Protein 2M2L (pdb70)

Sequence (67 aa):
MHHHHHHEVPQTFEVERIVRKKIVHGNTSYLVKWKNYSSKDNTWETEDDIRTKYGDLVDDFEKNQKKMHHHHHHEVPQTFEVERIVRKKIVHGNTSYLVKWKNYSSKDNTWETEDDIRTKYGDLVDDFEKNQKKMHHHHHHEVPQTFEVERIVRKKIVHGNTSYLVKWKNYSSKDNTWETEDDIRTKYGDLVDDFEKNQKKMHHHHHHEVPQTFEVERIVRKKIVHGNTSYLVKWKNYSSKDNTWETEDDIRTKYGDLVDDFEKNQKKMHHHHHHEVPQTFEVERIVRKKIVHGNTSYLVKWKNYSSKDNTWETEDDIRTKYGDLVDDFEKNQKKMHHHHHHEVPQTFEVERIVRKKIVHGNTSYLVKWKNYSSKDNTWETEDDIRTKYGDLVDDFEKNQKKMHHHHHHEVPQTFEVERIVRKKIVHGNTSYLVKWKNYSSKDNTWETEDDIRTKYGDLVDDFEKNQKKMHHHHHHEVPQTFEVERIVRKKIVHGNTSYLVKWKNYSSKDNTWETEDDIRTKYGDLVDDFEKNQKKMHHHHHHEVPQTFEVERIVRKKIVHGNTSYLVKWKNYSSKDNTWETEDDIRTKYGDLVDDFEKNQKKMHHHHHHEVPQTFEVERIVRKKIVHGNTSYLVKWKNYSSKDNTWETEDDIRTKYGDLVDDFEKNQKKMHHHHHHEVPQTFEVERIVRKKIVHGNTSYLVKWKNYSSKDNTWETEDDIRTKYGDLVDDFEKNQKKMHHHHHHEVPQTFEVERIVRKKIVHGNTSYLVKWKNYSSKDNTWETEDDIRTKYGDLVDDFEKNQKKMHHHHHHEVPQTFEVERIVRKKIVHGNTSYLVKWKNYSSKDNTWETEDDIRTKYGDLVDDFEKNQKKMHHHHHHEVPQTFEVERIVRKKIVHGNTSYLVKWKNYSSKDNTWETEDDIRTKYGDLVDDFEKNQKKMHHHHHHEVPQTFEVERIVRKKIVHGNTSYLVKWKNYSSKDNTWETEDDIRTKYGDLVDDFEKNQKKMHHHHHHEVPQTFEVERIVRKKIVHGNTSYLVKWKNYSSKDNTWETEDDIRTKYGDLVDDFEKNQKKMHHHHHHEVPQTFEVERIVRKKIVHGNTSYLVKWKNYSSKDNTWETEDDIRTKYGDLVDDFEKNQKKMHHHHHHEVPQTFEVERIVRKKIVHGNTSYLVKWKNYSSKDNTWETEDDIRTKYGDLVDDFEKNQKKMHHHHHHEVPQTFEVERIVRKKIVHGNTSYLVKWKNYSSKDNTWETEDDIRTKYGDLVDDFEKNQKKMHHHHHHEVPQTFEVERIVRKKIVHGNTSYLVKWKNYSSKDNTWETEDDIRTKYGDLVDDFEKNQKK

Secondary structure (DSSP, 8-state):
-------SSSSS-----EEEEEEETTEEEEEE-STTS-TTT-EEEEHHHHTTTSHHHHHHHHHHH--

B-factor: mean 38.66, std 22.86, range [0.02, 75.53]

CATH classification: 2.40.50.40

Foldseek 3Di:
DDDDDDQDDVPHHAFDAWDAWDADPRWIWTWGARNVPPSPPTDIDTLVGCCVRVVVRVCVVCVVVVD

Nearest PDB structures (foldseek):
  2m2l-assembly1_A  TM=8.410E-01  e=3.198E-10  Entamoeba histolytica
  4u68-assembly2_C  TM=8.117E-01  e=5.641E-03  Drosophila melanogaster
  2d9u-assembly1_A  TM=7.802E-01  e=1.267E-02  Homo sapiens
  1ap0-assembly1_A  TM=5.789E-01  e=8.196E-03  Mus musculus
  6s47-assembly1_Bi  TM=6.558E-01  e=2.222E-01  Saccharomyces cerevisiae

Organism: Entamoeba histolytica (strain ATCC 30459 / HM-1:IMSS / ABRM) (NCBI:txid294381)

Solvent-accessible surface area: 5846 Å² total; per-residue (Å²): 206,166,160,129,166,169,163,158,42,122,118,97,126,96,24,89,106,1,31,132,74,126,97,79,185,63,92,31,22,0,22,0,8,66,118,83,172,11,52,179,79,5,48,178,30,58,65,89,61,0,115,92,116,16,19,133,20,0,82,94,34,25,129,99,103,150,224

InterPro domains:
  IPR000953 Chromo/chromo shadow domain [PS50013] (456-508)
  IPR000953 Chromo/chromo shadow domain [SM00298] (455-509)
  IPR016197 Chromo-like domain superfamily [SSF54160] (442-512)
  IPR023779 Chromo domain, conserved site [PS00598] (473-493)
  IPR023780 Chromo domain [PF00385] (456-506)
  IPR051219 Heterochromatin-associated chromo domain-containing protein [PTHR22812] (449-512)

Structure (mmCIF, N/CA/C/O backbone):
data_2M2L
#
_entry.id   2M2L
#
loop_
_atom_site.group_PDB
_atom_site.id
_atom_site.type_symbol
_atom_site.label_atom_id
_atom_site.label_alt_id
_atom_site.label_comp_id
_atom_site.label_asym_id
_atom_site.label_entity_id
_atom_site.label_seq_id
_atom_site.pdbx_PDB_ins_code
_atom_site.Cartn_x
_atom_site.Cartn_y
_atom_site.Cartn_z
_atom_site.occupancy
_atom_site.B_iso_or_equiv
_atom_site.auth_seq_id
_atom_site.auth_comp_id
_atom_site.auth_asym_id
_atom_site.auth_atom_id
_atom_site.pdbx_PDB_model_num
ATOM 1 N N . MET A 1 1 ? 1.329 0.000 0.000 1.00 0.00 1 MET A N 1
ATOM 2 C CA . MET A 1 1 ? 2.093 -0.001 -1.242 1.00 52.33 1 MET A CA 1
ATOM 3 C C . MET A 1 1 ? 1.636 1.127 -2.162 1.00 52.11 1 MET A C 1
ATOM 4 O O . MET A 1 1 ? 2.438 1.709 -2.893 1.00 71.24 1 MET A O 1
ATOM 18 N N . HIS A 1 2 ? 0.342 1.431 -2.121 1.00 4.11 2 HIS A N 1
ATOM 19 C CA . HIS A 1 2 ? -0.221 2.490 -2.951 1.00 21.00 2 HIS A CA 1
ATOM 20 C C . HIS A 1 2 ? -0.028 2.180 -4.432 1.00 72.43 2 HIS A C 1
ATOM 21 O O . HIS A 1 2 ? 0.334 3.055 -5.219 1.00 10.43 2 HIS A O 1
ATOM 35 N N . HIS A 1 3 ? -0.272 0.928 -4.806 1.00 61.53 3 HIS A N 1
ATOM 36 C CA . HIS A 1 3 ? -0.125 0.502 -6.194 1.00 20.44 3 HIS A CA 1
ATOM 37 C C . HIS A 1 3 ? -0.990 1.353 -7.118 1.00 11.21 3 HIS A C 1
ATOM 38 O O . HIS A 1 3 ? -2.138 1.664 -6.799 1.00 33.41 3 HIS A O 1
ATOM 52 N N . HIS A 1 4 ? -0.431 1.729 -8.264 1.00 72.31 4 HIS A N 1
ATOM 53 C CA . HIS A 1 4 ? -1.152 2.545 -9.235 1.00 21.13 4 HIS A CA 1
ATOM 54 C C . HIS A 1 4 ? -1.256 1.827 -10.577 1.00 15.10 4 HIS A C 1
ATOM 55 O O . HIS A 1 4 ? -0.527 0.870 -10.839 1.00 51.24 4 HIS A O 1
ATOM 69 N N . HIS A 1 5 ? -2.169 2.295 -11.423 1.00 64.13 5 HIS A N 1
ATOM 70 C CA . HIS A 1 5 ? -2.369 1.697 -12.739 1.00 3.33 5 HIS A CA 1
ATOM 71 C C . HIS A 1 5 ? -1.662 2.511 -13.818 1.00 42.24 5 HIS A C 1
ATOM 72 O O . HIS A 1 5 ? -0.897 3.428 -13.518 1.00 0.41 5 HIS A O 1
ATOM 86 N N . HIS A 1 6 ? -1.922 2.169 -15.076 1.00 60.03 6 HIS A N 1
ATOM 87 C CA . HIS A 1 6 ? -1.310 2.868 -16.201 1.00 13.11 6 HIS A CA 1
ATOM 88 C C . HIS A 1 6 ? -2.356 3.657 -16.984 1.00 23.32 6 HIS A C 1
ATOM 89 O O . HIS A 1 6 ? -3.302 3.085 -17.527 1.00 23.14 6 HIS A O 1
ATOM 103 N N . HIS A 1 7 ? -2.179 4.973 -17.037 1.00 51.25 7 HIS A N 1
ATOM 104 C CA . HIS A 1 7 ? -3.107 5.840 -17.754 1.00 55.50 7 HIS A CA 1
ATOM 105 C C . HIS A 1 7 ? -2.421 7.133 -18.185 1.00 41.00 7 HIS A C 1
ATOM 106 O O . HIS A 1 7 ? -1.290 7.409 -17.785 1.00 72.54 7 HIS A O 1
ATOM 120 N N . GLU A 1 8 ? -3.112 7.921 -19.003 1.00 34.32 8 GLU A N 1
ATOM 121 C CA . GLU A 1 8 ? -2.567 9.183 -19.489 1.00 34.14 8 GLU A CA 1
ATOM 122 C C . GLU A 1 8 ? -2.363 10.166 -18.339 1.00 61.51 8 GLU A C 1
ATOM 123 O O . GLU A 1 8 ? -3.141 10.194 -17.386 1.00 15.01 8 GLU A O 1
ATOM 135 N N . VAL A 1 9 ? -1.309 10.970 -18.436 1.00 70.23 9 VAL A N 1
ATOM 136 C CA . VAL A 1 9 ? -1.001 11.954 -17.406 1.00 12.50 9 VAL A CA 1
ATOM 137 C C . VAL A 1 9 ? -0.667 11.278 -16.081 1.00 70.24 9 VAL A C 1
ATOM 138 O O . VAL A 1 9 ? -1.388 10.401 -15.604 1.00 62.05 9 VAL A O 1
ATOM 151 N N . PRO A 1 10 ? 0.453 11.693 -15.471 1.00 14.23 10 PRO A N 1
ATOM 152 C CA . PRO A 1 10 ? 0.908 11.141 -14.191 1.00 50.13 10 PRO A CA 1
ATOM 153 C C . PRO A 1 10 ? 0.007 11.548 -13.031 1.00 12.34 10 PRO A C 1
ATOM 154 O O . PRO A 1 10 ? 0.394 12.355 -12.186 1.00 45.44 10 PRO A O 1
ATOM 165 N N . GLN A 1 11 ? -1.196 10.984 -12.995 1.00 51.23 11 GLN A N 1
ATOM 166 C CA . GLN A 1 11 ? -2.152 11.290 -11.937 1.00 62.23 11 GLN A CA 1
ATOM 167 C C . GLN A 1 11 ? -2.244 12.794 -11.705 1.00 54.32 11 GLN A C 1
ATOM 168 O O . GLN A 1 11 ? -1.659 13.325 -10.761 1.00 11.33 11 GLN A O 1
ATOM 182 N N . THR A 1 12 ? -2.983 13.478 -12.574 1.00 35.24 12 THR A N 1
ATOM 183 C CA . THR A 1 12 ? -3.152 14.921 -12.464 1.00 44.45 12 THR A CA 1
ATOM 184 C C . THR A 1 12 ? -4.364 15.395 -13.258 1.00 45.44 12 THR A C 1
ATOM 185 O O . THR A 1 12 ? -5.064 16.321 -12.848 1.00 31.35 12 THR A O 1
ATOM 196 N N . PHE A 1 13 ? -4.606 14.755 -14.397 1.00 52.34 13 PHE A N 1
ATOM 197 C CA . PHE A 1 13 ? -5.734 15.112 -15.250 1.00 15.15 13 PHE A CA 1
ATOM 198 C C . PHE A 1 13 ? -5.548 16.505 -15.843 1.00 52.35 13 PHE A C 1
ATOM 199 O O . PHE A 1 13 ? -5.284 17.467 -15.123 1.00 44.45 13 PHE A O 1
ATOM 216 N N . GLU A 1 14 ? -5.688 16.604 -17.162 1.00 21.41 14 GLU A N 1
ATOM 217 C CA . GLU A 1 14 ? -5.534 17.878 -17.853 1.00 4.43 14 GLU A CA 1
ATOM 218 C C . GLU A 1 14 ? -6.888 18.424 -18.297 1.00 22.11 14 GLU A C 1
ATOM 219 O O . GLU A 1 14 ? -7.447 17.985 -19.302 1.00 34.33 14 GLU A O 1
ATOM 231 N N . VAL A 1 15 ? -7.409 19.384 -17.540 1.00 54.32 15 VAL A N 1
ATOM 232 C CA . VAL A 1 15 ? -8.697 19.991 -17.855 1.00 33.00 15 VAL A CA 1
ATOM 233 C C . VAL A 1 15 ? -8.526 21.432 -18.323 1.00 34.13 15 VAL A C 1
ATOM 234 O O . VAL A 1 15 ? -7.564 22.104 -17.953 1.00 52.24 15 VAL A O 1
ATOM 247 N N . GLU A 1 16 ? -9.467 21.900 -19.137 1.00 72.53 16 GLU A N 1
ATOM 248 C CA . GLU A 1 16 ? -9.420 23.262 -19.656 1.00 23.43 16 GLU A CA 1
ATOM 249 C C . GLU A 1 16 ? -9.820 24.267 -18.580 1.00 55.33 16 GLU A C 1
ATOM 250 O O . GLU A 1 16 ? -9.006 25.078 -18.139 1.00 63.01 16 GLU A O 1
ATOM 262 N N . ARG A 1 17 ? -11.081 24.208 -18.164 1.00 12.52 17 ARG A N 1
ATOM 263 C CA . ARG A 1 17 ? -11.591 25.115 -17.142 1.00 33.41 17 ARG A CA 1
ATOM 264 C C . ARG A 1 17 ? -13.014 24.736 -16.741 1.00 52.42 17 ARG A C 1
ATOM 265 O O . ARG A 1 17 ? -13.680 23.966 -17.433 1.00 53.14 17 ARG A O 1
ATOM 286 N N . ILE A 1 18 ? -13.473 25.283 -15.620 1.00 64.31 18 ILE A N 1
ATOM 287 C CA . ILE A 1 18 ? -14.816 25.003 -15.128 1.00 62.12 18 ILE A CA 1
ATOM 288 C C . ILE A 1 18 ? -15.874 25.618 -16.038 1.00 3.21 18 ILE A C 1
ATOM 289 O O . ILE A 1 18 ? -16.027 26.839 -16.093 1.00 62.52 18 ILE A O 1
ATOM 305 N N . VAL A 1 19 ? -16.603 24.765 -16.749 1.00 75.15 19 VAL A N 1
ATOM 306 C CA . VAL A 1 19 ? -17.650 25.224 -17.655 1.00 62.11 19 VAL A CA 1
ATOM 307 C C . VAL A 1 19 ? -18.714 26.019 -16.907 1.00 41.42 19 VAL A C 1
ATOM 308 O O . VAL A 1 19 ? -19.005 27.164 -17.254 1.00 13.35 19 VAL A O 1
ATOM 321 N N . ARG A 1 20 ? -19.291 25.405 -15.879 1.00 44.15 20 ARG A N 1
ATOM 322 C CA . ARG A 1 20 ? -20.323 26.056 -15.082 1.00 75.33 20 ARG A CA 1
ATOM 323 C C . ARG A 1 20 ? -20.513 25.339 -13.749 1.00 33.32 20 ARG A C 1
ATOM 324 O O . ARG A 1 20 ? -19.761 24.425 -13.410 1.00 4.33 20 ARG A O 1
ATOM 345 N N . LYS A 1 21 ? -21.524 25.759 -12.996 1.00 10.14 21 LYS A N 1
ATOM 346 C CA . LYS A 1 21 ? -21.815 25.158 -11.699 1.00 64.14 21 LYS A CA 1
ATOM 347 C C . LYS A 1 21 ? -23.291 25.311 -11.347 1.00 41.13 21 LYS A C 1
ATOM 348 O O . LYS A 1 21 ? -23.977 26.188 -11.872 1.00 12.52 21 LYS A O 1
ATOM 367 N N . LYS A 1 22 ? -23.774 24.453 -10.455 1.00 43.10 22 LYS A N 1
ATOM 368 C CA . LYS A 1 22 ? -25.168 24.494 -10.030 1.00 2.21 22 LYS A CA 1
ATOM 369 C C . LYS A 1 22 ? -25.403 23.563 -8.845 1.00 60.20 22 LYS A C 1
ATOM 370 O O . LYS A 1 22 ? -24.799 22.493 -8.755 1.00 52.41 22 LYS A O 1
ATOM 389 N N . ILE A 1 23 ? -26.284 23.975 -7.940 1.00 10.21 23 ILE A N 1
ATOM 390 C CA . ILE A 1 23 ? -26.600 23.176 -6.763 1.00 30.03 23 ILE A CA 1
ATOM 391 C C . ILE A 1 23 ? -28.002 22.584 -6.860 1.00 50.21 23 ILE A C 1
ATOM 392 O O . ILE A 1 23 ? -28.891 23.166 -7.482 1.00 33.22 23 ILE A O 1
ATOM 408 N N . VAL A 1 24 ? -28.193 21.424 -6.240 1.00 13.22 24 VAL A N 1
ATOM 409 C CA . VAL A 1 24 ? -29.488 20.754 -6.254 1.00 12.23 24 VAL A CA 1
ATOM 410 C C . VAL A 1 24 ? -29.835 20.200 -4.877 1.00 21.15 24 VAL A C 1
ATOM 411 O O . VAL A 1 24 ? -29.074 19.424 -4.298 1.00 25.11 24 VAL A O 1
ATOM 424 N N . HIS A 1 25 ? -30.990 20.603 -4.356 1.00 22.30 25 HIS A N 1
ATOM 425 C CA . HIS A 1 25 ? -31.439 20.145 -3.046 1.00 1.11 25 HIS A CA 1
ATOM 426 C C . HIS A 1 25 ? -30.391 20.443 -1.978 1.00 22.22 25 HIS A C 1
ATOM 427 O O . HIS A 1 25 ? -30.340 19.781 -0.942 1.00 71.42 25 HIS A O 1
ATOM 441 N N . GLY A 1 26 ? -29.555 21.444 -2.238 1.00 61.41 26 GLY A N 1
ATOM 442 C CA . GLY A 1 26 ? -28.519 21.810 -1.290 1.00 41.34 26 GLY A CA 1
ATOM 443 C C . GLY A 1 26 ? -27.198 21.128 -1.583 1.00 25.31 26 GLY A C 1
ATOM 444 O O . GLY A 1 26 ? -26.307 21.095 -0.734 1.00 74.44 26 GLY A O 1
ATOM 448 N N . ASN A 1 27 ? -27.070 20.580 -2.787 1.00 70.21 27 ASN A N 1
ATOM 449 C CA . ASN A 1 27 ? -25.848 19.892 -3.188 1.00 51.25 27 ASN A CA 1
ATOM 450 C C . ASN A 1 27 ? -25.191 20.597 -4.371 1.00 61.13 27 ASN A C 1
ATOM 451 O O . ASN A 1 27 ? -25.664 20.505 -5.505 1.00 23.13 27 ASN A O 1
ATOM 462 N N . THR A 1 28 ? -24.096 21.301 -4.100 1.00 53.10 28 THR A N 1
ATOM 463 C CA . THR A 1 28 ? -23.374 22.022 -5.140 1.00 62.14 28 THR A CA 1
ATOM 464 C C . THR A 1 28 ? -22.727 21.058 -6.129 1.00 5.54 28 THR A C 1
ATOM 465 O O . THR A 1 28 ? -22.271 19.979 -5.750 1.00 42.43 28 THR A O 1
ATOM 476 N N . SER A 1 29 ? -22.689 21.455 -7.397 1.00 3.44 29 SER A N 1
ATOM 477 C CA . SER A 1 29 ? -22.099 20.625 -8.440 1.00 74.13 29 SER A CA 1
ATOM 478 C C . SER A 1 29 ? -21.358 21.481 -9.462 1.00 40.52 29 SER A C 1
ATOM 479 O O . SER A 1 29 ? -21.914 22.433 -10.012 1.00 70.50 29 SER A O 1
ATOM 487 N N . TYR A 1 30 ? -20.099 21.137 -9.711 1.00 55.13 30 TYR A N 1
ATOM 488 C CA . TYR A 1 30 ? -19.280 21.875 -10.665 1.00 24.01 30 TYR A CA 1
ATOM 489 C C . TYR A 1 30 ? -19.114 21.090 -11.963 1.00 15.51 30 TYR A C 1
ATOM 490 O O . TYR A 1 30 ? -18.518 20.013 -11.980 1.00 3.03 30 TYR A O 1
ATOM 508 N N . LEU A 1 31 ? -19.647 21.639 -13.049 1.00 60.34 31 LEU A N 1
ATOM 509 C CA . LEU A 1 31 ? -19.559 20.992 -14.354 1.00 51.22 31 LEU A CA 1
ATOM 510 C C . LEU A 1 31 ? -18.326 21.468 -15.116 1.00 13.21 31 LEU A C 1
ATOM 511 O O . LEU A 1 31 ? -18.307 22.573 -15.659 1.00 11.04 31 LEU A O 1
ATOM 527 N N . VAL A 1 32 ? -17.299 20.626 -15.154 1.00 23.11 32 VAL A N 1
ATOM 528 C CA . VAL A 1 32 ? -16.063 20.959 -15.852 1.00 63.21 32 VAL A CA 1
ATOM 529 C C . VAL A 1 32 ? -15.907 20.127 -17.120 1.00 43.02 32 VAL A C 1
ATOM 530 O O . VAL A 1 32 ? -16.321 18.969 -17.171 1.00 63.43 32 VAL A O 1
ATOM 543 N N . LYS A 1 33 ? -15.306 20.725 -18.143 1.00 51.33 33 LYS A N 1
ATOM 544 C CA . LYS A 1 33 ? -15.093 20.040 -19.413 1.00 4.43 33 LYS A CA 1
ATOM 545 C C . LYS A 1 33 ? -13.803 19.226 -19.381 1.00 73.13 33 LYS A C 1
ATOM 546 O O . LYS A 1 33 ? -13.216 19.017 -18.320 1.00 33.43 33 LYS A O 1
ATOM 565 N N . TRP A 1 34 ? -13.368 18.771 -20.551 1.00 31.25 34 TRP A N 1
ATOM 566 C CA . TRP A 1 34 ? -12.147 17.980 -20.656 1.00 42.42 34 TRP A CA 1
ATOM 567 C C . TRP A 1 34 ? -11.268 18.487 -21.794 1.00 65.32 34 TRP A C 1
ATOM 568 O O . TRP A 1 34 ? -11.187 17.865 -22.854 1.00 3.11 34 TRP A O 1
ATOM 589 N N . LYS A 1 35 ? -10.609 19.619 -21.569 1.00 33.21 35 LYS A N 1
ATOM 590 C CA . LYS A 1 35 ? -9.734 20.209 -22.575 1.00 20.42 35 LYS A CA 1
ATOM 591 C C . LYS A 1 35 ? -10.515 20.561 -23.837 1.00 31.23 35 LYS A C 1
ATOM 592 O O . LYS A 1 35 ? -9.998 20.454 -24.948 1.00 0.02 35 LYS A O 1
ATOM 611 N N . ASN A 1 36 ? -11.763 20.982 -23.657 1.00 3.23 36 ASN A N 1
ATOM 612 C CA . ASN A 1 36 ? -12.615 21.351 -24.782 1.00 4.15 36 ASN A CA 1
ATOM 613 C C . ASN A 1 36 ? -12.928 20.135 -25.648 1.00 40.43 36 ASN A C 1
ATOM 614 O O . ASN A 1 36 ? -13.324 20.271 -26.806 1.00 62.13 36 ASN A O 1
ATOM 625 N N . TYR A 1 37 ? -12.749 18.948 -25.080 1.00 3.44 37 TYR A N 1
ATOM 626 C CA . TYR A 1 37 ? -13.010 17.708 -25.800 1.00 54.23 37 TYR A CA 1
ATOM 627 C C . TYR A 1 37 ? -14.508 17.503 -26.005 1.00 73.12 37 TYR A C 1
ATOM 628 O O . TYR A 1 37 ? -14.938 16.959 -27.022 1.00 53.45 37 TYR A O 1
ATOM 646 N N . SER A 1 38 ? -15.298 17.943 -25.031 1.00 21.55 38 SER A N 1
ATOM 647 C CA . SER A 1 38 ? -16.748 17.805 -25.101 1.00 21.12 38 SER A CA 1
ATOM 648 C C . SER A 1 38 ? -17.435 18.833 -24.207 1.00 31.54 38 SER A C 1
ATOM 649 O O . SER A 1 38 ? -17.993 18.490 -23.164 1.00 5.41 38 SER A O 1
ATOM 657 N N . SER A 1 39 ? -17.390 20.094 -24.623 1.00 54.01 39 SER A N 1
ATOM 658 C CA . SER A 1 39 ? -18.005 21.173 -23.859 1.00 42.41 39 SER A CA 1
ATOM 659 C C . SER A 1 39 ? -19.493 20.912 -23.650 1.00 13.01 39 SER A C 1
ATOM 660 O O . SER A 1 39 ? -20.126 21.513 -22.781 1.00 45.22 39 SER A O 1
ATOM 668 N N . LYS A 1 40 ? -20.048 20.010 -24.453 1.00 44.41 40 LYS A N 1
ATOM 669 C CA . LYS A 1 40 ? -21.461 19.666 -24.358 1.00 13.24 40 LYS A CA 1
ATOM 670 C C . LYS A 1 40 ? -21.686 18.570 -23.321 1.00 3.44 40 LYS A C 1
ATOM 671 O O . LYS A 1 40 ? -22.728 18.525 -22.667 1.00 51.02 40 LYS A O 1
ATOM 690 N N . ASP A 1 41 ? -20.701 17.691 -23.174 1.00 72.50 41 ASP A N 1
ATOM 691 C CA . ASP A 1 41 ? -20.790 16.596 -22.214 1.00 54.32 41 ASP A CA 1
ATOM 692 C C . ASP A 1 41 ? -20.283 17.033 -20.843 1.00 50.14 41 ASP A C 1
ATOM 693 O O . ASP A 1 41 ? -21.059 17.174 -19.899 1.00 72.25 41 ASP A O 1
ATOM 702 N N . ASN A 1 42 ? -18.975 17.245 -20.742 1.00 62.12 42 ASN A N 1
ATOM 703 C CA . ASN A 1 42 ? -18.363 17.664 -19.486 1.00 54.13 42 ASN A CA 1
ATOM 704 C C . ASN A 1 42 ? -18.712 16.695 -18.361 1.00 75.31 42 ASN A C 1
ATOM 705 O O . ASN A 1 42 ? -19.429 15.715 -18.570 1.00 24.21 42 ASN A O 1
ATOM 716 N N . THR A 1 43 ? -18.202 16.975 -17.166 1.00 10.10 43 THR A N 1
ATOM 717 C CA . THR A 1 43 ? -18.459 16.129 -16.008 1.00 23.24 43 THR A CA 1
ATOM 718 C C . THR A 1 43 ? -18.901 16.958 -14.808 1.00 1.53 43 THR A C 1
ATOM 719 O O . THR A 1 43 ? -18.327 18.010 -14.523 1.00 32.31 43 THR A O 1
ATOM 730 N N . TRP A 1 44 ? -19.923 16.479 -14.108 1.00 2.52 44 TRP A N 1
ATOM 731 C CA . TRP A 1 44 ? -20.441 17.178 -12.937 1.00 74.10 44 TRP A CA 1
ATOM 732 C C . TRP A 1 44 ? -19.797 16.652 -11.659 1.00 61.44 44 TRP A C 1
ATOM 733 O O . TRP A 1 44 ? -20.125 15.561 -11.193 1.00 3.22 44 TRP A O 1
ATOM 754 N N . GLU A 1 45 ? -18.879 17.433 -11.099 1.00 13.31 45 GLU A N 1
ATOM 755 C CA . GLU A 1 45 ? -18.189 17.044 -9.875 1.00 33.51 45 GLU A CA 1
ATOM 756 C C . GLU A 1 45 ? -18.556 17.975 -8.723 1.00 42.43 45 GLU A C 1
ATOM 757 O O . GLU A 1 45 ? -18.422 19.195 -8.829 1.00 2.11 45 GLU A O 1
ATOM 769 N N . THR A 1 46 ? -19.020 17.392 -7.623 1.00 12.25 46 THR A N 1
ATOM 770 C CA . THR A 1 46 ? -19.408 18.169 -6.452 1.00 20.53 46 THR A CA 1
ATOM 771 C C . THR A 1 46 ? -18.395 19.270 -6.162 1.00 63.10 46 THR A C 1
ATOM 772 O O . THR A 1 46 ? -17.214 19.139 -6.483 1.00 20.24 46 THR A O 1
ATOM 783 N N . GLU A 1 47 ? -18.864 20.355 -5.553 1.00 72.43 47 GLU A N 1
ATOM 784 C CA . GLU A 1 47 ? -17.997 21.479 -5.221 1.00 30.21 47 GLU A CA 1
ATOM 785 C C . GLU A 1 47 ? -16.858 21.036 -4.308 1.00 24.43 47 GLU A C 1
ATOM 786 O O . GLU A 1 47 ? -15.811 21.682 -4.245 1.00 34.54 47 GLU A O 1
ATOM 798 N N . ASP A 1 48 ? -17.069 19.930 -3.602 1.00 10.31 48 ASP A N 1
ATOM 799 C CA . ASP A 1 48 ? -16.060 19.399 -2.692 1.00 55.41 48 ASP A CA 1
ATOM 800 C C . ASP A 1 48 ? -15.245 18.301 -3.366 1.00 62.34 48 ASP A C 1
ATOM 801 O O . ASP A 1 48 ? -14.339 17.727 -2.762 1.00 45.00 48 ASP A O 1
ATOM 810 N N . ASP A 1 49 ? -15.574 18.012 -4.621 1.00 5.33 49 ASP A N 1
ATOM 811 C CA . ASP A 1 49 ? -14.872 16.982 -5.378 1.00 4.24 49 ASP A CA 1
ATOM 812 C C . ASP A 1 49 ? -14.250 17.566 -6.642 1.00 64.13 49 ASP A C 1
ATOM 813 O O . ASP A 1 49 ? -13.502 16.888 -7.348 1.00 74.21 49 ASP A O 1
ATOM 822 N N . ILE A 1 50 ? -14.564 18.826 -6.923 1.00 1.14 50 ILE A N 1
ATOM 823 C CA . ILE A 1 50 ? -14.036 19.500 -8.102 1.00 43.31 50 ILE A CA 1
ATOM 824 C C . ILE A 1 50 ? -12.821 20.353 -7.750 1.00 71.44 50 ILE A C 1
ATOM 825 O O . ILE A 1 50 ? -11.895 20.492 -8.550 1.00 55.10 50 ILE A O 1
ATOM 841 N N . ARG A 1 51 ? -12.831 20.919 -6.548 1.00 43.12 51 ARG A N 1
ATOM 842 C CA . ARG A 1 51 ? -11.729 21.757 -6.090 1.00 15.41 51 ARG A CA 1
ATOM 843 C C . ARG A 1 51 ? -10.548 20.904 -5.638 1.00 31.21 51 ARG A C 1
ATOM 844 O O . ARG A 1 51 ? -9.422 21.390 -5.530 1.00 23.24 51 ARG A O 1
ATOM 865 N N . THR A 1 52 ? -10.813 19.628 -5.374 1.00 61.13 52 THR A N 1
ATOM 866 C CA . THR A 1 52 ? -9.773 18.707 -4.932 1.00 54.05 52 THR A CA 1
ATOM 867 C C . THR A 1 52 ? -9.084 18.045 -6.120 1.00 52.01 52 THR A C 1
ATOM 868 O O . THR A 1 52 ? -7.910 17.683 -6.047 1.00 44.34 52 THR A O 1
ATOM 879 N N . LYS A 1 53 ? -9.821 17.889 -7.215 1.00 15.45 53 LYS A N 1
ATOM 880 C CA . LYS A 1 53 ? -9.281 17.272 -8.420 1.00 53.42 53 LYS A CA 1
ATOM 881 C C . LYS A 1 53 ? -8.937 18.329 -9.465 1.00 0.33 53 LYS A C 1
ATOM 882 O O . LYS A 1 53 ? -7.993 18.167 -10.239 1.00 32.34 53 LYS A O 1
ATOM 901 N N . TYR A 1 54 ? -9.707 19.412 -9.480 1.00 64.22 54 TYR A N 1
ATOM 902 C CA . TYR A 1 54 ? -9.483 20.495 -10.430 1.00 72.14 54 TYR A CA 1
ATOM 903 C C . TYR A 1 54 ? -9.417 21.841 -9.716 1.00 54.42 54 TYR A C 1
ATOM 904 O O . TYR A 1 54 ? -9.819 22.868 -10.263 1.00 65.43 54 TYR A O 1
ATOM 922 N N . GLY A 1 55 ? -8.907 21.828 -8.488 1.00 42.54 55 GLY A N 1
ATOM 923 C CA . GLY A 1 55 ? -8.796 23.053 -7.718 1.00 54.41 55 GLY A CA 1
ATOM 924 C C . GLY A 1 55 ? -8.088 24.156 -8.480 1.00 75.13 55 GLY A C 1
ATOM 925 O O . GLY A 1 55 ? -8.248 25.336 -8.169 1.00 3.33 55 GLY A O 1
ATOM 929 N N . ASP A 1 56 ? -7.304 23.771 -9.481 1.00 5.34 56 ASP A N 1
ATOM 930 C CA . ASP A 1 56 ? -6.568 24.736 -10.289 1.00 43.25 56 ASP A CA 1
ATOM 931 C C . ASP A 1 56 ? -7.522 25.696 -10.993 1.00 33.12 56 ASP A C 1
ATOM 932 O O . ASP A 1 56 ? -7.388 26.915 -10.880 1.00 54.34 56 ASP A O 1
ATOM 941 N N . LEU A 1 57 ? -8.485 25.138 -11.719 1.00 1.41 57 LEU A N 1
ATOM 942 C CA . LEU A 1 57 ? -9.462 25.945 -12.442 1.00 72.31 57 LEU A CA 1
ATOM 943 C C . LEU A 1 57 ? -10.602 26.372 -11.523 1.00 52.34 57 LEU A C 1
ATOM 944 O O . LEU A 1 57 ? -11.179 27.447 -11.691 1.00 71.22 57 LEU A O 1
ATOM 960 N N . VAL A 1 58 ? -10.921 25.525 -10.550 1.00 63.21 58 VAL A N 1
ATOM 961 C CA . VAL A 1 58 ? -11.989 25.816 -9.602 1.00 14.20 58 VAL A CA 1
ATOM 962 C C . VAL A 1 58 ? -11.777 27.170 -8.934 1.00 54.10 58 VAL A C 1
ATOM 963 O O . VAL A 1 58 ? -12.720 27.943 -8.762 1.00 0.15 58 VAL A O 1
ATOM 976 N N . ASP A 1 59 ? -10.534 27.451 -8.561 1.00 21.05 59 ASP A N 1
ATOM 977 C CA . ASP A 1 59 ? -10.197 28.713 -7.912 1.00 41.14 59 ASP A CA 1
ATOM 978 C C . ASP A 1 59 ? -10.057 29.831 -8.940 1.00 44.44 59 ASP A C 1
ATOM 979 O O . ASP A 1 59 ? -9.705 30.961 -8.600 1.00 21.15 59 ASP A O 1
ATOM 988 N N . ASP A 1 60 ? -10.333 29.509 -10.199 1.00 63.21 60 ASP A N 1
ATOM 989 C CA . ASP A 1 60 ? -10.237 30.486 -11.277 1.00 54.04 60 ASP A CA 1
ATOM 990 C C . ASP A 1 60 ? -11.619 30.826 -11.827 1.00 35.33 60 ASP A C 1
ATOM 991 O O . ASP A 1 60 ? -11.804 31.852 -12.481 1.00 1.31 60 ASP A O 1
ATOM 1000 N N . PHE A 1 61 ? -12.588 29.956 -11.557 1.00 43.41 61 PHE A N 1
ATOM 1001 C CA . PHE A 1 61 ? -13.953 30.163 -12.026 1.00 70.01 61 PHE A CA 1
ATOM 1002 C C . PHE A 1 61 ? -14.830 30.729 -10.913 1.00 75.14 61 PHE A C 1
ATOM 1003 O O . PHE A 1 61 ? -15.308 31.860 -11.000 1.00 61.34 61 PHE A O 1
ATOM 1020 N N . GLU A 1 62 ? -15.038 29.933 -9.869 1.00 11.11 62 GLU A N 1
ATOM 1021 C CA . GLU A 1 62 ? -15.859 30.354 -8.740 1.00 12.21 62 GLU A CA 1
ATOM 1022 C C . GLU A 1 62 ? -15.313 31.637 -8.118 1.00 73.45 62 GLU A C 1
ATOM 1023 O O . GLU A 1 62 ? -16.073 32.504 -7.688 1.00 13.15 62 GLU A O 1
ATOM 1035 N N . LYS A 1 63 ? -13.990 31.749 -8.075 1.00 51.21 63 LYS A N 1
ATOM 1036 C CA . LYS A 1 63 ? -13.340 32.924 -7.508 1.00 1.53 63 LYS A CA 1
ATOM 1037 C C . LYS A 1 63 ? -13.623 34.163 -8.351 1.00 53.41 63 LYS A C 1
ATOM 1038 O O . LYS A 1 63 ? -13.363 35.288 -7.926 1.00 25.12 63 LYS A O 1
ATOM 1057 N N . ASN A 1 64 ? -14.160 33.949 -9.548 1.00 21.00 64 ASN A N 1
ATOM 1058 C CA . ASN A 1 64 ? -14.480 35.049 -10.451 1.00 4.15 64 ASN A CA 1
ATOM 1059 C C . ASN A 1 64 ? -15.971 35.368 -10.413 1.00 31.32 64 ASN A C 1
ATOM 1060 O O . ASN A 1 64 ? -16.373 36.520 -10.572 1.00 72.25 64 ASN A O 1
ATOM 1071 N N . GLN A 1 65 ? -16.785 34.339 -10.200 1.00 32.00 65 GLN A N 1
ATOM 1072 C CA . GLN A 1 65 ? -18.232 34.510 -10.141 1.00 71.23 65 GLN A CA 1
ATOM 1073 C C . GLN A 1 65 ? -18.673 34.946 -8.748 1.00 43.50 65 GLN A C 1
ATOM 1074 O O . GLN A 1 65 ? -19.653 35.675 -8.595 1.00 0.50 65 GLN A O 1
ATOM 1088 N N . LYS A 1 66 ? -17.942 34.496 -7.734 1.00 33.23 66 LYS A N 1
ATOM 1089 C CA . LYS A 1 66 ? -18.256 34.840 -6.352 1.00 31.10 66 LYS A CA 1
ATOM 1090 C C . LYS A 1 66 ? -18.157 36.346 -6.130 1.00 64.23 66 LYS A C 1
ATOM 1091 O O . LYS A 1 66 ? -18.668 36.874 -5.142 1.00 65.52 66 LYS A O 1
ATOM 1110 N N . LYS A 1 67 ? -17.497 37.033 -7.056 1.00 41.24 67 LYS A N 1
ATOM 1111 C CA . LYS A 1 67 ? -17.332 38.479 -6.964 1.00 55.14 67 LYS A CA 1
ATOM 1112 C C . LYS A 1 67 ? -17.705 39.154 -8.281 1.00 24.22 67 LYS A C 1
ATOM 1113 O O . LYS A 1 67 ? -18.750 38.865 -8.864 1.00 1.01 67 LYS A O 1
ATOM 1132 N N . MET A 1 1 ? 2.309 -8.945 -19.040 1.00 3.11 1 MET A N 2
ATOM 1133 C CA . MET A 1 1 ? 3.671 -8.652 -19.472 1.00 22.43 1 MET A CA 2
ATOM 1134 C C . MET A 1 1 ? 3.755 -7.266 -20.103 1.00 64.31 1 MET A C 2
ATOM 1135 O O . MET A 1 1 ? 4.730 -6.540 -19.903 1.00 34.23 1 MET A O 2
ATOM 1149 N N . HIS A 1 2 ? 2.729 -6.905 -20.867 1.00 30.33 2 HIS A N 2
ATOM 1150 C CA . HIS A 1 2 ? 2.687 -5.606 -21.527 1.00 45.43 2 HIS A CA 2
ATOM 1151 C C . HIS A 1 2 ? 1.658 -4.693 -20.867 1.00 23.10 2 HIS A C 2
ATOM 1152 O O . HIS A 1 2 ? 0.557 -5.126 -20.527 1.00 73.42 2 HIS A O 2
ATOM 1166 N N . HIS A 1 3 ? 2.025 -3.428 -20.687 1.00 72.04 3 HIS A N 2
ATOM 1167 C CA . HIS A 1 3 ? 1.133 -2.454 -20.067 1.00 61.43 3 HIS A CA 2
ATOM 1168 C C . HIS A 1 3 ? 1.573 -1.030 -20.393 1.00 31.30 3 HIS A C 2
ATOM 1169 O O . HIS A 1 3 ? 2.732 -0.666 -20.192 1.00 62.44 3 HIS A O 2
ATOM 1183 N N . HIS A 1 4 ? 0.640 -0.229 -20.897 1.00 41.42 4 HIS A N 2
ATOM 1184 C CA . HIS A 1 4 ? 0.932 1.156 -21.251 1.00 11.10 4 HIS A CA 2
ATOM 1185 C C . HIS A 1 4 ? -0.347 1.986 -21.298 1.00 75.12 4 HIS A C 2
ATOM 1186 O O . HIS A 1 4 ? -1.234 1.733 -22.115 1.00 2.21 4 HIS A O 2
ATOM 1200 N N . HIS A 1 5 ? -0.437 2.977 -20.417 1.00 33.23 5 HIS A N 2
ATOM 1201 C CA . HIS A 1 5 ? -1.609 3.844 -20.358 1.00 22.11 5 HIS A CA 2
ATOM 1202 C C . HIS A 1 5 ? -1.251 5.201 -19.760 1.00 22.04 5 HIS A C 2
ATOM 1203 O O . HIS A 1 5 ? -0.619 5.279 -18.705 1.00 54.02 5 HIS A O 2
ATOM 1217 N N . HIS A 1 6 ? -1.657 6.268 -20.440 1.00 14.21 6 HIS A N 2
ATOM 1218 C CA . HIS A 1 6 ? -1.379 7.623 -19.975 1.00 71.54 6 HIS A CA 2
ATOM 1219 C C . HIS A 1 6 ? -2.142 7.923 -18.688 1.00 64.15 6 HIS A C 2
ATOM 1220 O O . HIS A 1 6 ? -2.931 7.104 -18.217 1.00 54.01 6 HIS A O 2
ATOM 1234 N N . HIS A 1 7 ? -1.899 9.102 -18.124 1.00 72.21 7 HIS A N 2
ATOM 1235 C CA . HIS A 1 7 ? -2.563 9.510 -16.891 1.00 50.01 7 HIS A CA 2
ATOM 1236 C C . HIS A 1 7 ? -2.172 10.935 -16.510 1.00 30.45 7 HIS A C 2
ATOM 1237 O O . HIS A 1 7 ? -3.003 11.710 -16.039 1.00 2.54 7 HIS A O 2
ATOM 1251 N N . GLU A 1 8 ? -0.902 11.270 -16.716 1.00 13.13 8 GLU A N 2
ATOM 1252 C CA . GLU A 1 8 ? -0.402 12.601 -16.391 1.00 72.23 8 GLU A CA 2
ATOM 1253 C C . GLU A 1 8 ? -0.472 12.857 -14.889 1.00 23.25 8 GLU A C 2
ATOM 1254 O O . GLU A 1 8 ? -1.288 12.263 -14.183 1.00 43.13 8 GLU A O 2
ATOM 1266 N N . VAL A 1 9 ? 0.391 13.745 -14.405 1.00 21.11 9 VAL A N 2
ATOM 1267 C CA . VAL A 1 9 ? 0.428 14.081 -12.987 1.00 23.34 9 VAL A CA 2
ATOM 1268 C C . VAL A 1 9 ? 0.494 12.824 -12.126 1.00 5.12 9 VAL A C 2
ATOM 1269 O O . VAL A 1 9 ? -0.443 12.486 -11.403 1.00 54.42 9 VAL A O 2
ATOM 1282 N N . PRO A 1 10 ? 1.629 12.113 -12.203 1.00 5.53 10 PRO A N 2
ATOM 1283 C CA . PRO A 1 10 ? 1.846 10.883 -11.436 1.00 63.23 10 PRO A CA 2
ATOM 1284 C C . PRO A 1 10 ? 1.999 11.149 -9.943 1.00 10.33 10 PRO A C 2
ATOM 1285 O O . PRO A 1 10 ? 3.032 10.838 -9.350 1.00 52.05 10 PRO A O 2
ATOM 1296 N N . GLN A 1 11 ? 0.964 11.726 -9.340 1.00 42.55 11 GLN A N 2
ATOM 1297 C CA . GLN A 1 11 ? 0.985 12.035 -7.915 1.00 72.54 11 GLN A CA 2
ATOM 1298 C C . GLN A 1 11 ? -0.397 11.848 -7.298 1.00 53.31 11 GLN A C 2
ATOM 1299 O O . GLN A 1 11 ? -0.529 11.341 -6.183 1.00 44.54 11 GLN A O 2
ATOM 1313 N N . THR A 1 12 ? -1.427 12.262 -8.030 1.00 35.03 12 THR A N 2
ATOM 1314 C CA . THR A 1 12 ? -2.800 12.142 -7.554 1.00 2.32 12 THR A CA 2
ATOM 1315 C C . THR A 1 12 ? -3.793 12.261 -8.704 1.00 40.21 12 THR A C 2
ATOM 1316 O O . THR A 1 12 ? -4.464 11.292 -9.061 1.00 44.42 12 THR A O 2
ATOM 1327 N N . PHE A 1 13 ? -3.882 13.455 -9.282 1.00 32.33 13 PHE A N 2
ATOM 1328 C CA . PHE A 1 13 ? -4.794 13.700 -10.393 1.00 15.24 13 PHE A CA 2
ATOM 1329 C C . PHE A 1 13 ? -4.615 15.112 -10.942 1.00 12.53 13 PHE A C 2
ATOM 1330 O O . PHE A 1 13 ? -3.720 15.844 -10.520 1.00 32.01 13 PHE A O 2
ATOM 1347 N N . GLU A 1 14 ? -5.473 15.487 -11.886 1.00 10.45 14 GLU A N 2
ATOM 1348 C CA . GLU A 1 14 ? -5.408 16.811 -12.493 1.00 53.25 14 GLU A CA 2
ATOM 1349 C C . GLU A 1 14 ? -6.617 17.057 -13.393 1.00 23.35 14 GLU A C 2
ATOM 1350 O O . GLU A 1 14 ? -6.872 16.300 -14.329 1.00 63.42 14 GLU A O 2
ATOM 1362 N N . VAL A 1 15 ? -7.358 18.121 -13.100 1.00 72.50 15 VAL A N 2
ATOM 1363 C CA . VAL A 1 15 ? -8.539 18.467 -13.881 1.00 55.21 15 VAL A CA 2
ATOM 1364 C C . VAL A 1 15 ? -8.271 19.669 -14.780 1.00 64.43 15 VAL A C 2
ATOM 1365 O O . VAL A 1 15 ? -7.566 20.600 -14.393 1.00 40.11 15 VAL A O 2
ATOM 1378 N N . GLU A 1 16 ? -8.837 19.640 -15.982 1.00 74.25 16 GLU A N 2
ATOM 1379 C CA . GLU A 1 16 ? -8.658 20.727 -16.937 1.00 40.41 16 GLU A CA 2
ATOM 1380 C C . GLU A 1 16 ? -9.188 22.042 -16.371 1.00 22.54 16 GLU A C 2
ATOM 1381 O O . GLU A 1 16 ? -8.419 22.955 -16.071 1.00 51.43 16 GLU A O 2
ATOM 1393 N N . ARG A 1 17 ? -10.506 22.128 -16.227 1.00 11.30 17 ARG A N 2
ATOM 1394 C CA . ARG A 1 17 ? -11.140 23.330 -15.698 1.00 44.45 17 ARG A CA 2
ATOM 1395 C C . ARG A 1 17 ? -12.639 23.117 -15.511 1.00 41.31 17 ARG A C 2
ATOM 1396 O O . ARG A 1 17 ? -13.208 22.156 -16.028 1.00 74.15 17 ARG A O 2
ATOM 1417 N N . ILE A 1 18 ? -13.271 24.020 -14.768 1.00 71.44 18 ILE A N 2
ATOM 1418 C CA . ILE A 1 18 ? -14.704 23.930 -14.514 1.00 5.43 18 ILE A CA 2
ATOM 1419 C C . ILE A 1 18 ? -15.505 24.198 -15.783 1.00 33.11 18 ILE A C 2
ATOM 1420 O O . ILE A 1 18 ? -15.536 25.321 -16.286 1.00 2.22 18 ILE A O 2
ATOM 1436 N N . VAL A 1 19 ? -16.156 23.158 -16.296 1.00 5.12 19 VAL A N 2
ATOM 1437 C CA . VAL A 1 19 ? -16.961 23.281 -17.505 1.00 62.21 19 VAL A CA 2
ATOM 1438 C C . VAL A 1 19 ? -18.079 24.300 -17.319 1.00 74.24 19 VAL A C 2
ATOM 1439 O O . VAL A 1 19 ? -18.232 25.222 -18.120 1.00 41.32 19 VAL A O 2
ATOM 1452 N N . ARG A 1 20 ? -18.860 24.127 -16.257 1.00 64.24 20 ARG A N 2
ATOM 1453 C CA . ARG A 1 20 ? -19.965 25.031 -15.966 1.00 55.24 20 ARG A CA 2
ATOM 1454 C C . ARG A 1 20 ? -20.485 24.816 -14.548 1.00 4.43 20 ARG A C 2
ATOM 1455 O O . ARG A 1 20 ? -19.891 24.077 -13.763 1.00 5.03 20 ARG A O 2
ATOM 1476 N N . LYS A 1 21 ? -21.597 25.468 -14.225 1.00 43.03 21 LYS A N 2
ATOM 1477 C CA . LYS A 1 21 ? -22.198 25.349 -12.902 1.00 65.11 21 LYS A CA 2
ATOM 1478 C C . LYS A 1 21 ? -23.695 25.637 -12.956 1.00 65.44 21 LYS A C 2
ATOM 1479 O O . LYS A 1 21 ? -24.180 26.282 -13.886 1.00 31.22 21 LYS A O 2
ATOM 1498 N N . LYS A 1 22 ? -24.422 25.155 -11.954 1.00 4.32 22 LYS A N 2
ATOM 1499 C CA . LYS A 1 22 ? -25.863 25.363 -11.885 1.00 72.31 22 LYS A CA 2
ATOM 1500 C C . LYS A 1 22 ? -26.414 24.912 -10.536 1.00 71.31 22 LYS A C 2
ATOM 1501 O O . LYS A 1 22 ? -25.936 23.937 -9.955 1.00 32.03 22 LYS A O 2
ATOM 1520 N N . ILE A 1 23 ? -27.422 25.625 -10.045 1.00 45.40 23 ILE A N 2
ATOM 1521 C CA . ILE A 1 23 ? -28.038 25.296 -8.766 1.00 53.01 23 ILE A CA 2
ATOM 1522 C C . ILE A 1 23 ? -29.438 24.724 -8.962 1.00 14.51 23 ILE A C 2
ATOM 1523 O O . ILE A 1 23 ? -30.128 25.059 -9.925 1.00 52.11 23 ILE A O 2
ATOM 1539 N N . VAL A 1 24 ? -29.853 23.861 -8.040 1.00 74.04 24 VAL A N 2
ATOM 1540 C CA . VAL A 1 24 ? -31.173 23.245 -8.109 1.00 61.45 24 VAL A CA 2
ATOM 1541 C C . VAL A 1 24 ? -31.839 23.218 -6.739 1.00 34.14 24 VAL A C 2
ATOM 1542 O O . VAL A 1 24 ? -31.288 22.678 -5.779 1.00 34.03 24 VAL A O 2
ATOM 1555 N N . HIS A 1 25 ? -33.030 23.804 -6.654 1.00 5.13 25 HIS A N 2
ATOM 1556 C CA . HIS A 1 25 ? -33.773 23.847 -5.400 1.00 20.34 25 HIS A CA 2
ATOM 1557 C C . HIS A 1 25 ? -32.940 24.491 -4.296 1.00 1.23 25 HIS A C 2
ATOM 1558 O O . HIS A 1 25 ? -33.167 24.249 -3.111 1.00 60.22 25 HIS A O 2
ATOM 1572 N N . GLY A 1 26 ? -31.973 25.313 -4.693 1.00 53.25 26 GLY A N 2
ATOM 1573 C CA . GLY A 1 26 ? -31.121 25.979 -3.726 1.00 23.30 26 GLY A CA 2
ATOM 1574 C C . GLY A 1 26 ? -29.833 25.221 -3.470 1.00 32.23 26 GLY A C 2
ATOM 1575 O O . GLY A 1 26 ? -29.136 25.481 -2.490 1.00 14.31 26 GLY A O 2
ATOM 1579 N N . ASN A 1 27 ? -29.517 24.279 -4.352 1.00 72.43 27 ASN A N 2
ATOM 1580 C CA . ASN A 1 27 ? -28.306 23.479 -4.215 1.00 64.55 27 ASN A CA 2
ATOM 1581 C C . ASN A 1 27 ? -27.363 23.713 -5.392 1.00 72.22 27 ASN A C 2
ATOM 1582 O O . ASN A 1 27 ? -27.604 23.232 -6.500 1.00 43.55 27 ASN A O 2
ATOM 1593 N N . THR A 1 28 ? -26.288 24.454 -5.144 1.00 10.30 28 THR A N 2
ATOM 1594 C CA . THR A 1 28 ? -25.309 24.753 -6.182 1.00 14.22 28 THR A CA 2
ATOM 1595 C C . THR A 1 28 ? -24.566 23.495 -6.615 1.00 4.03 28 THR A C 2
ATOM 1596 O O . THR A 1 28 ? -24.293 22.613 -5.801 1.00 24.31 28 THR A O 2
ATOM 1607 N N . SER A 1 29 ? -24.239 23.419 -7.901 1.00 54.11 29 SER A N 2
ATOM 1608 C CA . SER A 1 29 ? -23.529 22.266 -8.443 1.00 12.52 29 SER A CA 2
ATOM 1609 C C . SER A 1 29 ? -22.536 22.697 -9.518 1.00 70.31 29 SER A C 2
ATOM 1610 O O . SER A 1 29 ? -22.896 23.389 -10.470 1.00 51.51 29 SER A O 2
ATOM 1618 N N . TYR A 1 30 ? -21.285 22.281 -9.359 1.00 24.13 30 TYR A N 2
ATOM 1619 C CA . TYR A 1 30 ? -20.238 22.624 -10.314 1.00 4.44 30 TYR A CA 2
ATOM 1620 C C . TYR A 1 30 ? -19.889 21.428 -11.193 1.00 62.14 30 TYR A C 2
ATOM 1621 O O . TYR A 1 30 ? -19.403 20.405 -10.708 1.00 13.33 30 TYR A O 2
ATOM 1639 N N . LEU A 1 31 ? -20.139 21.563 -12.491 1.00 50.30 31 LEU A N 2
ATOM 1640 C CA . LEU A 1 31 ? -19.851 20.495 -13.441 1.00 74.44 31 LEU A CA 2
ATOM 1641 C C . LEU A 1 31 ? -18.460 20.662 -14.045 1.00 15.04 31 LEU A C 2
ATOM 1642 O O . LEU A 1 31 ? -18.245 21.512 -14.909 1.00 12.03 31 LEU A O 2
ATOM 1658 N N . VAL A 1 32 ? -17.519 19.844 -13.585 1.00 31.04 32 VAL A N 2
ATOM 1659 C CA . VAL A 1 32 ? -16.149 19.899 -14.081 1.00 33.10 32 VAL A CA 2
ATOM 1660 C C . VAL A 1 32 ? -15.820 18.671 -14.922 1.00 61.03 32 VAL A C 2
ATOM 1661 O O . VAL A 1 32 ? -16.314 17.574 -14.660 1.00 25.00 32 VAL A O 2
ATOM 1674 N N . LYS A 1 33 ? -14.982 18.862 -15.935 1.00 44.23 33 LYS A N 2
ATOM 1675 C CA . LYS A 1 33 ? -14.583 17.771 -16.816 1.00 33.41 33 LYS A CA 2
ATOM 1676 C C . LYS A 1 33 ? -13.319 17.090 -16.301 1.00 71.11 33 LYS A C 2
ATOM 1677 O O . LYS A 1 33 ? -12.891 17.328 -15.172 1.00 30.13 33 LYS A O 2
ATOM 1696 N N . TRP A 1 34 ? -12.726 16.244 -17.136 1.00 52.41 34 TRP A N 2
ATOM 1697 C CA . TRP A 1 34 ? -11.510 15.531 -16.765 1.00 24.41 34 TRP A CA 2
ATOM 1698 C C . TRP A 1 34 ? -10.492 15.563 -17.900 1.00 2.04 34 TRP A C 2
ATOM 1699 O O . TRP A 1 34 ? -10.449 14.660 -18.735 1.00 20.41 34 TRP A O 2
ATOM 1720 N N . LYS A 1 35 ? -9.673 16.609 -17.924 1.00 63.03 35 LYS A N 2
ATOM 1721 C CA . LYS A 1 35 ? -8.653 16.759 -18.956 1.00 32.21 35 LYS A CA 2
ATOM 1722 C C . LYS A 1 35 ? -9.272 16.682 -20.348 1.00 12.11 35 LYS A C 2
ATOM 1723 O O . LYS A 1 35 ? -8.653 16.182 -21.286 1.00 1.12 35 LYS A O 2
ATOM 1742 N N . ASN A 1 36 ? -10.497 17.182 -20.474 1.00 51.33 36 ASN A N 2
ATOM 1743 C CA . ASN A 1 36 ? -11.199 17.171 -21.753 1.00 31.15 36 ASN A CA 2
ATOM 1744 C C . ASN A 1 36 ? -11.447 15.741 -22.224 1.00 51.43 36 ASN A C 2
ATOM 1745 O O . ASN A 1 36 ? -11.744 15.506 -23.396 1.00 20.23 36 ASN A O 2
ATOM 1756 N N . TYR A 1 37 ? -11.324 14.791 -21.304 1.00 41.14 37 TYR A N 2
ATOM 1757 C CA . TYR A 1 37 ? -11.533 13.384 -21.626 1.00 3.40 37 TYR A CA 2
ATOM 1758 C C . TYR A 1 37 ? -12.982 13.126 -22.027 1.00 10.54 37 TYR A C 2
ATOM 1759 O O . TYR A 1 37 ? -13.264 12.263 -22.858 1.00 1.24 37 TYR A O 2
ATOM 1777 N N . SER A 1 38 ? -13.898 13.883 -21.429 1.00 63.45 38 SER A N 2
ATOM 1778 C CA . SER A 1 38 ? -15.319 13.735 -21.720 1.00 41.15 38 SER A CA 2
ATOM 1779 C C . SER A 1 38 ? -16.078 15.014 -21.382 1.00 14.14 38 SER A C 2
ATOM 1780 O O . SER A 1 38 ? -16.860 15.052 -20.431 1.00 63.01 38 SER A O 2
ATOM 1788 N N . SER A 1 39 ? -15.843 16.060 -22.167 1.00 3.53 39 SER A N 2
ATOM 1789 C CA . SER A 1 39 ? -16.501 17.343 -21.949 1.00 2.32 39 SER A CA 2
ATOM 1790 C C . SER A 1 39 ? -18.018 17.185 -21.966 1.00 12.32 39 SER A C 2
ATOM 1791 O O . SER A 1 39 ? -18.750 18.052 -21.488 1.00 12.04 39 SER A O 2
ATOM 1799 N N . LYS A 1 40 ? -18.484 16.072 -22.521 1.00 34.43 40 LYS A N 2
ATOM 1800 C CA . LYS A 1 40 ? -19.914 15.796 -22.601 1.00 10.55 40 LYS A CA 2
ATOM 1801 C C . LYS A 1 40 ? -20.411 15.124 -21.324 1.00 42.55 40 LYS A C 2
ATOM 1802 O O . LYS A 1 40 ? -21.551 15.329 -20.908 1.00 32.43 40 LYS A O 2
ATOM 1821 N N . ASP A 1 41 ? -19.548 14.324 -20.708 1.00 41.23 41 ASP A N 2
ATOM 1822 C CA . ASP A 1 41 ? -19.899 13.624 -19.478 1.00 5.31 41 ASP A CA 2
ATOM 1823 C C . ASP A 1 41 ? -19.631 14.501 -18.259 1.00 4.13 41 ASP A C 2
ATOM 1824 O O . ASP A 1 41 ? -20.560 14.947 -17.587 1.00 5.22 41 ASP A O 2
ATOM 1833 N N . ASN A 1 42 ? -18.354 14.743 -17.979 1.00 70.10 42 ASN A N 2
ATOM 1834 C CA . ASN A 1 42 ? -17.964 15.565 -16.839 1.00 43.14 42 ASN A CA 2
ATOM 1835 C C . ASN A 1 42 ? -18.577 15.031 -15.548 1.00 43.53 42 ASN A C 2
ATOM 1836 O O . ASN A 1 42 ? -19.275 14.017 -15.552 1.00 14.32 42 ASN A O 2
ATOM 1847 N N . THR A 1 43 ? -18.311 15.722 -14.444 1.00 10.03 43 THR A N 2
ATOM 1848 C CA . THR A 1 43 ? -18.835 15.318 -13.145 1.00 53.32 43 THR A CA 2
ATOM 1849 C C . THR A 1 43 ? -19.435 16.506 -12.401 1.00 24.12 43 THR A C 2
ATOM 1850 O O . THR A 1 43 ? -18.857 17.593 -12.379 1.00 64.44 43 THR A O 2
ATOM 1861 N N . TRP A 1 44 ? -20.595 16.292 -11.792 1.00 20.55 44 TRP A N 2
ATOM 1862 C CA . TRP A 1 44 ? -21.272 17.346 -11.045 1.00 31.32 44 TRP A CA 2
ATOM 1863 C C . TRP A 1 44 ? -20.908 17.285 -9.566 1.00 2.05 44 TRP A C 2
ATOM 1864 O O . TRP A 1 44 ? -21.280 16.345 -8.864 1.00 71.03 44 TRP A O 2
ATOM 1885 N N . GLU A 1 45 ? -20.178 18.293 -9.098 1.00 54.31 45 GLU A N 2
ATOM 1886 C CA . GLU A 1 45 ? -19.764 18.352 -7.701 1.00 51.32 45 GLU A CA 2
ATOM 1887 C C . GLU A 1 45 ? -20.265 19.633 -7.039 1.00 24.20 45 GLU A C 2
ATOM 1888 O O . GLU A 1 45 ? -20.013 20.736 -7.524 1.00 41.42 45 GLU A O 2
ATOM 1900 N N . THR A 1 46 ? -20.976 19.478 -5.927 1.00 21.25 46 THR A N 2
ATOM 1901 C CA . THR A 1 46 ? -21.514 20.620 -5.198 1.00 23.31 46 THR A CA 2
ATOM 1902 C C . THR A 1 46 ? -20.486 21.741 -5.097 1.00 10.00 46 THR A C 2
ATOM 1903 O O . THR A 1 46 ? -19.281 21.492 -5.095 1.00 70.15 46 THR A O 2
ATOM 1914 N N . GLU A 1 47 ? -20.971 22.976 -5.012 1.00 43.00 47 GLU A N 2
ATOM 1915 C CA . GLU A 1 47 ? -20.092 24.135 -4.911 1.00 12.42 47 GLU A CA 2
ATOM 1916 C C . GLU A 1 47 ? -19.195 24.032 -3.681 1.00 2.32 47 GLU A C 2
ATOM 1917 O O . GLU A 1 47 ? -18.128 24.645 -3.624 1.00 74.22 47 GLU A O 2
ATOM 1929 N N . ASP A 1 48 ? -19.635 23.254 -2.698 1.00 51.04 48 ASP A N 2
ATOM 1930 C CA . ASP A 1 48 ? -18.873 23.069 -1.469 1.00 44.51 48 ASP A CA 2
ATOM 1931 C C . ASP A 1 48 ? -18.030 21.799 -1.537 1.00 54.45 48 ASP A C 2
ATOM 1932 O O . ASP A 1 48 ? -17.304 21.473 -0.599 1.00 4.32 48 ASP A O 2
ATOM 1941 N N . ASP A 1 49 ? -18.134 21.086 -2.653 1.00 54.24 49 ASP A N 2
ATOM 1942 C CA . ASP A 1 49 ? -17.382 19.851 -2.845 1.00 15.44 49 ASP A CA 2
ATOM 1943 C C . ASP A 1 49 ? -16.472 19.953 -4.064 1.00 71.15 49 ASP A C 2
ATOM 1944 O O . ASP A 1 49 ? -15.649 19.071 -4.312 1.00 11.01 49 ASP A O 2
ATOM 1953 N N . ILE A 1 50 ? -16.627 21.033 -4.823 1.00 64.43 50 ILE A N 2
ATOM 1954 C CA . ILE A 1 50 ? -15.818 21.249 -6.017 1.00 75.41 50 ILE A CA 2
ATOM 1955 C C . ILE A 1 50 ? -14.635 22.164 -5.722 1.00 20.34 50 ILE A C 2
ATOM 1956 O O . ILE A 1 50 ? -13.557 22.006 -6.296 1.00 13.45 50 ILE A O 2
ATOM 1972 N N . ARG A 1 51 ? -14.843 23.119 -4.821 1.00 60.13 51 ARG A N 2
ATOM 1973 C CA . ARG A 1 51 ? -13.793 24.059 -4.449 1.00 10.24 51 ARG A CA 2
ATOM 1974 C C . ARG A 1 51 ? -12.811 23.419 -3.472 1.00 34.24 51 ARG A C 2
ATOM 1975 O O . ARG A 1 51 ? -11.700 23.912 -3.277 1.00 40.52 51 ARG A O 2
ATOM 1996 N N . THR A 1 52 ? -13.230 22.316 -2.858 1.00 5.12 52 THR A N 2
ATOM 1997 C CA . THR A 1 52 ? -12.389 21.609 -1.900 1.00 20.00 52 THR A CA 2
ATOM 1998 C C . THR A 1 52 ? -11.502 20.584 -2.598 1.00 54.11 52 THR A C 2
ATOM 1999 O O . THR A 1 52 ? -10.382 20.318 -2.163 1.00 45.53 52 THR A O 2
ATOM 2010 N N . LYS A 1 53 ? -12.011 20.011 -3.684 1.00 24.23 53 LYS A N 2
ATOM 2011 C CA . LYS A 1 53 ? -11.264 19.016 -4.445 1.00 34.35 53 LYS A CA 2
ATOM 2012 C C . LYS A 1 53 ? -10.661 19.633 -5.702 1.00 70.33 53 LYS A C 2
ATOM 2013 O O . LYS A 1 53 ? -9.588 19.228 -6.150 1.00 41.33 53 LYS A O 2
ATOM 2032 N N . TYR A 1 54 ? -11.356 20.614 -6.266 1.00 74.24 54 TYR A N 2
ATOM 2033 C CA . TYR A 1 54 ? -10.889 21.286 -7.473 1.00 74.21 54 TYR A CA 2
ATOM 2034 C C . TYR A 1 54 ? -10.828 22.796 -7.267 1.00 13.23 54 TYR A C 2
ATOM 2035 O O . TYR A 1 54 ? -11.019 23.571 -8.203 1.00 65.45 54 TYR A O 2
ATOM 2053 N N . GLY A 1 55 ? -10.560 23.208 -6.031 1.00 34.20 55 GLY A N 2
ATOM 2054 C CA . GLY A 1 55 ? -10.478 24.623 -5.722 1.00 51.41 55 GLY A CA 2
ATOM 2055 C C . GLY A 1 55 ? -9.526 25.363 -6.641 1.00 70.21 55 GLY A C 2
ATOM 2056 O O . GLY A 1 55 ? -9.618 26.581 -6.791 1.00 55.34 55 GLY A O 2
ATOM 2060 N N . ASP A 1 56 ? -8.608 24.626 -7.256 1.00 23.31 56 ASP A N 2
ATOM 2061 C CA . ASP A 1 56 ? -7.634 25.219 -8.165 1.00 3.23 56 ASP A CA 2
ATOM 2062 C C . ASP A 1 56 ? -8.330 25.891 -9.344 1.00 61.23 56 ASP A C 2
ATOM 2063 O O . ASP A 1 56 ? -8.093 27.065 -9.633 1.00 20.35 56 ASP A O 2
ATOM 2072 N N . LEU A 1 57 ? -9.189 25.139 -10.024 1.00 24.21 57 LEU A N 2
ATOM 2073 C CA . LEU A 1 57 ? -9.919 25.661 -11.174 1.00 32.33 57 LEU A CA 2
ATOM 2074 C C . LEU A 1 57 ? -11.161 26.426 -10.728 1.00 51.02 57 LEU A C 2
ATOM 2075 O O . LEU A 1 57 ? -11.571 27.394 -11.370 1.00 25.41 57 LEU A O 2
ATOM 2091 N N . VAL A 1 58 ? -11.756 25.987 -9.623 1.00 43.12 58 VAL A N 2
ATOM 2092 C CA . VAL A 1 58 ? -12.949 26.633 -9.089 1.00 71.43 58 VAL A CA 2
ATOM 2093 C C . VAL A 1 58 ? -12.718 28.124 -8.875 1.00 2.22 58 VAL A C 2
ATOM 2094 O O . VAL A 1 58 ? -13.592 28.945 -9.155 1.00 22.14 58 VAL A O 2
ATOM 2107 N N . ASP A 1 59 ? -11.535 28.468 -8.377 1.00 51.12 59 ASP A N 2
ATOM 2108 C CA . ASP A 1 59 ? -11.187 29.862 -8.126 1.00 73.13 59 ASP A CA 2
ATOM 2109 C C . ASP A 1 59 ? -10.745 30.552 -9.413 1.00 75.11 59 ASP A C 2
ATOM 2110 O O . ASP A 1 59 ? -10.307 31.702 -9.393 1.00 55.35 59 ASP A O 2
ATOM 2119 N N . ASP A 1 60 ? -10.862 29.841 -10.529 1.00 55.34 60 ASP A N 2
ATOM 2120 C CA . ASP A 1 60 ? -10.475 30.385 -11.826 1.00 12.01 60 ASP A CA 2
ATOM 2121 C C . ASP A 1 60 ? -11.683 30.498 -12.750 1.00 53.44 60 ASP A C 2
ATOM 2122 O O . ASP A 1 60 ? -11.647 31.215 -13.751 1.00 74.00 60 ASP A O 2
ATOM 2131 N N . PHE A 1 61 ? -12.752 29.786 -12.409 1.00 61.24 61 PHE A N 2
ATOM 2132 C CA . PHE A 1 61 ? -13.971 29.805 -13.210 1.00 23.32 61 PHE A CA 2
ATOM 2133 C C . PHE A 1 61 ? -14.988 30.783 -12.629 1.00 45.23 61 PHE A C 2
ATOM 2134 O O . PHE A 1 61 ? -15.499 31.653 -13.334 1.00 4.13 61 PHE A O 2
ATOM 2151 N N . GLU A 1 62 ? -15.276 30.633 -11.340 1.00 63.43 62 GLU A N 2
ATOM 2152 C CA . GLU A 1 62 ? -16.232 31.502 -10.666 1.00 34.15 62 GLU A CA 2
ATOM 2153 C C . GLU A 1 62 ? -15.647 32.896 -10.456 1.00 34.42 62 GLU A C 2
ATOM 2154 O O . GLU A 1 62 ? -16.352 33.900 -10.563 1.00 23.25 62 GLU A O 2
ATOM 2166 N N . LYS A 1 63 ? -14.354 32.949 -10.156 1.00 71.11 63 LYS A N 2
ATOM 2167 C CA . LYS A 1 63 ? -13.672 34.218 -9.932 1.00 21.24 63 LYS A CA 2
ATOM 2168 C C . LYS A 1 63 ? -13.570 35.017 -11.227 1.00 11.44 63 LYS A C 2
ATOM 2169 O O . LYS A 1 63 ? -13.206 36.192 -11.214 1.00 52.42 63 LYS A O 2
ATOM 2188 N N . ASN A 1 64 ? -13.895 34.372 -12.342 1.00 54.42 64 ASN A N 2
ATOM 2189 C CA . ASN A 1 64 ? -13.841 35.024 -13.646 1.00 13.54 64 ASN A CA 2
ATOM 2190 C C . ASN A 1 64 ? -15.238 35.423 -14.113 1.00 21.20 64 ASN A C 2
ATOM 2191 O O . ASN A 1 64 ? -15.408 36.424 -14.808 1.00 63.12 64 ASN A O 2
ATOM 2202 N N . GLN A 1 65 ? -16.234 34.632 -13.725 1.00 45.25 65 GLN A N 2
ATOM 2203 C CA . GLN A 1 65 ? -17.615 34.903 -14.105 1.00 71.41 65 GLN A CA 2
ATOM 2204 C C . GLN A 1 65 ? -18.269 35.872 -13.126 1.00 31.55 65 GLN A C 2
ATOM 2205 O O . GLN A 1 65 ? -19.130 36.667 -13.503 1.00 70.41 65 GLN A O 2
ATOM 2219 N N . LYS A 1 66 ? -17.855 35.800 -11.865 1.00 33.21 66 LYS A N 2
ATOM 2220 C CA . LYS A 1 66 ? -18.399 36.671 -10.830 1.00 34.32 66 LYS A CA 2
ATOM 2221 C C . LYS A 1 66 ? -18.113 38.135 -11.145 1.00 3.41 66 LYS A C 2
ATOM 2222 O O . LYS A 1 66 ? -18.734 39.036 -10.580 1.00 70.13 66 LYS A O 2
ATOM 2241 N N . LYS A 1 67 ? -17.169 38.367 -12.051 1.00 41.10 67 LYS A N 2
ATOM 2242 C CA . LYS A 1 67 ? -16.801 39.722 -12.444 1.00 52.12 67 LYS A CA 2
ATOM 2243 C C . LYS A 1 67 ? -16.312 39.756 -13.889 1.00 31.24 67 LYS A C 2
ATOM 2244 O O . LYS A 1 67 ? -15.180 39.370 -14.180 1.00 23.21 67 LYS A O 2
ATOM 2263 N N . MET A 1 1 ? -1.172 -5.487 -26.007 1.00 20.34 1 MET A N 3
ATOM 2264 C CA . MET A 1 1 ? -0.811 -6.315 -24.861 1.00 55.13 1 MET A CA 3
ATOM 2265 C C . MET A 1 1 ? 0.301 -5.662 -24.047 1.00 14.41 1 MET A C 3
ATOM 2266 O O . MET A 1 1 ? 1.263 -6.320 -23.652 1.00 24.11 1 MET A O 3
ATOM 2280 N N . HIS A 1 2 ? 0.162 -4.363 -23.799 1.00 41.14 2 HIS A N 3
ATOM 2281 C CA . HIS A 1 2 ? 1.156 -3.621 -23.031 1.00 53.25 2 HIS A CA 3
ATOM 2282 C C . HIS A 1 2 ? 0.545 -2.359 -22.428 1.00 60.35 2 HIS A C 3
ATOM 2283 O O . HIS A 1 2 ? -0.657 -2.121 -22.548 1.00 32.12 2 HIS A O 3
ATOM 2297 N N . HIS A 1 3 ? 1.381 -1.555 -21.780 1.00 0.31 3 HIS A N 3
ATOM 2298 C CA . HIS A 1 3 ? 0.923 -0.317 -21.158 1.00 21.41 3 HIS A CA 3
ATOM 2299 C C . HIS A 1 3 ? 2.106 0.554 -20.746 1.00 30.21 3 HIS A C 3
ATOM 2300 O O . HIS A 1 3 ? 2.840 0.222 -19.815 1.00 22.43 3 HIS A O 3
ATOM 2314 N N . HIS A 1 4 ? 2.285 1.670 -21.446 1.00 22.51 4 HIS A N 3
ATOM 2315 C CA . HIS A 1 4 ? 3.379 2.588 -21.153 1.00 4.53 4 HIS A CA 3
ATOM 2316 C C . HIS A 1 4 ? 3.107 3.966 -21.750 1.00 60.31 4 HIS A C 3
ATOM 2317 O O . HIS A 1 4 ? 3.939 4.516 -22.473 1.00 32.14 4 HIS A O 3
ATOM 2331 N N . HIS A 1 5 ? 1.937 4.517 -21.444 1.00 51.23 5 HIS A N 3
ATOM 2332 C CA . HIS A 1 5 ? 1.555 5.830 -21.951 1.00 51.54 5 HIS A CA 3
ATOM 2333 C C . HIS A 1 5 ? 1.647 6.885 -20.853 1.00 31.15 5 HIS A C 3
ATOM 2334 O O . HIS A 1 5 ? 0.807 7.781 -20.766 1.00 14.01 5 HIS A O 3
ATOM 2348 N N . HIS A 1 6 ? 2.672 6.771 -20.014 1.00 44.44 6 HIS A N 3
ATOM 2349 C CA . HIS A 1 6 ? 2.874 7.715 -18.921 1.00 11.14 6 HIS A CA 3
ATOM 2350 C C . HIS A 1 6 ? 1.704 7.670 -17.942 1.00 41.51 6 HIS A C 3
ATOM 2351 O O . HIS A 1 6 ? 0.646 7.120 -18.248 1.00 61.42 6 HIS A O 3
ATOM 2365 N N . HIS A 1 7 ? 1.902 8.253 -16.764 1.00 12.22 7 HIS A N 3
ATOM 2366 C CA . HIS A 1 7 ? 0.863 8.280 -15.740 1.00 60.42 7 HIS A CA 3
ATOM 2367 C C . HIS A 1 7 ? 0.494 9.715 -15.378 1.00 75.10 7 HIS A C 3
ATOM 2368 O O . HIS A 1 7 ? -0.683 10.045 -15.233 1.00 71.55 7 HIS A O 3
ATOM 2382 N N . GLU A 1 8 ? 1.507 10.563 -15.232 1.00 52.15 8 GLU A N 3
ATOM 2383 C CA . GLU A 1 8 ? 1.287 11.962 -14.886 1.00 1.34 8 GLU A CA 3
ATOM 2384 C C . GLU A 1 8 ? 0.669 12.088 -13.496 1.00 22.31 8 GLU A C 3
ATOM 2385 O O . GLU A 1 8 ? 0.019 11.164 -13.008 1.00 34.43 8 GLU A O 3
ATOM 2397 N N . VAL A 1 9 ? 0.878 13.238 -12.863 1.00 64.03 9 VAL A N 3
ATOM 2398 C CA . VAL A 1 9 ? 0.342 13.486 -11.530 1.00 63.23 9 VAL A CA 3
ATOM 2399 C C . VAL A 1 9 ? 0.692 12.349 -10.577 1.00 63.30 9 VAL A C 3
ATOM 2400 O O . VAL A 1 9 ? -0.145 11.515 -10.232 1.00 71.42 9 VAL A O 3
ATOM 2413 N N . PRO A 1 10 ? 1.960 12.313 -10.139 1.00 74.42 10 PRO A N 3
ATOM 2414 C CA . PRO A 1 10 ? 2.450 11.283 -9.218 1.00 71.23 10 PRO A CA 3
ATOM 2415 C C . PRO A 1 10 ? 1.867 11.433 -7.817 1.00 72.23 10 PRO A C 3
ATOM 2416 O O . PRO A 1 10 ? 2.545 11.893 -6.900 1.00 1.54 10 PRO A O 3
ATOM 2427 N N . GLN A 1 11 ? 0.607 11.041 -7.661 1.00 35.33 11 GLN A N 3
ATOM 2428 C CA . GLN A 1 11 ? -0.067 11.132 -6.371 1.00 2.44 11 GLN A CA 3
ATOM 2429 C C . GLN A 1 11 ? -1.493 10.601 -6.462 1.00 55.13 11 GLN A C 3
ATOM 2430 O O . GLN A 1 11 ? -1.995 9.972 -5.530 1.00 23.22 11 GLN A O 3
ATOM 2444 N N . THR A 1 12 ? -2.144 10.859 -7.593 1.00 34.25 12 THR A N 3
ATOM 2445 C CA . THR A 1 12 ? -3.514 10.408 -7.806 1.00 1.24 12 THR A CA 3
ATOM 2446 C C . THR A 1 12 ? -4.003 10.776 -9.202 1.00 1.43 12 THR A C 3
ATOM 2447 O O . THR A 1 12 ? -4.044 9.934 -10.098 1.00 65.34 12 THR A O 3
ATOM 2458 N N . PHE A 1 13 ? -4.373 12.040 -9.380 1.00 0.22 13 PHE A N 3
ATOM 2459 C CA . PHE A 1 13 ? -4.860 12.520 -10.668 1.00 21.10 13 PHE A CA 3
ATOM 2460 C C . PHE A 1 13 ? -5.101 14.026 -10.632 1.00 11.25 13 PHE A C 3
ATOM 2461 O O . PHE A 1 13 ? -4.778 14.693 -9.649 1.00 61.21 13 PHE A O 3
ATOM 2478 N N . GLU A 1 14 ? -5.671 14.555 -11.710 1.00 61.52 14 GLU A N 3
ATOM 2479 C CA . GLU A 1 14 ? -5.954 15.982 -11.802 1.00 51.00 14 GLU A CA 3
ATOM 2480 C C . GLU A 1 14 ? -7.104 16.247 -12.769 1.00 52.42 14 GLU A C 3
ATOM 2481 O O . GLU A 1 14 ? -7.437 15.404 -13.602 1.00 41.22 14 GLU A O 3
ATOM 2493 N N . VAL A 1 15 ? -7.708 17.426 -12.652 1.00 35.42 15 VAL A N 3
ATOM 2494 C CA . VAL A 1 15 ? -8.821 17.804 -13.515 1.00 61.41 15 VAL A CA 3
ATOM 2495 C C . VAL A 1 15 ? -8.435 18.955 -14.436 1.00 40.52 15 VAL A C 3
ATOM 2496 O O . VAL A 1 15 ? -7.598 19.787 -14.088 1.00 10.42 15 VAL A O 3
ATOM 2509 N N . GLU A 1 16 ? -9.052 18.997 -15.613 1.00 64.02 16 GLU A N 3
ATOM 2510 C CA . GLU A 1 16 ? -8.772 20.048 -16.585 1.00 23.41 16 GLU A CA 3
ATOM 2511 C C . GLU A 1 16 ? -9.200 21.411 -16.050 1.00 41.23 16 GLU A C 3
ATOM 2512 O O . GLU A 1 16 ? -8.363 22.258 -15.738 1.00 23.15 16 GLU A O 3
ATOM 2524 N N . ARG A 1 17 ? -10.509 21.616 -15.949 1.00 71.10 17 ARG A N 3
ATOM 2525 C CA . ARG A 1 17 ? -11.049 22.877 -15.454 1.00 73.54 17 ARG A CA 3
ATOM 2526 C C . ARG A 1 17 ? -12.565 22.794 -15.296 1.00 24.34 17 ARG A C 3
ATOM 2527 O O . ARG A 1 17 ? -13.205 21.883 -15.823 1.00 2.34 17 ARG A O 3
ATOM 2548 N N . ILE A 1 18 ? -13.131 23.749 -14.566 1.00 40.13 18 ILE A N 3
ATOM 2549 C CA . ILE A 1 18 ? -14.570 23.784 -14.339 1.00 53.00 18 ILE A CA 3
ATOM 2550 C C . ILE A 1 18 ? -15.318 24.178 -15.608 1.00 41.43 18 ILE A C 3
ATOM 2551 O O . ILE A 1 18 ? -15.236 25.320 -16.061 1.00 2.43 18 ILE A O 3
ATOM 2567 N N . VAL A 1 19 ? -16.049 23.226 -16.178 1.00 61.42 19 VAL A N 3
ATOM 2568 C CA . VAL A 1 19 ? -16.814 23.474 -17.394 1.00 74.41 19 VAL A CA 3
ATOM 2569 C C . VAL A 1 19 ? -17.839 24.583 -17.182 1.00 62.40 19 VAL A C 3
ATOM 2570 O O . VAL A 1 19 ? -17.879 25.556 -17.934 1.00 54.33 19 VAL A O 3
ATOM 2583 N N . ARG A 1 20 ? -18.665 24.428 -16.152 1.00 41.45 20 ARG A N 3
ATOM 2584 C CA . ARG A 1 20 ? -19.691 25.417 -15.841 1.00 64.43 20 ARG A CA 3
ATOM 2585 C C . ARG A 1 20 ? -20.246 25.200 -14.437 1.00 3.25 20 ARG A C 3
ATOM 2586 O O . ARG A 1 20 ? -19.743 24.369 -13.680 1.00 12.34 20 ARG A O 3
ATOM 2607 N N . LYS A 1 21 ? -21.285 25.954 -14.094 1.00 71.22 21 LYS A N 3
ATOM 2608 C CA . LYS A 1 21 ? -21.910 25.845 -12.781 1.00 51.23 21 LYS A CA 3
ATOM 2609 C C . LYS A 1 21 ? -23.385 26.230 -12.847 1.00 44.02 21 LYS A C 3
ATOM 2610 O O . LYS A 1 21 ? -23.813 26.935 -13.761 1.00 70.45 21 LYS A O 3
ATOM 2629 N N . LYS A 1 22 ? -24.157 25.764 -11.872 1.00 11.35 22 LYS A N 3
ATOM 2630 C CA . LYS A 1 22 ? -25.583 26.062 -11.816 1.00 75.53 22 LYS A CA 3
ATOM 2631 C C . LYS A 1 22 ? -26.183 25.605 -10.490 1.00 54.12 22 LYS A C 3
ATOM 2632 O O . LYS A 1 22 ? -25.767 24.593 -9.926 1.00 2.24 22 LYS A O 3
ATOM 2651 N N . ILE A 1 23 ? -27.164 26.356 -10.000 1.00 4.22 23 ILE A N 3
ATOM 2652 C CA . ILE A 1 23 ? -27.822 26.026 -8.742 1.00 3.42 23 ILE A CA 3
ATOM 2653 C C . ILE A 1 23 ? -29.266 25.596 -8.973 1.00 71.35 23 ILE A C 3
ATOM 2654 O O . ILE A 1 23 ? -29.912 26.036 -9.925 1.00 2.14 23 ILE A O 3
ATOM 2670 N N . VAL A 1 24 ? -29.769 24.733 -8.096 1.00 65.41 24 VAL A N 3
ATOM 2671 C CA . VAL A 1 24 ? -31.138 24.244 -8.203 1.00 11.03 24 VAL A CA 3
ATOM 2672 C C . VAL A 1 24 ? -31.821 24.221 -6.840 1.00 11.40 24 VAL A C 3
ATOM 2673 O O . VAL A 1 24 ? -31.333 23.595 -5.899 1.00 61.40 24 VAL A O 3
ATOM 2686 N N . HIS A 1 25 ? -32.954 24.909 -6.741 1.00 14.04 25 HIS A N 3
ATOM 2687 C CA . HIS A 1 25 ? -33.706 24.967 -5.492 1.00 54.22 25 HIS A CA 3
ATOM 2688 C C . HIS A 1 25 ? -32.838 25.506 -4.359 1.00 62.23 25 HIS A C 3
ATOM 2689 O O . HIS A 1 25 ? -33.100 25.246 -3.186 1.00 3.13 25 HIS A O 3
ATOM 2703 N N . GLY A 1 26 ? -31.802 26.257 -4.720 1.00 42.20 26 GLY A N 3
ATOM 2704 C CA . GLY A 1 26 ? -30.910 26.819 -3.723 1.00 12.54 26 GLY A CA 3
ATOM 2705 C C . GLY A 1 26 ? -29.669 25.975 -3.513 1.00 2.31 26 GLY A C 3
ATOM 2706 O O . GLY A 1 26 ? -28.853 26.266 -2.640 1.00 4.33 26 GLY A O 3
ATOM 2710 N N . ASN A 1 27 ? -29.527 24.925 -4.315 1.00 43.10 27 ASN A N 3
ATOM 2711 C CA . ASN A 1 27 ? -28.377 24.034 -4.211 1.00 43.35 27 ASN A CA 3
ATOM 2712 C C . ASN A 1 27 ? -27.405 24.264 -5.365 1.00 73.44 27 ASN A C 3
ATOM 2713 O O . ASN A 1 27 ? -27.685 23.902 -6.509 1.00 52.51 27 ASN A O 3
ATOM 2724 N N . THR A 1 28 ? -26.261 24.866 -5.058 1.00 1.43 28 THR A N 3
ATOM 2725 C CA . THR A 1 28 ? -25.248 25.145 -6.068 1.00 20.41 28 THR A CA 3
ATOM 2726 C C . THR A 1 28 ? -24.569 23.862 -6.533 1.00 62.25 28 THR A C 3
ATOM 2727 O O . THR A 1 28 ? -24.366 22.936 -5.749 1.00 22.54 28 THR A O 3
ATOM 2738 N N . SER A 1 29 ? -24.219 23.814 -7.815 1.00 2.41 29 SER A N 3
ATOM 2739 C CA . SER A 1 29 ? -23.565 22.643 -8.386 1.00 24.12 29 SER A CA 3
ATOM 2740 C C . SER A 1 29 ? -22.528 23.053 -9.427 1.00 51.15 29 SER A C 3
ATOM 2741 O O . SER A 1 29 ? -22.830 23.799 -10.359 1.00 42.23 29 SER A O 3
ATOM 2749 N N . TYR A 1 30 ? -21.306 22.560 -9.262 1.00 42.22 30 TYR A N 3
ATOM 2750 C CA . TYR A 1 30 ? -20.223 22.877 -10.186 1.00 22.41 30 TYR A CA 3
ATOM 2751 C C . TYR A 1 30 ? -19.955 21.710 -11.131 1.00 62.43 30 TYR A C 3
ATOM 2752 O O . TYR A 1 30 ? -19.633 20.603 -10.696 1.00 3.33 30 TYR A O 3
ATOM 2770 N N . LEU A 1 31 ? -20.089 21.965 -12.428 1.00 74.40 31 LEU A N 3
ATOM 2771 C CA . LEU A 1 31 ? -19.861 20.937 -13.438 1.00 33.54 31 LEU A CA 3
ATOM 2772 C C . LEU A 1 31 ? -18.427 20.989 -13.954 1.00 21.35 31 LEU A C 3
ATOM 2773 O O . LEU A 1 31 ? -18.023 21.956 -14.599 1.00 3.23 31 LEU A O 3
ATOM 2789 N N . VAL A 1 32 ? -17.662 19.940 -13.667 1.00 3.24 32 VAL A N 3
ATOM 2790 C CA . VAL A 1 32 ? -16.273 19.865 -14.104 1.00 60.33 32 VAL A CA 3
ATOM 2791 C C . VAL A 1 32 ? -16.035 18.630 -14.967 1.00 1.33 32 VAL A C 3
ATOM 2792 O O . VAL A 1 32 ? -16.600 17.566 -14.716 1.00 71.52 32 VAL A O 3
ATOM 2805 N N . LYS A 1 33 ? -15.194 18.780 -15.984 1.00 63.43 33 LYS A N 3
ATOM 2806 C CA . LYS A 1 33 ? -14.878 17.677 -16.885 1.00 2.04 33 LYS A CA 3
ATOM 2807 C C . LYS A 1 33 ? -13.697 16.867 -16.359 1.00 74.50 33 LYS A C 3
ATOM 2808 O O . LYS A 1 33 ? -13.250 17.066 -15.230 1.00 24.22 33 LYS A O 3
ATOM 2827 N N . TRP A 1 34 ? -13.198 15.954 -17.185 1.00 2.42 34 TRP A N 3
ATOM 2828 C CA . TRP A 1 34 ? -12.068 15.115 -16.803 1.00 3.02 34 TRP A CA 3
ATOM 2829 C C . TRP A 1 34 ? -10.964 15.176 -17.853 1.00 54.42 34 TRP A C 3
ATOM 2830 O O . TRP A 1 34 ? -10.937 14.375 -18.788 1.00 13.24 34 TRP A O 3
ATOM 2851 N N . LYS A 1 35 ? -10.055 16.132 -17.695 1.00 21.04 35 LYS A N 3
ATOM 2852 C CA . LYS A 1 35 ? -8.947 16.298 -18.628 1.00 74.54 35 LYS A CA 3
ATOM 2853 C C . LYS A 1 35 ? -9.457 16.416 -20.061 1.00 40.42 35 LYS A C 3
ATOM 2854 O O . LYS A 1 35 ? -8.809 15.957 -21.000 1.00 43.04 35 LYS A O 3
ATOM 2873 N N . ASN A 1 36 ? -10.621 17.037 -20.221 1.00 13.23 36 ASN A N 3
ATOM 2874 C CA . ASN A 1 36 ? -11.217 17.217 -21.540 1.00 11.23 36 ASN A CA 3
ATOM 2875 C C . ASN A 1 36 ? -11.484 15.870 -22.205 1.00 2.24 36 ASN A C 3
ATOM 2876 O O . ASN A 1 36 ? -11.669 15.791 -23.419 1.00 50.52 36 ASN A O 3
ATOM 2887 N N . TYR A 1 37 ? -11.502 14.813 -21.400 1.00 54.22 37 TYR A N 3
ATOM 2888 C CA . TYR A 1 37 ? -11.745 13.469 -21.910 1.00 63.12 37 TYR A CA 3
ATOM 2889 C C . TYR A 1 37 ? -13.222 13.268 -22.236 1.00 65.21 37 TYR A C 3
ATOM 2890 O O . TYR A 1 37 ? -13.568 12.647 -23.241 1.00 32.22 37 TYR A O 3
ATOM 2908 N N . SER A 1 38 ? -14.088 13.799 -21.379 1.00 24.21 38 SER A N 3
ATOM 2909 C CA . SER A 1 38 ? -15.528 13.676 -21.572 1.00 63.13 38 SER A CA 3
ATOM 2910 C C . SER A 1 38 ? -16.107 14.956 -22.168 1.00 21.51 38 SER A C 3
ATOM 2911 O O . SER A 1 38 ? -16.807 14.921 -23.180 1.00 30.12 38 SER A O 3
ATOM 2919 N N . SER A 1 39 ? -15.809 16.084 -21.532 1.00 54.20 39 SER A N 3
ATOM 2920 C CA . SER A 1 39 ? -16.303 17.376 -21.995 1.00 70.35 39 SER A CA 3
ATOM 2921 C C . SER A 1 39 ? -17.788 17.534 -21.682 1.00 3.12 39 SER A C 3
ATOM 2922 O O . SER A 1 39 ? -18.190 18.459 -20.976 1.00 32.14 39 SER A O 3
ATOM 2930 N N . LYS A 1 40 ? -18.598 16.625 -22.212 1.00 72.33 40 LYS A N 3
ATOM 2931 C CA . LYS A 1 40 ? -20.039 16.660 -21.990 1.00 2.33 40 LYS A CA 3
ATOM 2932 C C . LYS A 1 40 ? -20.443 15.688 -20.886 1.00 1.22 40 LYS A C 3
ATOM 2933 O O . LYS A 1 40 ? -21.461 15.879 -20.220 1.00 25.04 40 LYS A O 3
ATOM 2952 N N . ASP A 1 41 ? -19.639 14.647 -20.697 1.00 12.50 41 ASP A N 3
ATOM 2953 C CA . ASP A 1 41 ? -19.912 13.647 -19.672 1.00 30.12 41 ASP A CA 3
ATOM 2954 C C . ASP A 1 41 ? -19.419 14.119 -18.307 1.00 71.43 41 ASP A C 3
ATOM 2955 O O . ASP A 1 41 ? -19.425 13.361 -17.338 1.00 62.55 41 ASP A O 3
ATOM 2964 N N . ASN A 1 42 ? -18.992 15.375 -18.240 1.00 52.51 42 ASN A N 3
ATOM 2965 C CA . ASN A 1 42 ? -18.494 15.948 -16.995 1.00 32.14 42 ASN A CA 3
ATOM 2966 C C . ASN A 1 42 ? -19.406 15.586 -15.826 1.00 73.34 42 ASN A C 3
ATOM 2967 O O . ASN A 1 42 ? -20.574 15.244 -16.018 1.00 0.42 42 ASN A O 3
ATOM 2978 N N . THR A 1 43 ? -18.865 15.663 -14.614 1.00 75.23 43 THR A N 3
ATOM 2979 C CA . THR A 1 43 ? -19.629 15.343 -13.415 1.00 31.11 43 THR A CA 3
ATOM 2980 C C . THR A 1 43 ? -20.053 16.609 -12.679 1.00 71.12 43 THR A C 3
ATOM 2981 O O . THR A 1 43 ? -19.498 17.684 -12.904 1.00 41.25 43 THR A O 3
ATOM 2992 N N . TRP A 1 44 ? -21.039 16.474 -11.799 1.00 64.14 44 TRP A N 3
ATOM 2993 C CA . TRP A 1 44 ? -21.536 17.608 -11.030 1.00 14.44 44 TRP A CA 3
ATOM 2994 C C . TRP A 1 44 ? -21.119 17.499 -9.567 1.00 41.12 44 TRP A C 3
ATOM 2995 O O . TRP A 1 44 ? -21.377 16.489 -8.913 1.00 43.15 44 TRP A O 3
ATOM 3016 N N . GLU A 1 45 ? -20.473 18.545 -9.061 1.00 14.14 45 GLU A N 3
ATOM 3017 C CA . GLU A 1 45 ? -20.020 18.564 -7.675 1.00 13.32 45 GLU A CA 3
ATOM 3018 C C . GLU A 1 45 ? -20.448 19.854 -6.980 1.00 44.35 45 GLU A C 3
ATOM 3019 O O . GLU A 1 45 ? -20.130 20.953 -7.436 1.00 53.44 45 GLU A O 3
ATOM 3031 N N . THR A 1 46 ? -21.171 19.712 -5.874 1.00 3.41 46 THR A N 3
ATOM 3032 C CA . THR A 1 46 ? -21.644 20.865 -5.117 1.00 25.40 46 THR A CA 3
ATOM 3033 C C . THR A 1 46 ? -20.552 21.921 -4.984 1.00 73.40 46 THR A C 3
ATOM 3034 O O . THR A 1 46 ? -19.364 21.600 -4.976 1.00 13.21 46 THR A O 3
ATOM 3045 N N . GLU A 1 47 ? -20.964 23.180 -4.879 1.00 43.44 47 GLU A N 3
ATOM 3046 C CA . GLU A 1 47 ? -20.019 24.283 -4.747 1.00 11.32 47 GLU A CA 3
ATOM 3047 C C . GLU A 1 47 ? -19.148 24.107 -3.506 1.00 50.42 47 GLU A C 3
ATOM 3048 O O . GLU A 1 47 ? -18.060 24.676 -3.413 1.00 61.20 47 GLU A O 3
ATOM 3060 N N . ASP A 1 48 ? -19.635 23.317 -2.556 1.00 51.10 48 ASP A N 3
ATOM 3061 C CA . ASP A 1 48 ? -18.902 23.065 -1.321 1.00 1.32 48 ASP A CA 3
ATOM 3062 C C . ASP A 1 48 ? -18.148 21.742 -1.397 1.00 25.40 48 ASP A C 3
ATOM 3063 O O . ASP A 1 48 ? -17.460 21.353 -0.453 1.00 65.40 48 ASP A O 3
ATOM 3072 N N . ASP A 1 49 ? -18.282 21.054 -2.526 1.00 33.15 49 ASP A N 3
ATOM 3073 C CA . ASP A 1 49 ? -17.614 19.773 -2.725 1.00 45.42 49 ASP A CA 3
ATOM 3074 C C . ASP A 1 49 ? -16.697 19.823 -3.943 1.00 43.44 49 ASP A C 3
ATOM 3075 O O . ASP A 1 49 ? -15.938 18.888 -4.200 1.00 50.00 49 ASP A O 3
ATOM 3084 N N . ILE A 1 50 ? -16.773 20.920 -4.690 1.00 71.54 50 ILE A N 3
ATOM 3085 C CA . ILE A 1 50 ? -15.950 21.091 -5.881 1.00 72.33 50 ILE A CA 3
ATOM 3086 C C . ILE A 1 50 ? -14.709 21.922 -5.577 1.00 24.14 50 ILE A C 3
ATOM 3087 O O . ILE A 1 50 ? -13.647 21.709 -6.163 1.00 32.31 50 ILE A O 3
ATOM 3103 N N . ARG A 1 51 ? -14.849 22.869 -4.655 1.00 24.33 51 ARG A N 3
ATOM 3104 C CA . ARG A 1 51 ? -13.738 23.732 -4.271 1.00 71.12 51 ARG A CA 3
ATOM 3105 C C . ARG A 1 51 ? -12.805 23.017 -3.298 1.00 11.53 51 ARG A C 3
ATOM 3106 O O . ARG A 1 51 ? -11.662 23.430 -3.099 1.00 40.42 51 ARG A O 3
ATOM 3127 N N . THR A 1 52 ? -13.301 21.943 -2.692 1.00 24.22 52 THR A N 3
ATOM 3128 C CA . THR A 1 52 ? -12.513 21.172 -1.738 1.00 71.22 52 THR A CA 3
ATOM 3129 C C . THR A 1 52 ? -11.699 20.093 -2.443 1.00 5.13 52 THR A C 3
ATOM 3130 O O . THR A 1 52 ? -10.607 19.736 -2.000 1.00 22.24 52 THR A O 3
ATOM 3141 N N . LYS A 1 53 ? -12.235 19.577 -3.543 1.00 52.13 53 LYS A N 3
ATOM 3142 C CA . LYS A 1 53 ? -11.558 18.540 -4.312 1.00 25.33 53 LYS A CA 3
ATOM 3143 C C . LYS A 1 53 ? -10.907 19.125 -5.561 1.00 3.32 53 LYS A C 3
ATOM 3144 O O . LYS A 1 53 ? -9.863 18.651 -6.009 1.00 62.31 53 LYS A O 3
ATOM 3163 N N . TYR A 1 54 ? -11.529 20.159 -6.117 1.00 24.11 54 TYR A N 3
ATOM 3164 C CA . TYR A 1 54 ? -11.010 20.809 -7.315 1.00 30.42 54 TYR A CA 3
ATOM 3165 C C . TYR A 1 54 ? -10.858 22.311 -7.097 1.00 53.04 54 TYR A C 3
ATOM 3166 O O . TYR A 1 54 ? -11.002 23.102 -8.028 1.00 50.24 54 TYR A O 3
ATOM 3184 N N . GLY A 1 55 ? -10.566 22.697 -5.859 1.00 63.30 55 GLY A N 3
ATOM 3185 C CA . GLY A 1 55 ? -10.398 24.102 -5.540 1.00 14.51 55 GLY A CA 3
ATOM 3186 C C . GLY A 1 55 ? -9.405 24.790 -6.455 1.00 41.50 55 GLY A C 3
ATOM 3187 O O . GLY A 1 55 ? -9.421 26.014 -6.592 1.00 23.13 55 GLY A O 3
ATOM 3191 N N . ASP A 1 56 ? -8.537 24.004 -7.082 1.00 35.30 56 ASP A N 3
ATOM 3192 C CA . ASP A 1 56 ? -7.531 24.544 -7.989 1.00 13.44 56 ASP A CA 3
ATOM 3193 C C . ASP A 1 56 ? -8.188 25.255 -9.168 1.00 33.11 56 ASP A C 3
ATOM 3194 O O . ASP A 1 56 ? -7.890 26.416 -9.452 1.00 25.40 56 ASP A O 3
ATOM 3203 N N . LEU A 1 57 ? -9.083 24.551 -9.852 1.00 72.21 57 LEU A N 3
ATOM 3204 C CA . LEU A 1 57 ? -9.782 25.113 -11.002 1.00 54.52 57 LEU A CA 3
ATOM 3205 C C . LEU A 1 57 ? -10.978 25.949 -10.557 1.00 75.21 57 LEU A C 3
ATOM 3206 O O . LEU A 1 57 ? -11.346 26.924 -11.212 1.00 1.41 57 LEU A O 3
ATOM 3222 N N . VAL A 1 58 ? -11.581 25.561 -9.438 1.00 33.52 58 VAL A N 3
ATOM 3223 C CA . VAL A 1 58 ? -12.734 26.275 -8.903 1.00 0.33 58 VAL A CA 3
ATOM 3224 C C . VAL A 1 58 ? -12.429 27.759 -8.730 1.00 50.04 58 VAL A C 3
ATOM 3225 O O . VAL A 1 58 ? -13.248 28.615 -9.065 1.00 74.33 58 VAL A O 3
ATOM 3238 N N . ASP A 1 59 ? -11.245 28.057 -8.206 1.00 72.15 59 ASP A N 3
ATOM 3239 C CA . ASP A 1 59 ? -10.830 29.438 -7.991 1.00 13.22 59 ASP A CA 3
ATOM 3240 C C . ASP A 1 59 ? -10.326 30.063 -9.288 1.00 23.12 59 ASP A C 3
ATOM 3241 O O . ASP A 1 59 ? -9.871 31.207 -9.302 1.00 22.24 59 ASP A O 3
ATOM 3250 N N . ASP A 1 60 ? -10.408 29.304 -10.375 1.00 54.21 60 ASP A N 3
ATOM 3251 C CA . ASP A 1 60 ? -9.960 29.783 -11.678 1.00 12.15 60 ASP A CA 3
ATOM 3252 C C . ASP A 1 60 ? -11.147 30.031 -12.603 1.00 71.24 60 ASP A C 3
ATOM 3253 O O . ASP A 1 60 ? -11.030 30.736 -13.605 1.00 45.54 60 ASP A O 3
ATOM 3262 N N . PHE A 1 61 ? -12.290 29.445 -12.262 1.00 22.42 61 PHE A N 3
ATOM 3263 C CA . PHE A 1 61 ? -13.498 29.600 -13.063 1.00 71.23 61 PHE A CA 3
ATOM 3264 C C . PHE A 1 61 ? -14.444 30.616 -12.430 1.00 42.44 61 PHE A C 3
ATOM 3265 O O . PHE A 1 61 ? -14.725 31.664 -13.012 1.00 64.41 61 PHE A O 3
ATOM 3282 N N . GLU A 1 62 ? -14.931 30.298 -11.235 1.00 55.03 62 GLU A N 3
ATOM 3283 C CA . GLU A 1 62 ? -15.847 31.183 -10.524 1.00 63.21 62 GLU A CA 3
ATOM 3284 C C . GLU A 1 62 ? -15.214 32.553 -10.300 1.00 54.41 62 GLU A C 3
ATOM 3285 O O . GLU A 1 62 ? -15.890 33.581 -10.369 1.00 63.52 62 GLU A O 3
ATOM 3297 N N . LYS A 1 63 ? -13.913 32.561 -10.030 1.00 53.25 63 LYS A N 3
ATOM 3298 C CA . LYS A 1 63 ? -13.187 33.804 -9.796 1.00 74.15 63 LYS A CA 3
ATOM 3299 C C . LYS A 1 63 ? -13.063 34.612 -11.084 1.00 54.30 63 LYS A C 3
ATOM 3300 O O . LYS A 1 63 ? -12.629 35.763 -11.066 1.00 10.13 63 LYS A O 3
ATOM 3319 N N . ASN A 1 64 ? -13.449 34.002 -12.200 1.00 13.20 64 ASN A N 3
ATOM 3320 C CA . ASN A 1 64 ? -13.382 34.666 -13.497 1.00 1.34 64 ASN A CA 3
ATOM 3321 C C . ASN A 1 64 ? -14.759 35.162 -13.926 1.00 73.02 64 ASN A C 3
ATOM 3322 O O . ASN A 1 64 ? -14.879 36.185 -14.600 1.00 63.32 64 ASN A O 3
ATOM 3333 N N . GLN A 1 65 ? -15.796 34.430 -13.530 1.00 64.24 65 GLN A N 3
ATOM 3334 C CA . GLN A 1 65 ? -17.164 34.795 -13.875 1.00 15.32 65 GLN A CA 3
ATOM 3335 C C . GLN A 1 65 ? -17.752 35.744 -12.835 1.00 75.14 65 GLN A C 3
ATOM 3336 O O . GLN A 1 65 ? -18.580 36.598 -13.156 1.00 21.54 65 GLN A O 3
ATOM 3350 N N . LYS A 1 66 ? -17.320 35.589 -11.589 1.00 33.15 66 LYS A N 3
ATOM 3351 C CA . LYS A 1 66 ? -17.802 36.432 -10.501 1.00 34.43 66 LYS A CA 3
ATOM 3352 C C . LYS A 1 66 ? -17.455 37.896 -10.752 1.00 21.54 66 LYS A C 3
ATOM 3353 O O . LYS A 1 66 ? -18.026 38.795 -10.134 1.00 71.32 66 LYS A O 3
ATOM 3372 N N . LYS A 1 67 ? -16.516 38.128 -11.662 1.00 40.34 67 LYS A N 3
ATOM 3373 C CA . LYS A 1 67 ? -16.094 39.483 -11.998 1.00 2.03 67 LYS A CA 3
ATOM 3374 C C . LYS A 1 67 ? -15.634 40.234 -10.752 1.00 63.41 67 LYS A C 3
ATOM 3375 O O . LYS A 1 67 ? -14.564 40.844 -10.743 1.00 15.02 67 LYS A O 3
ATOM 3394 N N . MET A 1 1 ? 6.676 31.371 -7.691 1.00 61.51 1 MET A N 4
ATOM 3395 C CA . MET A 1 1 ? 5.858 31.025 -8.848 1.00 11.02 1 MET A CA 4
ATOM 3396 C C . MET A 1 1 ? 5.310 29.607 -8.722 1.00 65.24 1 MET A C 4
ATOM 3397 O O . MET A 1 1 ? 4.140 29.354 -9.012 1.00 44.51 1 MET A O 4
ATOM 3411 N N . HIS A 1 2 ? 6.164 28.684 -8.289 1.00 74.13 2 HIS A N 4
ATOM 3412 C CA . HIS A 1 2 ? 5.764 27.291 -8.125 1.00 64.45 2 HIS A CA 4
ATOM 3413 C C . HIS A 1 2 ? 5.188 26.734 -9.424 1.00 43.21 2 HIS A C 4
ATOM 3414 O O . HIS A 1 2 ? 5.212 27.399 -10.461 1.00 32.34 2 HIS A O 4
ATOM 3428 N N . HIS A 1 3 ? 4.672 25.511 -9.361 1.00 22.14 3 HIS A N 4
ATOM 3429 C CA . HIS A 1 3 ? 4.090 24.865 -10.532 1.00 1.02 3 HIS A CA 4
ATOM 3430 C C . HIS A 1 3 ? 3.450 23.532 -10.155 1.00 42.14 3 HIS A C 4
ATOM 3431 O O . HIS A 1 3 ? 4.144 22.540 -9.931 1.00 62.24 3 HIS A O 4
ATOM 3445 N N . HIS A 1 4 ? 2.123 23.517 -10.087 1.00 33.13 4 HIS A N 4
ATOM 3446 C CA . HIS A 1 4 ? 1.389 22.306 -9.737 1.00 62.40 4 HIS A CA 4
ATOM 3447 C C . HIS A 1 4 ? 0.661 21.741 -10.953 1.00 42.13 4 HIS A C 4
ATOM 3448 O O . HIS A 1 4 ? 0.845 22.215 -12.075 1.00 14.42 4 HIS A O 4
ATOM 3462 N N . HIS A 1 5 ? -0.165 20.725 -10.724 1.00 3.12 5 HIS A N 4
ATOM 3463 C CA . HIS A 1 5 ? -0.920 20.096 -11.801 1.00 73.21 5 HIS A CA 4
ATOM 3464 C C . HIS A 1 5 ? -2.223 19.501 -11.275 1.00 53.14 5 HIS A C 4
ATOM 3465 O O . HIS A 1 5 ? -2.456 19.461 -10.067 1.00 31.42 5 HIS A O 4
ATOM 3479 N N . HIS A 1 6 ? -3.070 19.041 -12.191 1.00 53.40 6 HIS A N 4
ATOM 3480 C CA . HIS A 1 6 ? -4.350 18.449 -11.819 1.00 53.04 6 HIS A CA 4
ATOM 3481 C C . HIS A 1 6 ? -4.401 16.975 -12.211 1.00 0.30 6 HIS A C 4
ATOM 3482 O O . HIS A 1 6 ? -5.172 16.199 -11.647 1.00 34.42 6 HIS A O 4
ATOM 3496 N N . HIS A 1 7 ? -3.575 16.597 -13.181 1.00 63.20 7 HIS A N 4
ATOM 3497 C CA . HIS A 1 7 ? -3.526 15.216 -13.648 1.00 63.12 7 HIS A CA 4
ATOM 3498 C C . HIS A 1 7 ? -4.852 14.810 -14.284 1.00 31.15 7 HIS A C 4
ATOM 3499 O O . HIS A 1 7 ? -5.891 15.410 -14.010 1.00 43.32 7 HIS A O 4
ATOM 3513 N N . GLU A 1 8 ? -4.808 13.788 -15.133 1.00 21.14 8 GLU A N 4
ATOM 3514 C CA . GLU A 1 8 ? -6.007 13.304 -15.807 1.00 65.14 8 GLU A CA 4
ATOM 3515 C C . GLU A 1 8 ? -6.613 12.122 -15.057 1.00 74.22 8 GLU A C 4
ATOM 3516 O O . GLU A 1 8 ? -7.158 11.200 -15.665 1.00 14.13 8 GLU A O 4
ATOM 3528 N N . VAL A 1 9 ? -6.514 12.155 -13.732 1.00 12.50 9 VAL A N 4
ATOM 3529 C CA . VAL A 1 9 ? -7.053 11.088 -12.898 1.00 12.24 9 VAL A CA 4
ATOM 3530 C C . VAL A 1 9 ? -6.624 9.719 -13.412 1.00 30.31 9 VAL A C 4
ATOM 3531 O O . VAL A 1 9 ? -7.436 8.923 -13.885 1.00 41.45 9 VAL A O 4
ATOM 3544 N N . PRO A 1 10 ? -5.317 9.434 -13.317 1.00 44.33 10 PRO A N 4
ATOM 3545 C CA . PRO A 1 10 ? -4.749 8.160 -13.767 1.00 72.40 10 PRO A CA 4
ATOM 3546 C C . PRO A 1 10 ? -5.167 6.993 -12.878 1.00 54.22 10 PRO A C 4
ATOM 3547 O O . PRO A 1 10 ? -4.343 6.412 -12.174 1.00 65.20 10 PRO A O 4
ATOM 3558 N N . GLN A 1 11 ? -6.453 6.657 -12.917 1.00 23.11 11 GLN A N 4
ATOM 3559 C CA . GLN A 1 11 ? -6.979 5.560 -12.114 1.00 31.50 11 GLN A CA 4
ATOM 3560 C C . GLN A 1 11 ? -8.014 4.759 -12.898 1.00 23.10 11 GLN A C 4
ATOM 3561 O O . GLN A 1 11 ? -8.034 3.529 -12.844 1.00 35.32 11 GLN A O 4
ATOM 3575 N N . THR A 1 12 ? -8.873 5.465 -13.627 1.00 65.32 12 THR A N 4
ATOM 3576 C CA . THR A 1 12 ? -9.911 4.820 -14.421 1.00 40.32 12 THR A CA 4
ATOM 3577 C C . THR A 1 12 ? -10.466 5.771 -15.476 1.00 65.43 12 THR A C 4
ATOM 3578 O O . THR A 1 12 ? -10.725 5.371 -16.611 1.00 73.44 12 THR A O 4
ATOM 3589 N N . PHE A 1 13 ? -10.644 7.031 -15.095 1.00 54.12 13 PHE A N 4
ATOM 3590 C CA . PHE A 1 13 ? -11.169 8.039 -16.009 1.00 42.03 13 PHE A CA 4
ATOM 3591 C C . PHE A 1 13 ? -10.035 8.836 -16.648 1.00 53.31 13 PHE A C 4
ATOM 3592 O O . PHE A 1 13 ? -8.860 8.543 -16.434 1.00 64.10 13 PHE A O 4
ATOM 3609 N N . GLU A 1 14 ? -10.399 9.845 -17.434 1.00 1.35 14 GLU A N 4
ATOM 3610 C CA . GLU A 1 14 ? -9.413 10.684 -18.105 1.00 24.14 14 GLU A CA 4
ATOM 3611 C C . GLU A 1 14 ? -10.022 12.023 -18.510 1.00 32.15 14 GLU A C 4
ATOM 3612 O O . GLU A 1 14 ? -10.206 12.301 -19.695 1.00 12.14 14 GLU A O 4
ATOM 3624 N N . VAL A 1 15 ? -10.334 12.849 -17.516 1.00 12.10 15 VAL A N 4
ATOM 3625 C CA . VAL A 1 15 ? -10.923 14.159 -17.767 1.00 44.23 15 VAL A CA 4
ATOM 3626 C C . VAL A 1 15 ? -9.845 15.230 -17.895 1.00 52.20 15 VAL A C 4
ATOM 3627 O O . VAL A 1 15 ? -8.732 15.067 -17.396 1.00 74.11 15 VAL A O 4
ATOM 3640 N N . GLU A 1 16 ? -10.185 16.326 -18.567 1.00 5.14 16 GLU A N 4
ATOM 3641 C CA . GLU A 1 16 ? -9.245 17.424 -18.760 1.00 1.31 16 GLU A CA 4
ATOM 3642 C C . GLU A 1 16 ? -9.185 18.313 -17.521 1.00 41.52 16 GLU A C 4
ATOM 3643 O O . GLU A 1 16 ? -8.163 18.376 -16.838 1.00 45.32 16 GLU A O 4
ATOM 3655 N N . ARG A 1 17 ? -10.288 18.999 -17.239 1.00 5.54 17 ARG A N 4
ATOM 3656 C CA . ARG A 1 17 ? -10.360 19.887 -16.084 1.00 35.41 17 ARG A CA 4
ATOM 3657 C C . ARG A 1 17 ? -11.778 20.420 -15.897 1.00 2.11 17 ARG A C 4
ATOM 3658 O O . ARG A 1 17 ? -12.614 20.318 -16.795 1.00 64.44 17 ARG A O 4
ATOM 3679 N N . ILE A 1 18 ? -12.040 20.989 -14.725 1.00 75.21 18 ILE A N 4
ATOM 3680 C CA . ILE A 1 18 ? -13.356 21.538 -14.421 1.00 42.51 18 ILE A CA 4
ATOM 3681 C C . ILE A 1 18 ? -13.606 22.827 -15.198 1.00 31.32 18 ILE A C 4
ATOM 3682 O O . ILE A 1 18 ? -12.986 23.856 -14.931 1.00 23.03 18 ILE A O 4
ATOM 3698 N N . VAL A 1 19 ? -14.521 22.763 -16.160 1.00 30.10 19 VAL A N 4
ATOM 3699 C CA . VAL A 1 19 ? -14.856 23.925 -16.974 1.00 74.02 19 VAL A CA 4
ATOM 3700 C C . VAL A 1 19 ? -15.380 25.068 -16.112 1.00 32.34 19 VAL A C 4
ATOM 3701 O O . VAL A 1 19 ? -14.853 26.180 -16.150 1.00 31.44 19 VAL A O 4
ATOM 3714 N N . ARG A 1 20 ? -16.420 24.786 -15.334 1.00 15.00 20 ARG A N 4
ATOM 3715 C CA . ARG A 1 20 ? -17.017 25.791 -14.462 1.00 25.33 20 ARG A CA 4
ATOM 3716 C C . ARG A 1 20 ? -17.880 25.135 -13.388 1.00 52.11 20 ARG A C 4
ATOM 3717 O O . ARG A 1 20 ? -17.906 23.911 -13.259 1.00 14.04 20 ARG A O 4
ATOM 3738 N N . LYS A 1 21 ? -18.586 25.958 -12.620 1.00 4.14 21 LYS A N 4
ATOM 3739 C CA . LYS A 1 21 ? -19.451 25.460 -11.557 1.00 54.03 21 LYS A CA 4
ATOM 3740 C C . LYS A 1 21 ? -20.590 26.436 -11.281 1.00 54.22 21 LYS A C 4
ATOM 3741 O O . LYS A 1 21 ? -20.488 27.626 -11.579 1.00 51.41 21 LYS A O 4
ATOM 3760 N N . LYS A 1 22 ? -21.675 25.926 -10.709 1.00 34.33 22 LYS A N 4
ATOM 3761 C CA . LYS A 1 22 ? -22.833 26.752 -10.389 1.00 53.21 22 LYS A CA 4
ATOM 3762 C C . LYS A 1 22 ? -23.840 25.976 -9.546 1.00 61.21 22 LYS A C 4
ATOM 3763 O O . LYS A 1 22 ? -24.001 24.766 -9.713 1.00 1.43 22 LYS A O 4
ATOM 3782 N N . ILE A 1 23 ? -24.515 26.679 -8.643 1.00 20.52 23 ILE A N 4
ATOM 3783 C CA . ILE A 1 23 ? -25.507 26.055 -7.776 1.00 74.24 23 ILE A CA 4
ATOM 3784 C C . ILE A 1 23 ? -26.916 26.522 -8.128 1.00 44.50 23 ILE A C 4
ATOM 3785 O O . ILE A 1 23 ? -27.110 27.643 -8.599 1.00 42.05 23 ILE A O 4
ATOM 3801 N N . VAL A 1 24 ? -27.897 25.657 -7.894 1.00 24.52 24 VAL A N 4
ATOM 3802 C CA . VAL A 1 24 ? -29.288 25.981 -8.183 1.00 13.43 24 VAL A CA 4
ATOM 3803 C C . VAL A 1 24 ? -30.205 25.522 -7.055 1.00 14.43 24 VAL A C 4
ATOM 3804 O O . VAL A 1 24 ? -30.220 24.346 -6.691 1.00 64.24 24 VAL A O 4
ATOM 3817 N N . HIS A 1 25 ? -30.971 26.459 -6.504 1.00 33.22 25 HIS A N 4
ATOM 3818 C CA . HIS A 1 25 ? -31.893 26.150 -5.417 1.00 15.33 25 HIS A CA 4
ATOM 3819 C C . HIS A 1 25 ? -31.159 25.498 -4.249 1.00 45.44 25 HIS A C 4
ATOM 3820 O O . HIS A 1 25 ? -31.754 24.768 -3.458 1.00 42.30 25 HIS A O 4
ATOM 3834 N N . GLY A 1 26 ? -29.860 25.767 -4.149 1.00 71.13 26 GLY A N 4
ATOM 3835 C CA . GLY A 1 26 ? -29.065 25.198 -3.077 1.00 34.14 26 GLY A CA 4
ATOM 3836 C C . GLY A 1 26 ? -28.372 23.914 -3.487 1.00 45.32 26 GLY A C 4
ATOM 3837 O O . GLY A 1 26 ? -27.838 23.193 -2.646 1.00 21.13 26 GLY A O 4
ATOM 3841 N N . ASN A 1 27 ? -28.380 23.628 -4.785 1.00 72.30 27 ASN A N 4
ATOM 3842 C CA . ASN A 1 27 ? -27.749 22.421 -5.305 1.00 64.44 27 ASN A CA 4
ATOM 3843 C C . ASN A 1 27 ? -26.535 22.768 -6.162 1.00 61.22 27 ASN A C 4
ATOM 3844 O O . ASN A 1 27 ? -26.672 23.233 -7.294 1.00 41.31 27 ASN A O 4
ATOM 3855 N N . THR A 1 28 ? -25.345 22.538 -5.615 1.00 34.43 28 THR A N 4
ATOM 3856 C CA . THR A 1 28 ? -24.107 22.826 -6.327 1.00 73.04 28 THR A CA 4
ATOM 3857 C C . THR A 1 28 ? -23.911 21.869 -7.498 1.00 2.04 28 THR A C 4
ATOM 3858 O O . THR A 1 28 ? -24.278 20.697 -7.422 1.00 32.34 28 THR A O 4
ATOM 3869 N N . SER A 1 29 ? -23.328 22.376 -8.579 1.00 54.24 29 SER A N 4
ATOM 3870 C CA . SER A 1 29 ? -23.086 21.566 -9.768 1.00 2.54 29 SER A CA 4
ATOM 3871 C C . SER A 1 29 ? -21.763 21.949 -10.425 1.00 21.34 29 SER A C 4
ATOM 3872 O O . SER A 1 29 ? -21.514 23.121 -10.708 1.00 64.44 29 SER A O 4
ATOM 3880 N N . TYR A 1 30 ? -20.919 20.951 -10.663 1.00 44.54 30 TYR A N 4
ATOM 3881 C CA . TYR A 1 30 ? -19.620 21.182 -11.285 1.00 23.14 30 TYR A CA 4
ATOM 3882 C C . TYR A 1 30 ? -19.617 20.707 -12.734 1.00 54.25 30 TYR A C 4
ATOM 3883 O O . TYR A 1 30 ? -19.815 19.524 -13.013 1.00 75.23 30 TYR A O 4
ATOM 3901 N N . LEU A 1 31 ? -19.391 21.638 -13.654 1.00 52.45 31 LEU A N 4
ATOM 3902 C CA . LEU A 1 31 ? -19.362 21.317 -15.077 1.00 43.12 31 LEU A CA 4
ATOM 3903 C C . LEU A 1 31 ? -17.941 21.002 -15.535 1.00 33.52 31 LEU A C 4
ATOM 3904 O O . LEU A 1 31 ? -17.075 21.876 -15.552 1.00 25.45 31 LEU A O 4
ATOM 3920 N N . VAL A 1 32 ? -17.710 19.747 -15.908 1.00 32.22 32 VAL A N 4
ATOM 3921 C CA . VAL A 1 32 ? -16.396 19.316 -16.369 1.00 41.13 32 VAL A CA 4
ATOM 3922 C C . VAL A 1 32 ? -16.469 18.746 -17.781 1.00 61.23 32 VAL A C 4
ATOM 3923 O O . VAL A 1 32 ? -17.390 18.000 -18.115 1.00 23.31 32 VAL A O 4
ATOM 3936 N N . LYS A 1 33 ? -15.492 19.101 -18.608 1.00 43.43 33 LYS A N 4
ATOM 3937 C CA . LYS A 1 33 ? -15.442 18.624 -19.985 1.00 54.42 33 LYS A CA 4
ATOM 3938 C C . LYS A 1 33 ? -14.896 17.202 -20.049 1.00 25.20 33 LYS A C 4
ATOM 3939 O O . LYS A 1 33 ? -14.709 16.552 -19.020 1.00 51.11 33 LYS A O 4
ATOM 3958 N N . TRP A 1 34 ? -14.640 16.725 -21.262 1.00 4.42 34 TRP A N 4
ATOM 3959 C CA . TRP A 1 34 ? -14.112 15.380 -21.459 1.00 33.24 34 TRP A CA 4
ATOM 3960 C C . TRP A 1 34 ? -12.796 15.418 -22.226 1.00 64.13 34 TRP A C 4
ATOM 3961 O O . TRP A 1 34 ? -12.770 15.238 -23.444 1.00 44.10 34 TRP A O 4
ATOM 3982 N N . LYS A 1 35 ? -11.703 15.653 -21.507 1.00 71.14 35 LYS A N 4
ATOM 3983 C CA . LYS A 1 35 ? -10.382 15.713 -22.120 1.00 44.24 35 LYS A CA 4
ATOM 3984 C C . LYS A 1 35 ? -10.359 16.719 -23.267 1.00 2.45 35 LYS A C 4
ATOM 3985 O O . LYS A 1 35 ? -9.681 16.513 -24.272 1.00 53.14 35 LYS A O 4
ATOM 4004 N N . ASN A 1 36 ? -11.103 17.809 -23.106 1.00 42.03 36 ASN A N 4
ATOM 4005 C CA . ASN A 1 36 ? -11.167 18.848 -24.128 1.00 22.11 36 ASN A CA 4
ATOM 4006 C C . ASN A 1 36 ? -11.820 18.319 -25.401 1.00 53.31 36 ASN A C 4
ATOM 4007 O O . ASN A 1 36 ? -11.615 18.861 -26.488 1.00 31.24 36 ASN A O 4
ATOM 4018 N N . TYR A 1 37 ? -12.608 17.259 -25.259 1.00 11.33 37 TYR A N 4
ATOM 4019 C CA . TYR A 1 37 ? -13.291 16.656 -26.397 1.00 63.12 37 TYR A CA 4
ATOM 4020 C C . TYR A 1 37 ? -14.565 17.423 -26.738 1.00 3.13 37 TYR A C 4
ATOM 4021 O O . TYR A 1 37 ? -14.845 17.696 -27.905 1.00 12.12 37 TYR A O 4
ATOM 4039 N N . SER A 1 38 ? -15.332 17.769 -25.709 1.00 74.41 38 SER A N 4
ATOM 4040 C CA . SER A 1 38 ? -16.579 18.502 -25.898 1.00 23.23 38 SER A CA 4
ATOM 4041 C C . SER A 1 38 ? -16.351 20.004 -25.759 1.00 55.12 38 SER A C 4
ATOM 4042 O O . SER A 1 38 ? -16.682 20.778 -26.657 1.00 41.42 38 SER A O 4
ATOM 4050 N N . SER A 1 39 ? -15.785 20.409 -24.627 1.00 22.41 39 SER A N 4
ATOM 4051 C CA . SER A 1 39 ? -15.516 21.818 -24.368 1.00 13.24 39 SER A CA 4
ATOM 4052 C C . SER A 1 39 ? -16.801 22.559 -24.008 1.00 22.30 39 SER A C 4
ATOM 4053 O O . SER A 1 39 ? -16.859 23.277 -23.009 1.00 71.44 39 SER A O 4
ATOM 4061 N N . LYS A 1 40 ? -17.829 22.379 -24.830 1.00 15.15 40 LYS A N 4
ATOM 4062 C CA . LYS A 1 40 ? -19.115 23.028 -24.600 1.00 60.20 40 LYS A CA 4
ATOM 4063 C C . LYS A 1 40 ? -20.176 22.007 -24.203 1.00 33.15 40 LYS A C 4
ATOM 4064 O O . LYS A 1 40 ? -21.180 22.352 -23.579 1.00 32.10 40 LYS A O 4
ATOM 4083 N N . ASP A 1 41 ? -19.947 20.750 -24.566 1.00 21.12 41 ASP A N 4
ATOM 4084 C CA . ASP A 1 41 ? -20.882 19.678 -24.245 1.00 14.33 41 ASP A CA 4
ATOM 4085 C C . ASP A 1 41 ? -20.543 19.046 -22.899 1.00 24.52 41 ASP A C 4
ATOM 4086 O O . ASP A 1 41 ? -21.032 17.967 -22.568 1.00 72.40 41 ASP A O 4
ATOM 4095 N N . ASN A 1 42 ? -19.700 19.725 -22.127 1.00 62.53 42 ASN A N 4
ATOM 4096 C CA . ASN A 1 42 ? -19.293 19.228 -20.818 1.00 21.21 42 ASN A CA 4
ATOM 4097 C C . ASN A 1 42 ? -20.497 18.723 -20.029 1.00 75.03 42 ASN A C 4
ATOM 4098 O O . ASN A 1 42 ? -21.636 19.106 -20.300 1.00 33.21 42 ASN A O 4
ATOM 4109 N N . THR A 1 43 ? -20.238 17.861 -19.051 1.00 34.21 43 THR A N 4
ATOM 4110 C CA . THR A 1 43 ? -21.300 17.303 -18.223 1.00 30.20 43 THR A CA 4
ATOM 4111 C C . THR A 1 43 ? -21.347 17.981 -16.859 1.00 31.25 43 THR A C 4
ATOM 4112 O O . THR A 1 43 ? -20.328 18.451 -16.353 1.00 42.13 43 THR A O 4
ATOM 4123 N N . TRP A 1 44 ? -22.535 18.027 -16.267 1.00 53.11 44 TRP A N 4
ATOM 4124 C CA . TRP A 1 44 ? -22.714 18.648 -14.959 1.00 72.24 44 TRP A CA 4
ATOM 4125 C C . TRP A 1 44 ? -22.787 17.593 -13.861 1.00 61.54 44 TRP A C 4
ATOM 4126 O O . TRP A 1 44 ? -23.678 16.744 -13.862 1.00 54.43 44 TRP A O 4
ATOM 4147 N N . GLU A 1 45 ? -21.844 17.651 -12.926 1.00 42.43 45 GLU A N 4
ATOM 4148 C CA . GLU A 1 45 ? -21.802 16.699 -11.823 1.00 34.01 45 GLU A CA 4
ATOM 4149 C C . GLU A 1 45 ? -21.814 17.422 -10.479 1.00 44.22 45 GLU A C 4
ATOM 4150 O O . GLU A 1 45 ? -20.966 18.275 -10.212 1.00 70.23 45 GLU A O 4
ATOM 4162 N N . THR A 1 46 ? -22.781 17.076 -9.636 1.00 11.15 46 THR A N 4
ATOM 4163 C CA . THR A 1 46 ? -22.905 17.692 -8.321 1.00 10.24 46 THR A CA 4
ATOM 4164 C C . THR A 1 46 ? -21.543 17.844 -7.654 1.00 4.01 46 THR A C 4
ATOM 4165 O O . THR A 1 46 ? -20.622 17.072 -7.921 1.00 10.51 46 THR A O 4
ATOM 4176 N N . GLU A 1 47 ? -21.422 18.843 -6.785 1.00 70.10 47 GLU A N 4
ATOM 4177 C CA . GLU A 1 47 ? -20.170 19.095 -6.080 1.00 74.35 47 GLU A CA 4
ATOM 4178 C C . GLU A 1 47 ? -19.780 17.896 -5.220 1.00 0.51 47 GLU A C 4
ATOM 4179 O O . GLU A 1 47 ? -18.620 17.748 -4.834 1.00 35.43 47 GLU A O 4
ATOM 4191 N N . ASP A 1 48 ? -20.756 17.046 -4.923 1.00 71.33 48 ASP A N 4
ATOM 4192 C CA . ASP A 1 48 ? -20.516 15.860 -4.109 1.00 2.00 48 ASP A CA 4
ATOM 4193 C C . ASP A 1 48 ? -20.301 14.632 -4.988 1.00 23.23 48 ASP A C 4
ATOM 4194 O O . ASP A 1 48 ? -20.057 13.533 -4.488 1.00 2.53 48 ASP A O 4
ATOM 4203 N N . ASP A 1 49 ? -20.394 14.825 -6.299 1.00 3.13 49 ASP A N 4
ATOM 4204 C CA . ASP A 1 49 ? -20.209 13.733 -7.248 1.00 14.24 49 ASP A CA 4
ATOM 4205 C C . ASP A 1 49 ? -19.090 14.053 -8.233 1.00 64.20 49 ASP A C 4
ATOM 4206 O O . ASP A 1 49 ? -18.701 13.209 -9.041 1.00 23.43 49 ASP A O 4
ATOM 4215 N N . ILE A 1 50 ? -18.577 15.276 -8.161 1.00 43.42 50 ILE A N 4
ATOM 4216 C CA . ILE A 1 50 ? -17.502 15.707 -9.047 1.00 30.11 50 ILE A CA 4
ATOM 4217 C C . ILE A 1 50 ? -16.144 15.583 -8.364 1.00 71.12 50 ILE A C 4
ATOM 4218 O O . ILE A 1 50 ? -15.140 15.276 -9.007 1.00 53.35 50 ILE A O 4
ATOM 4234 N N . ARG A 1 51 ? -16.121 15.822 -7.057 1.00 32.40 51 ARG A N 4
ATOM 4235 C CA . ARG A 1 51 ? -14.887 15.736 -6.286 1.00 43.13 51 ARG A CA 4
ATOM 4236 C C . ARG A 1 51 ? -14.554 14.285 -5.952 1.00 63.12 51 ARG A C 4
ATOM 4237 O O . ARG A 1 51 ? -13.420 13.962 -5.595 1.00 11.40 51 ARG A O 4
ATOM 4258 N N . THR A 1 52 ? -15.550 13.412 -6.070 1.00 43.22 52 THR A N 4
ATOM 4259 C CA . THR A 1 52 ? -15.364 11.996 -5.779 1.00 42.35 52 THR A CA 4
ATOM 4260 C C . THR A 1 52 ? -14.886 11.240 -7.014 1.00 34.43 52 THR A C 4
ATOM 4261 O O . THR A 1 52 ? -14.157 10.253 -6.907 1.00 14.22 52 THR A O 4
ATOM 4272 N N . LYS A 1 53 ? -15.301 11.708 -8.186 1.00 71.30 53 LYS A N 4
ATOM 4273 C CA . LYS A 1 53 ? -14.915 11.077 -9.442 1.00 65.24 53 LYS A CA 4
ATOM 4274 C C . LYS A 1 53 ? -13.814 11.874 -10.136 1.00 13.04 53 LYS A C 4
ATOM 4275 O O . LYS A 1 53 ? -12.947 11.306 -10.800 1.00 74.21 53 LYS A O 4
ATOM 4294 N N . TYR A 1 54 ? -13.855 13.192 -9.975 1.00 63.03 54 TYR A N 4
ATOM 4295 C CA . TYR A 1 54 ? -12.861 14.067 -10.587 1.00 15.13 54 TYR A CA 4
ATOM 4296 C C . TYR A 1 54 ? -12.196 14.953 -9.538 1.00 32.23 54 TYR A C 4
ATOM 4297 O O . TYR A 1 54 ? -11.793 16.079 -9.825 1.00 21.02 54 TYR A O 4
ATOM 4315 N N . GLY A 1 55 ? -12.085 14.434 -8.319 1.00 22.44 55 GLY A N 4
ATOM 4316 C CA . GLY A 1 55 ? -11.468 15.189 -7.244 1.00 43.01 55 GLY A CA 4
ATOM 4317 C C . GLY A 1 55 ? -10.098 15.718 -7.620 1.00 23.23 55 GLY A C 4
ATOM 4318 O O . GLY A 1 55 ? -9.605 16.670 -7.015 1.00 13.40 55 GLY A O 4
ATOM 4322 N N . ASP A 1 56 ? -9.480 15.098 -8.619 1.00 42.01 56 ASP A N 4
ATOM 4323 C CA . ASP A 1 56 ? -8.157 15.512 -9.074 1.00 75.53 56 ASP A CA 4
ATOM 4324 C C . ASP A 1 56 ? -8.184 16.947 -9.589 1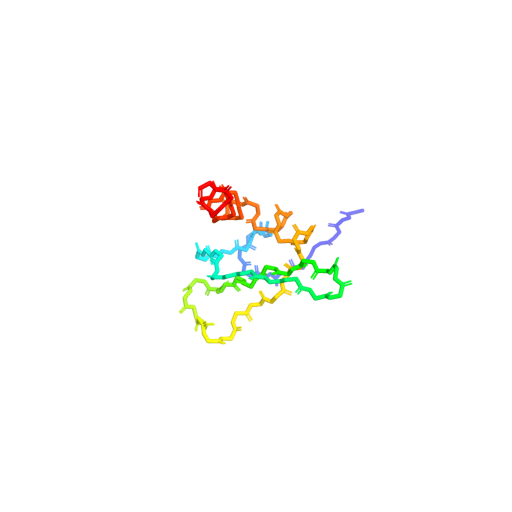.00 13.41 56 ASP A C 4
ATOM 4325 O O . ASP A 1 56 ? -7.402 17.791 -9.149 1.00 23.31 56 ASP A O 4
ATOM 4334 N N . LEU A 1 57 ? -9.089 17.219 -10.524 1.00 25.55 57 LEU A N 4
ATOM 4335 C CA . LEU A 1 57 ? -9.217 18.553 -11.100 1.00 31.44 57 LEU A CA 4
ATOM 4336 C C . LEU A 1 57 ? -10.069 19.451 -10.209 1.00 34.44 57 LEU A C 4
ATOM 4337 O O . LEU A 1 57 ? -9.868 20.664 -10.158 1.00 53.15 57 LEU A O 4
ATOM 4353 N N . VAL A 1 58 ? -11.021 18.846 -9.505 1.00 30.43 58 VAL A N 4
ATOM 4354 C CA . VAL A 1 58 ? -11.902 19.590 -8.613 1.00 31.34 58 VAL A CA 4
ATOM 4355 C C . VAL A 1 58 ? -11.101 20.423 -7.618 1.00 71.32 58 VAL A C 4
ATOM 4356 O O . VAL A 1 58 ? -11.434 21.577 -7.350 1.00 0.22 58 VAL A O 4
ATOM 4369 N N . ASP A 1 59 ? -10.044 19.830 -7.075 1.00 64.10 59 ASP A N 4
ATOM 4370 C CA . ASP A 1 59 ? -9.193 20.518 -6.111 1.00 21.33 59 ASP A CA 4
ATOM 4371 C C . ASP A 1 59 ? -8.215 21.451 -6.817 1.00 40.15 59 ASP A C 4
ATOM 4372 O O . ASP A 1 59 ? -7.376 22.086 -6.179 1.00 0.54 59 ASP A O 4
ATOM 4381 N N . ASP A 1 60 ? -8.328 21.528 -8.139 1.00 34.12 60 ASP A N 4
ATOM 4382 C CA . ASP A 1 60 ? -7.454 22.384 -8.933 1.00 33.42 60 ASP A CA 4
ATOM 4383 C C . ASP A 1 60 ? -8.224 23.575 -9.494 1.00 71.14 60 ASP A C 4
ATOM 4384 O O . ASP A 1 60 ? -7.631 24.573 -9.905 1.00 31.13 60 ASP A O 4
ATOM 4393 N N . PHE A 1 61 ? -9.548 23.463 -9.511 1.00 31.15 61 PHE A N 4
ATOM 4394 C CA . PHE A 1 61 ? -10.399 24.530 -10.024 1.00 34.12 61 PHE A CA 4
ATOM 4395 C C . PHE A 1 61 ? -11.027 25.322 -8.881 1.00 10.32 61 PHE A C 4
ATOM 4396 O O . PHE A 1 61 ? -10.747 26.508 -8.707 1.00 63.30 61 PHE A O 4
ATOM 4413 N N . GLU A 1 62 ? -11.878 24.658 -8.105 1.00 60.21 62 GLU A N 4
ATOM 4414 C CA . GLU A 1 62 ? -12.546 25.300 -6.980 1.00 15.42 62 GLU A CA 4
ATOM 4415 C C . GLU A 1 62 ? -11.529 25.887 -6.006 1.00 11.44 62 GLU A C 4
ATOM 4416 O O . GLU A 1 62 ? -11.759 26.939 -5.407 1.00 75.54 62 GLU A O 4
ATOM 4428 N N . LYS A 1 63 ? -10.402 25.200 -5.851 1.00 15.23 63 LYS A N 4
ATOM 4429 C CA . LYS A 1 63 ? -9.348 25.651 -4.950 1.00 50.55 63 LYS A CA 4
ATOM 4430 C C . LYS A 1 63 ? -8.656 26.894 -5.503 1.00 22.53 63 LYS A C 4
ATOM 4431 O O . LYS A 1 63 ? -7.877 27.542 -4.806 1.00 42.51 63 LYS A O 4
ATOM 4450 N N . ASN A 1 64 ? -8.947 27.219 -6.758 1.00 60.10 64 ASN A N 4
ATOM 4451 C CA . ASN A 1 64 ? -8.353 28.384 -7.403 1.00 2.20 64 ASN A CA 4
ATOM 4452 C C . ASN A 1 64 ? -9.321 29.564 -7.394 1.00 25.44 64 ASN A C 4
ATOM 4453 O O . ASN A 1 64 ? -8.925 30.701 -7.140 1.00 61.01 64 ASN A O 4
ATOM 4464 N N . GLN A 1 65 ? -10.590 29.283 -7.671 1.00 63.20 65 GLN A N 4
ATOM 4465 C CA . GLN A 1 65 ? -11.614 30.321 -7.694 1.00 64.35 65 GLN A CA 4
ATOM 4466 C C . GLN A 1 65 ? -12.161 30.577 -6.294 1.00 44.52 65 GLN A C 4
ATOM 4467 O O . GLN A 1 65 ? -12.961 31.490 -6.086 1.00 61.30 65 GLN A O 4
ATOM 4481 N N . LYS A 1 66 ? -11.724 29.767 -5.336 1.00 72.11 66 LYS A N 4
ATOM 4482 C CA . LYS A 1 66 ? -12.169 29.906 -3.954 1.00 64.23 66 LYS A CA 4
ATOM 4483 C C . LYS A 1 66 ? -11.882 31.309 -3.429 1.00 74.02 66 LYS A C 4
ATOM 4484 O O . LYS A 1 66 ? -12.575 31.804 -2.540 1.00 31.44 66 LYS A O 4
ATOM 4503 N N . LYS A 1 67 ? -10.858 31.947 -3.986 1.00 74.21 67 LYS A N 4
ATOM 4504 C CA . LYS A 1 67 ? -10.482 33.294 -3.577 1.00 3.54 67 LYS A CA 4
ATOM 4505 C C . LYS A 1 67 ? -11.160 34.340 -4.456 1.00 63.03 67 LYS A C 4
ATOM 4506 O O . LYS A 1 67 ? -11.743 34.012 -5.490 1.00 32.23 67 LYS A O 4
ATOM 4525 N N . MET A 1 1 ? 5.313 -6.979 -22.220 1.00 14.11 1 MET A N 5
ATOM 4526 C CA . MET A 1 1 ? 6.336 -6.001 -22.571 1.00 54.13 1 MET A CA 5
ATOM 4527 C C . MET A 1 1 ? 5.790 -4.581 -22.463 1.00 53.44 1 MET A C 5
ATOM 4528 O O . MET A 1 1 ? 6.524 -3.646 -22.141 1.00 15.33 1 MET A O 5
ATOM 4542 N N . HIS A 1 2 ? 4.498 -4.425 -22.736 1.00 31.43 2 HIS A N 5
ATOM 4543 C CA . HIS A 1 2 ? 3.854 -3.118 -22.669 1.00 21.33 2 HIS A CA 5
ATOM 4544 C C . HIS A 1 2 ? 3.364 -2.826 -21.254 1.00 33.12 2 HIS A C 5
ATOM 4545 O O . HIS A 1 2 ? 2.898 -3.723 -20.550 1.00 12.43 2 HIS A O 5
ATOM 4559 N N . HIS A 1 3 ? 3.473 -1.567 -20.843 1.00 54.51 3 HIS A N 5
ATOM 4560 C CA . HIS A 1 3 ? 3.040 -1.156 -19.512 1.00 24.42 3 HIS A CA 5
ATOM 4561 C C . HIS A 1 3 ? 3.134 0.358 -19.353 1.00 3.14 3 HIS A C 5
ATOM 4562 O O . HIS A 1 3 ? 3.829 1.031 -20.115 1.00 72.13 3 HIS A O 5
ATOM 4576 N N . HIS A 1 4 ? 2.431 0.889 -18.358 1.00 35.45 4 HIS A N 5
ATOM 4577 C CA . HIS A 1 4 ? 2.435 2.324 -18.099 1.00 14.03 4 HIS A CA 5
ATOM 4578 C C . HIS A 1 4 ? 2.926 2.620 -16.685 1.00 21.31 4 HIS A C 5
ATOM 4579 O O . HIS A 1 4 ? 2.814 1.782 -15.790 1.00 32.44 4 HIS A O 5
ATOM 4593 N N . HIS A 1 5 ? 3.472 3.816 -16.491 1.00 52.23 5 HIS A N 5
ATOM 4594 C CA . HIS A 1 5 ? 3.981 4.222 -15.186 1.00 51.31 5 HIS A CA 5
ATOM 4595 C C . HIS A 1 5 ? 2.886 4.889 -14.359 1.00 53.33 5 HIS A C 5
ATOM 4596 O O . HIS A 1 5 ? 2.375 4.307 -13.402 1.00 0.33 5 HIS A O 5
ATOM 4610 N N . HIS A 1 6 ? 2.530 6.114 -14.735 1.00 71.31 6 HIS A N 5
ATOM 4611 C CA . HIS A 1 6 ? 1.495 6.860 -14.028 1.00 3.01 6 HIS A CA 5
ATOM 4612 C C . HIS A 1 6 ? 1.193 8.176 -14.738 1.00 43.13 6 HIS A C 5
ATOM 4613 O O . HIS A 1 6 ? 1.806 8.498 -15.757 1.00 14.41 6 HIS A O 5
ATOM 4627 N N . HIS A 1 7 ? 0.245 8.932 -14.195 1.00 11.54 7 HIS A N 5
ATOM 4628 C CA . HIS A 1 7 ? -0.138 10.214 -14.777 1.00 35.23 7 HIS A CA 5
ATOM 4629 C C . HIS A 1 7 ? 0.451 11.372 -13.977 1.00 34.11 7 HIS A C 5
ATOM 4630 O O . HIS A 1 7 ? 0.379 12.527 -14.395 1.00 74.35 7 HIS A O 5
ATOM 4644 N N . GLU A 1 8 ? 1.032 11.054 -12.824 1.00 71.24 8 GLU A N 5
ATOM 4645 C CA . GLU A 1 8 ? 1.631 12.069 -11.966 1.00 64.12 8 GLU A CA 5
ATOM 4646 C C . GLU A 1 8 ? 0.572 13.038 -11.448 1.00 64.21 8 GLU A C 5
ATOM 4647 O O . GLU A 1 8 ? 0.680 14.250 -11.634 1.00 74.03 8 GLU A O 5
ATOM 4659 N N . VAL A 1 9 ? -0.451 12.494 -10.797 1.00 20.11 9 VAL A N 5
ATOM 4660 C CA . VAL A 1 9 ? -1.530 13.309 -10.251 1.00 23.20 9 VAL A CA 5
ATOM 4661 C C . VAL A 1 9 ? -1.864 12.892 -8.823 1.00 54.51 9 VAL A C 5
ATOM 4662 O O . VAL A 1 9 ? -1.933 11.708 -8.495 1.00 64.33 9 VAL A O 5
ATOM 4675 N N . PRO A 1 10 ? -2.079 13.889 -7.951 1.00 71.22 10 PRO A N 5
ATOM 4676 C CA . PRO A 1 10 ? -2.412 13.651 -6.543 1.00 64.15 10 PRO A CA 5
ATOM 4677 C C . PRO A 1 10 ? -3.809 13.066 -6.369 1.00 22.42 10 PRO A C 5
ATOM 4678 O O . PRO A 1 10 ? -4.245 12.803 -5.249 1.00 30.45 10 PRO A O 5
ATOM 4689 N N . GLN A 1 11 ? -4.505 12.864 -7.483 1.00 65.01 11 GLN A N 5
ATOM 4690 C CA . GLN A 1 11 ? -5.853 12.310 -7.452 1.00 22.44 11 GLN A CA 5
ATOM 4691 C C . GLN A 1 11 ? -6.058 11.312 -8.587 1.00 40.30 11 GLN A C 5
ATOM 4692 O O . GLN A 1 11 ? -7.136 11.240 -9.178 1.00 12.22 11 GLN A O 5
ATOM 4706 N N . THR A 1 12 ? -5.016 10.544 -8.889 1.00 20.33 12 THR A N 5
ATOM 4707 C CA . THR A 1 12 ? -5.081 9.552 -9.954 1.00 71.43 12 THR A CA 5
ATOM 4708 C C . THR A 1 12 ? -5.025 10.214 -11.326 1.00 72.32 12 THR A C 5
ATOM 4709 O O . THR A 1 12 ? -4.136 9.929 -12.128 1.00 64.03 12 THR A O 5
ATOM 4720 N N . PHE A 1 13 ? -5.980 11.099 -11.590 1.00 53.31 13 PHE A N 5
ATOM 4721 C CA . PHE A 1 13 ? -6.040 11.802 -12.866 1.00 44.33 13 PHE A CA 5
ATOM 4722 C C . PHE A 1 13 ? -6.286 13.293 -12.655 1.00 14.21 13 PHE A C 5
ATOM 4723 O O . PHE A 1 13 ? -6.775 13.709 -11.605 1.00 21.32 13 PHE A O 5
ATOM 4740 N N . GLU A 1 14 ? -5.944 14.092 -13.661 1.00 10.12 14 GLU A N 5
ATOM 4741 C CA . GLU A 1 14 ? -6.127 15.537 -13.584 1.00 71.35 14 GLU A CA 5
ATOM 4742 C C . GLU A 1 14 ? -7.305 15.982 -14.446 1.00 14.13 14 GLU A C 5
ATOM 4743 O O . GLU A 1 14 ? -7.663 15.319 -15.420 1.00 4.33 14 GLU A O 5
ATOM 4755 N N . VAL A 1 15 ? -7.906 17.110 -14.079 1.00 31.22 15 VAL A N 5
ATOM 4756 C CA . VAL A 1 15 ? -9.044 17.645 -14.817 1.00 2.10 15 VAL A CA 5
ATOM 4757 C C . VAL A 1 15 ? -8.653 18.894 -15.599 1.00 62.35 15 VAL A C 5
ATOM 4758 O O . VAL A 1 15 ? -7.759 19.637 -15.195 1.00 35.22 15 VAL A O 5
ATOM 4771 N N . GLU A 1 16 ? -9.329 19.118 -16.722 1.00 62.11 16 GLU A N 5
ATOM 4772 C CA . GLU A 1 16 ? -9.051 20.277 -17.562 1.00 11.34 16 GLU A CA 5
ATOM 4773 C C . GLU A 1 16 ? -9.403 21.572 -16.835 1.00 3.23 16 GLU A C 5
ATOM 4774 O O . GLU A 1 16 ? -8.520 22.338 -16.447 1.00 53.22 16 GLU A O 5
ATOM 4786 N N . ARG A 1 17 ? -10.698 21.809 -16.654 1.00 42.51 17 ARG A N 5
ATOM 4787 C CA . ARG A 1 17 ? -11.167 23.012 -15.976 1.00 21.32 17 ARG A CA 5
ATOM 4788 C C . ARG A 1 17 ? -12.679 22.967 -15.773 1.00 63.14 17 ARG A C 5
ATOM 4789 O O . ARG A 1 17 ? -13.373 22.159 -16.390 1.00 35.52 17 ARG A O 5
ATOM 4810 N N . ILE A 1 18 ? -13.180 23.840 -14.906 1.00 73.40 18 ILE A N 5
ATOM 4811 C CA . ILE A 1 18 ? -14.609 23.900 -14.623 1.00 61.42 18 ILE A CA 5
ATOM 4812 C C . ILE A 1 18 ? -15.381 24.462 -15.812 1.00 14.14 18 ILE A C 5
ATOM 4813 O O . ILE A 1 18 ? -15.274 25.646 -16.132 1.00 20.04 18 ILE A O 5
ATOM 4829 N N . VAL A 1 19 ? -16.162 23.605 -16.462 1.00 14.21 19 VAL A N 5
ATOM 4830 C CA . VAL A 1 19 ? -16.956 24.017 -17.614 1.00 32.24 19 VAL A CA 5
ATOM 4831 C C . VAL A 1 19 ? -17.934 25.125 -17.239 1.00 71.14 19 VAL A C 5
ATOM 4832 O O . VAL A 1 19 ? -17.943 26.192 -17.853 1.00 75.13 19 VAL A O 5
ATOM 4845 N N . ARG A 1 20 ? -18.756 24.865 -16.228 1.00 22.42 20 ARG A N 5
ATOM 4846 C CA . ARG A 1 20 ? -19.739 25.840 -15.772 1.00 22.14 20 ARG A CA 5
ATOM 4847 C C . ARG A 1 20 ? -20.255 25.482 -14.381 1.00 72.31 20 ARG A C 5
ATOM 4848 O O . ARG A 1 20 ? -19.751 24.561 -13.738 1.00 32.04 20 ARG A O 5
ATOM 4869 N N . LYS A 1 21 ? -21.263 26.216 -13.923 1.00 34.11 21 LYS A N 5
ATOM 4870 C CA . LYS A 1 21 ? -21.850 25.977 -12.610 1.00 23.45 21 LYS A CA 5
ATOM 4871 C C . LYS A 1 21 ? -23.302 26.443 -12.569 1.00 24.52 21 LYS A C 5
ATOM 4872 O O . LYS A 1 21 ? -23.720 27.276 -13.373 1.00 71.50 21 LYS A O 5
ATOM 4891 N N . LYS A 1 22 ? -24.066 25.901 -11.626 1.00 63.03 22 LYS A N 5
ATOM 4892 C CA . LYS A 1 22 ? -25.470 26.263 -11.478 1.00 34.30 22 LYS A CA 5
ATOM 4893 C C . LYS A 1 22 ? -26.048 25.683 -10.191 1.00 14.43 22 LYS A C 5
ATOM 4894 O O . LYS A 1 22 ? -25.709 24.568 -9.794 1.00 4.43 22 LYS A O 5
ATOM 4913 N N . ILE A 1 23 ? -26.924 26.446 -9.545 1.00 4.43 23 ILE A N 5
ATOM 4914 C CA . ILE A 1 23 ? -27.550 26.007 -8.304 1.00 71.22 23 ILE A CA 5
ATOM 4915 C C . ILE A 1 23 ? -29.006 25.616 -8.532 1.00 53.02 23 ILE A C 5
ATOM 4916 O O . ILE A 1 23 ? -29.674 26.154 -9.416 1.00 64.51 23 ILE A O 5
ATOM 4932 N N . VAL A 1 24 ? -29.494 24.677 -7.727 1.00 55.43 24 VAL A N 5
ATOM 4933 C CA . VAL A 1 24 ? -30.873 24.216 -7.839 1.00 11.12 24 VAL A CA 5
ATOM 4934 C C . VAL A 1 24 ? -31.521 24.083 -6.465 1.00 41.42 24 VAL A C 5
ATOM 4935 O O . VAL A 1 24 ? -31.021 23.366 -5.598 1.00 34.21 24 VAL A O 5
ATOM 4948 N N . HIS A 1 25 ? -32.637 24.780 -6.273 1.00 60.45 25 HIS A N 5
ATOM 4949 C CA . HIS A 1 25 ? -33.355 24.739 -5.005 1.00 31.25 25 HIS A CA 5
ATOM 4950 C C . HIS A 1 25 ? -32.436 25.121 -3.848 1.00 15.31 25 HIS A C 5
ATOM 4951 O O . HIS A 1 25 ? -32.671 24.738 -2.703 1.00 33.12 25 HIS A O 5
ATOM 4965 N N . GLY A 1 26 ? -31.388 25.879 -4.156 1.00 54.33 26 GLY A N 5
ATOM 4966 C CA . GLY A 1 26 ? -30.450 26.300 -3.132 1.00 71.13 26 GLY A CA 5
ATOM 4967 C C . GLY A 1 26 ? -29.246 25.384 -3.038 1.00 43.43 26 GLY A C 5
ATOM 4968 O O . GLY A 1 26 ? -28.479 25.453 -2.079 1.00 2.42 26 GLY A O 5
ATOM 4972 N N . ASN A 1 27 ? -29.080 24.523 -4.037 1.00 3.12 27 ASN A N 5
ATOM 4973 C CA . ASN A 1 27 ? -27.961 23.588 -4.061 1.00 62.14 27 ASN A CA 5
ATOM 4974 C C . ASN A 1 27 ? -27.029 23.885 -5.232 1.00 50.23 27 ASN A C 5
ATOM 4975 O O . ASN A 1 27 ? -27.350 23.596 -6.385 1.00 71.25 27 ASN A O 5
ATOM 4986 N N . THR A 1 28 ? -25.872 24.465 -4.928 1.00 62.13 28 THR A N 5
ATOM 4987 C CA . THR A 1 28 ? -24.893 24.802 -5.954 1.00 52.13 28 THR A CA 5
ATOM 4988 C C . THR A 1 28 ? -24.307 23.546 -6.589 1.00 1.31 28 THR A C 5
ATOM 4989 O O . THR A 1 28 ? -24.118 22.531 -5.919 1.00 3.11 28 THR A O 5
ATOM 5000 N N . SER A 1 29 ? -24.020 23.622 -7.885 1.00 13.04 29 SER A N 5
ATOM 5001 C CA . SER A 1 29 ? -23.458 22.489 -8.611 1.00 2.44 29 SER A CA 5
ATOM 5002 C C . SER A 1 29 ? -22.417 22.956 -9.623 1.00 44.23 29 SER A C 5
ATOM 5003 O O . SER A 1 29 ? -22.676 23.849 -10.430 1.00 42.41 29 SER A O 5
ATOM 5011 N N . TYR A 1 30 ? -21.238 22.345 -9.575 1.00 10.55 30 TYR A N 5
ATOM 5012 C CA . TYR A 1 30 ? -20.156 22.699 -10.485 1.00 44.12 30 TYR A CA 5
ATOM 5013 C C . TYR A 1 30 ? -19.962 21.620 -11.547 1.00 14.34 30 TYR A C 5
ATOM 5014 O O . TYR A 1 30 ? -19.662 20.468 -11.231 1.00 1.33 30 TYR A O 5
ATOM 5032 N N . LEU A 1 31 ? -20.136 22.002 -12.807 1.00 54.10 31 LEU A N 5
ATOM 5033 C CA . LEU A 1 31 ? -19.981 21.069 -13.918 1.00 3.05 31 LEU A CA 5
ATOM 5034 C C . LEU A 1 31 ? -18.570 21.137 -14.493 1.00 3.44 31 LEU A C 5
ATOM 5035 O O . LEU A 1 31 ? -18.178 22.142 -15.087 1.00 10.13 31 LEU A O 5
ATOM 5051 N N . VAL A 1 32 ? -17.810 20.061 -14.314 1.00 14.12 32 VAL A N 5
ATOM 5052 C CA . VAL A 1 32 ? -16.444 19.997 -14.818 1.00 3.33 32 VAL A CA 5
ATOM 5053 C C . VAL A 1 32 ? -16.283 18.867 -15.828 1.00 42.34 32 VAL A C 5
ATOM 5054 O O . VAL A 1 32 ? -16.911 17.816 -15.706 1.00 73.32 32 VAL A O 5
ATOM 5067 N N . LYS A 1 33 ? -15.436 19.091 -16.828 1.00 20.15 33 LYS A N 5
ATOM 5068 C CA . LYS A 1 33 ? -15.189 18.092 -17.860 1.00 74.53 33 LYS A CA 5
ATOM 5069 C C . LYS A 1 33 ? -14.029 17.181 -17.471 1.00 0.43 33 LYS A C 5
ATOM 5070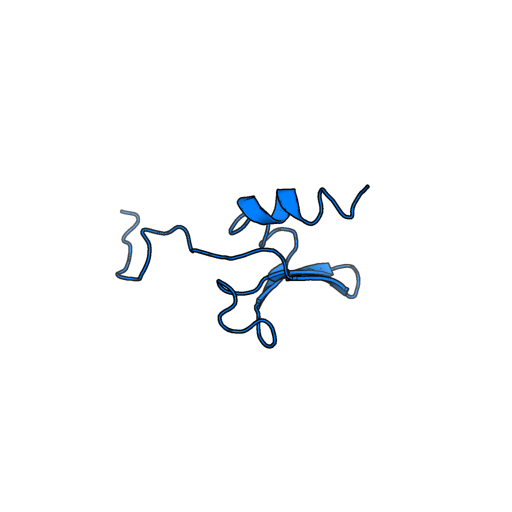 O O . LYS A 1 33 ? -13.531 17.242 -16.347 1.00 32.15 33 LYS A O 5
ATOM 5089 N N . TRP A 1 34 ? -13.603 16.341 -18.406 1.00 43.04 34 TRP A N 5
ATOM 5090 C CA . TRP A 1 34 ? -12.499 15.419 -18.160 1.00 53.45 34 TRP A CA 5
ATOM 5091 C C . TRP A 1 34 ? -11.399 15.598 -19.200 1.00 43.14 34 TRP A C 5
ATOM 5092 O O . TRP A 1 34 ? -11.376 14.909 -20.220 1.00 54.15 34 TRP A O 5
ATOM 5113 N N . LYS A 1 35 ? -10.486 16.527 -18.936 1.00 51.11 35 LYS A N 5
ATOM 5114 C CA . LYS A 1 35 ? -9.381 16.796 -19.848 1.00 62.23 35 LYS A CA 5
ATOM 5115 C C . LYS A 1 35 ? -9.896 17.117 -21.248 1.00 10.24 35 LYS A C 5
ATOM 5116 O O . LYS A 1 35 ? -9.274 16.757 -22.246 1.00 32.41 35 LYS A O 5
ATOM 5135 N N . ASN A 1 36 ? -11.035 17.799 -21.312 1.00 32.23 36 ASN A N 5
ATOM 5136 C CA . ASN A 1 36 ? -11.633 18.170 -22.589 1.00 71.42 36 ASN A CA 5
ATOM 5137 C C . ASN A 1 36 ? -12.087 16.932 -23.357 1.00 71.20 36 ASN A C 5
ATOM 5138 O O . ASN A 1 36 ? -12.389 17.004 -24.549 1.00 24.54 36 ASN A O 5
ATOM 5149 N N . TYR A 1 37 ? -12.134 15.798 -22.666 1.00 42.23 37 TYR A N 5
ATOM 5150 C CA . TYR A 1 37 ? -12.549 14.544 -23.283 1.00 32.01 37 TYR A CA 5
ATOM 5151 C C . TYR A 1 37 ? -14.067 14.397 -23.249 1.00 54.05 37 TYR A C 5
ATOM 5152 O O . TYR A 1 37 ? -14.658 13.744 -24.110 1.00 13.51 37 TYR A O 5
ATOM 5170 N N . SER A 1 38 ? -14.693 15.010 -22.249 1.00 62.33 38 SER A N 5
ATOM 5171 C CA . SER A 1 38 ? -16.142 14.945 -22.100 1.00 41.52 38 SER A CA 5
ATOM 5172 C C . SER A 1 38 ? -16.735 16.343 -21.954 1.00 14.42 38 SER A C 5
ATOM 5173 O O . SER A 1 38 ? -17.438 16.633 -20.986 1.00 10.24 38 SER A O 5
ATOM 5181 N N . SER A 1 39 ? -16.447 17.206 -22.923 1.00 10.31 39 SER A N 5
ATOM 5182 C CA . SER A 1 39 ? -16.948 18.575 -22.901 1.00 52.53 39 SER A CA 5
ATOM 5183 C C . SER A 1 39 ? -18.452 18.599 -22.646 1.00 11.53 39 SER A C 5
ATOM 5184 O O . SER A 1 39 ? -18.977 19.537 -22.045 1.00 52.32 39 SER A O 5
ATOM 5192 N N . LYS A 1 40 ? -19.141 17.561 -23.106 1.00 63.34 40 LYS A N 5
ATOM 5193 C CA . LYS A 1 40 ? -20.584 17.459 -22.928 1.00 53.32 40 LYS A CA 5
ATOM 5194 C C . LYS A 1 40 ? -20.931 16.391 -21.896 1.00 74.13 40 LYS A C 5
ATOM 5195 O O . LYS A 1 40 ? -21.999 16.429 -21.284 1.00 50.14 40 LYS A O 5
ATOM 5214 N N . ASP A 1 41 ? -20.023 15.440 -21.707 1.00 40.33 41 ASP A N 5
ATOM 5215 C CA . ASP A 1 41 ? -20.232 14.363 -20.747 1.00 72.22 41 ASP A CA 5
ATOM 5216 C C . ASP A 1 41 ? -19.682 14.742 -19.376 1.00 13.42 41 ASP A C 5
ATOM 5217 O O . ASP A 1 41 ? -19.533 13.892 -18.499 1.00 41.42 41 ASP A O 5
ATOM 5226 N N . ASN A 1 42 ? -19.382 16.025 -19.199 1.00 21.03 42 ASN A N 5
ATOM 5227 C CA . ASN A 1 42 ? -18.847 16.517 -17.934 1.00 43.15 42 ASN A CA 5
ATOM 5228 C C . ASN A 1 42 ? -19.702 16.047 -16.762 1.00 11.11 42 ASN A C 5
ATOM 5229 O O . ASN A 1 42 ? -20.891 15.767 -16.919 1.00 20.44 42 ASN A O 5
ATOM 5240 N N . THR A 1 43 ? -19.089 15.964 -15.585 1.00 71.21 43 THR A N 5
ATOM 5241 C CA . THR A 1 43 ? -19.793 15.528 -14.386 1.00 31.32 43 THR A CA 5
ATOM 5242 C C . THR A 1 43 ? -20.192 16.717 -13.520 1.00 34.24 43 THR A C 5
ATOM 5243 O O . THR A 1 43 ? -19.529 17.754 -13.529 1.00 54.04 43 THR A O 5
ATOM 5254 N N . TRP A 1 44 ? -21.278 16.559 -12.772 1.00 13.45 44 TRP A N 5
ATOM 5255 C CA . TRP A 1 44 ? -21.765 17.621 -11.898 1.00 52.43 44 TRP A CA 5
ATOM 5256 C C . TRP A 1 44 ? -21.381 17.352 -10.448 1.00 3.44 44 TRP A C 5
ATOM 5257 O O . TRP A 1 44 ? -21.835 16.380 -9.847 1.00 33.34 44 TRP A O 5
ATOM 5278 N N . GLU A 1 45 ? -20.541 18.220 -9.891 1.00 54.45 45 GLU A N 5
ATOM 5279 C CA . GLU A 1 45 ? -20.096 18.074 -8.511 1.00 13.24 45 GLU A CA 5
ATOM 5280 C C . GLU A 1 45 ? -20.454 19.310 -7.690 1.00 11.11 45 GLU A C 5
ATOM 5281 O O . GLU A 1 45 ? -20.098 20.433 -8.049 1.00 11.01 45 GLU A O 5
ATOM 5293 N N . THR A 1 46 ? -21.162 19.095 -6.585 1.00 43.21 46 THR A N 5
ATOM 5294 C CA . THR A 1 46 ? -21.570 20.190 -5.714 1.00 23.12 46 THR A CA 5
ATOM 5295 C C . THR A 1 46 ? -20.418 21.158 -5.471 1.00 43.21 46 THR A C 5
ATOM 5296 O O . THR A 1 46 ? -19.250 20.773 -5.526 1.00 52.53 46 THR A O 5
ATOM 5307 N N . GLU A 1 47 ? -20.754 22.416 -5.202 1.00 33.33 47 GLU A N 5
ATOM 5308 C CA . GLU A 1 47 ? -19.746 23.439 -4.951 1.00 21.33 47 GLU A CA 5
ATOM 5309 C C . GLU A 1 47 ? -18.868 23.057 -3.762 1.00 52.30 47 GLU A C 5
ATOM 5310 O O . GLU A 1 47 ? -17.736 23.524 -3.638 1.00 2.22 47 GLU A O 5
ATOM 5322 N N . ASP A 1 48 ? -19.399 22.207 -2.891 1.00 34.40 48 ASP A N 5
ATOM 5323 C CA . ASP A 1 48 ? -18.665 21.761 -1.712 1.00 55.31 48 ASP A CA 5
ATOM 5324 C C . ASP A 1 48 ? -17.996 20.414 -1.966 1.00 1.24 48 ASP A C 5
ATOM 5325 O O . ASP A 1 48 ? -17.335 19.863 -1.085 1.00 41.03 48 ASP A O 5
ATOM 5334 N N . ASP A 1 49 ? -18.173 19.890 -3.173 1.00 64.41 49 ASP A N 5
ATOM 5335 C CA . ASP A 1 49 ? -17.586 18.607 -3.543 1.00 23.22 49 ASP A CA 5
ATOM 5336 C C . ASP A 1 49 ? -16.689 18.753 -4.768 1.00 62.51 49 ASP A C 5
ATOM 5337 O O . ASP A 1 49 ? -16.001 17.810 -5.162 1.00 32.24 49 ASP A O 5
ATOM 5346 N N . ILE A 1 50 ? -16.702 19.939 -5.367 1.00 30.50 50 ILE A N 5
ATOM 5347 C CA . ILE A 1 50 ? -15.890 20.207 -6.547 1.00 60.13 50 ILE A CA 5
ATOM 5348 C C . ILE A 1 50 ? -14.600 20.929 -6.174 1.00 42.13 50 ILE A C 5
ATOM 5349 O O . ILE A 1 50 ? -13.561 20.732 -6.806 1.00 14.32 50 ILE A O 5
ATOM 5365 N N . ARG A 1 51 ? -14.673 21.765 -5.143 1.00 64.43 51 ARG A N 5
ATOM 5366 C CA . ARG A 1 51 ? -13.510 22.516 -4.685 1.00 53.03 51 ARG A CA 5
ATOM 5367 C C . ARG A 1 51 ? -12.584 21.632 -3.855 1.00 50.03 51 ARG A C 5
ATOM 5368 O O . ARG A 1 51 ? -11.410 21.951 -3.664 1.00 21.41 51 ARG A O 5
ATOM 5389 N N . THR A 1 52 ? -13.120 20.519 -3.363 1.00 51.33 52 THR A N 5
ATOM 5390 C CA . THR A 1 52 ? -12.343 19.590 -2.553 1.00 12.23 52 THR A CA 5
ATOM 5391 C C . THR A 1 52 ? -11.646 18.551 -3.423 1.00 72.13 52 THR A C 5
ATOM 5392 O O . THR A 1 52 ? -10.589 18.032 -3.064 1.00 11.44 52 THR A O 5
ATOM 5403 N N . LYS A 1 53 ? -12.244 18.251 -4.571 1.00 72.52 53 LYS A N 5
ATOM 5404 C CA . LYS A 1 53 ? -11.680 17.274 -5.496 1.00 13.14 53 LYS A CA 5
ATOM 5405 C C . LYS A 1 53 ? -10.989 17.968 -6.665 1.00 21.01 53 LYS A C 5
ATOM 5406 O O . LYS A 1 53 ? -9.994 17.471 -7.194 1.00 74.00 53 LYS A O 5
ATOM 5425 N N . TYR A 1 54 ? -11.521 19.119 -7.062 1.00 64.41 54 TYR A N 5
ATOM 5426 C CA . TYR A 1 54 ? -10.955 19.880 -8.169 1.00 42.04 54 TYR A CA 5
ATOM 5427 C C . TYR A 1 54 ? -10.723 21.334 -7.769 1.00 24.44 54 TYR A C 5
ATOM 5428 O O . TYR A 1 54 ? -10.839 22.242 -8.590 1.00 3.22 54 TYR A O 5
ATOM 5446 N N . GLY A 1 55 ? -10.393 21.545 -6.498 1.00 23.01 55 GLY A N 5
ATOM 5447 C CA . GLY A 1 55 ? -10.148 22.889 -6.009 1.00 15.24 55 GLY A CA 5
ATOM 5448 C C . GLY A 1 55 ? -9.149 23.644 -6.862 1.00 25.01 55 GLY A C 5
ATOM 5449 O O . GLY A 1 55 ? -9.115 24.875 -6.849 1.00 74.42 55 GLY A O 5
ATOM 5453 N N . ASP A 1 56 ? -8.330 22.906 -7.604 1.00 34.01 56 ASP A N 5
ATOM 5454 C CA . ASP A 1 56 ? -7.324 23.513 -8.467 1.00 2.21 56 ASP A CA 5
ATOM 5455 C C . ASP A 1 56 ? -7.976 24.405 -9.519 1.00 33.22 56 ASP A C 5
ATOM 5456 O O . ASP A 1 56 ? -7.628 25.578 -9.656 1.00 43.24 56 ASP A O 5
ATOM 5465 N N . LEU A 1 57 ? -8.924 23.841 -10.260 1.00 23.33 57 LEU A N 5
ATOM 5466 C CA . LEU A 1 57 ? -9.625 24.584 -11.301 1.00 0.12 57 LEU A CA 5
ATOM 5467 C C . LEU A 1 57 ? -10.768 25.403 -10.709 1.00 71.33 57 LEU A C 5
ATOM 5468 O O . LEU A 1 57 ? -11.099 26.478 -11.209 1.00 5.44 57 LEU A O 5
ATOM 5484 N N . VAL A 1 58 ? -11.368 24.887 -9.641 1.00 25.12 58 VAL A N 5
ATOM 5485 C CA . VAL A 1 58 ? -12.472 25.571 -8.979 1.00 5.43 58 VAL A CA 5
ATOM 5486 C C . VAL A 1 58 ? -12.089 26.999 -8.606 1.00 43.33 58 VAL A C 5
ATOM 5487 O O . VAL A 1 58 ? -12.877 27.929 -8.777 1.00 53.15 58 VAL A O 5
ATOM 5500 N N . ASP A 1 59 ? -10.873 27.166 -8.097 1.00 13.12 59 ASP A N 5
ATOM 5501 C CA . ASP A 1 59 ? -10.384 28.482 -7.701 1.00 71.32 59 ASP A CA 5
ATOM 5502 C C . ASP A 1 59 ? -9.896 29.268 -8.914 1.00 74.43 59 ASP A C 5
ATOM 5503 O O . ASP A 1 59 ? -9.394 30.384 -8.782 1.00 72.14 59 ASP A O 5
ATOM 5512 N N . ASP A 1 60 ? -10.047 28.677 -10.095 1.00 23.13 60 ASP A N 5
ATOM 5513 C CA . ASP A 1 60 ? -9.622 29.321 -11.332 1.00 3.52 60 ASP A CA 5
ATOM 5514 C C . ASP A 1 60 ? -10.827 29.731 -12.173 1.00 44.00 60 ASP A C 5
ATOM 5515 O O . ASP A 1 60 ? -10.713 30.559 -13.077 1.00 71.23 60 ASP A O 5
ATOM 5524 N N . PHE A 1 61 ? -11.980 29.145 -11.870 1.00 11.02 61 PHE A N 5
ATOM 5525 C CA . PHE A 1 61 ? -13.206 29.447 -12.599 1.00 51.22 61 PHE A CA 5
ATOM 5526 C C . PHE A 1 61 ? -14.107 30.374 -11.788 1.00 50.13 61 PHE A C 5
ATOM 5527 O O . PHE A 1 61 ? -14.346 31.518 -12.175 1.00 32.44 61 PHE A O 5
ATOM 5544 N N . GLU A 1 62 ? -14.604 29.871 -10.662 1.00 63.25 62 GLU A N 5
ATOM 5545 C CA . GLU A 1 62 ? -15.479 30.653 -9.798 1.00 14.11 62 GLU A CA 5
ATOM 5546 C C . GLU A 1 62 ? -14.802 31.952 -9.369 1.00 70.41 62 GLU A C 5
ATOM 5547 O O . GLU A 1 62 ? -15.457 32.980 -9.197 1.00 61.14 62 GLU A O 5
ATOM 5559 N N . LYS A 1 63 ? -13.486 31.896 -9.197 1.00 43.42 63 LYS A N 5
ATOM 5560 C CA . LYS A 1 63 ? -12.717 33.066 -8.789 1.00 51.42 63 LYS A CA 5
ATOM 5561 C C . LYS A 1 63 ? -12.663 34.100 -9.910 1.00 33.12 63 LYS A C 5
ATOM 5562 O O . LYS A 1 63 ? -12.229 35.232 -9.702 1.00 64.22 63 LYS A O 5
ATOM 5581 N N . ASN A 1 64 ? -13.109 33.703 -11.097 1.00 73.51 64 ASN A N 5
ATOM 5582 C CA . ASN A 1 64 ? -13.113 34.595 -12.250 1.00 44.33 64 ASN A CA 5
ATOM 5583 C C . ASN A 1 64 ? -14.499 35.192 -12.473 1.00 32.43 64 ASN A C 5
ATOM 5584 O O . ASN A 1 64 ? -14.633 36.371 -12.797 1.00 1.21 64 ASN A O 5
ATOM 5595 N N . GLN A 1 6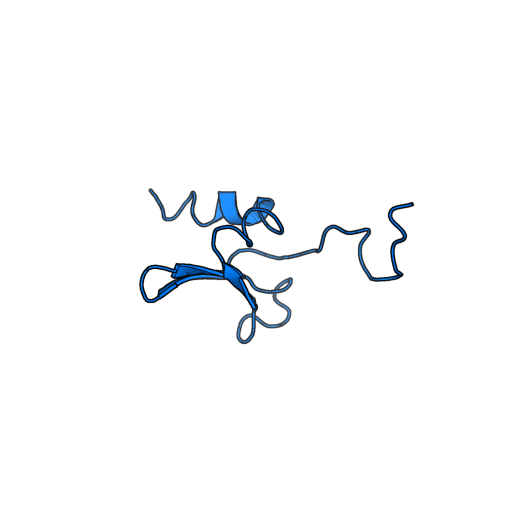5 ? -15.527 34.368 -12.295 1.00 60.23 65 GLN A N 5
ATOM 5596 C CA . GLN A 1 65 ? -16.903 34.814 -12.477 1.00 12.23 65 GLN A CA 5
ATOM 5597 C C . GLN A 1 65 ? -17.445 35.443 -11.197 1.00 43.22 65 GLN A C 5
ATOM 5598 O O . GLN A 1 65 ? -18.526 36.032 -11.191 1.00 60.13 65 GLN A O 5
ATOM 5612 N N . LYS A 1 66 ? -16.686 35.314 -10.114 1.00 14.52 66 LYS A N 5
ATOM 5613 C CA . LYS A 1 66 ? -17.089 35.871 -8.827 1.00 65.34 66 LYS A CA 5
ATOM 5614 C C . LYS A 1 66 ? -17.401 37.358 -8.952 1.00 10.54 66 LYS A C 5
ATOM 5615 O O . LYS A 1 66 ? -18.163 37.912 -8.159 1.00 33.22 66 LYS A O 5
ATOM 5634 N N . LYS A 1 67 ? -16.809 38.001 -9.952 1.00 44.23 67 LYS A N 5
ATOM 5635 C CA . LYS A 1 67 ? -17.025 39.425 -10.183 1.00 34.50 67 LYS A CA 5
ATOM 5636 C C . LYS A 1 67 ? -16.529 40.249 -9.000 1.00 11.23 67 LYS A C 5
ATOM 5637 O O . LYS A 1 67 ? -17.251 41.099 -8.476 1.00 63.43 67 LYS A O 5
ATOM 5656 N N . MET A 1 1 ? 4.498 -5.089 -15.046 1.00 42.03 1 MET A N 6
ATOM 5657 C CA . MET A 1 1 ? 4.155 -5.086 -16.464 1.00 11.34 1 MET A CA 6
ATOM 5658 C C . MET A 1 1 ? 3.193 -3.947 -16.787 1.00 41.23 1 MET A C 6
ATOM 5659 O O . MET A 1 1 ? 2.038 -3.956 -16.359 1.00 44.44 1 MET A O 6
ATOM 5673 N N . HIS A 1 2 ? 3.676 -2.967 -17.545 1.00 62.41 2 HIS A N 6
ATOM 5674 C CA . HIS A 1 2 ? 2.858 -1.821 -17.926 1.00 65.32 2 HIS A CA 6
ATOM 5675 C C . HIS A 1 2 ? 3.642 -0.870 -18.826 1.00 73.32 2 HIS A C 6
ATOM 5676 O O . HIS A 1 2 ? 4.844 -1.040 -19.029 1.00 63.42 2 HIS A O 6
ATOM 5690 N N . HIS A 1 3 ? 2.952 0.131 -19.364 1.00 71.31 3 HIS A N 6
ATOM 5691 C CA . HIS A 1 3 ? 3.583 1.109 -20.243 1.00 21.21 3 HIS A CA 6
ATOM 5692 C C . HIS A 1 3 ? 2.788 2.411 -20.266 1.00 63.13 3 HIS A C 6
ATOM 5693 O O . HIS A 1 3 ? 1.564 2.405 -20.137 1.00 54.13 3 HIS A O 6
ATOM 5707 N N . HIS A 1 4 ? 3.493 3.526 -20.431 1.00 30.01 4 HIS A N 6
ATOM 5708 C CA . HIS A 1 4 ? 2.853 4.836 -20.471 1.00 31.01 4 HIS A CA 6
ATOM 5709 C C . HIS A 1 4 ? 3.885 5.938 -20.689 1.00 12.54 4 HIS A C 6
ATOM 5710 O O . HIS A 1 4 ? 5.058 5.780 -20.351 1.00 24.01 4 HIS A O 6
ATOM 5724 N N . HIS A 1 5 ? 3.440 7.055 -21.256 1.00 12.44 5 HIS A N 6
ATOM 5725 C CA . HIS A 1 5 ? 4.325 8.184 -21.519 1.00 0.43 5 HIS A CA 6
ATOM 5726 C C . HIS A 1 5 ? 4.182 9.250 -20.437 1.00 2.54 5 HIS A C 6
ATOM 5727 O O . HIS A 1 5 ? 4.222 10.448 -20.721 1.00 61.13 5 HIS A O 6
ATOM 5741 N N . HIS A 1 6 ? 4.015 8.807 -19.195 1.00 13.55 6 HIS A N 6
ATOM 5742 C CA . HIS A 1 6 ? 3.866 9.724 -18.070 1.00 35.24 6 HIS A CA 6
ATOM 5743 C C . HIS A 1 6 ? 2.589 10.548 -18.206 1.00 11.21 6 HIS A C 6
ATOM 5744 O O . HIS A 1 6 ? 2.069 10.729 -19.308 1.00 30.35 6 HIS A O 6
ATOM 5758 N N . HIS A 1 7 ? 2.088 11.046 -17.079 1.00 62.44 7 HIS A N 6
ATOM 5759 C CA . HIS A 1 7 ? 0.872 11.851 -17.073 1.00 70.34 7 HIS A CA 6
ATOM 5760 C C . HIS A 1 7 ? 0.832 12.765 -15.853 1.00 0.50 7 HIS A C 6
ATOM 5761 O O . HIS A 1 7 ? 1.765 12.786 -15.051 1.00 31.21 7 HIS A O 6
ATOM 5775 N N . GLU A 1 8 ? -0.254 13.521 -15.721 1.00 21.23 8 GLU A N 6
ATOM 5776 C CA . GLU A 1 8 ? -0.413 14.438 -14.599 1.00 13.43 8 GLU A CA 6
ATOM 5777 C C . GLU A 1 8 ? -1.539 13.980 -13.676 1.00 61.52 8 GLU A C 6
ATOM 5778 O O . GLU A 1 8 ? -2.306 14.793 -13.162 1.00 55.44 8 GLU A O 6
ATOM 5790 N N . VAL A 1 9 ? -1.631 12.669 -13.471 1.00 51.41 9 VAL A N 6
ATOM 5791 C CA . VAL A 1 9 ? -2.662 12.101 -12.611 1.00 23.14 9 VAL A CA 6
ATOM 5792 C C . VAL A 1 9 ? -2.104 11.767 -11.232 1.00 23.12 9 VAL A C 6
ATOM 5793 O O . VAL A 1 9 ? -1.399 10.775 -11.043 1.00 73.13 9 VAL A O 6
ATOM 5806 N N . PRO A 1 10 ? -2.425 12.614 -10.242 1.00 71.35 10 PRO A N 6
ATOM 5807 C CA . PRO A 1 10 ? -1.967 12.429 -8.862 1.00 72.12 10 PRO A CA 6
ATOM 5808 C C . PRO A 1 10 ? -2.630 11.233 -8.187 1.00 13.43 10 PRO A C 6
ATOM 5809 O O . PRO A 1 10 ? -3.477 11.397 -7.309 1.00 31.21 10 PRO A O 6
ATOM 5820 N N . GLN A 1 11 ? -2.239 10.033 -8.602 1.00 20.13 11 GLN A N 6
ATOM 5821 C CA . GLN A 1 11 ? -2.797 8.810 -8.036 1.00 3.33 11 GLN A CA 6
ATOM 5822 C C . GLN A 1 11 ? -4.321 8.849 -8.052 1.00 12.13 11 GLN A C 6
ATOM 5823 O O . GLN A 1 11 ? -4.978 8.231 -7.213 1.00 70.22 11 GLN A O 6
ATOM 5837 N N . THR A 1 12 ? -4.880 9.580 -9.011 1.00 42.24 12 THR A N 6
ATOM 5838 C CA . THR A 1 12 ? -6.327 9.701 -9.136 1.00 2.22 12 THR A CA 6
ATOM 5839 C C . THR A 1 12 ? -6.732 9.990 -10.577 1.00 35.04 12 THR A C 6
ATOM 5840 O O . THR A 1 12 ? -7.063 9.077 -11.334 1.00 13.32 12 THR A O 6
ATOM 5851 N N . PHE A 1 13 ? -6.704 11.265 -10.950 1.00 54.01 13 PHE A N 6
ATOM 5852 C CA . PHE A 1 13 ? -7.070 11.674 -12.301 1.00 42.12 13 PHE A CA 6
ATOM 5853 C C . PHE A 1 13 ? -7.007 13.192 -12.446 1.00 31.23 13 PHE A C 6
ATOM 5854 O O . PHE A 1 13 ? -7.518 13.927 -11.602 1.00 13.13 13 PHE A O 6
ATOM 5871 N N . GLU A 1 14 ? -6.376 13.652 -13.521 1.00 50.52 14 GLU A N 6
ATOM 5872 C CA . GLU A 1 14 ? -6.245 15.082 -13.775 1.00 52.34 14 GLU A CA 6
ATOM 5873 C C . GLU A 1 14 ? -7.438 15.605 -14.571 1.00 63.24 14 GLU A C 6
ATOM 5874 O O . GLU A 1 14 ? -7.875 14.980 -15.538 1.00 42.41 14 GLU A O 6
ATOM 5886 N N . VAL A 1 15 ? -7.960 16.755 -14.157 1.00 72.21 15 VAL A N 6
ATOM 5887 C CA . VAL A 1 15 ? -9.102 17.363 -14.831 1.00 25.43 15 VAL A CA 6
ATOM 5888 C C . VAL A 1 15 ? -8.684 18.607 -15.606 1.00 5.13 15 VAL A C 6
ATOM 5889 O O . VAL A 1 15 ? -7.725 19.286 -15.238 1.00 71.33 15 VAL A O 6
ATOM 5902 N N . GLU A 1 16 ? -9.410 18.900 -16.680 1.00 1.52 16 GLU A N 6
ATOM 5903 C CA . GLU A 1 16 ? -9.113 20.064 -17.507 1.00 54.10 16 GLU A CA 6
ATOM 5904 C C . GLU A 1 16 ? -9.437 21.357 -16.763 1.00 65.14 16 GLU A C 6
ATOM 5905 O O . GLU A 1 16 ? -8.538 22.106 -16.380 1.00 50.34 16 GLU A O 6
ATOM 5917 N N . ARG A 1 17 ? -10.726 21.611 -16.564 1.00 4.25 17 ARG A N 6
ATOM 5918 C CA . ARG A 1 17 ? -11.168 22.814 -15.868 1.00 32.52 17 ARG A CA 6
ATOM 5919 C C . ARG A 1 17 ? -12.680 22.798 -15.663 1.00 32.30 17 ARG A C 6
ATOM 5920 O O . ARG A 1 17 ? -13.390 21.997 -16.272 1.00 14.10 17 ARG A O 6
ATOM 5941 N N . ILE A 1 18 ? -13.165 23.686 -14.802 1.00 43.20 18 ILE A N 6
ATOM 5942 C CA . ILE A 1 18 ? -14.592 23.774 -14.518 1.00 4.23 18 ILE A CA 6
ATOM 5943 C C . ILE A 1 18 ? -15.362 24.294 -15.727 1.00 1.23 18 ILE A C 6
ATOM 5944 O O . ILE A 1 18 ? -15.262 25.469 -16.082 1.00 32.32 18 ILE A O 6
ATOM 5960 N N . VAL A 1 19 ? -16.132 23.412 -16.355 1.00 72.31 19 VAL A N 6
ATOM 5961 C CA . VAL A 1 19 ? -16.923 23.782 -17.523 1.00 22.31 19 VAL A CA 6
ATOM 5962 C C . VAL A 1 19 ? -17.899 24.905 -17.192 1.00 44.54 19 VAL A C 6
ATOM 5963 O O . VAL A 1 19 ? -17.904 25.949 -17.846 1.00 4.05 19 VAL A O 6
ATOM 5976 N N . ARG A 1 20 ? -18.723 24.685 -16.174 1.00 13.01 20 ARG A N 6
ATOM 5977 C CA . ARG A 1 20 ? -19.705 25.679 -15.757 1.00 2.14 20 ARG A CA 6
ATOM 5978 C C . ARG A 1 20 ? -20.219 25.379 -14.351 1.00 45.34 20 ARG A C 6
ATOM 5979 O O . ARG A 1 20 ? -19.716 24.484 -13.673 1.00 22.35 20 ARG A O 6
ATOM 6000 N N . LYS A 1 21 ? -21.223 26.135 -13.921 1.00 1.14 21 LYS A N 6
ATOM 6001 C CA . LYS A 1 21 ? -21.806 25.951 -12.597 1.00 53.20 21 LYS A CA 6
ATOM 6002 C C . LYS A 1 21 ? -23.257 26.422 -12.572 1.00 30.22 21 LYS A C 6
ATOM 6003 O O . LYS A 1 21 ? -23.674 27.227 -13.404 1.00 40.43 21 LYS A O 6
ATOM 6022 N N . LYS A 1 22 ? -24.022 25.915 -11.611 1.00 1.23 22 LYS A N 6
ATOM 6023 C CA . LYS A 1 22 ? -25.426 26.285 -11.474 1.00 44.24 22 LYS A CA 6
ATOM 6024 C C . LYS A 1 22 ? -26.004 25.753 -10.167 1.00 51.21 22 LYS A C 6
ATOM 6025 O O . LYS A 1 22 ? -25.640 24.668 -9.713 1.00 74.10 22 LYS A O 6
ATOM 6044 N N . ILE A 1 23 ? -26.907 26.523 -9.568 1.00 65.21 23 ILE A N 6
ATOM 6045 C CA . ILE A 1 23 ? -27.537 26.127 -8.315 1.00 25.32 23 ILE A CA 6
ATOM 6046 C C . ILE A 1 23 ? -29.001 25.759 -8.528 1.00 20.12 23 ILE A C 6
ATOM 6047 O O . ILE A 1 23 ? -29.661 26.286 -9.424 1.00 22.14 23 ILE A O 6
ATOM 6063 N N . VAL A 1 24 ? -29.505 24.852 -7.697 1.00 25.41 24 VAL A N 6
ATOM 6064 C CA . VAL A 1 24 ? -30.892 24.415 -7.792 1.00 33.22 24 VAL A CA 6
ATOM 6065 C C . VAL A 1 24 ? -31.531 24.310 -6.412 1.00 11.34 24 VAL A C 6
ATOM 6066 O O . VAL A 1 24 ? -31.026 23.610 -5.533 1.00 74.03 24 VAL A O 6
ATOM 6079 N N . HIS A 1 25 ? -32.645 25.011 -6.227 1.00 14.14 25 HIS A N 6
ATOM 6080 C CA . HIS A 1 25 ? -33.355 24.996 -4.952 1.00 51.43 25 HIS A CA 6
ATOM 6081 C C . HIS A 1 25 ? -32.428 25.399 -3.809 1.00 51.45 25 HIS A C 6
ATOM 6082 O O . HIS A 1 25 ? -32.655 25.037 -2.656 1.00 0.31 25 HIS A O 6
ATOM 6096 N N . GLY A 1 26 ? -31.382 26.151 -4.139 1.00 61.02 26 GLY A N 6
ATOM 6097 C CA . GLY A 1 26 ? -30.436 26.590 -3.130 1.00 31.43 26 GLY A CA 6
ATOM 6098 C C . GLY A 1 26 ? -29.252 25.652 -2.998 1.00 51.42 26 GLY A C 6
ATOM 6099 O O . GLY A 1 26 ? -28.526 25.694 -2.006 1.00 41.52 26 GLY A O 6
ATOM 6103 N N . ASN A 1 27 ? -29.058 24.802 -4.001 1.00 41.55 27 ASN A N 6
ATOM 6104 C CA . ASN A 1 27 ? -27.955 23.849 -3.992 1.00 63.44 27 ASN A CA 6
ATOM 6105 C C . ASN A 1 27 ? -27.013 24.095 -5.167 1.00 60.02 27 ASN A C 6
ATOM 6106 O O . ASN A 1 27 ? -27.333 23.775 -6.313 1.00 13.15 27 ASN A O 6
ATOM 6117 N N . THR A 1 28 ? -25.848 24.666 -4.875 1.00 72.34 28 THR A N 6
ATOM 6118 C CA . THR A 1 28 ? -24.860 24.956 -5.906 1.00 64.33 28 THR A CA 6
ATOM 6119 C C . THR A 1 28 ? -24.287 23.672 -6.496 1.00 21.24 28 THR A C 6
ATOM 6120 O O . THR A 1 28 ? -24.122 22.674 -5.793 1.00 53.51 28 THR A O 6
ATOM 6131 N N . SER A 1 29 ? -23.984 23.704 -7.789 1.00 72.55 29 SER A N 6
ATOM 6132 C CA . SER A 1 29 ? -23.432 22.540 -8.474 1.00 52.41 29 SER A CA 6
ATOM 6133 C C . SER A 1 29 ? -22.395 22.962 -9.510 1.00 63.44 29 SER A C 6
ATOM 6134 O O . SER A 1 29 ? -22.661 23.809 -10.363 1.00 0.22 29 SER A O 6
ATOM 6142 N N . TYR A 1 30 ? -21.211 22.364 -9.430 1.00 73.31 30 TYR A N 6
ATOM 6143 C CA . TYR A 1 30 ? -20.132 22.678 -10.359 1.00 22.45 30 TYR A CA 6
ATOM 6144 C C . TYR A 1 30 ? -19.951 21.561 -11.382 1.00 33.41 30 TYR A C 6
ATOM 6145 O O . TYR A 1 30 ? -19.628 20.426 -11.029 1.00 62.55 30 TYR A O 6
ATOM 6163 N N . LEU A 1 31 ? -20.162 21.891 -12.651 1.00 72.33 31 LEU A N 6
ATOM 6164 C CA . LEU A 1 31 ? -20.023 20.917 -13.728 1.00 65.24 31 LEU A CA 6
ATOM 6165 C C . LEU A 1 31 ? -18.625 20.975 -14.338 1.00 14.34 31 LEU A C 6
ATOM 6166 O O . LEU A 1 31 ? -18.275 21.936 -15.023 1.00 52.10 31 LEU A O 6
ATOM 6182 N N . VAL A 1 32 ? -17.831 19.940 -14.085 1.00 32.23 32 VAL A N 6
ATOM 6183 C CA . VAL A 1 32 ? -16.473 19.871 -14.611 1.00 12.42 32 VAL A CA 6
ATOM 6184 C C . VAL A 1 32 ? -16.335 18.748 -15.632 1.00 54.13 32 VAL A C 6
ATOM 6185 O O . VAL A 1 32 ? -16.994 17.713 -15.527 1.00 13.33 32 VAL A O 6
ATOM 6198 N N . LYS A 1 33 ? -15.474 18.958 -16.622 1.00 11.11 33 LYS A N 6
ATOM 6199 C CA . LYS A 1 33 ? -15.247 17.963 -17.663 1.00 42.12 33 LYS A CA 6
ATOM 6200 C C . LYS A 1 33 ? -14.083 17.048 -17.297 1.00 30.24 33 LYS A C 6
ATOM 6201 O O . LYS A 1 33 ? -13.535 17.135 -16.198 1.00 34.15 33 LYS A O 6
ATOM 6220 N N . TRP A 1 34 ? -13.710 16.173 -18.223 1.00 40.04 34 TRP A N 6
ATOM 6221 C CA . TRP A 1 34 ? -12.610 15.243 -17.997 1.00 64.33 34 TRP A CA 6
ATOM 6222 C C . TRP A 1 34 ? -11.511 15.437 -19.036 1.00 64.21 34 TRP A C 6
ATOM 6223 O O . TRP A 1 34 ? -11.531 14.817 -20.099 1.00 63.55 34 TRP A O 6
ATOM 6244 N N . LYS A 1 35 ? -10.552 16.301 -18.722 1.00 45.11 35 LYS A N 6
ATOM 6245 C CA . LYS A 1 35 ? -9.442 16.576 -19.628 1.00 13.24 35 LYS A CA 6
ATOM 6246 C C . LYS A 1 35 ? -9.950 16.872 -21.035 1.00 43.53 35 LYS A C 6
ATOM 6247 O O . LYS A 1 35 ? -9.304 16.526 -22.023 1.00 71.14 35 LYS A O 6
ATOM 6266 N N . ASN A 1 36 ? -11.109 17.517 -21.118 1.00 72.21 36 ASN A N 6
ATOM 6267 C CA . ASN A 1 36 ? -11.702 17.861 -22.405 1.00 73.43 36 ASN A CA 6
ATOM 6268 C C . ASN A 1 36 ? -12.323 16.632 -23.064 1.00 4.01 36 ASN A C 6
ATOM 6269 O O . ASN A 1 36 ? -13.359 16.724 -23.722 1.00 14.24 36 ASN A O 6
ATOM 6280 N N . TYR A 1 37 ? -11.681 15.483 -22.882 1.00 13.11 37 TYR A N 6
ATOM 6281 C CA . TYR A 1 37 ? -12.169 14.236 -23.460 1.00 5.15 37 TYR A CA 6
ATOM 6282 C C . TYR A 1 37 ? -13.685 14.132 -23.331 1.00 52.11 37 TYR A C 6
ATOM 6283 O O . TYR A 1 37 ? -14.397 14.011 -24.328 1.00 51.50 37 TYR A O 6
ATOM 6301 N N . SER A 1 38 ? -14.172 14.180 -22.095 1.00 55.54 38 SER A N 6
ATOM 6302 C CA . SER A 1 38 ? -15.604 14.089 -21.834 1.00 72.32 38 SER A CA 6
ATOM 6303 C C . SER A 1 38 ? -16.221 15.477 -21.697 1.00 55.20 38 SER A C 6
ATOM 6304 O O . SER A 1 38 ? -17.045 15.718 -20.815 1.00 32.04 38 SER A O 6
ATOM 6312 N N . SER A 1 39 ? -15.816 16.387 -22.577 1.00 15.51 39 SER A N 6
ATOM 6313 C CA . SER A 1 39 ? -16.326 17.754 -22.553 1.00 20.42 39 SER A CA 6
ATOM 6314 C C . SER A 1 39 ? -17.851 17.765 -22.574 1.00 34.13 39 SER A C 6
ATOM 6315 O O . SER A 1 39 ? -18.483 18.725 -22.132 1.00 74.20 39 SER A O 6
ATOM 6323 N N . LYS A 1 40 ? -18.438 16.690 -23.091 1.00 3.35 40 LYS A N 6
ATOM 6324 C CA . LYS A 1 40 ? -19.889 16.573 -23.169 1.00 41.33 40 LYS A CA 6
ATOM 6325 C C . LYS A 1 40 ? -20.426 15.698 -22.042 1.00 32.24 40 LYS A C 6
ATOM 6326 O O . LYS A 1 40 ? -21.600 15.786 -21.680 1.00 4.23 40 LYS A O 6
ATOM 6345 N N . ASP A 1 41 ? -19.560 14.855 -21.490 1.00 34.14 41 ASP A N 6
ATOM 6346 C CA . ASP A 1 41 ? -19.948 13.965 -20.401 1.00 4.20 41 ASP A CA 6
ATOM 6347 C C . ASP A 1 41 ? -19.471 14.510 -19.058 1.00 64.13 41 ASP A C 6
ATOM 6348 O O . ASP A 1 41 ? -19.173 13.749 -18.139 1.00 32.51 41 ASP A O 6
ATOM 6357 N N . ASN A 1 42 ? -19.399 15.833 -18.954 1.00 34.02 42 ASN A N 6
ATOM 6358 C CA . ASN A 1 42 ? -18.957 16.480 -17.724 1.00 23.21 42 ASN A CA 6
ATOM 6359 C C . ASN A 1 42 ? -19.765 15.986 -16.528 1.00 20.40 42 ASN A C 6
ATOM 6360 O O . ASN A 1 42 ? -20.935 15.625 -16.661 1.00 30.02 42 ASN A O 6
ATOM 6371 N N . THR A 1 43 ? -19.133 15.972 -15.358 1.00 71.03 43 THR A N 6
ATOM 6372 C CA . THR A 1 43 ? -19.792 15.522 -14.139 1.00 11.02 43 THR A CA 6
ATOM 6373 C C . THR A 1 43 ? -20.180 16.703 -13.256 1.00 30.52 43 THR A C 6
ATOM 6374 O O . THR A 1 43 ? -19.470 17.706 -13.198 1.00 44.22 43 THR A O 6
ATOM 6385 N N . TRP A 1 44 ? -21.310 16.575 -12.569 1.00 42.44 44 TRP A N 6
ATOM 6386 C CA . TRP A 1 44 ? -21.791 17.633 -11.688 1.00 14.00 44 TRP A CA 6
ATOM 6387 C C . TRP A 1 44 ? -21.403 17.354 -10.240 1.00 42.13 44 TRP A C 6
ATOM 6388 O O . TRP A 1 44 ? -21.801 16.341 -9.666 1.00 42.04 44 TRP A O 6
ATOM 6409 N N . GLU A 1 45 ? -20.624 18.259 -9.656 1.00 41.20 45 GLU A N 6
ATOM 6410 C CA . GLU A 1 45 ? -20.182 18.108 -8.275 1.00 0.24 45 GLU A CA 6
ATOM 6411 C C . GLU A 1 45 ? -20.514 19.354 -7.458 1.00 32.31 45 GLU A C 6
ATOM 6412 O O . GLU A 1 45 ? -20.136 20.468 -7.821 1.00 1.12 45 GLU A O 6
ATOM 6424 N N . THR A 1 46 ? -21.225 19.157 -6.352 1.00 33.21 46 THR A N 6
ATOM 6425 C CA . THR A 1 46 ? -21.611 20.262 -5.484 1.00 44.41 46 THR A CA 6
ATOM 6426 C C . THR A 1 46 ? -20.451 21.230 -5.278 1.00 42.05 46 THR A C 6
ATOM 6427 O O . THR A 1 46 ? -19.286 20.836 -5.328 1.00 32.22 46 THR A O 6
ATOM 6438 N N . GLU A 1 47 ? -20.778 22.498 -5.047 1.00 65.32 47 GLU A N 6
ATOM 6439 C CA . GLU A 1 47 ? -19.761 23.521 -4.834 1.00 40.22 47 GLU A CA 6
ATOM 6440 C C . GLU A 1 47 ? -18.889 23.180 -3.629 1.00 35.11 47 GLU A C 6
ATOM 6441 O O . GLU A 1 47 ? -17.756 23.647 -3.517 1.00 62.31 47 GLU A O 6
ATOM 6453 N N . ASP A 1 48 ? -19.428 22.363 -2.730 1.00 5.43 48 ASP A N 6
ATOM 6454 C CA . ASP A 1 48 ? -18.700 21.958 -1.533 1.00 0.45 48 ASP A CA 6
ATOM 6455 C C . ASP A 1 48 ? -18.029 20.604 -1.737 1.00 24.12 48 ASP A C 6
ATOM 6456 O O . ASP A 1 48 ? -17.360 20.090 -0.840 1.00 44.11 48 ASP A O 6
ATOM 6465 N N . ASP A 1 49 ? -18.213 20.031 -2.921 1.00 22.21 49 ASP A N 6
ATOM 6466 C CA . ASP A 1 49 ? -17.625 18.736 -3.243 1.00 70.32 49 ASP A CA 6
ATOM 6467 C C . ASP A 1 49 ? -16.734 18.835 -4.478 1.00 14.23 49 ASP A C 6
ATOM 6468 O O . ASP A 1 49 ? -16.040 17.882 -4.832 1.00 44.31 49 ASP A O 6
ATOM 6477 N N . ILE A 1 50 ? -16.761 19.993 -5.128 1.00 51.44 50 ILE A N 6
ATOM 6478 C CA . ILE A 1 50 ? -15.956 20.217 -6.323 1.00 32.41 50 ILE A CA 6
ATOM 6479 C C . ILE A 1 50 ? -14.660 20.946 -5.984 1.00 73.53 50 ILE A C 6
ATOM 6480 O O . ILE A 1 50 ? -13.629 20.728 -6.621 1.00 32.12 50 ILE A O 6
ATOM 6496 N N . ARG A 1 51 ? -14.720 21.810 -4.977 1.00 11.22 51 ARG A N 6
ATOM 6497 C CA . ARG A 1 51 ? -13.551 22.571 -4.553 1.00 11.13 51 ARG A CA 6
ATOM 6498 C C . ARG A 1 51 ? -12.610 21.704 -3.722 1.00 21.41 51 ARG A C 6
ATOM 6499 O O . ARG A 1 51 ? -11.437 22.034 -3.545 1.00 63.20 51 ARG A O 6
ATOM 6520 N N . THR A 1 52 ? -13.132 20.592 -3.213 1.00 72.12 52 THR A N 6
ATOM 6521 C CA . THR A 1 52 ? -12.340 19.678 -2.400 1.00 32.10 52 THR A CA 6
ATOM 6522 C C . THR A 1 52 ? -11.647 18.632 -3.265 1.00 73.34 52 THR A C 6
ATOM 6523 O O . THR A 1 52 ? -10.567 18.147 -2.927 1.00 40.42 52 THR A O 6
ATOM 6534 N N . LYS A 1 53 ? -12.275 18.287 -4.385 1.00 23.33 53 LYS A N 6
ATOM 6535 C CA . LYS A 1 53 ? -11.718 17.299 -5.301 1.00 60.21 53 LYS A CA 6
ATOM 6536 C C . LYS A 1 53 ? -11.060 17.977 -6.498 1.00 44.22 53 LYS A C 6
ATOM 6537 O O . LYS A 1 53 ? -10.086 17.468 -7.055 1.00 12.45 53 LYS A O 6
ATOM 6556 N N . TYR A 1 54 ? -11.596 19.128 -6.889 1.00 3.25 54 TYR A N 6
ATOM 6557 C CA . TYR A 1 54 ? -11.061 19.876 -8.020 1.00 65.33 54 TYR A CA 6
ATOM 6558 C C . TYR A 1 54 ? -10.759 21.319 -7.627 1.00 32.44 54 TYR A C 6
ATOM 6559 O O . TYR A 1 54 ? -10.836 22.228 -8.451 1.00 52.24 54 TYR A O 6
ATOM 6577 N N . GLY A 1 55 ? -10.415 21.520 -6.358 1.00 64.42 55 GLY A N 6
ATOM 6578 C CA . GLY A 1 55 ? -10.106 22.853 -5.876 1.00 30.03 55 GLY A CA 6
ATOM 6579 C C . GLY A 1 55 ? -9.089 23.564 -6.746 1.00 62.43 55 GLY A C 6
ATOM 6580 O O . GLY A 1 55 ? -9.020 24.793 -6.755 1.00 60.21 55 GLY A O 6
ATOM 6584 N N . ASP A 1 56 ? -8.296 22.789 -7.479 1.00 10.40 56 ASP A N 6
ATOM 6585 C CA . ASP A 1 56 ? -7.277 23.352 -8.357 1.00 5.22 56 ASP A CA 6
ATOM 6586 C C . ASP A 1 56 ? -7.908 24.242 -9.423 1.00 12.24 56 ASP A C 6
ATOM 6587 O O . ASP A 1 56 ? -7.528 25.403 -9.583 1.00 65.41 56 ASP A O 6
ATOM 6596 N N . LEU A 1 57 ? -8.874 23.691 -10.149 1.00 51.34 57 LEU A N 6
ATOM 6597 C CA . LEU A 1 57 ? -9.559 24.435 -11.202 1.00 24.35 57 LEU A CA 6
ATOM 6598 C C . LEU A 1 57 ? -10.680 25.291 -10.622 1.00 3.42 57 LEU A C 6
ATOM 6599 O O . LEU A 1 57 ? -10.959 26.384 -11.116 1.00 10.04 57 LEU A O 6
ATOM 6615 N N . VAL A 1 58 ? -11.318 24.789 -9.570 1.00 21.14 58 VAL A N 6
ATOM 6616 C CA . VAL A 1 58 ? -12.406 25.509 -8.920 1.00 13.31 58 VAL A CA 6
ATOM 6617 C C . VAL A 1 58 ? -11.966 26.906 -8.497 1.00 45.21 58 VAL A C 6
ATOM 6618 O O . VAL A 1 58 ? -12.726 27.868 -8.606 1.00 35.13 58 VAL A O 6
ATOM 6631 N N . ASP A 1 59 ? -10.732 27.011 -8.015 1.00 70.42 59 ASP A N 6
ATOM 6632 C CA . ASP A 1 59 ? -10.188 28.291 -7.577 1.00 32.20 59 ASP A CA 6
ATOM 6633 C C . ASP A 1 59 ? -9.696 29.108 -8.767 1.00 52.23 59 ASP A C 6
ATOM 6634 O O . ASP A 1 59 ? -9.107 30.176 -8.599 1.00 25.33 59 ASP A O 6
ATOM 6643 N N . ASP A 1 60 ? -9.942 28.599 -9.970 1.00 5.44 60 ASP A N 6
ATOM 6644 C CA . ASP A 1 60 ? -9.524 29.282 -11.189 1.00 5.14 60 ASP A CA 6
ATOM 6645 C C . ASP A 1 60 ? -10.732 29.673 -12.034 1.00 63.22 60 ASP A C 6
ATOM 6646 O O . ASP A 1 60 ? -10.636 30.529 -12.914 1.00 13.25 60 ASP A O 6
ATOM 6655 N N . PHE A 1 61 ? -11.867 29.038 -11.763 1.00 14.53 61 PHE A N 6
ATOM 6656 C CA . PHE A 1 61 ? -13.094 29.318 -12.500 1.00 12.11 61 PHE A CA 6
ATOM 6657 C C . PHE A 1 61 ? -13.992 30.273 -11.719 1.00 13.10 61 PHE A C 6
ATOM 6658 O O . PHE A 1 61 ? -14.370 31.333 -12.217 1.00 71.35 61 PHE A O 6
ATOM 6675 N N . GLU A 1 62 ? -14.330 29.888 -10.492 1.00 40.50 62 GLU A N 6
ATOM 6676 C CA . GLU A 1 62 ? -15.185 30.710 -9.643 1.00 23.21 62 GLU A CA 6
ATOM 6677 C C . GLU A 1 62 ? -14.451 31.968 -9.187 1.00 72.12 62 GLU A C 6
ATOM 6678 O O . GLU A 1 62 ? -15.055 33.029 -9.026 1.00 31.33 62 GLU A O 6
ATOM 6690 N N . LYS A 1 63 ? -13.145 31.842 -8.981 1.00 23.12 63 LYS A N 6
ATOM 6691 C CA . LYS A 1 63 ? -12.326 32.967 -8.544 1.00 55.14 63 LYS A CA 6
ATOM 6692 C C . LYS A 1 63 ? -12.183 34.000 -9.658 1.00 32.22 63 LYS A C 6
ATOM 6693 O O . LYS A 1 63 ? -11.712 35.113 -9.428 1.00 35.23 63 LYS A O 6
ATOM 6712 N N . ASN A 1 64 ? -12.594 33.623 -10.864 1.00 42.25 64 ASN A N 6
ATOM 6713 C CA . ASN A 1 64 ? -12.512 34.518 -12.013 1.00 63.34 64 ASN A CA 6
ATOM 6714 C C . ASN A 1 64 ? -13.859 35.180 -12.285 1.00 32.33 64 ASN A C 6
ATOM 6715 O O . ASN A 1 64 ? -13.929 36.377 -12.560 1.00 44.11 64 ASN A O 6
ATOM 6726 N N . GLN A 1 65 ? -14.926 34.392 -12.204 1.00 74.41 65 GLN A N 6
ATOM 6727 C CA . GLN A 1 65 ? -16.272 34.902 -12.441 1.00 63.41 65 GLN A CA 6
ATOM 6728 C C . GLN A 1 65 ? -16.841 35.543 -11.180 1.00 3.21 65 GLN A C 6
ATOM 6729 O O . GLN A 1 65 ? -17.934 36.110 -11.197 1.00 63.32 65 GLN A O 6
ATOM 6743 N N . LYS A 1 66 ? -16.092 35.451 -10.086 1.00 35.52 66 LYS A N 6
ATOM 6744 C CA . LYS A 1 66 ? -16.521 36.022 -8.815 1.00 3.33 66 LYS A CA 6
ATOM 6745 C C . LYS A 1 66 ? -16.772 37.521 -8.949 1.00 63.23 66 LYS A C 6
ATOM 6746 O O . LYS A 1 66 ? -17.581 38.093 -8.220 1.00 14.45 66 LYS A O 6
ATOM 6765 N N . LYS A 1 67 ? -16.073 38.151 -9.888 1.00 14.13 67 LYS A N 6
ATOM 6766 C CA . LYS A 1 67 ? -16.222 39.583 -10.121 1.00 21.24 67 LYS A CA 6
ATOM 6767 C C . LYS A 1 67 ? -15.821 40.380 -8.884 1.00 23.25 67 LYS A C 6
ATOM 6768 O O . LYS A 1 67 ? -16.659 41.017 -8.245 1.00 23.11 67 LYS A O 6
ATOM 6787 N N . MET A 1 1 ? 11.580 11.708 -18.941 1.00 71.11 1 MET A N 7
ATOM 6788 C CA . MET A 1 1 ? 11.005 12.946 -18.428 1.00 33.21 1 MET A CA 7
ATOM 6789 C C . MET A 1 1 ? 9.521 12.769 -18.120 1.00 41.31 1 MET A C 7
ATOM 6790 O O . MET A 1 1 ? 8.724 13.689 -18.310 1.00 31.52 1 MET A O 7
ATOM 6804 N N . HIS A 1 2 ? 9.157 11.583 -17.644 1.00 60.44 2 HIS A N 7
ATOM 6805 C CA . HIS A 1 2 ? 7.769 11.286 -17.310 1.00 55.31 2 HIS A CA 7
ATOM 6806 C C . HIS A 1 2 ? 7.637 9.881 -16.730 1.00 4.43 2 HIS A C 7
ATOM 6807 O O . HIS A 1 2 ? 8.364 8.967 -17.120 1.00 74.25 2 HIS A O 7
ATOM 6821 N N . HIS A 1 3 ? 6.707 9.717 -15.794 1.00 43.13 3 HIS A N 7
ATOM 6822 C CA . HIS A 1 3 ? 6.481 8.423 -15.160 1.00 3.43 3 HIS A CA 7
ATOM 6823 C C . HIS A 1 3 ? 6.058 7.380 -16.189 1.00 74.01 3 HIS A C 7
ATOM 6824 O O . HIS A 1 3 ? 6.105 7.627 -17.395 1.00 11.34 3 HIS A O 7
ATOM 6838 N N . HIS A 1 4 ? 5.644 6.213 -15.706 1.00 22.31 4 HIS A N 7
ATOM 6839 C CA . HIS A 1 4 ? 5.212 5.131 -16.584 1.00 42.43 4 HIS A CA 7
ATOM 6840 C C . HIS A 1 4 ? 3.802 4.671 -16.227 1.00 2.23 4 HIS A C 7
ATOM 6841 O O . HIS A 1 4 ? 3.499 3.478 -16.264 1.00 3.22 4 HIS A O 7
ATOM 6855 N N . HIS A 1 5 ? 2.944 5.625 -15.880 1.00 12.04 5 HIS A N 7
ATOM 6856 C CA . HIS A 1 5 ? 1.565 5.317 -15.515 1.00 4.30 5 HIS A CA 7
ATOM 6857 C C . HIS A 1 5 ? 0.586 6.045 -16.431 1.00 33.31 5 HIS A C 7
ATOM 6858 O O . HIS A 1 5 ? -0.028 5.437 -17.308 1.00 74.51 5 HIS A O 7
ATOM 6872 N N . HIS A 1 6 ? 0.444 7.350 -16.221 1.00 32.53 6 HIS A N 7
ATOM 6873 C CA . HIS A 1 6 ? -0.462 8.160 -17.028 1.00 23.25 6 HIS A CA 7
ATOM 6874 C C . HIS A 1 6 ? -0.348 9.635 -16.656 1.00 3.21 6 HIS A C 7
ATOM 6875 O O . HIS A 1 6 ? 0.077 10.459 -17.467 1.00 11.23 6 HIS A O 7
ATOM 6889 N N . HIS A 1 7 ? -0.730 9.962 -15.426 1.00 32.05 7 HIS A N 7
ATOM 6890 C CA . HIS A 1 7 ? -0.671 11.338 -14.947 1.00 0.53 7 HIS A CA 7
ATOM 6891 C C . HIS A 1 7 ? -0.267 11.385 -13.476 1.00 50.22 7 HIS A C 7
ATOM 6892 O O . HIS A 1 7 ? 0.121 10.371 -12.898 1.00 0.05 7 HIS A O 7
ATOM 6906 N N . GLU A 1 8 ? -0.361 12.569 -12.879 1.00 4.30 8 GLU A N 7
ATOM 6907 C CA . GLU A 1 8 ? -0.003 12.747 -11.477 1.00 0.14 8 GLU A CA 7
ATOM 6908 C C . GLU A 1 8 ? -1.228 12.598 -10.580 1.00 14.25 8 GLU A C 7
ATOM 6909 O O . GLU A 1 8 ? -1.423 13.372 -9.642 1.00 53.01 8 GLU A O 7
ATOM 6921 N N . VAL A 1 9 ? -2.052 11.598 -10.875 1.00 35.34 9 VAL A N 7
ATOM 6922 C CA . VAL A 1 9 ? -3.259 11.346 -10.096 1.00 21.14 9 VAL A CA 7
ATOM 6923 C C . VAL A 1 9 ? -3.421 9.859 -9.799 1.00 11.42 9 VAL A C 7
ATOM 6924 O O . VAL A 1 9 ? -4.323 9.194 -10.308 1.00 14.11 9 VAL A O 7
ATOM 6937 N N . PRO A 1 10 ? -2.527 9.324 -8.954 1.00 73.33 10 PRO A N 7
ATOM 6938 C CA . PRO A 1 10 ? -2.551 7.909 -8.569 1.00 42.43 10 PRO A CA 7
ATOM 6939 C C . PRO A 1 10 ? -3.741 7.571 -7.679 1.00 34.22 10 PRO A C 7
ATOM 6940 O O . PRO A 1 10 ? -3.622 7.540 -6.454 1.00 74.13 10 PRO A O 7
ATOM 6951 N N . GLN A 1 11 ? -4.888 7.317 -8.302 1.00 44.41 11 GLN A N 7
ATOM 6952 C CA . GLN A 1 11 ? -6.100 6.981 -7.565 1.00 4.24 11 GLN A CA 7
ATOM 6953 C C . GLN A 1 11 ? -7.251 6.680 -8.518 1.00 71.21 11 GLN A C 7
ATOM 6954 O O . GLN A 1 11 ? -8.059 5.784 -8.270 1.00 52.20 11 GLN A O 7
ATOM 6968 N N . THR A 1 12 ? -7.321 7.434 -9.611 1.00 32.13 12 THR A N 7
ATOM 6969 C CA . THR A 1 12 ? -8.374 7.249 -10.601 1.00 34.21 12 THR A CA 7
ATOM 6970 C C . THR A 1 12 ? -7.995 7.885 -11.933 1.00 43.11 12 THR A C 7
ATOM 6971 O O . THR A 1 12 ? -7.759 7.188 -12.921 1.00 12.55 12 THR A O 7
ATOM 6982 N N . PHE A 1 13 ? -7.936 9.213 -11.954 1.00 70.41 13 PHE A N 7
ATOM 6983 C CA . PHE A 1 13 ? -7.585 9.943 -13.166 1.00 43.22 13 PHE A CA 7
ATOM 6984 C C . PHE A 1 13 ? -7.589 11.448 -12.915 1.00 3.24 13 PHE A C 7
ATOM 6985 O O . PHE A 1 13 ? -7.923 11.904 -11.821 1.00 64.33 13 PHE A O 7
ATOM 7002 N N . GLU A 1 14 ? -7.215 12.214 -13.935 1.00 24.21 14 GLU A N 7
ATOM 7003 C CA . GLU A 1 14 ? -7.174 13.667 -13.824 1.00 2.23 14 GLU A CA 7
ATOM 7004 C C . GLU A 1 14 ? -8.233 14.311 -14.713 1.00 74.14 14 GLU A C 7
ATOM 7005 O O . GLU A 1 14 ? -8.714 13.699 -15.667 1.00 54.13 14 GLU A O 7
ATOM 7017 N N . VAL A 1 15 ? -8.593 15.550 -14.393 1.00 72.14 15 VAL A N 7
ATOM 7018 C CA . VAL A 1 15 ? -9.595 16.278 -15.163 1.00 32.12 15 VAL A CA 7
ATOM 7019 C C . VAL A 1 15 ? -9.004 17.541 -15.778 1.00 53.24 15 VAL A C 7
ATOM 7020 O O . VAL A 1 15 ? -8.089 18.145 -15.221 1.00 3.04 15 VAL A O 7
ATOM 7033 N N . GLU A 1 16 ? -9.535 17.935 -16.932 1.00 12.23 16 GLU A N 7
ATOM 7034 C CA . GLU A 1 16 ? -9.059 19.127 -17.623 1.00 53.53 16 GLU A CA 7
ATOM 7035 C C . GLU A 1 16 ? -9.242 20.369 -16.755 1.00 51.24 16 GLU A C 7
ATOM 7036 O O . GLU A 1 16 ? -8.272 20.938 -16.255 1.00 22.35 16 GLU A O 7
ATOM 7048 N N . ARG A 1 17 ? -10.493 20.784 -16.583 1.00 2.43 17 ARG A N 7
ATOM 7049 C CA . ARG A 1 17 ? -10.803 21.959 -15.777 1.00 55.34 17 ARG A CA 7
ATOM 7050 C C . ARG A 1 17 ? -12.312 22.144 -15.645 1.00 53.55 17 ARG A C 7
ATOM 7051 O O . ARG A 1 17 ? -13.090 21.520 -16.368 1.00 24.53 17 ARG A O 7
ATOM 7072 N N . ILE A 1 18 ? -12.719 23.006 -14.719 1.00 23.31 18 ILE A N 7
ATOM 7073 C CA . ILE A 1 18 ? -14.134 23.273 -14.493 1.00 43.02 18 ILE A CA 7
ATOM 7074 C C . ILE A 1 18 ? -14.709 24.155 -15.596 1.00 74.32 18 ILE A C 7
ATOM 7075 O O . ILE A 1 18 ? -14.386 25.339 -15.692 1.00 21.41 18 ILE A O 7
ATOM 7091 N N . VAL A 1 19 ? -15.567 23.570 -16.427 1.00 25.30 19 VAL A N 7
ATOM 7092 C CA . VAL A 1 19 ? -16.191 24.302 -17.522 1.00 44.42 19 VAL A CA 7
ATOM 7093 C C . VAL A 1 19 ? -17.001 25.484 -17.002 1.00 31.05 19 VAL A C 7
ATOM 7094 O O . VAL A 1 19 ? -16.791 26.624 -17.415 1.00 52.32 19 VAL A O 7
ATOM 7107 N N . ARG A 1 20 ? -17.928 25.203 -16.091 1.00 42.41 20 ARG A N 7
ATOM 7108 C CA . ARG A 1 20 ? -18.771 26.243 -15.514 1.00 11.23 20 ARG A CA 7
ATOM 7109 C C . ARG A 1 20 ? -19.451 25.747 -14.241 1.00 4.44 20 ARG A C 7
ATOM 7110 O O . ARG A 1 20 ? -19.147 24.663 -13.744 1.00 31.43 20 ARG A O 7
ATOM 7131 N N . LYS A 1 21 ? -20.371 26.549 -13.717 1.00 14.51 21 LYS A N 7
ATOM 7132 C CA . LYS A 1 21 ? -21.095 26.194 -12.502 1.00 73.43 21 LYS A CA 7
ATOM 7133 C C . LYS A 1 21 ? -22.482 26.830 -12.489 1.00 63.52 21 LYS A C 7
ATOM 7134 O O . LYS A 1 21 ? -22.721 27.836 -13.157 1.00 20.11 21 LYS A O 7
ATOM 7153 N N . LYS A 1 22 ? -23.392 26.237 -11.724 1.00 12.10 22 LYS A N 7
ATOM 7154 C CA . LYS A 1 22 ? -24.754 26.747 -11.621 1.00 34.41 22 LYS A CA 7
ATOM 7155 C C . LYS A 1 22 ? -25.521 26.029 -10.514 1.00 53.54 22 LYS A C 7
ATOM 7156 O O . LYS A 1 22 ? -25.320 24.837 -10.280 1.00 14.54 22 LYS A O 7
ATOM 7175 N N . ILE A 1 23 ? -26.400 26.762 -9.839 1.00 54.34 23 ILE A N 7
ATOM 7176 C CA . ILE A 1 23 ? -27.199 26.195 -8.760 1.00 64.40 23 ILE A CA 7
ATOM 7177 C C . ILE A 1 23 ? -28.672 26.120 -9.147 1.00 22.44 23 ILE A C 7
ATOM 7178 O O . ILE A 1 23 ? -29.162 26.934 -9.929 1.00 62.12 23 ILE A O 7
ATOM 7194 N N . VAL A 1 24 ? -29.375 25.137 -8.591 1.00 45.41 24 VAL A N 7
ATOM 7195 C CA . VAL A 1 24 ? -30.793 24.957 -8.875 1.00 52.20 24 VAL A CA 7
ATOM 7196 C C . VAL A 1 24 ? -31.573 24.642 -7.603 1.00 45.41 24 VAL A C 7
ATOM 7197 O O . VAL A 1 24 ? -31.260 23.688 -6.891 1.00 21.14 24 VAL A O 7
ATOM 7210 N N . HIS A 1 25 ? -32.590 25.451 -7.323 1.00 42.14 25 HIS A N 7
ATOM 7211 C CA . HIS A 1 25 ? -33.416 25.258 -6.137 1.00 1.41 25 HIS A CA 7
ATOM 7212 C C . HIS A 1 25 ? -32.561 25.263 -4.873 1.00 60.52 25 HIS A C 7
ATOM 7213 O O . HIS A 1 25 ? -32.943 24.693 -3.852 1.00 1.55 25 HIS A O 7
ATOM 7227 N N . GLY A 1 26 ? -31.401 25.908 -4.951 1.00 11.10 26 GLY A N 7
ATOM 7228 C CA . GLY A 1 26 ? -30.510 25.973 -3.807 1.00 52.13 26 GLY A CA 7
ATOM 7229 C C . GLY A 1 26 ? -29.454 24.886 -3.833 1.00 3.42 26 GLY A C 7
ATOM 7230 O O . GLY A 1 26 ? -28.710 24.712 -2.869 1.00 1.14 26 GLY A O 7
ATOM 7234 N N . ASN A 1 27 ? -29.389 24.152 -4.939 1.00 5.50 27 ASN A N 7
ATOM 7235 C CA . ASN A 1 27 ? -28.417 23.075 -5.085 1.00 45.12 27 ASN A CA 7
ATOM 7236 C C . ASN A 1 27 ? -27.332 23.454 -6.089 1.00 25.33 27 ASN A C 7
ATOM 7237 O O . ASN A 1 27 ? -27.572 23.491 -7.296 1.00 2.20 27 ASN A O 7
ATOM 7248 N N . THR A 1 28 ? -26.135 23.734 -5.581 1.00 71.40 28 THR A N 7
ATOM 7249 C CA . THR A 1 28 ? -25.013 24.110 -6.432 1.00 21.25 28 THR A CA 7
ATOM 7250 C C . THR A 1 28 ? -24.521 22.922 -7.250 1.00 25.54 28 THR A C 7
ATOM 7251 O O . THR A 1 28 ? -24.530 21.784 -6.778 1.00 51.51 28 THR A O 7
ATOM 7262 N N . SER A 1 29 ? -24.090 23.192 -8.478 1.00 2.14 29 SER A N 7
ATOM 7263 C CA . SER A 1 29 ? -23.596 22.144 -9.363 1.00 30.22 29 SER A CA 7
ATOM 7264 C C . SER A 1 29 ? -22.441 22.655 -10.218 1.00 64.32 29 SER A C 7
ATOM 7265 O O . SER A 1 29 ? -22.558 23.677 -10.894 1.00 14.44 29 SER A O 7
ATOM 7273 N N . TYR A 1 30 ? -21.324 21.935 -10.184 1.00 14.43 30 TYR A N 7
ATOM 7274 C CA . TYR A 1 30 ? -20.146 22.316 -10.953 1.00 62.02 30 TYR A CA 7
ATOM 7275 C C . TYR A 1 30 ? -20.014 21.458 -12.208 1.00 23.24 30 TYR A C 7
ATOM 7276 O O . TYR A 1 30 ? -19.970 20.229 -12.132 1.00 53.11 30 TYR A O 7
ATOM 7294 N N . LEU A 1 31 ? -19.950 22.114 -13.361 1.00 25.31 31 LEU A N 7
ATOM 7295 C CA . LEU A 1 31 ? -19.821 21.413 -14.634 1.00 33.42 31 LEU A CA 7
ATOM 7296 C C . LEU A 1 31 ? -18.357 21.285 -15.040 1.00 23.41 31 LEU A C 7
ATOM 7297 O O . LEU A 1 31 ? -17.692 22.280 -15.327 1.00 42.12 31 LEU A O 7
ATOM 7313 N N . VAL A 1 32 ? -17.860 20.052 -15.064 1.00 21.25 32 VAL A N 7
ATOM 7314 C CA . VAL A 1 32 ? -16.475 19.793 -15.438 1.00 22.21 32 VAL A CA 7
ATOM 7315 C C . VAL A 1 32 ? -16.394 18.801 -16.593 1.00 30.44 32 VAL A C 7
ATOM 7316 O O . VAL A 1 32 ? -17.185 17.861 -16.675 1.00 53.03 32 VAL A O 7
ATOM 7329 N N . LYS A 1 33 ? -15.432 19.015 -17.483 1.00 43.13 33 LYS A N 7
ATOM 7330 C CA . LYS A 1 33 ? -15.244 18.139 -18.634 1.00 15.30 33 LYS A CA 7
ATOM 7331 C C . LYS A 1 33 ? -14.231 17.043 -18.324 1.00 24.32 33 LYS A C 7
ATOM 7332 O O . LYS A 1 33 ? -13.837 16.857 -17.172 1.00 63.55 33 LYS A O 7
ATOM 7351 N N . TRP A 1 34 ? -13.812 16.321 -19.357 1.00 42.52 34 TRP A N 7
ATOM 7352 C CA . TRP A 1 34 ? -12.842 15.244 -19.194 1.00 52.13 34 TRP A CA 7
ATOM 7353 C C . TRP A 1 34 ? -11.700 15.384 -20.194 1.00 42.03 34 TRP A C 7
ATOM 7354 O O . TRP A 1 34 ? -11.838 15.027 -21.364 1.00 53.05 34 TRP A O 7
ATOM 7375 N N . LYS A 1 35 ? -10.571 15.905 -19.727 1.00 44.40 35 LYS A N 7
ATOM 7376 C CA . LYS A 1 35 ? -9.403 16.091 -20.580 1.00 4.31 35 LYS A CA 7
ATOM 7377 C C . LYS A 1 35 ? -9.817 16.518 -21.984 1.00 70.05 35 LYS A C 7
ATOM 7378 O O . LYS A 1 35 ? -9.271 16.036 -22.976 1.00 31.21 35 LYS A O 7
ATOM 7397 N N . ASN A 1 36 ? -10.785 17.426 -22.061 1.00 5.00 36 ASN A N 7
ATOM 7398 C CA . ASN A 1 36 ? -11.271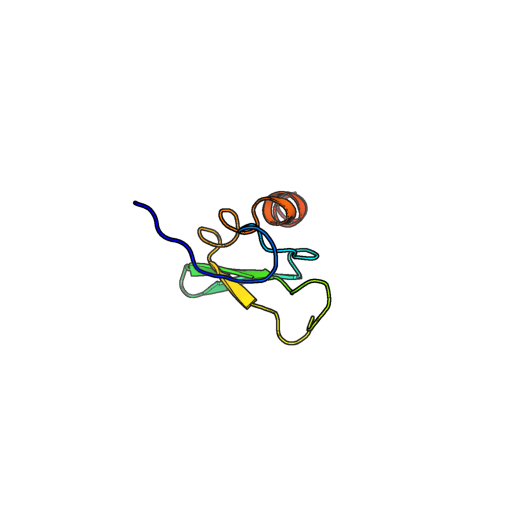 17.918 -23.345 1.00 0.23 36 ASN A CA 7
ATOM 7399 C C . ASN A 1 36 ? -11.893 16.789 -24.160 1.00 34.31 36 ASN A C 7
ATOM 7400 O O . ASN A 1 36 ? -11.468 16.511 -25.282 1.00 13.44 36 ASN A O 7
ATOM 7411 N N . TYR A 1 37 ? -12.903 16.141 -23.589 1.00 3.14 37 TYR A N 7
ATOM 7412 C CA . TYR A 1 37 ? -13.583 15.041 -24.261 1.00 20.41 37 TYR A CA 7
ATOM 7413 C C . TYR A 1 37 ? -14.885 15.514 -24.900 1.00 41.00 37 TYR A C 7
ATOM 7414 O O . TYR A 1 37 ? -15.198 15.157 -26.036 1.00 22.34 37 TYR A O 7
ATOM 7432 N N . SER A 1 38 ? -15.640 16.321 -24.162 1.00 4.35 38 SER A N 7
ATOM 7433 C CA . SER A 1 38 ? -16.910 16.842 -24.653 1.00 43.43 38 SER A CA 7
ATOM 7434 C C . SER A 1 38 ? -16.868 18.364 -24.758 1.00 75.14 38 SER A C 7
ATOM 7435 O O . SER A 1 38 ? -17.142 18.932 -25.816 1.00 25.22 38 SER A O 7
ATOM 7443 N N . SER A 1 39 ? -16.525 19.018 -23.653 1.00 71.13 39 SER A N 7
ATOM 7444 C CA . SER A 1 39 ? -16.451 20.474 -23.619 1.00 34.15 39 SER A CA 7
ATOM 7445 C C . SER A 1 39 ? -17.848 21.088 -23.588 1.00 23.12 39 SER A C 7
ATOM 7446 O O . SER A 1 39 ? -18.195 21.824 -22.664 1.00 52.01 39 SER A O 7
ATOM 7454 N N . LYS A 1 40 ? -18.645 20.780 -24.605 1.00 31.41 40 LYS A N 7
ATOM 7455 C CA . LYS A 1 40 ? -20.005 21.299 -24.696 1.00 63.55 40 LYS A CA 7
ATOM 7456 C C . LYS A 1 40 ? -20.967 20.452 -23.869 1.00 2.42 40 LYS A C 7
ATOM 7457 O O . LYS A 1 40 ? -22.089 20.871 -23.584 1.00 50.11 40 LYS A O 7
ATOM 7476 N N . ASP A 1 41 ? -20.520 19.262 -23.485 1.00 20.13 41 ASP A N 7
ATOM 7477 C CA . ASP A 1 41 ? -21.341 18.358 -22.687 1.00 42.02 41 ASP A CA 7
ATOM 7478 C C . ASP A 1 41 ? -20.889 18.357 -21.230 1.00 13.10 41 ASP A C 7
ATOM 7479 O O . ASP A 1 41 ? -21.525 18.969 -20.373 1.00 0.12 41 ASP A O 7
ATOM 7488 N N . ASN A 1 42 ? -19.788 17.665 -20.957 1.00 71.44 42 ASN A N 7
ATOM 7489 C CA . ASN A 1 42 ? -19.252 17.583 -19.603 1.00 74.44 42 ASN A CA 7
ATOM 7490 C C . ASN A 1 42 ? -20.303 17.049 -18.634 1.00 61.32 42 ASN A C 7
ATOM 7491 O O . ASN A 1 42 ? -21.472 16.898 -18.989 1.00 75.12 42 ASN A O 7
ATOM 7502 N N . THR A 1 43 ? -19.878 16.764 -17.407 1.00 1.50 43 THR A N 7
ATOM 7503 C CA . THR A 1 43 ? -20.780 16.247 -16.386 1.00 54.23 43 THR A CA 7
ATOM 7504 C C . THR A 1 43 ? -20.986 17.263 -15.268 1.00 73.14 43 THR A C 7
ATOM 7505 O O . THR A 1 43 ? -20.194 18.191 -15.107 1.00 24.34 43 THR A O 7
ATOM 7516 N N . TRP A 1 44 ? -22.054 17.081 -14.500 1.00 1.12 44 TRP A N 7
ATOM 7517 C CA . TRP A 1 44 ? -22.363 17.983 -13.396 1.00 21.44 44 TRP A CA 7
ATOM 7518 C C . TRP A 1 44 ? -22.058 17.325 -12.054 1.00 70.03 44 TRP A C 7
ATOM 7519 O O . TRP A 1 44 ? -22.485 16.201 -11.794 1.00 32.15 44 TRP A O 7
ATOM 7540 N N . GLU A 1 45 ? -21.317 18.033 -11.207 1.00 53.14 45 GLU A N 7
ATOM 7541 C CA . GLU A 1 45 ? -20.956 17.516 -9.893 1.00 22.21 45 GLU A CA 7
ATOM 7542 C C . GLU A 1 45 ? -21.194 18.565 -8.811 1.00 2.21 45 GLU A C 7
ATOM 7543 O O . GLU A 1 45 ? -20.653 19.670 -8.871 1.00 52.10 45 GLU A O 7
ATOM 7555 N N . THR A 1 46 ? -22.008 18.212 -7.821 1.00 22.11 46 THR A N 7
ATOM 7556 C CA . THR A 1 46 ? -22.320 19.122 -6.726 1.00 43.12 46 THR A CA 7
ATOM 7557 C C . THR A 1 46 ? -21.078 19.879 -6.269 1.00 64.52 46 THR A C 7
ATOM 7558 O O . THR A 1 46 ? -19.964 19.361 -6.341 1.00 23.20 46 THR A O 7
ATOM 7569 N N . GLU A 1 47 ? -21.277 21.106 -5.799 1.00 33.21 47 GLU A N 7
ATOM 7570 C CA . GLU A 1 47 ? -20.172 21.933 -5.330 1.00 64.23 47 GLU A CA 7
ATOM 7571 C C . GLU A 1 47 ? -19.430 21.251 -4.184 1.00 13.43 47 GLU A C 7
ATOM 7572 O O . GLU A 1 47 ? -18.271 21.561 -3.909 1.00 0.33 47 GLU A O 7
ATOM 7584 N N . ASP A 1 48 ? -20.108 20.323 -3.518 1.00 60.43 48 ASP A N 7
ATOM 7585 C CA . ASP A 1 48 ? -19.515 19.596 -2.402 1.00 2.25 48 ASP A CA 7
ATOM 7586 C C . ASP A 1 48 ? -18.965 18.249 -2.860 1.00 74.11 48 ASP A C 7
ATOM 7587 O O . ASP A 1 48 ? -18.336 17.528 -2.086 1.00 34.35 48 ASP A O 7
ATOM 7596 N N . ASP A 1 49 ? -19.208 17.916 -4.123 1.00 32.21 49 ASP A N 7
ATOM 7597 C CA . ASP A 1 49 ? -18.738 16.655 -4.685 1.00 61.00 49 ASP A CA 7
ATOM 7598 C C . ASP A 1 49 ? -17.731 16.901 -5.804 1.00 43.11 49 ASP A C 7
ATOM 7599 O O . ASP A 1 49 ? -17.118 15.965 -6.318 1.00 73.50 49 ASP A O 7
ATOM 7608 N N . ILE A 1 50 ? -17.566 18.166 -6.177 1.00 25.41 50 ILE A N 7
ATOM 7609 C CA . ILE A 1 50 ? -16.633 18.534 -7.235 1.00 1.02 50 ILE A CA 7
ATOM 7610 C C . ILE A 1 50 ? -15.297 18.988 -6.656 1.00 51.24 50 ILE A C 7
ATOM 7611 O O . ILE A 1 50 ? -14.240 18.725 -7.229 1.00 65.10 50 ILE A O 7
ATOM 7627 N N . ARG A 1 51 ? -15.353 19.670 -5.517 1.00 40.42 51 ARG A N 7
ATOM 7628 C CA . ARG A 1 51 ? -14.147 20.161 -4.860 1.00 73.34 51 ARG A CA 7
ATOM 7629 C C . ARG A 1 51 ? -13.440 19.035 -4.111 1.00 52.13 51 ARG A C 7
ATOM 7630 O O . ARG A 1 51 ? -12.259 19.142 -3.778 1.00 35.23 51 ARG A O 7
ATOM 7651 N N . THR A 1 52 ? -14.170 17.955 -3.849 1.00 14.50 52 THR A N 7
ATOM 7652 C CA . THR A 1 52 ? -13.615 16.811 -3.138 1.00 65.02 52 THR A CA 7
ATOM 7653 C C . THR A 1 52 ? -12.971 15.823 -4.105 1.00 5.54 52 THR A C 7
ATOM 7654 O O . THR A 1 52 ? -12.027 15.117 -3.750 1.00 23.03 52 THR A O 7
ATOM 7665 N N . LYS A 1 53 ? -13.486 15.779 -5.329 1.00 3.15 53 LYS A N 7
ATOM 7666 C CA . LYS A 1 53 ? -12.960 14.879 -6.348 1.00 40.43 53 LYS A CA 7
ATOM 7667 C C . LYS A 1 53 ? -12.068 15.632 -7.330 1.00 41.03 53 LYS A C 7
ATOM 7668 O O . LYS A 1 53 ? -11.093 15.083 -7.844 1.00 5.42 53 LYS A O 7
ATOM 7687 N N . TYR A 1 54 ? -12.407 16.891 -7.586 1.00 33.52 54 TYR A N 7
ATOM 7688 C CA . TYR A 1 54 ? -11.637 17.718 -8.507 1.00 34.10 54 TYR A CA 7
ATOM 7689 C C . TYR A 1 54 ? -11.266 19.050 -7.863 1.00 14.13 54 TYR A C 7
ATOM 7690 O O . TYR A 1 54 ? -11.187 20.077 -8.535 1.00 14.40 54 TYR A O 7
ATOM 7708 N N . GLY A 1 55 ? -11.039 19.024 -6.553 1.00 22.32 55 GLY A N 7
ATOM 7709 C CA . GLY A 1 55 ? -10.678 20.234 -5.838 1.00 11.00 55 GLY A CA 7
ATOM 7710 C C . GLY A 1 55 ? -9.519 20.966 -6.485 1.00 24.55 55 GLY A C 7
ATOM 7711 O O . GLY A 1 55 ? -9.339 22.165 -6.275 1.00 44.34 55 GLY A O 7
ATOM 7715 N N . ASP A 1 56 ? -8.729 20.242 -7.271 1.00 32.14 56 ASP A N 7
ATOM 7716 C CA . ASP A 1 56 ? -7.580 20.829 -7.949 1.00 40.35 56 ASP A CA 7
ATOM 7717 C C . ASP A 1 56 ? -8.015 21.965 -8.871 1.00 30.23 56 ASP A C 7
ATOM 7718 O O . ASP A 1 56 ? -7.510 23.084 -8.775 1.00 42.14 56 ASP A O 7
ATOM 7727 N N . LEU A 1 57 ? -8.954 21.669 -9.763 1.00 1.13 57 LEU A N 7
ATOM 7728 C CA . LEU A 1 57 ? -9.457 22.665 -10.703 1.00 22.12 57 LEU A CA 7
ATOM 7729 C C . LEU A 1 57 ? -10.539 23.525 -10.058 1.00 21.11 57 LEU A C 7
ATOM 7730 O O . LEU A 1 57 ? -10.677 24.707 -10.372 1.00 44.24 57 LEU A O 7
ATOM 7746 N N . VAL A 1 58 ? -11.304 22.924 -9.152 1.00 61.20 58 VAL A N 7
ATOM 7747 C CA . VAL A 1 58 ? -12.372 23.635 -8.460 1.00 3.33 58 VAL A CA 7
ATOM 7748 C C . VAL A 1 58 ? -11.847 24.905 -7.798 1.00 74.31 58 VAL A C 7
ATOM 7749 O O . VAL A 1 58 ? -12.490 25.954 -7.848 1.00 64.12 58 VAL A O 7
ATOM 7762 N N . ASP A 1 59 ? -10.677 24.802 -7.179 1.00 4.10 59 ASP A N 7
ATOM 7763 C CA . ASP A 1 59 ? -10.064 25.943 -6.508 1.00 61.20 59 ASP A CA 7
ATOM 7764 C C . ASP A 1 59 ? -9.352 26.845 -7.511 1.00 25.10 59 ASP A C 7
ATOM 7765 O O . ASP A 1 59 ? -8.678 27.802 -7.130 1.00 42.44 59 ASP A O 7
ATOM 7774 N N . ASP A 1 60 ? -9.504 26.532 -8.793 1.00 33.11 60 ASP A N 7
ATOM 7775 C CA . ASP A 1 60 ? -8.876 27.314 -9.851 1.00 43.01 60 ASP A CA 7
ATOM 7776 C C . ASP A 1 60 ? -9.925 28.044 -10.684 1.00 0.14 60 ASP A C 7
ATOM 7777 O O . ASP A 1 60 ? -9.618 29.015 -11.376 1.00 10.25 60 ASP A O 7
ATOM 7786 N N . PHE A 1 61 ? -11.164 27.570 -10.613 1.00 33.33 61 PHE A N 7
ATOM 7787 C CA . PHE A 1 61 ? -12.259 28.176 -11.361 1.00 70.13 61 PHE A CA 7
ATOM 7788 C C . PHE A 1 61 ? -13.095 29.083 -10.464 1.00 1.54 61 PHE A C 7
ATOM 7789 O O . PHE A 1 61 ? -13.228 30.279 -10.724 1.00 71.43 61 PHE A O 7
ATOM 7806 N N . GLU A 1 62 ? -13.656 28.506 -9.406 1.00 21.41 62 GLU A N 7
ATOM 7807 C CA . GLU A 1 62 ? -14.480 29.262 -8.470 1.00 60.04 62 GLU A CA 7
ATOM 7808 C C . GLU A 1 62 ? -13.658 30.339 -7.769 1.00 4.12 62 GLU A C 7
ATOM 7809 O O . GLU A 1 62 ? -14.158 31.425 -7.474 1.00 23.35 62 GLU A O 7
ATOM 7821 N N . LYS A 1 63 ? -12.393 30.031 -7.504 1.00 63.40 63 LYS A N 7
ATOM 7822 C CA . LYS A 1 63 ? -11.499 30.970 -6.838 1.00 2.41 63 LYS A CA 7
ATOM 7823 C C . LYS A 1 63 ? -11.151 32.136 -7.758 1.00 15.40 63 LYS A C 7
ATOM 7824 O O . LYS A 1 63 ? -10.578 33.134 -7.322 1.00 33.32 63 LYS A O 7
ATOM 7843 N N . ASN A 1 64 ? -11.504 32.004 -9.033 1.00 20.24 64 ASN A N 7
ATOM 7844 C CA . ASN A 1 64 ? -11.230 33.047 -10.014 1.00 11.42 64 ASN A CA 7
ATOM 7845 C C . ASN A 1 64 ? -12.475 33.891 -10.272 1.00 45.41 64 ASN A C 7
ATOM 7846 O O . ASN A 1 64 ? -12.395 35.115 -10.376 1.00 52.03 64 ASN A O 7
ATOM 7857 N N . GLN A 1 65 ? -13.622 33.228 -10.373 1.00 41.45 65 GLN A N 7
ATOM 7858 C CA . GLN A 1 65 ? -14.883 33.918 -10.620 1.00 21.15 65 GLN A CA 7
ATOM 7859 C C . GLN A 1 65 ? -15.495 34.416 -9.314 1.00 44.23 65 GLN A C 7
ATOM 7860 O O . GLN A 1 65 ? -16.513 35.109 -9.318 1.00 24.43 65 GLN A O 7
ATOM 7874 N N . LYS A 1 66 ? -14.867 34.059 -8.199 1.00 14.43 66 LYS A N 7
ATOM 7875 C CA . LYS A 1 66 ? -15.348 34.470 -6.885 1.00 54.40 66 LYS A CA 7
ATOM 7876 C C . LYS A 1 66 ? -15.452 35.990 -6.794 1.00 72.55 66 LYS A C 7
ATOM 7877 O O . LYS A 1 66 ? -16.263 36.523 -6.037 1.00 72.11 66 LYS A O 7
ATOM 7896 N N . LYS A 1 67 ? -14.627 36.682 -7.572 1.00 61.24 67 LYS A N 7
ATOM 7897 C CA . LYS A 1 67 ? -14.627 38.140 -7.583 1.00 31.22 67 LYS A CA 7
ATOM 7898 C C . LYS A 1 67 ? -15.988 38.681 -8.008 1.00 74.33 67 LYS A C 7
ATOM 7899 O O . LYS A 1 67 ? -16.240 39.884 -7.934 1.00 30.32 67 LYS A O 7
ATOM 7918 N N . MET A 1 1 ? 4.029 23.336 -4.561 1.00 54.43 1 MET A N 8
ATOM 7919 C CA . MET A 1 1 ? 3.264 22.942 -5.739 1.00 13.23 1 MET A CA 8
ATOM 7920 C C . MET A 1 1 ? 3.523 21.481 -6.092 1.00 4.15 1 MET A C 8
ATOM 7921 O O . MET A 1 1 ? 4.655 21.003 -6.007 1.00 43.42 1 MET A O 8
ATOM 7935 N N . HIS A 1 2 ? 2.468 20.776 -6.487 1.00 23.33 2 HIS A N 8
ATOM 7936 C CA . HIS A 1 2 ? 2.583 19.368 -6.853 1.00 10.44 2 HIS A CA 8
ATOM 7937 C C . HIS A 1 2 ? 3.031 18.531 -5.658 1.00 45.35 2 HIS A C 8
ATOM 7938 O O . HIS A 1 2 ? 3.501 19.066 -4.654 1.00 3.33 2 HIS A O 8
ATOM 7952 N N . HIS A 1 3 ? 2.883 17.216 -5.775 1.00 34.52 3 HIS A N 8
ATOM 7953 C CA . HIS A 1 3 ? 3.272 16.304 -4.705 1.00 3.45 3 HIS A CA 8
ATOM 7954 C C . HIS A 1 3 ? 3.893 15.032 -5.273 1.00 41.03 3 HIS A C 8
ATOM 7955 O O . HIS A 1 3 ? 3.835 13.970 -4.653 1.00 71.31 3 HIS A O 8
ATOM 7969 N N . HIS A 1 4 ? 4.486 15.147 -6.457 1.00 65.22 4 HIS A N 8
ATOM 7970 C CA . HIS A 1 4 ? 5.118 14.005 -7.110 1.00 10.33 4 HIS A CA 8
ATOM 7971 C C . HIS A 1 4 ? 4.111 12.881 -7.333 1.00 14.41 4 HIS A C 8
ATOM 7972 O O . HIS A 1 4 ? 3.983 11.975 -6.509 1.00 2.32 4 HIS A O 8
ATOM 7986 N N . HIS A 1 5 ? 3.396 12.947 -8.452 1.00 42.10 5 HIS A N 8
ATOM 7987 C CA . HIS A 1 5 ? 2.400 11.935 -8.783 1.00 74.24 5 HIS A CA 8
ATOM 7988 C C . HIS A 1 5 ? 2.517 11.515 -10.245 1.00 50.05 5 HIS A C 8
ATOM 7989 O O . HIS A 1 5 ? 3.016 12.270 -11.081 1.00 23.24 5 HIS A O 8
ATOM 8003 N N . HIS A 1 6 ? 2.054 10.306 -10.548 1.00 44.11 6 HIS A N 8
ATOM 8004 C CA . HIS A 1 6 ? 2.108 9.786 -11.910 1.00 32.23 6 HIS A CA 8
ATOM 8005 C C . HIS A 1 6 ? 0.725 9.808 -12.554 1.00 42.04 6 HIS A C 8
ATOM 8006 O O . HIS A 1 6 ? 0.424 8.995 -13.429 1.00 15.12 6 HIS A O 8
ATOM 8020 N N . HIS A 1 7 ? -0.112 10.743 -12.116 1.00 42.24 7 HIS A N 8
ATOM 8021 C CA . HIS A 1 7 ? -1.463 10.871 -12.651 1.00 20.12 7 HIS A CA 8
ATOM 8022 C C . HIS A 1 7 ? -2.285 9.620 -12.354 1.00 11.40 7 HIS A C 8
ATOM 8023 O O . HIS A 1 7 ? -1.735 8.566 -12.039 1.00 31.22 7 HIS A O 8
ATOM 8037 N N . GLU A 1 8 ? -3.604 9.747 -12.456 1.00 55.23 8 GLU A N 8
ATOM 8038 C CA . GLU A 1 8 ? -4.501 8.627 -12.197 1.00 32.01 8 GLU A CA 8
ATOM 8039 C C . GLU A 1 8 ? -5.917 8.942 -12.671 1.00 40.31 8 GLU A C 8
ATOM 8040 O O . GLU A 1 8 ? -6.719 9.513 -11.931 1.00 61.34 8 GLU A O 8
ATOM 8052 N N . VAL A 1 9 ? -6.217 8.567 -13.911 1.00 1.34 9 VAL A N 8
ATOM 8053 C CA . VAL A 1 9 ? -7.535 8.809 -14.485 1.00 32.14 9 VAL A CA 8
ATOM 8054 C C . VAL A 1 9 ? -8.104 7.540 -15.109 1.00 63.24 9 VAL A C 8
ATOM 8055 O O . VAL A 1 9 ? -8.181 7.400 -16.330 1.00 70.02 9 VAL A O 8
ATOM 8068 N N . PRO A 1 10 ? -8.512 6.591 -14.254 1.00 32.11 10 PRO A N 8
ATOM 8069 C CA . PRO A 1 10 ? -9.082 5.316 -14.699 1.00 72.12 10 PRO A CA 8
ATOM 8070 C C . PRO A 1 10 ? -10.463 5.485 -15.324 1.00 62.12 10 PRO A C 8
ATOM 8071 O O . PRO A 1 10 ? -11.478 5.182 -14.698 1.00 71.12 10 PRO A O 8
ATOM 8082 N N . GLN A 1 11 ? -10.492 5.970 -16.561 1.00 60.34 11 GLN A N 8
ATOM 8083 C CA . GLN A 1 11 ? -11.749 6.179 -17.270 1.00 71.40 11 GLN A CA 8
ATOM 8084 C C . GLN A 1 11 ? -11.499 6.717 -18.675 1.00 11.12 11 GLN A C 8
ATOM 8085 O O . GLN A 1 11 ? -12.200 6.361 -19.622 1.00 72.44 11 GLN A O 8
ATOM 8099 N N . THR A 1 12 ? -10.495 7.579 -18.803 1.00 61.11 12 THR A N 8
ATOM 8100 C CA . THR A 1 12 ? -10.153 8.168 -20.092 1.00 11.04 12 THR A CA 8
ATOM 8101 C C . THR A 1 12 ? -8.675 8.538 -20.153 1.00 35.35 12 THR A C 8
ATOM 8102 O O . THR A 1 12 ? -7.875 7.838 -20.774 1.00 33.24 12 THR A O 8
ATOM 8113 N N . PHE A 1 13 ? -8.319 9.641 -19.504 1.00 11.34 13 PHE A N 8
ATOM 8114 C CA . PHE A 1 13 ? -6.936 10.104 -19.484 1.00 54.15 13 PHE A CA 8
ATOM 8115 C C . PHE A 1 13 ? -6.778 11.305 -18.557 1.00 2.31 13 PHE A C 8
ATOM 8116 O O . PHE A 1 13 ? -5.822 11.384 -17.786 1.00 11.52 13 PHE A O 8
ATOM 8133 N N . GLU A 1 14 ? -7.722 12.238 -18.639 1.00 63.22 14 GLU A N 8
ATOM 8134 C CA . GLU A 1 14 ? -7.686 13.436 -17.808 1.00 63.54 14 GLU A CA 8
ATOM 8135 C C . GLU A 1 14 ? -8.753 14.434 -18.247 1.00 34.15 14 GLU A C 8
ATOM 8136 O O . GLU A 1 14 ? -9.611 14.120 -19.072 1.00 41.55 14 GLU A O 8
ATOM 8148 N N . VAL A 1 15 ? -8.695 15.638 -17.686 1.00 61.04 15 VAL A N 8
ATOM 8149 C CA . VAL A 1 15 ? -9.655 16.683 -18.019 1.00 15.33 15 VAL A CA 8
ATOM 8150 C C . VAL A 1 15 ? -8.961 18.027 -18.210 1.00 72.01 15 VAL A C 8
ATOM 8151 O O . VAL A 1 15 ? -7.902 18.276 -17.636 1.00 43.11 15 VAL A O 8
ATOM 8164 N N . GLU A 1 16 ? -9.566 18.890 -19.021 1.00 35.54 16 GLU A N 8
ATOM 8165 C CA . GLU A 1 16 ? -9.005 20.209 -19.288 1.00 33.43 16 GLU A CA 8
ATOM 8166 C C . GLU A 1 16 ? -9.071 21.090 -18.044 1.00 15.12 16 GLU A C 8
ATOM 8167 O O . GLU A 1 16 ? -8.048 21.399 -17.434 1.00 43.20 16 GLU A O 8
ATOM 8179 N N . ARG A 1 17 ? -10.283 21.492 -17.674 1.00 73.42 17 ARG A N 8
ATOM 8180 C CA . ARG A 1 17 ? -10.484 22.339 -16.505 1.00 22.23 17 ARG A CA 8
ATOM 8181 C C . ARG A 1 17 ? -11.971 22.531 -16.221 1.00 43.44 17 ARG A C 8
ATOM 8182 O O . ARG A 1 17 ? -12.816 22.251 -17.072 1.00 1.11 17 ARG A O 8
ATOM 8203 N N . ILE A 1 18 ? -12.282 23.011 -15.022 1.00 22.42 18 ILE A N 8
ATOM 8204 C CA . ILE A 1 18 ? -13.666 23.241 -14.627 1.00 70.23 18 ILE A CA 8
ATOM 8205 C C . ILE A 1 18 ? -14.263 24.424 -15.382 1.00 31.04 18 ILE A C 8
ATOM 8206 O O . ILE A 1 18 ? -13.882 25.573 -15.158 1.00 13.15 18 ILE A O 8
ATOM 8222 N N . VAL A 1 19 ? -15.203 24.135 -16.276 1.00 50.11 19 VAL A N 8
ATOM 8223 C CA . VAL A 1 19 ? -15.856 25.175 -17.062 1.00 41.20 19 VAL A CA 8
ATOM 8224 C C . VAL A 1 19 ? -16.578 26.172 -16.162 1.00 41.15 19 VAL A C 8
ATOM 8225 O O . VAL A 1 19 ? -16.327 27.376 -16.225 1.00 65.42 19 VAL A O 8
ATOM 8238 N N . ARG A 1 20 ? -17.476 25.663 -15.325 1.00 61.15 20 ARG A N 8
ATOM 8239 C CA . ARG A 1 20 ? -18.236 26.509 -14.413 1.00 24.22 20 ARG A CA 8
ATOM 8240 C C . ARG A 1 20 ? -18.824 25.685 -13.271 1.00 0.31 20 ARG A C 8
ATOM 8241 O O . ARG A 1 20 ? -18.509 24.505 -13.115 1.00 54.25 20 ARG A O 8
ATOM 8262 N N . LYS A 1 21 ? -19.680 26.316 -12.473 1.00 64.25 21 LYS A N 8
ATOM 8263 C CA . LYS A 1 21 ? -20.313 25.643 -11.346 1.00 34.01 21 LYS A CA 8
ATOM 8264 C C . LYS A 1 21 ? -21.632 26.318 -10.981 1.00 21.32 21 LYS A C 8
ATOM 8265 O O . LYS A 1 21 ? -21.849 27.489 -11.293 1.00 34.41 21 LYS A O 8
ATOM 8284 N N . LYS A 1 22 ? -22.509 25.572 -10.317 1.00 3.22 22 LYS A N 8
ATOM 8285 C CA . LYS A 1 22 ? -23.805 26.098 -9.906 1.00 51.32 22 LYS A CA 8
ATOM 8286 C C . LYS A 1 22 ? -24.518 25.123 -8.975 1.00 61.21 22 LYS A C 8
ATOM 8287 O O . LYS A 1 22 ? -24.405 23.907 -9.131 1.00 62.40 22 LYS A O 8
ATOM 8306 N N . ILE A 1 23 ? -25.252 25.664 -8.009 1.00 34.30 23 ILE A N 8
ATOM 8307 C CA . ILE A 1 23 ? -25.985 24.840 -7.055 1.00 54.33 23 ILE A CA 8
ATOM 8308 C C . ILE A 1 23 ? -27.487 24.904 -7.314 1.00 1.43 23 ILE A C 8
ATOM 8309 O O . ILE A 1 23 ? -28.002 25.911 -7.801 1.00 5.12 23 ILE A O 8
ATOM 8325 N N . VAL A 1 24 ? -28.186 23.823 -6.982 1.00 44.23 24 VAL A N 8
ATOM 8326 C CA . VAL A 1 24 ? -29.629 23.757 -7.176 1.00 12.05 24 VAL A CA 8
ATOM 8327 C C . VAL A 1 24 ? -30.318 23.135 -5.966 1.00 4.44 24 VAL A C 8
ATOM 8328 O O . VAL A 1 24 ? -30.000 22.015 -5.565 1.00 11.24 24 VAL A O 8
ATOM 8341 N N . HIS A 1 25 ? -31.263 23.870 -5.387 1.00 61.44 25 HIS A N 8
ATOM 8342 C CA . HIS A 1 25 ? -31.998 23.390 -4.223 1.00 32.23 25 HIS A CA 8
ATOM 8343 C C . HIS A 1 25 ? -31.042 23.002 -3.098 1.00 53.25 25 HIS A C 8
ATOM 8344 O O . HIS A 1 25 ? -31.370 22.175 -2.249 1.00 14.44 25 HIS A O 8
ATOM 8358 N N . GLY A 1 26 ? -29.857 23.605 -3.101 1.00 52.24 26 GLY A N 8
ATOM 8359 C CA . GLY A 1 26 ? -28.872 23.309 -2.078 1.00 2.21 26 GLY A CA 8
ATOM 8360 C C . GLY A 1 26 ? -27.899 22.228 -2.505 1.00 41.20 26 GLY A C 8
ATOM 8361 O O . GLY A 1 26 ? -27.155 21.694 -1.684 1.00 32.52 26 GLY A O 8
ATOM 8365 N N . ASN A 1 27 ? -27.905 21.904 -3.794 1.00 50.51 27 ASN A N 8
ATOM 8366 C CA . ASN A 1 27 ? -27.018 20.878 -4.329 1.00 25.04 27 ASN A CA 8
ATOM 8367 C C . ASN A 1 27 ? -26.010 21.483 -5.301 1.00 62.12 27 ASN A C 8
ATOM 8368 O O . ASN A 1 27 ? -26.353 21.832 -6.431 1.00 44.52 27 ASN A O 8
ATOM 8379 N N . THR A 1 28 ? -24.763 21.603 -4.855 1.00 13.22 28 THR A N 8
ATOM 8380 C CA . THR A 1 28 ? -23.705 22.166 -5.684 1.00 73.13 28 THR A CA 8
ATOM 8381 C C . THR A 1 28 ? -23.383 21.251 -6.860 1.00 73.03 28 THR A C 8
ATOM 8382 O O . THR A 1 28 ? -23.436 20.027 -6.740 1.00 12.15 28 THR A O 8
ATOM 8393 N N . SER A 1 29 ? -23.049 21.852 -7.998 1.00 1.24 29 SER A N 8
ATOM 8394 C CA . SER A 1 29 ? -22.721 21.091 -9.197 1.00 71.41 29 SER A CA 8
ATOM 8395 C C . SER A 1 29 ? -21.581 21.752 -9.966 1.00 13.01 29 SER A C 8
ATOM 8396 O O . SER A 1 29 ? -21.637 22.941 -10.280 1.00 54.23 29 SER A O 8
ATOM 8404 N N . TYR A 1 30 ? -20.548 20.973 -10.265 1.00 60.13 30 TYR A N 8
ATOM 8405 C CA . TYR A 1 30 ? -19.393 21.482 -10.995 1.00 41.21 30 TYR A CA 8
ATOM 8406 C C . TYR A 1 30 ? -19.406 20.998 -12.442 1.00 3.02 30 TYR A C 8
ATOM 8407 O O . TYR A 1 30 ? -19.371 19.796 -12.707 1.00 70.31 30 TYR A O 8
ATOM 8425 N N . LEU A 1 31 ? -19.455 21.943 -13.374 1.00 72.23 31 LEU A N 8
ATOM 8426 C CA . LEU A 1 31 ? -19.472 21.615 -14.796 1.00 22.23 31 LEU A CA 8
ATOM 8427 C C . LEU A 1 31 ? -18.061 21.629 -15.374 1.00 44.34 31 LEU A C 8
ATOM 8428 O O . LEU A 1 31 ? -17.421 22.678 -15.452 1.00 4.24 31 LEU A O 8
ATOM 8444 N N . VAL A 1 32 ? -17.582 20.458 -15.782 1.00 44.31 32 VAL A N 8
ATOM 8445 C CA . VAL A 1 32 ? -16.247 20.336 -16.357 1.00 54.43 32 VAL A CA 8
ATOM 8446 C C . VAL A 1 32 ? -16.305 19.736 -17.757 1.00 73.42 32 VAL A C 8
ATOM 8447 O O . VAL A 1 32 ? -17.066 18.802 -18.013 1.00 65.44 32 VAL A O 8
ATOM 8460 N N . LYS A 1 33 ? -15.496 20.277 -18.661 1.00 52.24 33 LYS A N 8
ATOM 8461 C CA . LYS A 1 33 ? -15.453 19.794 -20.037 1.00 4.55 33 LYS A CA 8
ATOM 8462 C C . LYS A 1 33 ? -14.551 18.570 -20.155 1.00 33.41 33 LYS A C 8
ATOM 8463 O O . LYS A 1 33 ? -14.084 18.032 -19.151 1.00 4.52 33 LYS A O 8
ATOM 8482 N N . TRP A 1 34 ? -14.311 18.135 -21.386 1.00 72.44 34 TRP A N 8
ATOM 8483 C CA . TRP A 1 34 ? -13.464 16.973 -21.635 1.00 51.50 34 TRP A CA 8
ATOM 8484 C C . TRP A 1 34 ? -12.297 17.336 -22.546 1.00 42.42 34 TRP A C 8
ATOM 8485 O O . TRP A 1 34 ? -12.366 17.156 -23.762 1.00 64.02 34 TRP A O 8
ATOM 8506 N N . LYS A 1 35 ? -11.225 17.849 -21.951 1.00 63.45 35 LYS A N 8
ATOM 8507 C CA . LYS A 1 35 ? -10.041 18.236 -22.709 1.00 64.21 35 LYS A CA 8
ATOM 8508 C C . LYS A 1 35 ? -10.401 19.220 -23.817 1.00 54.21 35 LYS A C 8
ATOM 8509 O O . LYS A 1 35 ? -9.803 19.206 -24.892 1.00 32.41 35 LYS A O 8
ATOM 8528 N N . ASN A 1 36 ? -11.382 20.075 -23.547 1.00 14.14 36 ASN A N 8
ATOM 8529 C CA . ASN A 1 36 ? -11.822 21.067 -24.521 1.00 1.31 36 ASN A CA 8
ATOM 8530 C C . ASN A 1 36 ? -12.453 20.394 -25.736 1.00 43.21 36 ASN A C 8
ATOM 8531 O O . ASN A 1 36 ? -12.655 21.026 -26.773 1.00 62.25 36 ASN A O 8
ATOM 8542 N N . TYR A 1 37 ? -12.762 19.110 -25.600 1.00 23.42 37 TYR A N 8
ATOM 8543 C CA . TYR A 1 37 ? -13.368 18.350 -26.687 1.00 21.24 37 TYR A CA 8
ATOM 8544 C C . TYR A 1 37 ? -14.829 18.745 -26.878 1.00 71.54 37 TYR A C 8
ATOM 8545 O O . TYR A 1 37 ? -15.273 18.999 -27.998 1.00 33.31 37 TYR A O 8
ATOM 8563 N N . SER A 1 38 ? -15.571 18.794 -25.777 1.00 14.11 38 SER A N 8
ATOM 8564 C CA . SER A 1 38 ? -16.984 19.155 -25.822 1.00 64.34 38 SER A CA 8
ATOM 8565 C C . SER A 1 38 ? -17.161 20.667 -25.730 1.00 53.24 38 SER A C 8
ATOM 8566 O O . SER A 1 38 ? -17.752 21.289 -26.614 1.00 22.24 38 SER A O 8
ATOM 8574 N N . SER A 1 39 ? -16.646 21.253 -24.654 1.00 64.13 39 SER A N 8
ATOM 8575 C CA . SER A 1 39 ? -16.750 22.692 -24.443 1.00 40.04 39 SER A CA 8
ATOM 8576 C C . SER A 1 39 ? -18.159 23.075 -24.001 1.00 3.52 39 SER A C 8
ATOM 8577 O O . SER A 1 39 ? -18.340 23.782 -23.009 1.00 53.10 39 SER A O 8
ATOM 8585 N N . LYS A 1 40 ? -19.154 22.604 -24.744 1.00 13.21 40 LYS A N 8
ATOM 8586 C CA . LYS A 1 40 ? -20.548 22.895 -24.430 1.00 32.12 40 LYS A CA 8
ATOM 8587 C C . LYS A 1 40 ? -21.265 21.646 -23.927 1.00 25.24 40 LYS A C 8
ATOM 8588 O O . LYS A 1 40 ? -22.294 21.736 -23.257 1.00 5.32 40 LYS A O 8
ATOM 8607 N N . ASP A 1 41 ? -20.713 20.482 -24.252 1.00 74.23 41 ASP A N 8
ATOM 8608 C CA . ASP A 1 41 ? -21.299 19.214 -23.831 1.00 4.31 41 ASP A CA 8
ATOM 8609 C C . ASP A 1 41 ? -20.707 18.758 -22.501 1.00 63.10 41 ASP A C 8
ATOM 8610 O O . ASP A 1 41 ? -20.853 17.601 -22.110 1.00 63.31 41 ASP A O 8
ATOM 8619 N N . ASN A 1 42 ? -20.037 19.676 -21.811 1.00 71.41 42 ASN A N 8
ATOM 8620 C CA . ASN A 1 42 ? -19.421 19.367 -20.526 1.00 33.14 42 ASN A CA 8
ATOM 8621 C C . ASN A 1 42 ? -20.387 18.595 -19.631 1.00 50.42 42 ASN A C 8
ATOM 8622 O O . ASN A 1 42 ? -21.603 18.643 -19.823 1.00 45.33 42 ASN A O 8
ATOM 8633 N N . THR A 1 43 ? -19.838 17.884 -18.651 1.00 42.23 43 THR A N 8
ATOM 8634 C CA . THR A 1 43 ? -20.649 17.102 -17.727 1.00 52.13 43 THR A CA 8
ATOM 8635 C C . THR A 1 43 ? -20.742 17.782 -16.366 1.00 53.22 43 THR A C 8
ATOM 8636 O O . THR A 1 43 ? -19.798 18.436 -15.923 1.00 12.01 43 THR A O 8
ATOM 8647 N N . TRP A 1 44 ? -21.885 17.623 -15.708 1.00 3.40 44 TRP A N 8
ATOM 8648 C CA . TRP A 1 44 ? -22.100 18.223 -14.396 1.00 31.53 44 TRP A CA 8
ATOM 8649 C C . TRP A 1 44 ? -21.843 17.209 -13.286 1.00 12.11 44 TRP A C 8
ATOM 8650 O O . TRP A 1 44 ? -22.544 16.203 -13.178 1.00 44.24 44 TRP A O 8
ATOM 8671 N N . GLU A 1 45 ? -20.835 17.482 -12.463 1.00 71.51 45 GLU A N 8
ATOM 8672 C CA . GLU A 1 45 ? -20.487 16.591 -11.362 1.00 10.42 45 GLU A CA 8
ATOM 8673 C C . GLU A 1 45 ? -20.569 17.322 -10.025 1.00 14.23 45 GLU A C 8
ATOM 8674 O O . GLU A 1 45 ? -19.945 18.367 -9.835 1.00 34.11 45 GLU A O 8
ATOM 8686 N N . THR A 1 46 ? -21.345 16.766 -9.099 1.00 60.54 46 THR A N 8
ATOM 8687 C CA . THR A 1 46 ? -21.511 17.364 -7.781 1.00 34.31 46 THR A CA 8
ATOM 8688 C C . THR A 1 46 ? -20.179 17.859 -7.230 1.00 13.22 46 THR A C 8
ATOM 8689 O O . THR A 1 46 ? -19.123 17.319 -7.556 1.00 72.41 46 THR A O 8
ATOM 8700 N N . GLU A 1 47 ? -20.237 18.890 -6.392 1.00 52.14 47 GLU A N 8
ATOM 8701 C CA . GLU A 1 47 ? -19.033 19.458 -5.796 1.00 75.34 47 GLU A CA 8
ATOM 8702 C C . GLU A 1 47 ? -18.280 18.407 -4.986 1.00 62.24 47 GLU A C 8
ATOM 8703 O O . GLU A 1 47 ? -17.077 18.532 -4.753 1.00 55.02 47 GLU A O 8
ATOM 8715 N N . ASP A 1 48 ? -18.995 17.372 -4.560 1.00 15.11 48 ASP A N 8
ATOM 8716 C CA . ASP A 1 48 ? -18.395 16.298 -3.776 1.00 55.53 48 ASP A CA 8
ATOM 8717 C C . ASP A 1 48 ? -18.017 15.120 -4.669 1.00 12.45 48 ASP A C 8
ATOM 8718 O O . ASP A 1 48 ? -17.484 14.117 -4.195 1.00 65.15 48 ASP A O 8
ATOM 8727 N N . ASP A 1 49 ? -18.298 15.249 -5.960 1.00 52.45 49 ASP A N 8
ATOM 8728 C CA . ASP A 1 49 ? -17.988 14.196 -6.919 1.00 65.44 49 ASP A CA 8
ATOM 8729 C C . ASP A 1 49 ? -17.053 14.711 -8.009 1.00 62.13 49 ASP A C 8
ATOM 8730 O O . ASP A 1 49 ? -16.574 13.943 -8.844 1.00 73.33 49 ASP A O 8
ATOM 8739 N N . ILE A 1 50 ? -16.798 16.015 -7.995 1.00 72.13 50 ILE A N 8
ATOM 8740 C CA . ILE A 1 50 ? -15.921 16.632 -8.982 1.00 40.04 50 ILE A CA 8
ATOM 8741 C C . ILE A 1 50 ? -14.511 16.809 -8.430 1.00 43.21 50 ILE A C 8
ATOM 8742 O O . ILE A 1 50 ? -13.528 16.704 -9.164 1.00 41.51 50 ILE A O 8
ATOM 8758 N N . ARG A 1 51 ? -14.419 17.076 -7.131 1.00 41.44 51 ARG A N 8
ATOM 8759 C CA . ARG A 1 51 ? -13.129 17.267 -6.480 1.00 43.30 51 ARG A CA 8
ATOM 8760 C C . ARG A 1 51 ? -12.450 15.927 -6.214 1.00 72.32 51 ARG A C 8
ATOM 8761 O O . ARG A 1 51 ? -11.242 15.864 -5.985 1.00 43.15 51 ARG A O 8
ATOM 8782 N N . THR A 1 52 ? -13.236 14.855 -6.245 1.00 72.11 52 THR A N 8
ATOM 8783 C CA . THR A 1 52 ? -12.713 13.516 -6.006 1.00 64.01 52 THR A CA 8
ATOM 8784 C C . THR A 1 52 ? -12.229 12.875 -7.302 1.00 4.41 52 THR A C 8
ATOM 8785 O O . THR A 1 52 ? -11.326 12.038 -7.294 1.00 4.44 52 THR A O 8
ATOM 8796 N N . LYS A 1 53 ? -12.834 13.274 -8.415 1.00 61.15 53 LYS A N 8
ATOM 8797 C CA . LYS A 1 53 ? -12.464 12.740 -9.721 1.00 42.50 53 LYS A CA 8
ATOM 8798 C C . LYS A 1 53 ? -11.601 13.735 -10.490 1.00 45.33 53 LYS A C 8
ATOM 8799 O O . LYS A 1 53 ? -10.718 13.345 -11.255 1.00 22.33 53 LYS A O 8
ATOM 8818 N N . TYR A 1 54 ? -11.860 15.021 -10.282 1.00 50.33 54 TYR A N 8
ATOM 8819 C CA . TYR A 1 54 ? -11.107 16.072 -10.957 1.00 71.22 54 TYR A CA 8
ATOM 8820 C C . TYR A 1 54 ? -10.593 17.102 -9.956 1.00 42.25 54 TYR A C 8
ATOM 8821 O O . TYR A 1 54 ? -10.489 18.288 -10.267 1.00 11.11 54 TYR A O 8
ATOM 8839 N N . GLY A 1 55 ? -10.271 16.639 -8.752 1.00 61.13 55 GLY A N 8
ATOM 8840 C CA . GLY A 1 55 ? -9.771 17.532 -7.723 1.00 65.44 55 GLY A CA 8
ATOM 8841 C C . GLY A 1 55 ? -8.603 18.371 -8.202 1.00 43.20 55 GLY A C 8
ATOM 8842 O O . GLY A 1 55 ? -8.313 19.425 -7.635 1.00 32.23 55 GLY A O 8
ATOM 8846 N N . ASP A 1 56 ? -7.929 17.904 -9.247 1.00 74.24 56 ASP A N 8
ATOM 8847 C CA . ASP A 1 56 ? -6.786 18.619 -9.802 1.00 23.40 56 ASP A CA 8
ATOM 8848 C C . ASP A 1 56 ? -7.195 20.005 -10.289 1.00 14.11 56 ASP A C 8
ATOM 8849 O O . ASP A 1 56 ? -6.601 21.012 -9.901 1.00 31.21 56 ASP A O 8
ATOM 8858 N N . LEU A 1 57 ? -8.213 20.050 -11.141 1.00 53.12 57 LEU A N 8
ATOM 8859 C CA . LEU A 1 57 ? -8.703 21.313 -11.683 1.00 4.34 57 LEU A CA 8
ATOM 8860 C C . LEU A 1 57 ? -9.671 21.983 -10.713 1.00 30.22 57 LEU A C 8
ATOM 8861 O O . LEU A 1 57 ? -9.742 23.210 -10.638 1.00 34.52 57 LEU A O 8
ATOM 8877 N N . VAL A 1 58 ? -10.414 21.168 -9.970 1.00 10.51 58 VAL A N 8
ATOM 8878 C CA . VAL A 1 58 ? -11.376 21.681 -9.002 1.00 10.52 58 VAL A CA 8
ATOM 8879 C C . VAL A 1 58 ? -10.714 22.652 -8.030 1.00 62.13 58 VAL A C 8
ATOM 8880 O O . VAL A 1 58 ? -11.280 23.692 -7.694 1.00 5.32 58 VAL A O 8
ATOM 8893 N N . ASP A 1 59 ? -9.512 22.305 -7.583 1.00 71.22 59 ASP A N 8
ATOM 8894 C CA . ASP A 1 59 ? -8.771 23.146 -6.651 1.00 2.02 59 ASP A CA 8
ATOM 8895 C C . ASP A 1 59 ? -8.073 24.287 -7.385 1.00 31.11 59 ASP A C 8
ATOM 8896 O O . ASP A 1 59 ? -7.324 25.058 -6.785 1.00 12.21 59 ASP A O 8
ATOM 8905 N N . ASP A 1 60 ? -8.323 24.387 -8.686 1.00 32.13 60 ASP A N 8
ATOM 8906 C CA . ASP A 1 60 ? -7.719 25.433 -9.502 1.00 52.42 60 ASP A CA 8
ATOM 8907 C C . ASP A 1 60 ? -8.777 26.415 -9.997 1.00 60.01 60 ASP A C 8
ATOM 8908 O O . ASP A 1 60 ? -8.460 27.535 -10.399 1.00 32.12 60 ASP A O 8
ATOM 8917 N N . PHE A 1 61 ? -10.035 25.987 -9.966 1.00 64.13 61 PHE A N 8
ATOM 8918 C CA . PHE A 1 61 ? -11.139 26.827 -10.414 1.00 14.12 61 PHE A CA 8
ATOM 8919 C C . PHE A 1 61 ? -11.834 27.489 -9.228 1.00 10.45 61 PHE A C 8
ATOM 8920 O O . PHE A 1 61 ? -11.880 28.715 -9.128 1.00 32.11 61 PHE A O 8
ATOM 8937 N N . GLU A 1 62 ? -12.373 26.669 -8.331 1.00 72.34 62 GLU A N 8
ATOM 8938 C CA . GLU A 1 62 ? -13.067 27.175 -7.153 1.00 23.02 62 GLU A CA 8
ATOM 8939 C C . GLU A 1 62 ? -12.115 27.963 -6.258 1.00 44.30 62 GLU A C 8
ATOM 8940 O O . GLU A 1 62 ? -12.495 28.973 -5.664 1.00 64.50 62 GLU A O 8
ATOM 8952 N N . LYS A 1 63 ? -10.875 27.495 -6.166 1.00 24.10 63 LYS A N 8
ATOM 8953 C CA . LYS A 1 63 ? -9.866 28.154 -5.345 1.00 50.30 63 LYS A CA 8
ATOM 8954 C C . LYS A 1 63 ? -9.510 29.523 -5.916 1.00 12.44 63 LYS A C 8
ATOM 8955 O O . LYS A 1 63 ? -8.849 30.327 -5.259 1.00 64.45 63 LYS A O 8
ATOM 8974 N N . ASN A 1 64 ? -9.955 29.783 -7.141 1.00 32.31 64 ASN A N 8
ATOM 8975 C CA . ASN A 1 64 ? -9.684 31.056 -7.799 1.00 71.40 64 ASN A CA 8
ATOM 8976 C C . ASN A 1 64 ? -10.906 31.967 -7.745 1.00 13.34 64 ASN A C 8
ATOM 8977 O O . ASN A 1 64 ? -10.778 33.190 -7.690 1.00 40.02 64 ASN A O 8
ATOM 8988 N N . GLN A 1 65 ? -12.090 31.363 -7.759 1.00 62.21 65 GLN A N 8
ATOM 8989 C CA . GLN A 1 65 ? -13.335 32.120 -7.711 1.00 43.44 65 GLN A CA 8
ATOM 8990 C C . GLN A 1 65 ? -13.726 32.435 -6.271 1.00 43.1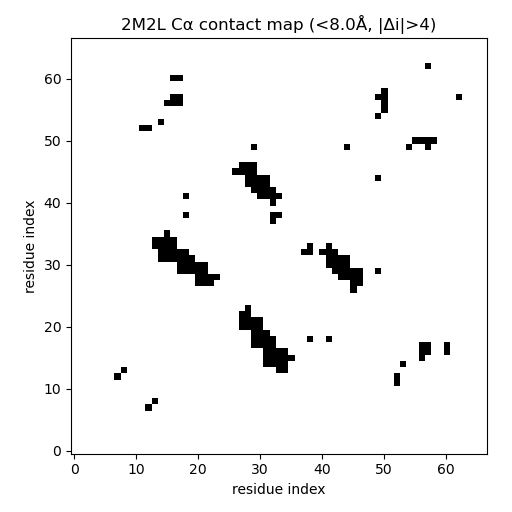2 65 GLN A C 8
ATOM 8991 O O . GLN A 1 65 ? -14.335 33.468 -5.993 1.00 51.24 65 GLN A O 8
ATOM 9005 N N . LYS A 1 66 ? -13.372 31.537 -5.358 1.00 4.52 66 LYS A N 8
ATOM 9006 C CA . LYS A 1 66 ? -13.684 31.719 -3.945 1.00 71.51 66 LYS A CA 8
ATOM 9007 C C . LYS A 1 66 ? -13.031 32.985 -3.401 1.00 50.25 66 LYS A C 8
ATOM 9008 O O . LYS A 1 66 ? -13.418 33.493 -2.349 1.00 2.03 66 LYS A O 8
ATOM 9027 N N . LYS A 1 67 ? -12.040 33.492 -4.126 1.00 44.24 67 LYS A N 8
ATOM 9028 C CA . LYS A 1 67 ? -11.334 34.701 -3.719 1.00 50.41 67 LYS A CA 8
ATOM 9029 C C . LYS A 1 67 ? -10.748 34.544 -2.320 1.00 2.03 67 LYS A C 8
ATOM 9030 O O . LYS A 1 67 ? -9.765 33.828 -2.125 1.00 12.13 67 LYS A O 8
ATOM 9049 N N . MET A 1 1 ? 11.093 12.231 -22.367 1.00 74.35 1 MET A N 9
ATOM 9050 C CA . MET A 1 1 ? 10.455 10.972 -22.736 1.00 42.05 1 MET A CA 9
ATOM 9051 C C . MET A 1 1 ? 11.058 9.808 -21.956 1.00 50.21 1 MET A C 9
ATOM 9052 O O . MET A 1 1 ? 11.996 9.158 -22.418 1.00 71.51 1 MET A O 9
ATOM 9066 N N . HIS A 1 2 ? 10.514 9.551 -20.771 1.00 11.33 2 HIS A N 9
ATOM 9067 C CA . HIS A 1 2 ? 10.998 8.465 -19.926 1.00 45.14 2 HIS A CA 9
ATOM 9068 C C . HIS A 1 2 ? 9.841 7.773 -19.214 1.00 14.14 2 HIS A C 9
ATOM 9069 O O . HIS A 1 2 ? 9.591 6.585 -19.421 1.00 4.01 2 HIS A O 9
ATOM 9083 N N . HIS A 1 3 ? 9.136 8.524 -18.372 1.00 64.33 3 HIS A N 9
ATOM 9084 C CA . HIS A 1 3 ? 8.005 7.982 -17.628 1.00 54.14 3 HIS A CA 9
ATOM 9085 C C . HIS A 1 3 ? 8.433 6.789 -16.780 1.00 23.13 3 HIS A C 9
ATOM 9086 O O . HIS A 1 3 ? 7.875 5.698 -16.897 1.00 74.32 3 HIS A O 9
ATOM 9100 N N . HIS A 1 4 ? 9.429 7.004 -15.925 1.00 72.54 4 HIS A N 9
ATOM 9101 C CA . HIS A 1 4 ? 9.933 5.945 -15.057 1.00 54.30 4 HIS A CA 9
ATOM 9102 C C . HIS A 1 4 ? 9.423 6.125 -13.630 1.00 62.01 4 HIS A C 9
ATOM 9103 O O . HIS A 1 4 ? 10.209 6.200 -12.685 1.00 15.25 4 HIS A O 9
ATOM 9117 N N . HIS A 1 5 ? 8.104 6.194 -13.482 1.00 30.20 5 HIS A N 9
ATOM 9118 C CA . HIS A 1 5 ? 7.490 6.365 -12.170 1.00 71.11 5 HIS A CA 9
ATOM 9119 C C . HIS A 1 5 ? 5.983 6.139 -12.242 1.00 72.50 5 HIS A C 9
ATOM 9120 O O . HIS A 1 5 ? 5.320 6.592 -13.176 1.00 64.31 5 HIS A O 9
ATOM 9134 N N . HIS A 1 6 ? 5.447 5.434 -11.250 1.00 51.12 6 HIS A N 9
ATOM 9135 C CA . HIS A 1 6 ? 4.018 5.147 -11.201 1.00 54.54 6 HIS A CA 9
ATOM 9136 C C . HIS A 1 6 ? 3.211 6.433 -11.048 1.00 55.24 6 HIS A C 9
ATOM 9137 O O . HIS A 1 6 ? 3.641 7.372 -10.378 1.00 50.54 6 HIS A O 9
ATOM 9151 N N . HIS A 1 7 ? 2.038 6.469 -11.675 1.00 25.44 7 HIS A N 9
ATOM 9152 C CA . HIS A 1 7 ? 1.171 7.640 -11.608 1.00 22.50 7 HIS A CA 9
ATOM 9153 C C . HIS A 1 7 ? -0.190 7.275 -11.024 1.00 32.31 7 HIS A C 9
ATOM 9154 O O . HIS A 1 7 ? -0.734 6.209 -11.313 1.00 2.35 7 HIS A O 9
ATOM 9168 N N . GLU A 1 8 ? -0.734 8.166 -10.201 1.00 50.11 8 GLU A N 9
ATOM 9169 C CA . GLU A 1 8 ? -2.031 7.936 -9.576 1.00 30.12 8 GLU A CA 9
ATOM 9170 C C . GLU A 1 8 ? -3.037 9.002 -10.001 1.00 61.32 8 GLU A C 9
ATOM 9171 O O . GLU A 1 8 ? -2.820 10.195 -9.792 1.00 44.32 8 GLU A O 9
ATOM 9183 N N . VAL A 1 9 ? -4.139 8.561 -10.600 1.00 40.51 9 VAL A N 9
ATOM 9184 C CA . VAL A 1 9 ? -5.179 9.476 -11.055 1.00 53.10 9 VAL A CA 9
ATOM 9185 C C . VAL A 1 9 ? -6.557 9.017 -10.589 1.00 45.33 9 VAL A C 9
ATOM 9186 O O . VAL A 1 9 ? -7.406 8.616 -11.385 1.00 15.24 9 VAL A O 9
ATOM 9199 N N . PRO A 1 10 ? -6.785 9.077 -9.269 1.00 1.21 10 PRO A N 9
ATOM 9200 C CA . PRO A 1 10 ? -8.059 8.673 -8.667 1.00 23.33 10 PRO A CA 9
ATOM 9201 C C . PRO A 1 10 ? -9.192 9.635 -9.005 1.00 44.54 10 PRO A C 9
ATOM 9202 O O . PRO A 1 10 ? -9.899 10.112 -8.118 1.00 62.10 10 PRO A O 9
ATOM 9213 N N . GLN A 1 11 ? -9.358 9.917 -10.294 1.00 21.42 11 GLN A N 9
ATOM 9214 C CA . GLN A 1 11 ? -10.406 10.823 -10.748 1.00 45.23 11 GLN A CA 9
ATOM 9215 C C . GLN A 1 11 ? -10.974 10.369 -12.089 1.00 13.43 11 GLN A C 9
ATOM 9216 O O . GLN A 1 11 ? -11.250 11.187 -12.968 1.00 33.25 11 GLN A O 9
ATOM 9230 N N . THR A 1 12 ? -11.147 9.060 -12.240 1.00 33.11 12 THR A N 9
ATOM 9231 C CA . THR A 1 12 ? -11.682 8.497 -13.473 1.00 64.14 12 THR A CA 9
ATOM 9232 C C . THR A 1 12 ? -10.630 8.492 -14.577 1.00 4.44 12 THR A C 9
ATOM 9233 O O . THR A 1 12 ? -10.294 7.442 -15.124 1.00 31.10 12 THR A O 9
ATOM 9244 N N . PHE A 1 13 ? -10.111 9.673 -14.899 1.00 14.05 13 PHE A N 9
ATOM 9245 C CA . PHE A 1 13 ? -9.097 9.805 -15.937 1.00 63.15 13 PHE A CA 9
ATOM 9246 C C . PHE A 1 13 ? -8.506 11.212 -15.945 1.00 63.31 13 PHE A C 9
ATOM 9247 O O . PHE A 1 13 ? -8.064 11.704 -16.982 1.00 44.24 13 PHE A O 9
ATOM 9264 N N . GLU A 1 14 ? -8.503 11.852 -14.780 1.00 41.32 14 GLU A N 9
ATOM 9265 C CA . GLU A 1 14 ? -7.968 13.203 -14.653 1.00 62.21 14 GLU A CA 9
ATOM 9266 C C . GLU A 1 14 ? -8.810 14.199 -15.445 1.00 73.52 14 GLU A C 9
ATOM 9267 O O . GLU A 1 14 ? -8.901 14.116 -16.670 1.00 44.42 14 GLU A O 9
ATOM 9279 N N . VAL A 1 15 ? -9.426 15.139 -14.736 1.00 55.11 15 VAL A N 9
ATOM 9280 C CA . VAL A 1 15 ? -10.261 16.151 -15.371 1.00 55.55 15 VAL A CA 9
ATOM 9281 C C . VAL A 1 15 ? -9.434 17.359 -15.796 1.00 44.13 15 VAL A C 9
ATOM 9282 O O . VAL A 1 15 ? -8.406 17.663 -15.192 1.00 22.53 15 VAL A O 9
ATOM 9295 N N . GLU A 1 16 ? -9.889 18.045 -16.840 1.00 75.31 16 GLU A N 9
ATOM 9296 C CA . GLU A 1 16 ? -9.190 19.220 -17.346 1.00 22.12 16 GLU A CA 9
ATOM 9297 C C . GLU A 1 16 ? -9.349 20.400 -16.392 1.00 0.31 16 GLU A C 9
ATOM 9298 O O . GLU A 1 16 ? -8.387 20.834 -15.758 1.00 43.13 16 GLU A O 9
ATOM 9310 N N . ARG A 1 17 ? -10.570 20.915 -16.296 1.00 14.30 17 ARG A N 9
ATOM 9311 C CA . ARG A 1 17 ? -10.856 22.046 -15.422 1.00 10.45 17 ARG A CA 9
ATOM 9312 C C . ARG A 1 17 ? -12.354 22.330 -15.371 1.00 75.13 17 ARG A C 9
ATOM 9313 O O . ARG A 1 17 ? -13.116 21.845 -16.209 1.00 32.04 17 ARG A O 9
ATOM 9334 N N . ILE A 1 18 ? -12.770 23.117 -14.385 1.00 3.03 18 ILE A N 9
ATOM 9335 C CA . ILE A 1 18 ? -14.176 23.465 -14.226 1.00 52.12 18 ILE A CA 9
ATOM 9336 C C . ILE A 1 18 ? -14.635 24.416 -15.326 1.00 45.34 18 ILE A C 9
ATOM 9337 O O . ILE A 1 18 ? -14.223 25.576 -15.371 1.00 34.15 18 ILE A O 9
ATOM 9353 N N . VAL A 1 19 ? -15.491 23.918 -16.213 1.00 44.31 19 VAL A N 9
ATOM 9354 C CA . VAL A 1 19 ? -16.008 24.724 -17.312 1.00 50.43 19 VAL A CA 9
ATOM 9355 C C . VAL A 1 19 ? -16.763 25.943 -16.793 1.00 31.45 19 VAL A C 9
ATOM 9356 O O . VAL A 1 19 ? -16.447 27.079 -17.146 1.00 31.31 19 VAL A O 9
ATOM 9369 N N . ARG A 1 20 ? -17.762 25.698 -15.951 1.00 31.11 20 ARG A N 9
ATOM 9370 C CA . ARG A 1 20 ? -18.563 26.775 -15.382 1.00 53.14 20 ARG A CA 9
ATOM 9371 C C . ARG A 1 20 ? -19.330 26.292 -14.155 1.00 14.42 20 ARG A C 9
ATOM 9372 O O . ARG A 1 20 ? -19.131 25.172 -13.685 1.00 43.01 20 ARG A O 9
ATOM 9393 N N . LYS A 1 21 ? -20.209 27.146 -13.639 1.00 63.21 21 LYS A N 9
ATOM 9394 C CA . LYS A 1 21 ? -21.007 26.808 -12.467 1.00 30.22 21 LYS A CA 9
ATOM 9395 C C . LYS A 1 21 ? -22.325 27.576 -12.466 1.00 61.12 21 LYS A C 9
ATOM 9396 O O . LYS A 1 21 ? -22.445 28.625 -13.100 1.00 63.40 21 LYS A O 9
ATOM 9415 N N . LYS A 1 22 ? -23.312 27.048 -11.750 1.00 4.13 22 LYS A N 9
ATOM 9416 C CA . LYS A 1 22 ? -24.621 27.685 -11.664 1.00 25.25 22 LYS A CA 9
ATOM 9417 C C . LYS A 1 22 ? -25.487 27.007 -10.607 1.00 4.25 22 LYS A C 9
ATOM 9418 O O . LYS A 1 22 ? -25.416 25.792 -10.419 1.00 55.11 22 LYS A O 9
ATOM 9437 N N . ILE A 1 23 ? -26.303 27.800 -9.920 1.00 61.31 23 ILE A N 9
ATOM 9438 C CA . ILE A 1 23 ? -27.184 27.275 -8.884 1.00 70.13 23 ILE A CA 9
ATOM 9439 C C . ILE A 1 23 ? -28.641 27.307 -9.334 1.00 22.02 23 ILE A C 9
ATOM 9440 O O . ILE A 1 23 ? -29.040 28.164 -10.123 1.00 23.42 23 ILE A O 9
ATOM 9456 N N . VAL A 1 24 ? -29.432 26.368 -8.825 1.00 13.24 24 VAL A N 9
ATOM 9457 C CA . VAL A 1 24 ? -30.846 26.290 -9.171 1.00 15.21 24 VAL A CA 9
ATOM 9458 C C . VAL A 1 24 ? -31.701 26.024 -7.937 1.00 3.25 24 VAL A C 9
ATOM 9459 O O . VAL A 1 24 ? -31.490 25.044 -7.222 1.00 20.22 24 VAL A O 9
ATOM 9472 N N . HIS A 1 25 ? -32.667 26.904 -7.691 1.00 62.24 25 HIS A N 9
ATOM 9473 C CA . HIS A 1 25 ? -33.555 26.764 -6.543 1.00 20.41 25 HIS A CA 9
ATOM 9474 C C . HIS A 1 25 ? -32.756 26.672 -5.246 1.00 51.13 25 HIS A C 9
ATOM 9475 O O . HIS A 1 25 ? -33.223 26.112 -4.256 1.00 35.32 25 HIS A O 9
ATOM 9489 N N . GLY A 1 26 ? -31.548 27.226 -5.261 1.00 5.42 26 GLY A N 9
ATOM 9490 C CA . GLY A 1 26 ? -30.703 27.195 -4.081 1.00 50.40 26 GLY A CA 9
ATOM 9491 C C . GLY A 1 26 ? -29.748 26.018 -4.082 1.00 54.01 26 GLY A C 9
ATOM 9492 O O . GLY A 1 26 ? -29.132 25.709 -3.063 1.00 50.42 26 GLY A O 9
ATOM 9496 N N . ASN A 1 27 ? -29.627 25.358 -5.229 1.00 60.41 27 ASN A N 9
ATOM 9497 C CA . ASN A 1 27 ? -28.742 24.206 -5.358 1.00 31.52 27 ASN A CA 9
ATOM 9498 C C . ASN A 1 27 ? -27.596 24.505 -6.319 1.00 24.21 27 ASN A C 9
ATOM 9499 O O . ASN A 1 27 ? -27.785 24.549 -7.535 1.00 61.10 27 ASN A O 9
ATOM 9510 N N . THR A 1 28 ? -26.404 24.710 -5.765 1.00 74.42 28 THR A N 9
ATOM 9511 C CA . THR A 1 28 ? -25.227 25.005 -6.572 1.00 12.21 28 THR A CA 9
ATOM 9512 C C . THR A 1 28 ? -24.821 23.801 -7.414 1.00 54.12 28 THR A C 9
ATOM 9513 O O . THR A 1 28 ? -24.944 22.657 -6.978 1.00 21.32 28 THR A O 9
ATOM 9524 N N . SER A 1 29 ? -24.337 24.067 -8.623 1.00 73.33 29 SER A N 9
ATOM 9525 C CA . SER A 1 29 ? -23.916 23.004 -9.528 1.00 70.23 29 SER A CA 9
ATOM 9526 C C . SER A 1 29 ? -22.673 23.417 -10.310 1.00 40.24 29 SER A C 9
ATOM 9527 O O . SER A 1 29 ? -22.643 24.478 -10.935 1.00 21.03 29 SER A O 9
ATOM 9535 N N . TYR A 1 30 ? -21.649 22.572 -10.271 1.00 72.24 30 TYR A N 9
ATOM 9536 C CA . TYR A 1 30 ? -20.402 22.849 -10.974 1.00 1.02 30 TYR A CA 9
ATOM 9537 C C . TYR A 1 30 ? -20.275 21.981 -12.222 1.00 50.00 30 TYR A C 9
ATOM 9538 O O . TYR A 1 30 ? -20.220 20.753 -12.136 1.00 54.54 30 TYR A O 9
ATOM 9556 N N . LEU A 1 31 ? -20.228 22.627 -13.382 1.00 10.54 31 LEU A N 9
ATOM 9557 C CA . LEU A 1 31 ? -20.107 21.916 -14.650 1.00 3.44 31 LEU A CA 9
ATOM 9558 C C . LEU A 1 31 ? -18.644 21.777 -15.058 1.00 43.30 31 LEU A C 9
ATOM 9559 O O . LEU A 1 31 ? -17.977 22.766 -15.366 1.00 33.24 31 LEU A O 9
ATOM 9575 N N . VAL A 1 32 ? -18.150 20.543 -15.061 1.00 11.11 32 VAL A N 9
ATOM 9576 C CA . VAL A 1 32 ? -16.767 20.274 -15.435 1.00 61.30 32 VAL A CA 9
ATOM 9577 C C . VAL A 1 32 ? -16.695 19.334 -16.634 1.00 2.25 32 VAL A C 9
ATOM 9578 O O . VAL A 1 32 ? -17.501 18.413 -16.764 1.00 53.12 32 VAL A O 9
ATOM 9591 N N . LYS A 1 33 ? -15.723 19.573 -17.507 1.00 63.44 33 LYS A N 9
ATOM 9592 C CA . LYS A 1 33 ? -15.542 18.747 -18.696 1.00 12.31 33 LYS A CA 9
ATOM 9593 C C . LYS A 1 33 ? -14.727 17.499 -18.373 1.00 14.02 33 LYS A C 9
ATOM 9594 O O . LYS A 1 33 ? -14.495 17.183 -17.206 1.00 11.11 33 LYS A O 9
ATOM 9613 N N . TRP A 1 34 ? -14.296 16.795 -19.413 1.00 25.24 34 TRP A N 9
ATOM 9614 C CA . TRP A 1 34 ? -13.505 15.582 -19.238 1.00 60.54 34 TRP A CA 9
ATOM 9615 C C . TRP A 1 34 ? -12.186 15.678 -19.997 1.00 70.32 34 TRP A C 9
ATOM 9616 O O . TRP A 1 34 ? -12.124 15.393 -21.193 1.00 40.25 34 TRP A O 9
ATOM 9637 N N . LYS A 1 35 ? -11.132 16.080 -19.295 1.00 13.01 35 LYS A N 9
ATOM 9638 C CA . LYS A 1 35 ? -9.813 16.212 -19.902 1.00 11.44 35 LYS A CA 9
ATOM 9639 C C . LYS A 1 35 ? -9.921 16.745 -21.327 1.00 4.43 35 LYS A C 9
ATOM 9640 O O . LYS A 1 35 ? -9.268 16.240 -22.239 1.00 10.20 35 LYS A O 9
ATOM 9659 N N . ASN A 1 36 ? -10.747 17.770 -21.510 1.00 32.04 36 ASN A N 9
ATOM 9660 C CA . ASN A 1 36 ? -10.939 18.372 -22.824 1.00 41.11 36 ASN A CA 9
ATOM 9661 C C . ASN A 1 36 ? -11.325 17.316 -23.855 1.00 61.11 36 ASN A C 9
ATOM 9662 O O . ASN A 1 36 ? -10.648 17.147 -24.870 1.00 1.13 36 ASN A O 9
ATOM 9673 N N . TYR A 1 37 ? -12.417 16.608 -23.588 1.00 41.14 37 TYR A N 9
ATOM 9674 C CA . TYR A 1 37 ? -12.892 15.567 -24.492 1.00 14.03 37 TYR A CA 9
ATOM 9675 C C . TYR A 1 37 ? -14.334 15.831 -24.916 1.00 62.04 37 TYR A C 9
ATOM 9676 O O . TYR A 1 37 ? -14.658 15.802 -26.103 1.00 73.15 37 TYR A O 9
ATOM 9694 N N . SER A 1 38 ? -15.195 16.089 -23.937 1.00 44.10 38 SER A N 9
ATOM 9695 C CA . SER A 1 38 ? -16.603 16.355 -24.207 1.00 45.42 38 SER A CA 9
ATOM 9696 C C . SER A 1 38 ? -16.840 17.846 -24.432 1.00 71.41 38 SER A C 9
ATOM 9697 O O . SER A 1 38 ? -17.544 18.240 -25.362 1.00 31.12 38 SER A O 9
ATOM 9705 N N . SER A 1 39 ? -16.247 18.669 -23.574 1.00 13.15 39 SER A N 9
ATOM 9706 C CA . SER A 1 39 ? -16.397 20.116 -23.675 1.00 4.11 39 SER A CA 9
ATOM 9707 C C . SER A 1 39 ? -17.831 20.537 -23.371 1.00 32.23 39 SER A C 9
ATOM 9708 O O . SER A 1 39 ? -18.131 21.020 -22.279 1.00 10.42 39 SER A O 9
ATOM 9716 N N . LYS A 1 40 ? -18.715 20.349 -24.345 1.00 12.22 40 LYS A N 9
ATOM 9717 C CA . LYS A 1 40 ? -20.119 20.707 -24.184 1.00 15.13 40 LYS A CA 9
ATOM 9718 C C . LYS A 1 40 ? -20.889 19.590 -23.486 1.00 1.34 40 LYS A C 9
ATOM 9719 O O . LYS A 1 40 ? -21.968 19.816 -22.937 1.00 25.14 40 LYS A O 9
ATOM 9738 N N . ASP A 1 41 ? -20.327 18.387 -23.509 1.00 72.34 41 ASP A N 9
ATOM 9739 C CA . ASP A 1 41 ? -20.959 17.235 -22.876 1.00 55.23 41 ASP A CA 9
ATOM 9740 C C . ASP A 1 41 ? -20.537 17.118 -21.415 1.00 43.12 41 ASP A C 9
ATOM 9741 O O . ASP A 1 41 ? -20.816 16.117 -20.757 1.00 2.34 41 ASP A O 9
ATOM 9750 N N . ASN A 1 42 ? -19.861 18.148 -20.916 1.00 30.23 42 ASN A N 9
ATOM 9751 C CA . ASN A 1 42 ? -19.398 18.160 -19.533 1.00 30.43 42 ASN A CA 9
ATOM 9752 C C . ASN A 1 42 ? -20.496 17.681 -18.588 1.00 23.35 42 ASN A C 9
ATOM 9753 O O . ASN A 1 42 ? -21.680 17.723 -18.921 1.00 75.31 42 ASN A O 9
ATOM 9764 N N . THR A 1 43 ? -20.094 17.226 -17.405 1.00 22.33 43 THR A N 9
ATOM 9765 C CA . THR A 1 43 ? -21.042 16.738 -16.411 1.00 1.31 43 THR A CA 9
ATOM 9766 C C . THR A 1 43 ? -21.250 17.762 -15.301 1.00 5.13 43 THR A C 9
ATOM 9767 O O . THR A 1 43 ? -20.331 18.501 -14.946 1.00 15.41 43 THR A O 9
ATOM 9778 N N . TRP A 1 44 ? -22.460 17.799 -14.756 1.00 11.31 44 TRP A N 9
ATOM 9779 C CA . TRP A 1 44 ? -22.787 18.733 -13.684 1.00 53.13 44 TRP A CA 9
ATOM 9780 C C . TRP A 1 44 ? -22.677 18.058 -12.322 1.00 3.34 44 TRP A C 9
ATOM 9781 O O . TRP A 1 44 ? -23.344 17.058 -12.059 1.00 11.40 44 TRP A O 9
ATOM 9802 N N . GLU A 1 45 ? -21.830 18.612 -11.459 1.00 34.23 45 GLU A N 9
ATOM 9803 C CA . GLU A 1 45 ? -21.633 18.061 -10.123 1.00 14.21 45 GLU A CA 9
ATOM 9804 C C . GLU A 1 45 ? -21.832 19.135 -9.057 1.00 51.11 45 GLU A C 9
ATOM 9805 O O . GLU A 1 45 ? -21.190 20.186 -9.090 1.00 31.55 45 GLU A O 9
ATOM 9817 N N . THR A 1 46 ? -22.727 18.864 -8.112 1.00 52.20 46 THR A N 9
ATOM 9818 C CA . THR A 1 46 ? -23.013 19.806 -7.037 1.00 42.23 46 THR A CA 9
ATOM 9819 C C . THR A 1 46 ? -21.728 20.404 -6.474 1.00 75.22 46 THR A C 9
ATOM 9820 O O . THR A 1 46 ? -20.672 19.775 -6.514 1.00 23.35 46 THR A O 9
ATOM 9831 N N . GLU A 1 47 ? -21.828 21.621 -5.950 1.00 42.51 47 GLU A N 9
ATOM 9832 C CA . GLU A 1 47 ? -20.672 22.303 -5.379 1.00 12.12 47 GLU A CA 9
ATOM 9833 C C . GLU A 1 47 ? -20.070 21.489 -4.237 1.00 11.31 47 GLU A C 9
ATOM 9834 O O . GLU A 1 47 ? -18.896 21.645 -3.901 1.00 40.22 47 GLU A O 9
ATOM 9846 N N . ASP A 1 48 ? -20.883 20.622 -3.644 1.00 61.21 48 ASP A N 9
ATOM 9847 C CA . ASP A 1 48 ? -20.432 19.783 -2.540 1.00 63.42 48 ASP A CA 9
ATOM 9848 C C . ASP A 1 48 ? -20.012 18.404 -3.042 1.00 2.44 48 ASP A C 9
ATOM 9849 O O . ASP A 1 48 ? -19.593 17.550 -2.261 1.00 32.34 48 ASP A O 9
ATOM 9858 N N . ASP A 1 49 ? -20.128 18.196 -4.348 1.00 64.54 49 ASP A N 9
ATOM 9859 C CA . ASP A 1 49 ? -19.760 16.921 -4.954 1.00 51.15 49 ASP A CA 9
ATOM 9860 C C . ASP A 1 49 ? -18.686 17.116 -6.020 1.00 71.22 49 ASP A C 9
ATOM 9861 O O . ASP A 1 49 ? -18.148 16.147 -6.557 1.00 50.02 49 ASP A O 9
ATOM 9870 N N . ILE A 1 50 ? -18.380 18.373 -6.322 1.00 13.12 50 ILE A N 9
ATOM 9871 C CA . ILE A 1 50 ? -17.371 18.694 -7.323 1.00 40.22 50 ILE A CA 9
ATOM 9872 C C . ILE A 1 50 ? -16.032 19.018 -6.670 1.00 1.53 50 ILE A C 9
ATOM 9873 O O . ILE A 1 50 ? -14.972 18.709 -7.215 1.00 74.00 50 ILE A O 9
ATOM 9889 N N . ARG A 1 51 ? -16.087 19.642 -5.497 1.00 55.14 51 ARG A N 9
ATOM 9890 C CA . ARG A 1 51 ? -14.879 20.008 -4.769 1.00 21.14 51 ARG A CA 9
ATOM 9891 C C . ARG A 1 51 ? -14.307 18.804 -4.025 1.00 15.53 51 ARG A C 9
ATOM 9892 O O . ARG A 1 51 ? -13.145 18.806 -3.619 1.00 65.44 51 ARG A O 9
ATOM 9913 N N . THR A 1 52 ? -15.133 17.778 -3.848 1.00 34.24 52 THR A N 9
ATOM 9914 C CA . THR A 1 52 ? -14.712 16.569 -3.151 1.00 64.13 52 THR A CA 9
ATOM 9915 C C . THR A 1 52 ? -14.074 15.574 -4.114 1.00 72.22 52 THR A C 9
ATOM 9916 O O . THR A 1 52 ? -13.179 14.816 -3.739 1.00 14.25 52 THR A O 9
ATOM 9927 N N . LYS A 1 53 ? -14.540 15.581 -5.359 1.00 23.43 53 LYS A N 9
ATOM 9928 C CA . LYS A 1 53 ? -14.014 14.680 -6.378 1.00 31.13 53 LYS A CA 9
ATOM 9929 C C . LYS A 1 53 ? -13.052 15.413 -7.308 1.00 34.43 53 LYS A C 9
ATOM 9930 O O . LYS A 1 53 ? -12.083 14.832 -7.796 1.00 62.03 53 LYS A O 9
ATOM 9949 N N . TYR A 1 54 ? -13.326 16.690 -7.547 1.00 52.10 54 TYR A N 9
ATOM 9950 C CA . TYR A 1 54 ? -12.486 17.502 -8.419 1.00 64.42 54 TYR A CA 9
ATOM 9951 C C . TYR A 1 54 ? -12.013 18.763 -7.702 1.00 34.52 54 TYR A C 9
ATOM 9952 O O . TYR A 1 54 ? -11.817 19.807 -8.322 1.00 31.22 54 TYR A O 9
ATOM 9970 N N . GLY A 1 55 ? -11.832 18.656 -6.389 1.00 33.12 55 GLY A N 9
ATOM 9971 C CA . GLY A 1 55 ? -11.384 19.793 -5.607 1.00 51.50 55 GLY A CA 9
ATOM 9972 C C . GLY A 1 55 ? -10.127 20.425 -6.171 1.00 51.50 55 GLY A C 9
ATOM 9973 O O . GLY A 1 55 ? -9.825 21.585 -5.886 1.00 75.33 55 GLY A O 9
ATOM 9977 N N . ASP A 1 56 ? -9.391 19.662 -6.971 1.00 52.35 56 ASP A N 9
ATOM 9978 C CA . ASP A 1 56 ? -8.159 20.154 -7.577 1.00 1.35 56 ASP A CA 9
ATOM 9979 C C . ASP A 1 56 ? -8.435 21.362 -8.467 1.00 71.42 56 ASP A C 9
ATOM 9980 O O . ASP A 1 56 ? -7.823 22.418 -8.307 1.00 5.12 56 ASP A O 9
ATOM 9989 N N . LEU A 1 57 ? -9.360 21.198 -9.407 1.00 21.23 57 LEU A N 9
ATOM 9990 C CA . LEU A 1 57 ? -9.717 22.274 -10.325 1.00 31.04 57 LEU A CA 9
ATOM 9991 C C . LEU A 1 57 ? -10.731 23.219 -9.688 1.00 31.23 57 LEU A C 9
ATOM 9992 O O . LEU A 1 57 ? -10.740 24.417 -9.968 1.00 51.50 57 LEU A O 9
ATOM 10008 N N . VAL A 1 58 ? -11.584 22.671 -8.827 1.00 45.01 58 VAL A N 9
ATOM 10009 C CA . VAL A 1 58 ? -12.600 23.465 -8.147 1.00 42.23 58 VAL A CA 9
ATOM 10010 C C . VAL A 1 58 ? -11.977 24.660 -7.435 1.00 13.55 58 VAL A C 9
ATOM 10011 O O . VAL A 1 58 ? -12.513 25.768 -7.475 1.00 45.44 58 VAL A O 9
ATOM 10024 N N . ASP A 1 59 ? -10.844 24.428 -6.782 1.00 44.42 59 ASP A N 9
ATOM 10025 C CA . ASP A 1 59 ? -10.146 25.487 -6.061 1.00 32.31 59 ASP A CA 9
ATOM 10026 C C . ASP A 1 59 ? -9.335 26.354 -7.019 1.00 32.13 59 ASP A C 9
ATOM 10027 O O . ASP A 1 59 ? -8.634 27.274 -6.597 1.00 34.12 59 ASP A O 9
ATOM 10036 N N . ASP A 1 60 ? -9.435 26.054 -8.309 1.00 21.41 60 ASP A N 9
ATOM 10037 C CA . ASP A 1 60 ? -8.711 26.806 -9.327 1.00 63.51 60 ASP A CA 9
ATOM 10038 C C . ASP A 1 60 ? -9.669 27.643 -10.169 1.00 21.34 60 ASP A C 9
ATOM 10039 O O . ASP A 1 60 ? -9.255 28.580 -10.852 1.00 32.32 60 ASP A O 9
ATOM 10048 N N . PHE A 1 61 ? -10.951 27.298 -10.115 1.00 71.32 61 PHE A N 9
ATOM 10049 C CA . PHE A 1 61 ? -11.968 28.016 -10.874 1.00 74.01 61 PHE A CA 9
ATOM 10050 C C . PHE A 1 61 ? -12.733 28.985 -9.977 1.00 33.30 61 PHE A C 9
ATOM 10051 O O . PHE A 1 61 ? -12.628 30.201 -10.128 1.00 45.21 61 PHE A O 9
ATOM 10068 N N . GLU A 1 62 ? -13.504 28.435 -9.044 1.00 22.34 62 GLU A N 9
ATOM 10069 C CA . GLU A 1 62 ? -14.288 29.250 -8.123 1.00 44.12 62 GLU A CA 9
ATOM 10070 C C . GLU A 1 62 ? -13.397 30.242 -7.382 1.00 3.45 62 GLU A C 9
ATOM 10071 O O . GLU A 1 62 ? -13.785 31.386 -7.143 1.00 52.25 62 GLU A O 9
ATOM 10083 N N . LYS A 1 63 ? -12.199 29.796 -7.018 1.00 11.10 63 LYS A N 9
ATOM 10084 C CA . LYS A 1 63 ? -11.251 30.643 -6.304 1.00 21.21 63 LYS A CA 9
ATOM 10085 C C . LYS A 1 63 ? -10.833 31.834 -7.160 1.00 51.02 63 LYS A C 9
ATOM 10086 O O . LYS A 1 63 ? -10.279 32.809 -6.655 1.00 41.20 63 LYS A O 9
ATOM 10105 N N . ASN A 1 64 ? -11.104 31.748 -8.458 1.00 73.14 64 ASN A N 9
ATOM 10106 C CA . ASN A 1 64 ? -10.757 32.820 -9.385 1.00 32.25 64 ASN A CA 9
ATOM 10107 C C . ASN A 1 64 ? -11.952 33.736 -9.629 1.00 34.11 64 ASN A C 9
ATOM 10108 O O . ASN A 1 64 ? -11.795 34.944 -9.805 1.00 64.40 64 ASN A O 9
ATOM 10119 N N . GLN A 1 65 ? -13.146 33.152 -9.637 1.00 54.34 65 GLN A N 9
ATOM 10120 C CA . GLN A 1 65 ? -14.368 33.916 -9.860 1.00 51.42 65 GLN A CA 9
ATOM 10121 C C . GLN A 1 65 ? -14.851 34.561 -8.565 1.00 20.21 65 GLN A C 9
ATOM 10122 O O . GLN A 1 65 ? -15.624 35.519 -8.586 1.00 22.01 65 GLN A O 9
ATOM 10136 N N . LYS A 1 66 ? -14.391 34.029 -7.438 1.00 21.52 66 LYS A N 9
ATOM 10137 C CA . LYS A 1 66 ? -14.774 34.551 -6.132 1.00 14.32 66 LYS A CA 9
ATOM 10138 C C . LYS A 1 66 ? -14.455 36.039 -6.026 1.00 53.23 66 LYS A C 9
ATOM 10139 O O . LYS A 1 66 ? -15.040 36.754 -5.212 1.00 40.10 66 LYS A O 9
ATOM 10158 N N . LYS A 1 67 ? -13.525 36.500 -6.856 1.00 14.53 67 LYS A N 9
ATOM 10159 C CA . LYS A 1 67 ? -13.130 37.904 -6.858 1.00 71.14 67 LYS A CA 9
ATOM 10160 C C . LYS A 1 67 ? -12.596 38.321 -5.492 1.00 1.30 67 LYS A C 9
ATOM 10161 O O . LYS A 1 67 ? -11.728 37.657 -4.924 1.00 54.04 67 LYS A O 9
ATOM 10180 N N . MET A 1 1 ? 5.992 -2.108 -9.379 1.00 11.41 1 MET A N 10
ATOM 10181 C CA . MET A 1 1 ? 5.466 -0.772 -9.637 1.00 35.31 1 MET A CA 10
ATOM 10182 C C . MET A 1 1 ? 6.216 -0.105 -10.785 1.00 52.30 1 MET A C 10
ATOM 10183 O O . MET A 1 1 ? 7.326 0.397 -10.606 1.00 21.03 1 MET A O 10
ATOM 10197 N N . HIS A 1 2 ? 5.603 -0.102 -11.965 1.00 31.24 2 HIS A N 10
ATOM 10198 C CA . HIS A 1 2 ? 6.214 0.504 -13.142 1.00 54.51 2 HIS A CA 10
ATOM 10199 C C . HIS A 1 2 ? 5.175 1.265 -13.962 1.00 24.13 2 HIS A C 10
ATOM 10200 O O . HIS A 1 2 ? 4.215 0.679 -14.463 1.00 40.51 2 HIS A O 10
ATOM 10214 N N . HIS A 1 3 ? 5.374 2.573 -14.093 1.00 64.42 3 HIS A N 10
ATOM 10215 C CA . HIS A 1 3 ? 4.455 3.413 -14.852 1.00 1.30 3 HIS A CA 10
ATOM 10216 C C . HIS A 1 3 ? 4.998 4.833 -14.981 1.00 11.44 3 HIS A C 10
ATOM 10217 O O . HIS A 1 3 ? 5.858 5.253 -14.206 1.00 21.25 3 HIS A O 10
ATOM 10231 N N . HIS A 1 4 ? 4.490 5.569 -15.965 1.00 24.03 4 HIS A N 10
ATOM 10232 C CA . HIS A 1 4 ? 4.925 6.942 -16.195 1.00 14.32 4 HIS A CA 10
ATOM 10233 C C . HIS A 1 4 ? 3.922 7.690 -17.069 1.00 21.13 4 HIS A C 10
ATOM 10234 O O . HIS A 1 4 ? 3.603 7.255 -18.176 1.00 13.32 4 HIS A O 10
ATOM 10248 N N . HIS A 1 5 ? 3.428 8.816 -16.564 1.00 22.02 5 HIS A N 10
ATOM 10249 C CA . HIS A 1 5 ? 2.461 9.624 -17.299 1.00 24.04 5 HIS A CA 10
ATOM 10250 C C . HIS A 1 5 ? 2.971 11.051 -17.478 1.00 14.02 5 HIS A C 10
ATOM 10251 O O . HIS A 1 5 ? 4.039 11.407 -16.979 1.00 53.20 5 HIS A O 10
ATOM 10265 N N . HIS A 1 6 ? 2.200 11.864 -18.194 1.00 32.24 6 HIS A N 10
ATOM 10266 C CA . HIS A 1 6 ? 2.573 13.252 -18.439 1.00 2.32 6 HIS A CA 10
ATOM 10267 C C . HIS A 1 6 ? 1.933 14.177 -17.408 1.00 4.22 6 HIS A C 10
ATOM 10268 O O . HIS A 1 6 ? 2.514 15.194 -17.026 1.00 55.22 6 HIS A O 10
ATOM 10282 N N . HIS A 1 7 ? 0.734 13.818 -16.961 1.00 61.20 7 HIS A N 10
ATOM 10283 C CA . HIS A 1 7 ? 0.015 14.616 -15.974 1.00 63.21 7 HIS A CA 10
ATOM 10284 C C . HIS A 1 7 ? 0.473 14.272 -14.560 1.00 4.51 7 HIS A C 10
ATOM 10285 O O . HIS A 1 7 ? 1.093 13.234 -14.334 1.00 30.32 7 HIS A O 10
ATOM 10299 N N . GLU A 1 8 ? 0.165 15.153 -13.613 1.00 35.33 8 GLU A N 10
ATOM 10300 C CA . GLU A 1 8 ? 0.547 14.942 -12.221 1.00 54.23 8 GLU A CA 10
ATOM 10301 C C . GLU A 1 8 ? -0.579 14.265 -11.445 1.00 22.15 8 GLU A C 10
ATOM 10302 O O . GLU A 1 8 ? -0.918 14.677 -10.335 1.00 53.13 8 GLU A O 10
ATOM 10314 N N . VAL A 1 9 ? -1.154 13.223 -12.036 1.00 75.10 9 VAL A N 10
ATOM 10315 C CA . VAL A 1 9 ? -2.241 12.487 -11.401 1.00 13.43 9 VAL A CA 10
ATOM 10316 C C . VAL A 1 9 ? -2.083 10.985 -11.608 1.00 10.31 9 VAL A C 10
ATOM 10317 O O . VAL A 1 9 ? -2.884 10.339 -12.283 1.00 73.20 9 VAL A O 10
ATOM 10330 N N . PRO A 1 10 ? -1.025 10.414 -11.013 1.00 41.33 10 PRO A N 10
ATOM 10331 C CA . PRO A 1 10 ? -0.737 8.981 -11.117 1.00 62.32 10 PRO A CA 10
ATOM 10332 C C . PRO A 1 10 ? -1.747 8.130 -10.356 1.00 75.41 10 PRO A C 10
ATOM 10333 O O . PRO A 1 10 ? -1.391 7.422 -9.414 1.00 55.30 10 PRO A O 10
ATOM 10344 N N . GLN A 1 11 ? -3.008 8.203 -10.771 1.00 41.12 11 GLN A N 10
ATOM 10345 C CA . GLN A 1 11 ? -4.070 7.439 -10.127 1.00 64.23 11 GLN A CA 10
ATOM 10346 C C . GLN A 1 11 ? -5.111 6.988 -11.146 1.00 63.34 11 GLN A C 10
ATOM 10347 O O . GLN A 1 11 ? -5.597 5.857 -11.095 1.00 51.52 11 GLN A O 10
ATOM 10361 N N . THR A 1 12 ? -5.450 7.879 -12.073 1.00 63.10 12 THR A N 10
ATOM 10362 C CA . THR A 1 12 ? -6.434 7.573 -13.103 1.00 51.44 12 THR A CA 10
ATOM 10363 C C . THR A 1 12 ? -6.333 8.552 -14.268 1.00 20.12 12 THR A C 10
ATOM 10364 O O . THR A 1 12 ? -6.073 8.156 -15.404 1.00 74.52 12 THR A O 10
ATOM 10375 N N . PHE A 1 13 ? -6.539 9.832 -13.978 1.00 41.41 13 PHE A N 10
ATOM 10376 C CA . PHE A 1 13 ? -6.471 10.868 -15.002 1.00 51.42 13 PHE A CA 10
ATOM 10377 C C . PHE A 1 13 ? -6.710 12.248 -14.396 1.00 54.35 13 PHE A C 10
ATOM 10378 O O . PHE A 1 13 ? -6.841 12.389 -13.181 1.00 45.41 13 PHE A O 10
ATOM 10395 N N . GLU A 1 14 ? -6.766 13.263 -15.254 1.00 33.22 14 GLU A N 10
ATOM 10396 C CA . GLU A 1 14 ? -6.988 14.632 -14.803 1.00 74.30 14 GLU A CA 10
ATOM 10397 C C . GLU A 1 14 ? -8.111 15.291 -15.598 1.00 75.04 14 GLU A C 10
ATOM 10398 O O . GLU A 1 14 ? -8.516 14.796 -16.650 1.00 61.34 14 GLU A O 10
ATOM 10410 N N . VAL A 1 15 ? -8.612 16.412 -15.087 1.00 63.44 15 VAL A N 10
ATOM 10411 C CA . VAL A 1 15 ? -9.688 17.140 -15.749 1.00 65.01 15 VAL A CA 10
ATOM 10412 C C . VAL A 1 15 ? -9.167 18.415 -16.402 1.00 51.42 15 VAL A C 10
ATOM 10413 O O . VAL A 1 15 ? -8.177 18.993 -15.955 1.00 50.32 15 VAL A O 10
ATOM 10426 N N . GLU A 1 16 ? -9.842 18.849 -17.462 1.00 61.25 16 GLU A N 10
ATOM 10427 C CA . GLU A 1 16 ? -9.447 20.057 -18.177 1.00 65.54 16 GLU A CA 10
ATOM 10428 C C . GLU A 1 16 ? -9.682 21.297 -17.321 1.00 41.40 16 GLU A C 10
ATOM 10429 O O . GLU A 1 16 ? -8.735 21.944 -16.872 1.00 61.34 16 GLU A O 10
ATOM 10441 N N . ARG A 1 17 ? -10.951 21.624 -17.099 1.00 41.13 17 ARG A N 10
ATOM 10442 C CA . ARG A 1 17 ? -11.312 22.788 -16.299 1.00 25.03 17 ARG A CA 10
ATOM 10443 C C . ARG A 1 17 ? -12.820 22.849 -16.077 1.00 20.13 17 ARG A C 10
ATOM 10444 O O . ARG A 1 17 ? -13.588 22.193 -16.781 1.00 62.22 17 ARG A O 10
ATOM 10465 N N . ILE A 1 18 ? -13.237 23.640 -15.094 1.00 24.34 18 ILE A N 10
ATOM 10466 C CA . ILE A 1 18 ? -14.652 23.786 -14.780 1.00 14.23 18 ILE A CA 10
ATOM 10467 C C . ILE A 1 18 ? -15.386 24.537 -15.886 1.00 1.11 18 ILE A C 10
ATOM 10468 O O . ILE A 1 18 ? -15.192 25.739 -16.070 1.00 24.32 18 ILE A O 10
ATOM 10484 N N . VAL A 1 19 ? -16.232 23.821 -16.620 1.00 23.43 19 VAL A N 10
ATOM 10485 C CA . VAL A 1 19 ? -16.997 24.419 -17.706 1.00 55.34 19 VAL A CA 10
ATOM 10486 C C . VAL A 1 19 ? -17.894 25.541 -17.194 1.00 32.30 19 VAL A C 10
ATOM 10487 O O . VAL A 1 19 ? -17.859 26.660 -17.705 1.00 3.22 19 VAL A O 10
ATOM 10500 N N . ARG A 1 20 ? -18.698 25.232 -16.181 1.00 45.41 20 ARG A N 10
ATOM 10501 C CA . ARG A 1 20 ? -19.605 26.214 -15.599 1.00 42.34 20 ARG A CA 10
ATOM 10502 C C . ARG A 1 20 ? -20.154 25.722 -14.264 1.00 15.34 20 ARG A C 10
ATOM 10503 O O . ARG A 1 20 ? -19.727 24.690 -13.746 1.00 52.02 20 ARG A O 10
ATOM 10524 N N . LYS A 1 21 ? -21.104 26.468 -13.710 1.00 12.33 21 LYS A N 10
ATOM 10525 C CA . LYS A 1 21 ? -21.714 26.109 -12.435 1.00 1.21 21 LYS A CA 10
ATOM 10526 C C . LYS A 1 21 ? -23.142 26.637 -12.347 1.00 12.42 21 LYS A C 10
ATOM 10527 O O . LYS A 1 21 ? -23.509 27.584 -13.044 1.00 34.34 21 LYS A O 10
ATOM 10546 N N . LYS A 1 22 ? -23.944 26.021 -11.485 1.00 60.11 22 LYS A N 10
ATOM 10547 C CA . LYS A 1 22 ? -25.332 26.430 -11.303 1.00 44.11 22 LYS A CA 10
ATOM 10548 C C . LYS A 1 22 ? -25.953 25.728 -10.100 1.00 64.50 22 LYS A C 10
ATOM 10549 O O . LYS A 1 22 ? -25.636 24.573 -9.813 1.00 32.34 22 LYS A O 10
ATOM 10568 N N . ILE A 1 23 ? -26.838 26.431 -9.402 1.00 61.30 23 ILE A N 10
ATOM 10569 C CA . ILE A 1 23 ? -27.505 25.873 -8.232 1.00 64.41 23 ILE A CA 10
ATOM 10570 C C . ILE A 1 23 ? -28.990 25.654 -8.498 1.00 71.31 23 ILE A C 10
ATOM 10571 O O . ILE A 1 23 ? -29.603 26.373 -9.287 1.00 71.34 23 ILE A O 10
ATOM 10587 N N . VAL A 1 24 ? -29.564 24.657 -7.832 1.00 73.34 24 VAL A N 10
ATOM 10588 C CA . VAL A 1 24 ? -30.979 24.344 -7.994 1.00 52.32 24 VAL A CA 10
ATOM 10589 C C . VAL A 1 24 ? -31.633 24.044 -6.650 1.00 61.21 24 VAL A C 10
ATOM 10590 O O . VAL A 1 24 ? -31.175 23.177 -5.905 1.00 2.34 24 VAL A O 10
ATOM 10603 N N . HIS A 1 25 ? -32.707 24.765 -6.346 1.00 52.32 25 HIS A N 10
ATOM 10604 C CA . HIS A 1 25 ? -33.426 24.575 -5.091 1.00 43.32 25 HIS A CA 10
ATOM 10605 C C . HIS A 1 25 ? -32.485 24.723 -3.899 1.00 32.11 25 HIS A C 10
ATOM 10606 O O . HIS A 1 25 ? -32.736 24.176 -2.826 1.00 72.41 25 HIS A O 10
ATOM 10620 N N . GLY A 1 26 ? -31.400 25.466 -4.095 1.00 52.14 26 GLY A N 10
ATOM 10621 C CA . GLY A 1 26 ? -30.438 25.671 -3.028 1.00 54.32 26 GLY A CA 10
ATOM 10622 C C . GLY A 1 26 ? -29.315 24.654 -3.056 1.00 73.34 26 GLY A C 10
ATOM 10623 O O . GLY A 1 26 ? -28.578 24.506 -2.083 1.00 10.23 26 GLY A O 10
ATOM 10627 N N . ASN A 1 27 ? -29.186 23.949 -4.176 1.00 23.45 27 ASN A N 10
ATOM 10628 C CA . ASN A 1 27 ? -28.145 22.938 -4.326 1.00 34.53 27 ASN A CA 10
ATOM 10629 C C . ASN A 1 27 ? -27.177 23.315 -5.442 1.00 44.41 27 ASN A C 10
ATOM 10630 O O . ASN A 1 27 ? -27.506 23.219 -6.625 1.00 11.31 27 ASN A O 10
ATOM 10641 N N . THR A 1 28 ? -25.979 23.745 -5.058 1.00 45.34 28 THR A N 10
ATOM 10642 C CA . THR A 1 28 ? -24.962 24.138 -6.026 1.00 4.24 28 THR A CA 10
ATOM 10643 C C . THR A 1 28 ? -24.452 22.933 -6.808 1.00 53.21 28 THR A C 10
ATOM 10644 O O . THR A 1 28 ? -24.378 21.824 -6.279 1.00 74.04 28 THR A O 10
ATOM 10655 N N . SER A 1 29 ? -24.102 23.158 -8.070 1.00 45.22 29 SER A N 10
ATOM 10656 C CA . SER A 1 29 ? -23.602 22.089 -8.927 1.00 4.22 29 SER A CA 10
ATOM 10657 C C . SER A 1 29 ? -22.570 22.623 -9.916 1.00 10.30 29 SER A C 10
ATOM 10658 O O . SER A 1 29 ? -22.852 23.536 -10.692 1.00 54.32 29 SER A O 10
ATOM 10666 N N . TYR A 1 30 ? -21.374 22.047 -9.882 1.00 4.34 30 TYR A N 10
ATOM 10667 C CA . TYR A 1 30 ? -20.298 22.466 -10.773 1.00 20.14 30 TYR A CA 10
ATOM 10668 C C . TYR A 1 30 ? -20.166 21.510 -11.954 1.00 60.30 30 TYR A C 10
ATOM 10669 O O . TYR A 1 30 ? -19.858 20.329 -11.782 1.00 15.43 30 TYR A O 10
ATOM 10687 N N . LEU A 1 31 ? -20.400 22.028 -13.155 1.00 31.43 31 LEU A N 10
ATOM 10688 C CA . LEU A 1 31 ? -20.307 21.222 -14.367 1.00 71.40 31 LEU A CA 10
ATOM 10689 C C . LEU A 1 31 ? -18.901 21.281 -14.954 1.00 45.20 31 LEU A C 10
ATOM 10690 O O . LEU A 1 31 ? -18.468 22.321 -15.452 1.00 24.24 31 LEU A O 10
ATOM 10706 N N . VAL A 1 32 ? -18.192 20.158 -14.894 1.00 42.24 32 VAL A N 10
ATOM 10707 C CA . VAL A 1 32 ? -16.835 20.081 -15.423 1.00 52.40 32 VAL A CA 10
ATOM 10708 C C . VAL A 1 32 ? -16.748 19.081 -16.570 1.00 52.23 32 VAL A C 10
ATOM 10709 O O . VAL A 1 32 ? -17.463 18.079 -16.591 1.00 55.32 32 VAL A O 10
ATOM 10722 N N . LYS A 1 33 ? -15.867 19.359 -17.525 1.00 5.24 33 LYS A N 10
ATOM 10723 C CA . LYS A 1 33 ? -15.683 18.484 -18.676 1.00 70.21 33 LYS A CA 10
ATOM 10724 C C . LYS A 1 33 ? -14.633 17.416 -18.386 1.00 43.42 33 LYS A C 10
ATOM 10725 O O . LYS A 1 33 ? -14.161 17.288 -17.256 1.00 61.55 33 LYS A O 10
ATOM 10744 N N . TRP A 1 34 ? -14.271 16.655 -19.413 1.00 5.45 34 TRP A N 10
ATOM 10745 C CA . TRP A 1 34 ? -13.274 15.600 -19.267 1.00 53.12 34 TRP A CA 10
ATOM 10746 C C . TRP A 1 34 ? -12.128 15.794 -20.253 1.00 42.24 34 TRP A C 10
ATOM 10747 O O . TRP A 1 34 ? -12.104 15.183 -21.322 1.00 53.20 34 TRP A O 10
ATOM 10768 N N . LYS A 1 35 ? -11.178 16.648 -19.889 1.00 4.43 35 LYS A N 10
ATOM 10769 C CA . LYS A 1 35 ? -10.026 16.922 -20.741 1.00 14.44 35 LYS A CA 10
ATOM 10770 C C . LYS A 1 35 ? -10.471 17.379 -22.126 1.00 54.42 35 LYS A C 10
ATOM 10771 O O . LYS A 1 35 ? -9.826 17.073 -23.128 1.00 33.22 35 LYS A O 10
ATOM 10790 N N . ASN A 1 36 ? -11.577 18.115 -22.175 1.00 10.41 36 ASN A N 10
ATOM 10791 C CA . ASN A 1 36 ? -12.107 18.615 -23.438 1.00 53.51 36 ASN A CA 10
ATOM 10792 C C . ASN A 1 36 ? -12.502 17.463 -24.357 1.00 13.05 36 ASN A C 10
ATOM 10793 O O . ASN A 1 36 ? -12.674 17.647 -25.562 1.00 22.21 36 ASN A O 10
ATOM 10804 N N . TYR A 1 37 ? -12.645 16.276 -23.779 1.00 34.35 37 TYR A N 10
ATOM 10805 C CA . TYR A 1 37 ? -13.019 15.093 -24.545 1.00 25.43 37 TYR A CA 10
ATOM 10806 C C . TYR A 1 37 ? -14.506 15.109 -24.882 1.00 52.15 37 TYR A C 10
ATOM 10807 O O . TYR A 1 37 ? -14.936 14.521 -25.875 1.00 24.53 37 TYR A O 10
ATOM 10825 N N . SER A 1 38 ? -15.288 15.789 -24.049 1.00 60.54 38 SER A N 10
ATOM 10826 C CA . SER A 1 38 ? -16.728 15.880 -24.256 1.00 55.34 38 SER A CA 10
ATOM 10827 C C . SER A 1 38 ? -17.316 17.052 -23.476 1.00 42.42 38 SER A C 10
ATOM 10828 O O . SER A 1 38 ? -18.012 16.862 -22.479 1.00 4.13 38 SER A O 10
ATOM 10836 N N . SER A 1 39 ? -17.030 18.265 -23.938 1.00 40.44 39 SER A N 10
ATOM 10837 C CA . SER A 1 39 ? -17.526 19.470 -23.283 1.00 21.23 39 SER A CA 10
ATOM 10838 C C . SER A 1 39 ? -19.039 19.405 -23.100 1.00 72.01 39 SER A C 10
ATOM 10839 O O . SER A 1 39 ? -19.595 20.029 -22.196 1.00 21.34 39 SER A O 10
ATOM 10847 N N . LYS A 1 40 ? -19.701 18.645 -23.966 1.00 52.21 40 LYS A N 10
ATOM 10848 C CA . LYS A 1 40 ? -21.150 18.496 -23.902 1.00 72.20 40 LYS A CA 10
ATOM 10849 C C . LYS A 1 40 ? -21.539 17.359 -22.962 1.00 0.42 40 LYS A C 10
ATOM 10850 O O . LYS A 1 40 ? -22.599 17.393 -22.337 1.00 12.20 40 LYS A O 10
ATOM 10869 N N . ASP A 1 41 ? -20.674 16.356 -22.865 1.00 73.44 41 ASP A N 10
ATOM 10870 C CA . ASP A 1 41 ? -20.926 15.210 -21.999 1.00 73.10 41 ASP A CA 10
ATOM 10871 C C . ASP A 1 41 ? -20.402 15.469 -20.590 1.00 34.52 41 ASP A C 10
ATOM 10872 O O . ASP A 1 41 ? -20.337 14.558 -19.765 1.00 2.42 41 ASP A O 10
ATOM 10881 N N . ASN A 1 42 ? -20.030 16.716 -20.322 1.00 65.13 42 ASN A N 10
ATOM 10882 C CA . ASN A 1 42 ? -19.510 17.094 -19.013 1.00 45.03 42 ASN A CA 10
ATOM 10883 C C . ASN A 1 42 ? -20.420 16.587 -17.899 1.00 52.31 42 ASN A C 10
ATOM 10884 O O . ASN A 1 42 ? -21.616 16.376 -18.106 1.00 63.33 42 ASN A O 10
ATOM 10895 N N . THR A 1 43 ? -19.847 16.395 -16.715 1.00 70.20 43 THR A N 10
ATOM 10896 C CA . THR A 1 43 ? -20.606 15.913 -15.568 1.00 23.31 43 THR A CA 10
ATOM 10897 C C . THR A 1 43 ? -20.837 17.027 -14.554 1.00 1.21 43 THR A C 10
ATOM 10898 O O . THR A 1 43 ? -19.998 17.913 -14.390 1.00 12.15 43 THR A O 10
ATOM 10909 N N . TRP A 1 44 ? -21.978 16.976 -13.876 1.00 41.54 44 TRP A N 10
ATOM 10910 C CA . TRP A 1 44 ? -22.319 17.983 -12.877 1.00 25.31 44 TRP A CA 10
ATOM 10911 C C . TRP A 1 44 ? -22.010 17.480 -11.471 1.00 62.11 44 TRP A C 10
ATOM 10912 O O . TRP A 1 44 ? -22.735 16.648 -10.927 1.00 73.14 44 TRP A O 10
ATOM 10933 N N . GLU A 1 45 ? -20.930 17.990 -10.888 1.00 45.53 45 GLU A N 10
ATOM 10934 C CA . GLU A 1 45 ? -20.526 17.591 -9.545 1.00 52.21 45 GLU A CA 10
ATOM 10935 C C . GLU A 1 45 ? -20.835 18.692 -8.534 1.00 74.14 45 GLU A C 10
ATOM 10936 O O . GLU A 1 45 ? -20.404 19.835 -8.691 1.00 63.42 45 GLU A O 10
ATOM 10948 N N . THR A 1 46 ? -21.587 18.340 -7.496 1.00 30.41 46 THR A N 10
ATOM 10949 C CA . THR A 1 46 ? -21.956 19.296 -6.460 1.00 52.12 46 THR A CA 10
ATOM 10950 C C . THR A 1 46 ? -20.757 20.134 -6.033 1.00 3.21 46 THR A C 10
ATOM 10951 O O . THR A 1 46 ? -19.614 19.687 -6.121 1.00 44.40 46 THR A O 10
ATOM 10962 N N . GLU A 1 47 ? -21.026 21.351 -5.569 1.00 65.25 47 GLU A N 10
ATOM 10963 C CA . GLU A 1 47 ? -19.966 22.251 -5.129 1.00 33.24 47 GLU A CA 10
ATOM 10964 C C . GLU A 1 47 ? -19.174 21.636 -3.978 1.00 50.43 47 GLU A C 10
ATOM 10965 O O . GLU A 1 47 ? -18.054 22.056 -3.688 1.00 43.41 47 GLU A O 10
ATOM 10977 N N . ASP A 1 48 ? -19.764 20.641 -3.327 1.00 33.51 48 ASP A N 10
ATOM 10978 C CA . ASP A 1 48 ? -19.115 19.967 -2.208 1.00 44.13 48 ASP A CA 10
ATOM 10979 C C . ASP A 1 48 ? -18.456 18.669 -2.664 1.00 71.31 48 ASP A C 10
ATOM 10980 O O . ASP A 1 48 ? -17.856 17.951 -1.864 1.00 1.24 48 ASP A O 10
ATOM 10989 N N . ASP A 1 49 ? -18.573 18.373 -3.954 1.00 34.12 49 ASP A N 10
ATOM 10990 C CA . ASP A 1 49 ? -17.990 17.161 -4.516 1.00 64.25 49 ASP A CA 10
ATOM 10991 C C . ASP A 1 49 ? -17.149 17.484 -5.748 1.00 23.43 49 ASP A C 10
ATOM 10992 O O . ASP A 1 49 ? -16.599 16.587 -6.389 1.00 34.05 49 ASP A O 10
ATOM 11001 N N . ILE A 1 50 ? -17.054 18.768 -6.073 1.00 1.43 50 ILE A N 10
ATOM 11002 C CA . ILE A 1 50 ? -16.280 19.209 -7.227 1.00 32.31 50 ILE A CA 10
ATOM 11003 C C . ILE A 1 50 ? -14.912 19.734 -6.804 1.00 74.20 50 ILE A C 10
ATOM 11004 O O . ILE A 1 50 ? -13.907 19.483 -7.469 1.00 31.42 50 ILE A O 10
ATOM 11020 N N . ARG A 1 51 ? -14.882 20.463 -5.693 1.00 70.51 51 ARG A N 10
ATOM 11021 C CA . ARG A 1 51 ? -13.637 21.023 -5.181 1.00 34.45 51 ARG A CA 10
ATOM 11022 C C . ARG A 1 51 ? -12.832 19.964 -4.433 1.00 31.02 51 ARG A C 10
ATOM 11023 O O . ARG A 1 51 ? -11.635 20.130 -4.196 1.00 50.51 51 ARG A O 10
ATOM 11044 N N . THR A 1 52 ? -13.497 18.874 -4.062 1.00 71.04 52 THR A N 10
ATOM 11045 C CA . THR A 1 52 ? -12.845 17.789 -3.340 1.00 43.13 52 THR A CA 10
ATOM 11046 C C . THR A 1 52 ? -12.168 16.818 -4.301 1.00 35.20 52 THR A C 10
ATOM 11047 O O . THR A 1 52 ? -11.169 16.185 -3.959 1.00 72.25 52 THR A O 10
ATOM 11058 N N . LYS A 1 53 ? -12.719 16.704 -5.505 1.00 42.40 53 LYS A N 10
ATOM 11059 C CA . LYS A 1 53 ? -12.168 15.811 -6.518 1.00 0.35 53 LYS A CA 10
ATOM 11060 C C . LYS A 1 53 ? -11.452 16.601 -7.608 1.00 50.34 53 LYS A C 10
ATOM 11061 O O . LYS A 1 53 ? -10.467 16.135 -8.181 1.00 60.21 53 LYS A O 10
ATOM 11080 N N . TYR A 1 54 ? -11.952 17.799 -7.890 1.00 11.22 54 TYR A N 10
ATOM 11081 C CA . TYR A 1 54 ? -11.361 18.653 -8.913 1.00 5.43 54 TYR A CA 10
ATOM 11082 C C . TYR A 1 54 ? -11.014 20.025 -8.343 1.00 4.52 54 TYR A C 10
ATOM 11083 O O . TYR A 1 54 ? -10.996 21.023 -9.063 1.00 23.04 54 TYR A O 10
ATOM 11101 N N . GLY A 1 55 ? -10.737 20.067 -7.043 1.00 35.33 55 GLY A N 10
ATOM 11102 C CA . GLY A 1 55 ? -10.394 21.320 -6.397 1.00 30.13 55 GLY A CA 10
ATOM 11103 C C . GLY A 1 55 ? -9.319 22.082 -7.145 1.00 5.31 55 GLY A C 10
ATOM 11104 O O . GLY A 1 55 ? -9.206 23.301 -7.013 1.00 54.20 55 GLY A O 10
ATOM 11108 N N . ASP A 1 56 ? -8.525 21.364 -7.931 1.00 24.30 56 ASP A N 10
ATOM 11109 C CA . ASP A 1 56 ? -7.452 21.980 -8.703 1.00 23.12 56 ASP A CA 10
ATOM 11110 C C . ASP A 1 56 ? -7.999 23.068 -9.621 1.00 60.15 56 ASP A C 10
ATOM 11111 O O . ASP A 1 56 ? -7.543 24.212 -9.587 1.00 33.21 56 ASP A O 10
ATOM 11120 N N . LEU A 1 57 ? -8.978 22.704 -10.443 1.00 5.30 57 LEU A N 10
ATOM 11121 C CA . LEU A 1 57 ? -9.587 23.649 -11.373 1.00 1.25 57 LEU A CA 10
ATOM 11122 C C . LEU A 1 57 ? -10.674 24.468 -10.683 1.00 23.52 57 LEU A C 10
ATOM 11123 O O . LEU A 1 57 ? -10.888 25.635 -11.009 1.00 45.20 57 LEU A O 10
ATOM 11139 N N . VAL A 1 58 ? -11.357 23.847 -9.726 1.00 3.42 58 VAL A N 10
ATOM 11140 C CA . VAL A 1 58 ? -12.419 24.519 -8.987 1.00 73.01 58 VAL A CA 10
ATOM 11141 C C . VAL A 1 58 ? -11.921 25.821 -8.370 1.00 54.10 58 VAL A C 10
ATOM 11142 O O . VAL A 1 58 ? -12.633 26.826 -8.357 1.00 63.13 58 VAL A O 10
ATOM 11155 N N . ASP A 1 59 ? -10.695 25.796 -7.860 1.00 12.44 59 ASP A N 10
ATOM 11156 C CA . ASP A 1 59 ? -10.100 26.976 -7.242 1.00 33.23 59 ASP A CA 10
ATOM 11157 C C . ASP A 1 59 ? -9.546 27.923 -8.301 1.00 54.42 59 ASP A C 10
ATOM 11158 O O . ASP A 1 59 ? -8.901 28.921 -7.979 1.00 41.15 59 ASP A O 10
ATOM 11167 N N . ASP A 1 60 ? -9.802 27.604 -9.565 1.00 71.20 60 ASP A N 10
ATOM 11168 C CA . ASP A 1 60 ? -9.329 28.426 -10.672 1.00 52.44 60 ASP A CA 10
ATOM 11169 C C . ASP A 1 60 ? -10.501 29.019 -11.448 1.00 53.23 60 ASP A C 10
ATOM 11170 O O . ASP A 1 60 ? -10.343 29.992 -12.186 1.00 4.34 60 ASP A O 10
ATOM 11179 N N . PHE A 1 61 ? -11.678 28.425 -11.278 1.00 1.42 61 PHE A N 10
ATOM 11180 C CA . PHE A 1 61 ? -12.877 28.893 -11.964 1.00 2.24 61 PHE A CA 10
ATOM 11181 C C . PHE A 1 61 ? -13.716 29.780 -11.048 1.00 44.44 61 PHE A C 10
ATOM 11182 O O . PHE A 1 61 ? -13.993 30.935 -11.371 1.00 72.00 61 PHE A O 10
ATOM 11199 N N . GLU A 1 62 ? -14.116 29.231 -9.906 1.00 52.00 62 GLU A N 10
ATOM 11200 C CA . GLU A 1 62 ? -14.924 29.972 -8.945 1.00 15.11 62 GLU A CA 10
ATOM 11201 C C . GLU A 1 62 ? -14.120 31.108 -8.319 1.00 54.22 62 GLU A C 10
ATOM 11202 O O . GLU A 1 62 ? -14.657 32.178 -8.030 1.00 44.10 62 GLU A O 10
ATOM 11214 N N . LYS A 1 63 ? -12.830 30.868 -8.112 1.00 72.32 63 LYS A N 10
ATOM 11215 C CA . LYS A 1 63 ? -11.950 31.869 -7.522 1.00 21.24 63 LYS A CA 10
ATOM 11216 C C . LYS A 1 63 ? -11.750 33.046 -8.471 1.00 71.32 63 LYS A C 10
ATOM 11217 O O . LYS A 1 63 ? -11.236 34.092 -8.078 1.00 70.11 63 LYS A O 10
ATOM 11236 N N . ASN A 1 64 ? -12.162 32.867 -9.722 1.00 45.24 64 ASN A N 10
ATOM 11237 C CA . ASN A 1 64 ? -12.028 33.915 -10.728 1.00 13.33 64 ASN A CA 10
ATOM 11238 C C . ASN A 1 64 ? -13.342 34.670 -10.904 1.00 13.43 64 ASN A C 10
ATOM 11239 O O . ASN A 1 64 ? -13.355 35.897 -11.008 1.00 20.51 64 ASN A O 10
ATOM 11250 N N . GLN A 1 65 ? -14.445 33.929 -10.935 1.00 61.13 65 GLN A N 10
ATOM 11251 C CA . GLN A 1 65 ? -15.764 34.529 -11.099 1.00 22.23 65 GLN A CA 10
ATOM 11252 C C . GLN A 1 65 ? -16.317 35.001 -9.758 1.00 72.51 65 GLN A C 10
ATOM 11253 O O . GLN A 1 65 ? -17.380 35.620 -9.696 1.00 25.21 65 GLN A O 10
ATOM 11267 N N . LYS A 1 66 ? -15.590 34.704 -8.686 1.00 74.52 66 LYS A N 10
ATOM 11268 C CA . LYS A 1 66 ? -16.007 35.097 -7.346 1.00 0.54 66 LYS A CA 10
ATOM 11269 C C . LYS A 1 66 ? -16.211 36.607 -7.261 1.00 24.24 66 LYS A C 10
ATOM 11270 O O . LYS A 1 66 ? -17.002 37.093 -6.452 1.00 25.43 66 LYS A O 10
ATOM 11289 N N . LYS A 1 67 ? -15.493 37.344 -8.101 1.00 51.24 67 LYS A N 10
ATOM 11290 C CA . LYS A 1 67 ? -15.596 38.798 -8.124 1.00 15.41 67 LYS A CA 10
ATOM 11291 C C . LYS A 1 67 ? -16.735 39.249 -9.034 1.00 23.10 67 LYS A C 10
ATOM 11292 O O . LYS A 1 67 ? -16.769 38.908 -10.217 1.00 4.52 67 LYS A O 10
ATOM 11311 N N . MET A 1 1 ? 9.195 -7.561 -10.299 1.00 73.11 1 MET A N 11
ATOM 11312 C CA . MET A 1 1 ? 7.936 -7.734 -11.015 1.00 61.30 1 MET A CA 11
ATOM 11313 C C . MET A 1 1 ? 7.004 -6.552 -10.769 1.00 34.40 1 MET A C 11
ATOM 11314 O O . MET A 1 1 ? 6.485 -6.377 -9.666 1.00 33.40 1 MET A O 11
ATOM 11328 N N . HIS A 1 2 ? 6.795 -5.743 -11.803 1.00 22.40 2 HIS A N 11
ATOM 11329 C CA . HIS A 1 2 ? 5.925 -4.578 -11.698 1.00 55.24 2 HIS A CA 11
ATOM 11330 C C . HIS A 1 2 ? 5.774 -3.889 -13.051 1.00 73.25 2 HIS A C 11
ATOM 11331 O O . HIS A 1 2 ? 6.470 -4.223 -14.011 1.00 21.24 2 HIS A O 11
ATOM 11345 N N . HIS A 1 3 ? 4.859 -2.927 -13.122 1.00 3.13 3 HIS A N 11
ATOM 11346 C CA . HIS A 1 3 ? 4.617 -2.191 -14.358 1.00 20.33 3 HIS A CA 11
ATOM 11347 C C . HIS A 1 3 ? 4.194 -0.756 -14.062 1.00 14.25 3 HIS A C 11
ATOM 11348 O O . HIS A 1 3 ? 4.087 -0.356 -12.902 1.00 13.13 3 HIS A O 11
ATOM 11362 N N . HIS A 1 4 ? 3.954 0.016 -15.117 1.00 65.55 4 HIS A N 11
ATOM 11363 C CA . HIS A 1 4 ? 3.543 1.407 -14.970 1.00 51.12 4 HIS A CA 11
ATOM 11364 C C . HIS A 1 4 ? 2.826 1.897 -16.225 1.00 1.23 4 HIS A C 11
ATOM 11365 O O . HIS A 1 4 ? 2.593 1.130 -17.159 1.00 63.41 4 HIS A O 11
ATOM 11379 N N . HIS A 1 5 ? 2.478 3.180 -16.238 1.00 53.04 5 HIS A N 11
ATOM 11380 C CA . HIS A 1 5 ? 1.787 3.772 -17.378 1.00 50.54 5 HIS A CA 11
ATOM 11381 C C . HIS A 1 5 ? 2.443 5.088 -17.787 1.00 70.24 5 HIS A C 11
ATOM 11382 O O . HIS A 1 5 ? 2.889 5.861 -16.939 1.00 52.21 5 HIS A O 11
ATOM 11396 N N . HIS A 1 6 ? 2.499 5.335 -19.092 1.00 62.13 6 HIS A N 11
ATOM 11397 C CA . HIS A 1 6 ? 3.101 6.557 -19.614 1.00 22.12 6 HIS A CA 11
ATOM 11398 C C . HIS A 1 6 ? 2.081 7.690 -19.656 1.00 15.21 6 HIS A C 11
ATOM 11399 O O . HIS A 1 6 ? 1.467 7.949 -20.692 1.00 23.00 6 HIS A O 11
ATOM 11413 N N . HIS A 1 7 ? 1.903 8.362 -18.523 1.00 13.40 7 HIS A N 11
ATOM 11414 C CA . HIS A 1 7 ? 0.956 9.468 -18.431 1.00 12.13 7 HIS A CA 11
ATOM 11415 C C . HIS A 1 7 ? 1.658 10.749 -17.989 1.00 34.21 7 HIS A C 11
ATOM 11416 O O . HIS A 1 7 ? 2.724 10.703 -17.378 1.00 4.14 7 HIS A O 11
ATOM 11430 N N . GLU A 1 8 ? 1.051 11.889 -18.304 1.00 0.14 8 GLU A N 11
ATOM 11431 C CA . GLU A 1 8 ? 1.620 13.182 -17.940 1.00 34.30 8 GLU A CA 11
ATOM 11432 C C . GLU A 1 8 ? 0.698 13.931 -16.982 1.00 40.53 8 GLU A C 11
ATOM 11433 O O . GLU A 1 8 ? 0.194 15.008 -17.303 1.00 30.11 8 GLU A O 11
ATOM 11445 N N . VAL A 1 9 ? 0.482 13.354 -15.805 1.00 11.04 9 VAL A N 11
ATOM 11446 C CA . VAL A 1 9 ? -0.378 13.967 -14.799 1.00 72.42 9 VAL A CA 11
ATOM 11447 C C . VAL A 1 9 ? 0.365 14.157 -13.482 1.00 65.10 9 VAL A C 11
ATOM 11448 O O . VAL A 1 9 ? 1.298 13.422 -13.155 1.00 13.10 9 VAL A O 11
ATOM 11461 N N . PRO A 1 10 ? -0.055 15.167 -12.706 1.00 20.32 10 PRO A N 11
ATOM 11462 C CA . PRO A 1 10 ? 0.557 15.477 -11.410 1.00 51.13 10 PRO A CA 11
ATOM 11463 C C . PRO A 1 10 ? 0.258 14.414 -10.358 1.00 51.35 10 PRO A C 11
ATOM 11464 O O . PRO A 1 10 ? 0.760 14.481 -9.237 1.00 32.32 10 PRO A O 11
ATOM 11475 N N . GLN A 1 11 ? -0.562 13.436 -10.729 1.00 23.21 11 GLN A N 11
ATOM 11476 C CA . GLN A 1 11 ? -0.927 12.359 -9.816 1.00 1.21 11 GLN A CA 11
ATOM 11477 C C . GLN A 1 11 ? -1.464 11.155 -10.582 1.00 35.23 11 GLN A C 11
ATOM 11478 O O . GLN A 1 11 ? -0.769 10.153 -10.753 1.00 31.11 11 GLN A O 11
ATOM 11492 N N . THR A 1 12 ? -2.708 11.259 -11.041 1.00 63.52 12 THR A N 11
ATOM 11493 C CA . THR A 1 12 ? -3.339 10.178 -11.787 1.00 75.24 12 THR A CA 11
ATOM 11494 C C . THR A 1 12 ? -4.166 10.720 -12.948 1.00 10.54 12 THR A C 11
ATOM 11495 O O . THR A 1 12 ? -4.183 10.143 -14.035 1.00 32.55 12 THR A O 11
ATOM 11506 N N . PHE A 1 13 ? -4.850 11.835 -12.710 1.00 71.23 13 PHE A N 11
ATOM 11507 C CA . PHE A 1 13 ? -5.680 12.456 -13.736 1.00 64.23 13 PHE A CA 11
ATOM 11508 C C . PHE A 1 13 ? -5.979 13.911 -13.387 1.00 31.43 13 PHE A C 11
ATOM 11509 O O . PHE A 1 13 ? -6.305 14.230 -12.244 1.00 4.21 13 PHE A O 11
ATOM 11526 N N . GLU A 1 14 ? -5.866 14.787 -14.380 1.00 4.23 14 GLU A N 11
ATOM 11527 C CA . GLU A 1 14 ? -6.123 16.208 -14.177 1.00 2.04 14 GLU A CA 11
ATOM 11528 C C . GLU A 1 14 ? -7.277 16.683 -15.055 1.00 31.04 14 GLU A C 11
ATOM 11529 O O . GLU A 1 14 ? -7.457 16.206 -16.175 1.00 21.40 14 GLU A O 11
ATOM 11541 N N . VAL A 1 15 ? -8.057 17.626 -14.537 1.00 15.33 15 VAL A N 11
ATOM 11542 C CA . VAL A 1 15 ? -9.194 18.167 -15.272 1.00 73.04 15 VAL A CA 11
ATOM 11543 C C . VAL A 1 15 ? -8.820 19.459 -15.990 1.00 12.01 15 VAL A C 11
ATOM 11544 O O . VAL A 1 15 ? -7.948 20.201 -15.538 1.00 75.33 15 VAL A O 11
ATOM 11557 N N . GLU A 1 16 ? -9.486 19.722 -17.110 1.00 72.41 16 GLU A N 11
ATOM 11558 C CA . GLU A 1 16 ? -9.223 20.925 -17.890 1.00 63.14 16 GLU A CA 11
ATOM 11559 C C . GLU A 1 16 ? -9.609 22.177 -17.107 1.00 62.54 16 GLU A C 11
ATOM 11560 O O . GLU A 1 16 ? -8.747 22.949 -16.687 1.00 52.13 16 GLU A O 11
ATOM 11572 N N . ARG A 1 17 ? -10.910 22.370 -16.916 1.00 24.31 17 ARG A N 11
ATOM 11573 C CA . ARG A 1 17 ? -11.411 23.528 -16.185 1.00 63.44 17 ARG A CA 11
ATOM 11574 C C . ARG A 1 17 ? -12.917 23.423 -15.968 1.00 55.24 17 ARG A C 11
ATOM 11575 O O . ARG A 1 17 ? -13.594 22.624 -16.617 1.00 2.04 17 ARG A O 11
ATOM 11596 N N . ILE A 1 18 ? -13.436 24.235 -15.053 1.00 62.01 18 ILE A N 11
ATOM 11597 C CA . ILE A 1 18 ? -14.862 24.234 -14.752 1.00 21.05 18 ILE A CA 11
ATOM 11598 C C . ILE A 1 18 ? -15.666 24.843 -15.895 1.00 40.11 18 ILE A C 11
ATOM 11599 O O . ILE A 1 18 ? -15.580 26.042 -16.159 1.00 45.43 18 ILE A O 11
ATOM 11615 N N . VAL A 1 19 ? -16.450 24.009 -16.570 1.00 71.41 19 VAL A N 11
ATOM 11616 C CA . VAL A 1 19 ? -17.273 24.465 -17.684 1.00 21.10 19 VAL A CA 11
ATOM 11617 C C . VAL A 1 19 ? -18.258 25.538 -17.236 1.00 14.24 19 VAL A C 11
ATOM 11618 O O . VAL A 1 19 ? -18.294 26.635 -17.794 1.00 74.43 19 VAL A O 11
ATOM 11631 N N . ARG A 1 20 ? -19.056 25.215 -16.223 1.00 55.12 20 ARG A N 11
ATOM 11632 C CA . ARG A 1 20 ? -20.044 26.152 -15.700 1.00 23.53 20 ARG A CA 11
ATOM 11633 C C . ARG A 1 20 ? -20.525 25.718 -14.318 1.00 51.01 20 ARG A C 11
ATOM 11634 O O . ARG A 1 20 ? -20.001 24.768 -13.736 1.00 14.12 20 ARG A O 11
ATOM 11655 N N . LYS A 1 21 ? -21.526 26.421 -13.799 1.00 3.15 21 LYS A N 11
ATOM 11656 C CA . LYS A 1 21 ? -22.079 26.110 -12.486 1.00 74.11 21 LYS A CA 11
ATOM 11657 C C . LYS A 1 21 ? -23.547 26.519 -12.404 1.00 24.04 21 LYS A C 11
ATOM 11658 O O . LYS A 1 21 ? -24.006 27.377 -13.157 1.00 40.33 21 LYS A O 11
ATOM 11677 N N . LYS A 1 22 ? -24.278 25.900 -11.483 1.00 3.44 22 LYS A N 11
ATOM 11678 C CA . LYS A 1 22 ? -25.692 26.202 -11.299 1.00 34.52 22 LYS A CA 11
ATOM 11679 C C . LYS A 1 22 ? -26.236 25.518 -10.048 1.00 52.32 22 LYS A C 11
ATOM 11680 O O . LYS A 1 22 ? -25.816 24.414 -9.701 1.00 11.24 22 LYS A O 11
ATOM 11699 N N . ILE A 1 23 ? -27.173 26.181 -9.377 1.00 65.34 23 ILE A N 11
ATOM 11700 C CA . ILE A 1 23 ? -27.775 25.635 -8.167 1.00 42.23 23 ILE A CA 11
ATOM 11701 C C . ILE A 1 23 ? -29.235 25.264 -8.400 1.00 33.54 23 ILE A C 11
ATOM 11702 O O . ILE A 1 23 ? -29.919 25.872 -9.223 1.00 64.03 23 ILE A O 11
ATOM 11718 N N . VAL A 1 24 ? -29.709 24.261 -7.666 1.00 51.04 24 VAL A N 11
ATOM 11719 C CA . VAL A 1 24 ? -31.090 23.809 -7.790 1.00 1.40 24 VAL A CA 11
ATOM 11720 C C . VAL A 1 24 ? -31.704 23.538 -6.421 1.00 41.32 24 VAL A C 11
ATOM 11721 O O . VAL A 1 24 ? -31.167 22.761 -5.631 1.00 13.11 24 VAL A O 11
ATOM 11734 N N . HIS A 1 25 ? -32.833 24.184 -6.147 1.00 30.13 25 HIS A N 11
ATOM 11735 C CA . HIS A 1 25 ? -33.522 24.012 -4.873 1.00 21.33 25 HIS A CA 11
ATOM 11736 C C . HIS A 1 25 ? -32.588 24.315 -3.705 1.00 31.22 25 HIS A C 11
ATOM 11737 O O . HIS A 1 25 ? -32.785 23.821 -2.595 1.00 63.45 25 HIS A O 11
ATOM 11751 N N . GLY A 1 26 ? -31.570 25.131 -3.963 1.00 74.42 26 GLY A N 11
ATOM 11752 C CA . GLY A 1 26 ? -30.621 25.485 -2.924 1.00 71.51 26 GLY A CA 11
ATOM 11753 C C . GLY A 1 26 ? -29.414 24.568 -2.905 1.00 41.01 26 GLY A C 11
ATOM 11754 O O . GLY A 1 26 ? -28.661 24.543 -1.933 1.00 4.02 26 GLY A O 11
ATOM 11758 N N . ASN A 1 27 ? -29.230 23.811 -3.982 1.00 52.43 27 ASN A N 11
ATOM 11759 C CA . ASN A 1 27 ? -28.107 22.887 -4.084 1.00 61.15 27 ASN A CA 11
ATOM 11760 C C . ASN A 1 27 ? -27.175 23.287 -5.224 1.00 3.41 27 ASN A C 11
ATOM 11761 O O . ASN A 1 27 ? -27.496 23.103 -6.398 1.00 64.44 27 ASN A O 11
ATOM 11772 N N . THR A 1 28 ? -26.017 23.837 -4.869 1.00 53.10 28 THR A N 11
ATOM 11773 C CA . THR A 1 28 ? -25.038 24.264 -5.860 1.00 53.44 28 THR A CA 11
ATOM 11774 C C . THR A 1 28 ? -24.442 23.069 -6.595 1.00 52.12 28 THR A C 11
ATOM 11775 O O . THR A 1 28 ? -24.239 22.006 -6.009 1.00 1.24 28 THR A O 11
ATOM 11786 N N . SER A 1 29 ? -24.163 23.250 -7.882 1.00 54.41 29 SER A N 11
ATOM 11787 C CA . SER A 1 29 ? -23.593 22.185 -8.698 1.00 61.01 29 SER A CA 11
ATOM 11788 C C . SER A 1 29 ? -22.595 22.748 -9.706 1.00 74.41 29 SER A C 11
ATOM 11789 O O . SER A 1 29 ? -22.913 23.663 -10.466 1.00 21.20 29 SER A O 11
ATOM 11797 N N . TYR A 1 30 ? -21.388 22.193 -9.706 1.00 52.52 30 TYR A N 11
ATOM 11798 C CA . TYR A 1 30 ? -20.342 22.641 -10.618 1.00 71.54 30 TYR A CA 11
ATOM 11799 C C . TYR A 1 30 ? -20.143 21.639 -11.752 1.00 31.01 30 TYR A C 11
ATOM 11800 O O . TYR A 1 30 ? -19.754 20.493 -11.523 1.00 2.02 30 TYR A O 11
ATOM 11818 N N . LEU A 1 31 ? -20.413 22.080 -12.976 1.00 24.32 31 LEU A N 11
ATOM 11819 C CA . LEU A 1 31 ? -20.263 21.224 -14.147 1.00 70.54 31 LEU A CA 11
ATOM 11820 C C . LEU A 1 31 ? -18.870 21.366 -14.752 1.00 1.31 31 LEU A C 11
ATOM 11821 O O . LEU A 1 31 ? -18.548 22.385 -15.363 1.00 53.41 31 LEU A O 11
ATOM 11837 N N . VAL A 1 32 ? -18.047 20.337 -14.579 1.00 21.12 32 VAL A N 11
ATOM 11838 C CA . VAL A 1 32 ? -16.689 20.346 -15.110 1.00 71.20 32 VAL A CA 11
ATOM 11839 C C . VAL A 1 32 ? -16.529 19.321 -16.227 1.00 73.12 32 VAL A C 11
ATOM 11840 O O . VAL A 1 32 ? -17.189 18.281 -16.230 1.00 44.13 32 VAL A O 11
ATOM 11853 N N . LYS A 1 33 ? -15.649 19.621 -17.176 1.00 24.41 33 LYS A N 11
ATOM 11854 C CA . LYS A 1 33 ? -15.399 18.725 -18.299 1.00 51.24 33 LYS A CA 11
ATOM 11855 C C . LYS A 1 33 ? -14.169 17.861 -18.043 1.00 61.52 33 LYS A C 11
ATOM 11856 O O . LYS A 1 33 ? -13.652 17.816 -16.927 1.00 45.31 33 LYS A O 11
ATOM 11875 N N . TRP A 1 34 ? -13.706 17.177 -19.083 1.00 24.40 34 TRP A N 11
ATOM 11876 C CA . TRP A 1 34 ? -12.535 16.314 -18.970 1.00 3.31 34 TRP A CA 11
ATOM 11877 C C . TRP A 1 34 ? -11.581 16.535 -20.139 1.00 74.42 34 TRP A C 11
ATOM 11878 O O . TRP A 1 34 ? -11.770 15.977 -21.221 1.00 23.04 34 TRP A O 11
ATOM 11899 N N . LYS A 1 35 ? -10.557 17.351 -19.916 1.00 61.31 35 LYS A N 11
ATOM 11900 C CA . LYS A 1 35 ? -9.572 17.644 -20.951 1.00 13.02 35 LYS A CA 11
ATOM 11901 C C . LYS A 1 35 ? -10.248 17.841 -22.304 1.00 44.32 35 LYS A C 11
ATOM 11902 O O . LYS A 1 35 ? -9.737 17.400 -23.333 1.00 12.31 35 LYS A O 11
ATOM 11921 N N . ASN A 1 36 ? -11.397 18.508 -22.295 1.00 74.02 36 ASN A N 11
ATOM 11922 C CA . ASN A 1 36 ? -12.142 18.764 -23.523 1.00 2.42 36 ASN A CA 11
ATOM 11923 C C . ASN A 1 36 ? -12.533 17.457 -24.205 1.00 62.01 36 ASN A C 11
ATOM 11924 O O . ASN A 1 36 ? -12.301 17.275 -25.401 1.00 14.14 36 ASN A O 11
ATOM 11935 N N . TYR A 1 37 ? -13.127 16.550 -23.437 1.00 42.33 37 TYR A N 11
ATOM 11936 C CA . TYR A 1 37 ? -13.549 15.259 -23.967 1.00 24.24 37 TYR A CA 11
ATOM 11937 C C . TYR A 1 37 ? -15.037 15.267 -24.302 1.00 0.23 37 TYR A C 11
ATOM 11938 O O . TYR A 1 37 ? -15.462 14.692 -25.304 1.00 15.35 37 TYR A O 11
ATOM 11956 N N . SER A 1 38 ? -15.824 15.924 -23.455 1.00 44.34 38 SER A N 11
ATOM 11957 C CA . SER A 1 38 ? -17.265 16.006 -23.658 1.00 53.15 38 SER A CA 11
ATOM 11958 C C . SER A 1 38 ? -17.822 17.305 -23.084 1.00 41.42 38 SER A C 11
ATOM 11959 O O . SER A 1 38 ? -18.662 17.290 -22.185 1.00 31.33 38 SER A O 11
ATOM 11967 N N . SER A 1 39 ? -17.347 18.429 -23.611 1.00 42.33 39 SER A N 11
ATOM 11968 C CA . SER A 1 39 ? -17.793 19.738 -23.149 1.00 52.55 39 SER A CA 11
ATOM 11969 C C . SER A 1 39 ? -19.316 19.831 -23.167 1.00 61.32 39 SER A C 11
ATOM 11970 O O . SER A 1 39 ? -19.907 20.674 -22.492 1.00 61.21 39 SER A O 11
ATOM 11978 N N . LYS A 1 40 ? -19.946 18.957 -23.945 1.00 51.00 40 LYS A N 11
ATOM 11979 C CA . LYS A 1 40 ? -21.400 18.937 -24.052 1.00 32.41 40 LYS A CA 11
ATOM 11980 C C . LYS A 1 40 ? -22.019 18.141 -22.907 1.00 2.43 40 LYS A C 11
ATOM 11981 O O . LYS A 1 40 ? -23.097 18.478 -22.416 1.00 62.42 40 LYS A O 11
ATOM 12000 N N . ASP A 1 41 ? -21.330 17.087 -22.485 1.00 4.13 41 ASP A N 11
ATOM 12001 C CA . ASP A 1 41 ? -21.810 16.245 -21.395 1.00 53.51 41 ASP A CA 11
ATOM 12002 C C . ASP A 1 41 ? -21.307 16.758 -20.050 1.00 4.25 41 ASP A C 11
ATOM 12003 O O . ASP A 1 41 ? -22.071 17.309 -19.259 1.00 11.03 41 ASP A O 11
ATOM 12012 N N . ASN A 1 42 ? -20.015 16.572 -19.797 1.00 32.32 42 ASN A N 11
ATOM 12013 C CA . ASN A 1 42 ? -19.409 17.014 -18.546 1.00 35.10 42 ASN A CA 11
ATOM 12014 C C . ASN A 1 42 ? -20.107 16.375 -17.348 1.00 45.45 42 ASN A C 11
ATOM 12015 O O . ASN A 1 42 ? -21.153 15.741 -17.490 1.00 4.02 42 ASN A O 11
ATOM 12026 N N . THR A 1 43 ? -19.520 16.548 -16.168 1.00 21.31 43 THR A N 11
ATOM 12027 C CA . THR A 1 43 ? -20.083 15.989 -14.946 1.00 32.54 43 THR A CA 11
ATOM 12028 C C . THR A 1 43 ? -20.440 17.088 -13.952 1.00 33.22 43 THR A C 11
ATOM 12029 O O . THR A 1 43 ? -19.671 18.026 -13.747 1.00 45.41 43 THR A O 11
ATOM 12040 N N . TRP A 1 44 ? -21.611 16.965 -13.337 1.00 21.13 44 TRP A N 11
ATOM 12041 C CA . TRP A 1 44 ? -22.069 17.949 -12.363 1.00 13.12 44 TRP A CA 11
ATOM 12042 C C . TRP A 1 44 ? -21.702 17.524 -10.945 1.00 54.03 44 TRP A C 11
ATOM 12043 O O . TRP A 1 44 ? -22.305 16.607 -10.388 1.00 3.10 44 TRP A O 11
ATOM 12064 N N . GLU A 1 45 ? -20.711 18.196 -10.368 1.00 55.40 45 GLU A N 11
ATOM 12065 C CA . GLU A 1 45 ? -20.265 17.886 -9.015 1.00 13.01 45 GLU A CA 11
ATOM 12066 C C . GLU A 1 45 ? -20.608 19.022 -8.055 1.00 73.40 45 GLU A C 11
ATOM 12067 O O . GLU A 1 45 ? -20.248 20.176 -8.286 1.00 50.42 45 GLU A O 11
ATOM 12079 N N . THR A 1 46 ? -21.308 18.686 -6.976 1.00 33.52 46 THR A N 11
ATOM 12080 C CA . THR A 1 46 ? -21.702 19.675 -5.981 1.00 52.44 46 THR A CA 11
ATOM 12081 C C . THR A 1 46 ? -20.557 20.634 -5.676 1.00 23.31 46 THR A C 11
ATOM 12082 O O . THR A 1 46 ? -19.386 20.272 -5.791 1.00 52.32 46 THR A O 11
ATOM 12093 N N . GLU A 1 47 ? -20.902 21.857 -5.285 1.00 74.53 47 GLU A N 11
ATOM 12094 C CA . GLU A 1 47 ? -19.901 22.866 -4.963 1.00 51.53 47 GLU A CA 11
ATOM 12095 C C . GLU A 1 47 ? -18.992 22.391 -3.834 1.00 21.51 47 GLU A C 11
ATOM 12096 O O . GLU A 1 47 ? -17.867 22.869 -3.684 1.00 55.03 47 GLU A O 11
ATOM 12108 N N . ASP A 1 48 ? -19.487 21.446 -3.042 1.00 15.43 48 ASP A N 11
ATOM 12109 C CA . ASP A 1 48 ? -18.721 20.905 -1.926 1.00 22.43 48 ASP A CA 11
ATOM 12110 C C . ASP A 1 48 ? -18.010 19.616 -2.329 1.00 55.21 48 ASP A C 11
ATOM 12111 O O . ASP A 1 48 ? -17.291 19.016 -1.530 1.00 51.04 48 ASP A O 11
ATOM 12120 N N . ASP A 1 49 ? -18.218 19.197 -3.572 1.00 73.43 49 ASP A N 11
ATOM 12121 C CA . ASP A 1 49 ? -17.598 17.979 -4.082 1.00 40.21 49 ASP A CA 11
ATOM 12122 C C . ASP A 1 49 ? -16.731 18.280 -5.301 1.00 14.21 49 ASP A C 11
ATOM 12123 O O . ASP A 1 49 ? -16.016 17.409 -5.796 1.00 70.04 49 ASP A O 11
ATOM 12132 N N . ILE A 1 50 ? -16.802 19.518 -5.779 1.00 63.24 50 ILE A N 11
ATOM 12133 C CA . ILE A 1 50 ? -16.024 19.933 -6.940 1.00 23.01 50 ILE A CA 11
ATOM 12134 C C . ILE A 1 50 ? -14.753 20.662 -6.518 1.00 24.25 50 ILE A C 11
ATOM 12135 O O . ILE A 1 50 ? -13.709 20.533 -7.158 1.00 53.53 50 ILE A O 11
ATOM 12151 N N . ARG A 1 51 ? -14.847 21.426 -5.434 1.00 73.40 51 ARG A N 11
ATOM 12152 C CA . ARG A 1 51 ? -13.705 22.175 -4.925 1.00 62.31 51 ARG A CA 11
ATOM 12153 C C . ARG A 1 51 ? -12.770 21.267 -4.131 1.00 11.35 51 ARG A C 11
ATOM 12154 O O . ARG A 1 51 ? -11.613 21.610 -3.886 1.00 43.22 51 ARG A O 11
ATOM 12175 N N . THR A 1 52 ? -13.280 20.107 -3.729 1.00 10.14 52 THR A N 11
ATOM 12176 C CA . THR A 1 52 ? -12.493 19.151 -2.960 1.00 45.25 52 THR A CA 11
ATOM 12177 C C . THR A 1 52 ? -11.721 18.210 -3.879 1.00 15.11 52 THR A C 11
ATOM 12178 O O . THR A 1 52 ? -10.630 17.751 -3.541 1.00 11.53 52 THR A O 11
ATOM 12189 N N . LYS A 1 53 ? -12.295 17.926 -5.043 1.00 61.04 53 LYS A N 11
ATOM 12190 C CA . LYS A 1 53 ? -11.661 17.041 -6.013 1.00 60.41 53 LYS A CA 11
ATOM 12191 C C . LYS A 1 53 ? -11.027 17.840 -7.147 1.00 1.33 53 LYS A C 11
ATOM 12192 O O . LYS A 1 53 ? -10.008 17.438 -7.708 1.00 44.24 53 LYS A O 11
ATOM 12211 N N . TYR A 1 54 ? -11.635 18.974 -7.477 1.00 72.10 54 TYR A N 11
ATOM 12212 C CA . TYR A 1 54 ? -11.130 19.829 -8.544 1.00 52.43 54 TYR A CA 11
ATOM 12213 C C . TYR A 1 54 ? -10.928 21.258 -8.048 1.00 72.10 54 TYR A C 11
ATOM 12214 O O . TYR A 1 54 ? -11.067 22.216 -8.807 1.00 2.33 54 TYR A O 11
ATOM 12232 N N . GLY A 1 55 ? -10.599 21.391 -6.767 1.00 4.43 55 GLY A N 11
ATOM 12233 C CA . GLY A 1 55 ? -10.382 22.705 -6.190 1.00 1.15 55 GLY A CA 11
ATOM 12234 C C . GLY A 1 55 ? -9.399 23.535 -6.991 1.00 0.52 55 GLY A C 11
ATOM 12235 O O . GLY A 1 55 ? -9.391 24.763 -6.896 1.00 72.13 55 GLY A O 11
ATOM 12239 N N . ASP A 1 56 ? -8.567 22.865 -7.780 1.00 40.54 56 ASP A N 11
ATOM 12240 C CA . ASP A 1 56 ? -7.574 23.549 -8.601 1.00 54.42 56 ASP A CA 11
ATOM 12241 C C . ASP A 1 56 ? -8.246 24.509 -9.579 1.00 62.31 56 ASP A C 11
ATOM 12242 O O . ASP A 1 56 ? -7.918 25.695 -9.626 1.00 3.13 56 ASP A O 11
ATOM 12251 N N . LEU A 1 57 ? -9.186 23.988 -10.359 1.00 71.35 57 LEU A N 11
ATOM 12252 C CA . LEU A 1 57 ? -9.904 24.798 -11.338 1.00 24.50 57 LEU A CA 11
ATOM 12253 C C . LEU A 1 57 ? -11.056 25.550 -10.681 1.00 53.44 57 LEU A C 11
ATOM 12254 O O . LEU A 1 57 ? -11.400 26.660 -11.090 1.00 71.42 57 LEU A O 11
ATOM 12270 N N . VAL A 1 58 ? -11.649 24.941 -9.660 1.00 21.34 58 VAL A N 11
ATOM 12271 C CA . VAL A 1 58 ? -12.761 25.555 -8.944 1.00 21.44 58 VAL A CA 11
ATOM 12272 C C . VAL A 1 58 ? -12.391 26.946 -8.443 1.00 2.12 58 VAL A C 11
ATOM 12273 O O . VAL A 1 58 ? -13.195 27.876 -8.512 1.00 22.04 58 VAL A O 11
ATOM 12286 N N . ASP A 1 59 ? -11.169 27.082 -7.939 1.00 60.05 59 ASP A N 11
ATOM 12287 C CA . ASP A 1 59 ? -10.691 28.361 -7.428 1.00 3.20 59 ASP A CA 11
ATOM 12288 C C . ASP A 1 59 ? -10.227 29.263 -8.568 1.00 22.14 59 ASP A C 11
ATOM 12289 O O . ASP A 1 59 ? -9.699 30.351 -8.336 1.00 60.21 59 ASP A O 11
ATOM 12298 N N . ASP A 1 60 ? -10.426 28.803 -9.798 1.00 33.12 60 ASP A N 11
ATOM 12299 C CA . ASP A 1 60 ? -10.029 29.568 -10.974 1.00 24.30 60 ASP A CA 11
ATOM 12300 C C . ASP A 1 60 ? -11.249 29.989 -11.786 1.00 50.15 60 ASP A C 11
ATOM 12301 O O . ASP A 1 60 ? -11.172 30.894 -12.617 1.00 54.43 60 ASP A O 11
ATOM 12310 N N . PHE A 1 61 ? -12.374 29.326 -11.542 1.00 32.34 61 PHE A N 11
ATOM 12311 C CA . PHE A 1 61 ? -13.611 29.630 -12.252 1.00 20.11 61 PHE A CA 11
ATOM 12312 C C . PHE A 1 61 ? -14.533 30.492 -11.394 1.00 62.13 61 PHE A C 11
ATOM 12313 O O . PHE A 1 61 ? -14.876 31.613 -11.768 1.00 61.22 61 PHE A O 11
ATOM 12330 N N . GLU A 1 62 ? -14.930 29.959 -10.243 1.00 22.10 62 GLU A N 11
ATOM 12331 C CA . GLU A 1 62 ? -15.813 30.679 -9.333 1.00 70.10 62 GLU A CA 11
ATOM 12332 C C . GLU A 1 62 ? -15.133 31.934 -8.794 1.00 41.34 62 GLU A C 11
ATOM 12333 O O . GLU A 1 62 ? -15.782 32.954 -8.560 1.00 2.03 62 GLU A O 11
ATOM 12345 N N . LYS A 1 63 ? -13.821 31.852 -8.600 1.00 51.20 63 LYS A N 11
ATOM 12346 C CA . LYS A 1 63 ? -13.051 32.980 -8.090 1.00 4.11 63 LYS A CA 11
ATOM 12347 C C . LYS A 1 63 ? -12.968 34.096 -9.127 1.00 22.24 63 LYS A C 11
ATOM 12348 O O . LYS A 1 63 ? -12.547 35.210 -8.820 1.00 44.32 63 LYS A O 11
ATOM 12367 N N . ASN A 1 64 ? -13.374 33.788 -10.354 1.00 40.22 64 ASN A N 11
ATOM 12368 C CA . ASN A 1 64 ? -13.346 34.766 -11.436 1.00 33.11 64 ASN A CA 11
ATOM 12369 C C . ASN A 1 64 ? -14.725 35.384 -11.646 1.00 13.01 64 ASN A C 11
ATOM 12370 O O . ASN A 1 64 ? -14.851 36.594 -11.834 1.00 73.42 64 ASN A O 11
ATOM 12381 N N . GLN A 1 65 ? -15.755 34.545 -11.611 1.00 74.24 65 GLN A N 11
ATOM 12382 C CA . GLN A 1 65 ? -17.125 35.009 -11.798 1.00 1.10 65 GLN A CA 11
ATOM 12383 C C . GLN A 1 65 ? -17.708 35.525 -10.487 1.00 12.13 65 GLN A C 11
ATOM 12384 O O . GLN A 1 65 ? -18.826 36.040 -10.452 1.00 32.42 65 GLN A O 11
ATOM 12398 N N . LYS A 1 66 ? -16.944 35.384 -9.409 1.00 31.11 66 LYS A N 11
ATOM 12399 C CA . LYS A 1 66 ? -17.384 35.836 -8.094 1.00 44.13 66 LYS A CA 11
ATOM 12400 C C . LYS A 1 66 ? -17.707 37.327 -8.112 1.00 30.33 66 LYS A C 11
ATOM 12401 O O . LYS A 1 66 ? -18.531 37.803 -7.331 1.00 1.14 66 LYS A O 11
ATOM 12420 N N . LYS A 1 67 ? -17.054 38.059 -9.008 1.00 73.42 67 LYS A N 11
ATOM 12421 C CA . LYS A 1 67 ? -17.274 39.495 -9.130 1.00 61.12 67 LYS A CA 11
ATOM 12422 C C . LYS A 1 67 ? -18.604 39.786 -9.818 1.00 32.45 67 LYS A C 11
ATOM 12423 O O . LYS A 1 67 ? -19.661 39.360 -9.351 1.00 71.52 67 LYS A O 11
ATOM 12442 N N . MET A 1 1 ? 7.521 -1.520 -10.558 1.00 23.31 1 MET A N 12
ATOM 12443 C CA . MET A 1 1 ? 6.641 -2.041 -11.598 1.00 24.23 1 MET A CA 12
ATOM 12444 C C . MET A 1 1 ? 5.619 -0.991 -12.021 1.00 33.44 1 MET A C 12
ATOM 12445 O O . MET A 1 1 ? 4.412 -1.235 -11.981 1.00 41.42 1 MET A O 12
ATOM 12459 N N . HIS A 1 2 ? 6.108 0.176 -12.425 1.00 3.53 2 HIS A N 12
ATOM 12460 C CA . HIS A 1 2 ? 5.236 1.263 -12.855 1.00 41.42 2 HIS A CA 12
ATOM 12461 C C . HIS A 1 2 ? 5.919 2.119 -13.918 1.00 12.42 2 HIS A C 12
ATOM 12462 O O . HIS A 1 2 ? 7.139 2.284 -13.907 1.00 42.02 2 HIS A O 12
ATOM 12476 N N . HIS A 1 3 ? 5.124 2.662 -14.835 1.00 33.33 3 HIS A N 12
ATOM 12477 C CA . HIS A 1 3 ? 5.652 3.501 -15.905 1.00 33.34 3 HIS A CA 12
ATOM 12478 C C . HIS A 1 3 ? 4.526 4.021 -16.793 1.00 74.42 3 HIS A C 12
ATOM 12479 O O . HIS A 1 3 ? 3.746 3.243 -17.343 1.00 74.44 3 HIS A O 12
ATOM 12493 N N . HIS A 1 4 ? 4.446 5.341 -16.928 1.00 64.35 4 HIS A N 12
ATOM 12494 C CA . HIS A 1 4 ? 3.415 5.964 -17.750 1.00 43.43 4 HIS A CA 12
ATOM 12495 C C . HIS A 1 4 ? 3.904 7.294 -18.318 1.00 74.31 4 HIS A C 12
ATOM 12496 O O . HIS A 1 4 ? 4.959 7.796 -17.930 1.00 13.31 4 HIS A O 12
ATOM 12510 N N . HIS A 1 5 ? 3.130 7.858 -19.240 1.00 14.12 5 HIS A N 12
ATOM 12511 C CA . HIS A 1 5 ? 3.484 9.129 -19.861 1.00 54.23 5 HIS A CA 12
ATOM 12512 C C . HIS A 1 5 ? 2.233 9.926 -20.218 1.00 53.53 5 HIS A C 12
ATOM 12513 O O . HIS A 1 5 ? 2.109 10.442 -21.330 1.00 33.12 5 HIS A O 12
ATOM 12527 N N . HIS A 1 6 ? 1.307 10.023 -19.269 1.00 5.22 6 HIS A N 12
ATOM 12528 C CA . HIS A 1 6 ? 0.066 10.758 -19.483 1.00 73.34 6 HIS A CA 12
ATOM 12529 C C . HIS A 1 6 ? 0.102 12.106 -18.771 1.00 42.41 6 HIS A C 12
ATOM 12530 O O . HIS A 1 6 ? 1.141 12.519 -18.254 1.00 50.34 6 HIS A O 12
ATOM 12544 N N . HIS A 1 7 ? -1.038 12.789 -18.748 1.00 51.32 7 HIS A N 12
ATOM 12545 C CA . HIS A 1 7 ? -1.136 14.092 -18.099 1.00 72.13 7 HIS A CA 12
ATOM 12546 C C . HIS A 1 7 ? -0.821 13.982 -16.610 1.00 53.45 7 HIS A C 12
ATOM 12547 O O . HIS A 1 7 ? -0.353 12.946 -16.141 1.00 2.01 7 HIS A O 12
ATOM 12561 N N . GLU A 1 8 ? -1.081 15.059 -15.875 1.00 32.43 8 GLU A N 12
ATOM 12562 C CA . GLU A 1 8 ? -0.823 15.083 -14.440 1.00 34.53 8 GLU A CA 12
ATOM 12563 C C . GLU A 1 8 ? -1.888 14.293 -13.682 1.00 45.25 8 GLU A C 12
ATOM 12564 O O . GLU A 1 8 ? -2.714 14.866 -12.973 1.00 1.45 8 GLU A O 12
ATOM 12576 N N . VAL A 1 9 ? -1.861 12.974 -13.840 1.00 21.51 9 VAL A N 12
ATOM 12577 C CA . VAL A 1 9 ? -2.822 12.104 -13.172 1.00 1.34 9 VAL A CA 12
ATOM 12578 C C . VAL A 1 9 ? -2.239 11.526 -11.887 1.00 72.10 9 VAL A C 12
ATOM 12579 O O . VAL A 1 9 ? -1.388 10.636 -11.907 1.00 51.54 9 VAL A O 12
ATOM 12592 N N . PRO A 1 10 ? -2.707 12.041 -10.741 1.00 13.25 10 PRO A N 12
ATOM 12593 C CA . PRO A 1 10 ? -2.247 11.590 -9.424 1.00 13.02 10 PRO A CA 12
ATOM 12594 C C . PRO A 1 10 ? -2.721 10.178 -9.097 1.00 21.02 10 PRO A C 12
ATOM 12595 O O . PRO A 1 10 ? -3.599 9.988 -8.255 1.00 43.05 10 PRO A O 12
ATOM 12606 N N . GLN A 1 11 ? -2.134 9.192 -9.767 1.00 23.31 11 GLN A N 12
ATOM 12607 C CA . GLN A 1 11 ? -2.497 7.797 -9.546 1.00 70.15 11 GLN A CA 12
ATOM 12608 C C . GLN A 1 11 ? -4.010 7.612 -9.610 1.00 24.21 11 GLN A C 12
ATOM 12609 O O . GLN A 1 11 ? -4.564 6.718 -8.970 1.00 73.52 11 GLN A O 12
ATOM 12623 N N . THR A 1 12 ? -4.673 8.463 -10.386 1.00 12.53 12 THR A N 12
ATOM 12624 C CA . THR A 1 12 ? -6.122 8.395 -10.532 1.00 4.04 12 THR A CA 12
ATOM 12625 C C . THR A 1 12 ? -6.565 8.949 -11.881 1.00 11.13 12 THR A C 12
ATOM 12626 O O . THR A 1 12 ? -6.756 8.200 -12.839 1.00 21.54 12 THR A O 12
ATOM 12637 N N . PHE A 1 13 ? -6.727 10.266 -11.950 1.00 0.31 13 PHE A N 12
ATOM 12638 C CA . PHE A 1 13 ? -7.149 10.921 -13.183 1.00 5.12 13 PHE A CA 12
ATOM 12639 C C . PHE A 1 13 ? -7.192 12.436 -13.007 1.00 13.14 13 PHE A C 12
ATOM 12640 O O . PHE A 1 13 ? -7.643 12.938 -11.978 1.00 1.34 13 PHE A O 12
ATOM 12657 N N . GLU A 1 14 ? -6.720 13.158 -14.018 1.00 71.44 14 GLU A N 12
ATOM 12658 C CA . GLU A 1 14 ? -6.704 14.615 -13.974 1.00 70.05 14 GLU A CA 12
ATOM 12659 C C . GLU A 1 14 ? -7.846 15.197 -14.802 1.00 74.11 14 GLU A C 12
ATOM 12660 O O . GLU A 1 14 ? -8.307 14.582 -15.764 1.00 45.25 14 GLU A O 12
ATOM 12672 N N . VAL A 1 15 ? -8.300 16.386 -14.420 1.00 12.42 15 VAL A N 12
ATOM 12673 C CA . VAL A 1 15 ? -9.388 17.053 -15.126 1.00 32.42 15 VAL A CA 12
ATOM 12674 C C . VAL A 1 15 ? -8.891 18.297 -15.852 1.00 51.32 15 VAL A C 12
ATOM 12675 O O . VAL A 1 15 ? -7.897 18.904 -15.455 1.00 21.22 15 VAL A O 12
ATOM 12688 N N . GLU A 1 16 ? -9.590 18.672 -16.919 1.00 15.43 16 GLU A N 12
ATOM 12689 C CA . GLU A 1 16 ? -9.219 19.846 -17.701 1.00 31.40 16 GLU A CA 12
ATOM 12690 C C . GLU A 1 16 ? -9.507 21.129 -16.927 1.00 23.10 16 GLU A C 12
ATOM 12691 O O . GLU A 1 16 ? -8.588 21.829 -16.502 1.00 4.10 16 GLU A O 12
ATOM 12703 N N . ARG A 1 17 ? -10.789 21.431 -16.749 1.00 24.33 17 ARG A N 12
ATOM 12704 C CA . ARG A 1 17 ? -11.198 22.630 -16.028 1.00 11.00 17 ARG A CA 12
ATOM 12705 C C . ARG A 1 17 ? -12.711 22.658 -15.835 1.00 55.53 17 ARG A C 12
ATOM 12706 O O . ARG A 1 17 ? -13.441 21.885 -16.457 1.00 43.43 17 ARG A O 12
ATOM 12727 N N . ILE A 1 18 ? -13.176 23.554 -14.970 1.00 62.42 18 ILE A N 12
ATOM 12728 C CA . ILE A 1 18 ? -14.602 23.683 -14.696 1.00 63.45 18 ILE A CA 12
ATOM 12729 C C . ILE A 1 18 ? -15.331 24.324 -15.872 1.00 32.10 18 ILE A C 12
ATOM 12730 O O . ILE A 1 18 ? -15.182 25.518 -16.133 1.00 23.30 18 ILE A O 12
ATOM 12746 N N . VAL A 1 19 ? -16.123 23.523 -16.578 1.00 52.10 19 VAL A N 12
ATOM 12747 C CA . VAL A 1 19 ? -16.879 24.013 -17.725 1.00 33.45 19 VAL A CA 12
ATOM 12748 C C . VAL A 1 19 ? -17.835 25.129 -17.317 1.00 24.51 19 VAL A C 12
ATOM 12749 O O . VAL A 1 19 ? -17.812 26.219 -17.888 1.00 63.34 19 VAL A O 12
ATOM 12762 N N . ARG A 1 20 ? -18.673 24.849 -16.325 1.00 34.12 20 ARG A N 12
ATOM 12763 C CA . ARG A 1 20 ? -19.638 25.829 -15.841 1.00 1.14 20 ARG A CA 12
ATOM 12764 C C . ARG A 1 20 ? -20.194 25.419 -14.480 1.00 71.53 20 ARG A C 12
ATOM 12765 O O . ARG A 1 20 ? -19.733 24.451 -13.875 1.00 22.30 20 ARG A O 12
ATOM 12786 N N . LYS A 1 21 ? -21.188 26.161 -14.005 1.00 2.35 21 LYS A N 12
ATOM 12787 C CA . LYS A 1 21 ? -21.808 25.876 -12.716 1.00 75.55 21 LYS A CA 12
ATOM 12788 C C . LYS A 1 21 ? -23.259 26.348 -12.694 1.00 45.24 21 LYS A C 12
ATOM 12789 O O . LYS A 1 21 ? -23.648 27.226 -13.465 1.00 73.43 21 LYS A O 12
ATOM 12808 N N . LYS A 1 22 ? -24.054 25.763 -11.805 1.00 65.54 22 LYS A N 12
ATOM 12809 C CA . LYS A 1 22 ? -25.460 26.125 -11.680 1.00 52.21 22 LYS A CA 12
ATOM 12810 C C . LYS A 1 22 ? -26.080 25.481 -10.444 1.00 73.34 22 LYS A C 12
ATOM 12811 O O . LYS A 1 22 ? -25.726 24.362 -10.073 1.00 24.43 22 LYS A O 12
ATOM 12830 N N . ILE A 1 23 ? -27.008 26.193 -9.814 1.00 22.03 23 ILE A N 12
ATOM 12831 C CA . ILE A 1 23 ? -27.678 25.688 -8.622 1.00 13.51 23 ILE A CA 12
ATOM 12832 C C . ILE A 1 23 ? -29.140 25.363 -8.910 1.00 21.32 23 ILE A C 12
ATOM 12833 O O . ILE A 1 23 ? -29.768 25.982 -9.769 1.00 63.21 23 ILE A O 12
ATOM 12849 N N . VAL A 1 24 ? -29.677 24.387 -8.184 1.00 13.42 24 VAL A N 12
ATOM 12850 C CA . VAL A 1 24 ? -31.067 23.981 -8.359 1.00 25.33 24 VAL A CA 12
ATOM 12851 C C . VAL A 1 24 ? -31.746 23.754 -7.013 1.00 72.20 24 VAL A C 12
ATOM 12852 O O . VAL A 1 24 ? -31.285 22.953 -6.199 1.00 61.34 24 VAL A O 12
ATOM 12865 N N . HIS A 1 25 ? -32.846 24.464 -6.785 1.00 14.24 25 HIS A N 12
ATOM 12866 C CA . HIS A 1 25 ? -33.592 24.340 -5.537 1.00 25.40 25 HIS A CA 12
ATOM 12867 C C . HIS A 1 25 ? -32.694 24.627 -4.337 1.00 51.31 25 HIS A C 12
ATOM 12868 O O . HIS A 1 25 ? -32.965 24.177 -3.225 1.00 1.03 25 HIS A O 12
ATOM 12882 N N . GLY A 1 26 ? -31.623 25.380 -4.572 1.00 14.13 26 GLY A N 12
ATOM 12883 C CA . GLY A 1 26 ? -30.702 25.714 -3.501 1.00 72.22 26 GLY A CA 12
ATOM 12884 C C . GLY A 1 26 ? -29.531 24.755 -3.424 1.00 61.22 26 GLY A C 12
ATOM 12885 O O . GLY A 1 26 ? -28.824 24.708 -2.419 1.00 23.13 26 GLY A O 12
ATOM 12889 N N . ASN A 1 27 ? -29.326 23.986 -4.489 1.00 52.53 27 ASN A N 12
ATOM 12890 C CA . ASN A 1 27 ? -28.233 23.022 -4.537 1.00 74.21 27 ASN A CA 12
ATOM 12891 C C . ASN A 1 27 ? -27.250 23.368 -5.651 1.00 52.50 27 ASN A C 12
ATOM 12892 O O . ASN A 1 27 ? -27.533 23.161 -6.832 1.00 12.44 27 ASN A O 12
ATOM 12903 N N . THR A 1 28 ? -26.092 23.897 -5.268 1.00 12.34 28 THR A N 12
ATOM 12904 C CA . THR A 1 28 ? -25.067 24.273 -6.233 1.00 1.44 28 THR A CA 12
ATOM 12905 C C . THR A 1 28 ? -24.480 23.045 -6.918 1.00 70.22 28 THR A C 12
ATOM 12906 O O . THR A 1 28 ? -24.335 21.989 -6.303 1.00 21.34 28 THR A O 12
ATOM 12917 N N . SER A 1 29 ? -24.143 23.190 -8.196 1.00 34.12 29 SER A N 12
ATOM 12918 C CA . SER A 1 29 ? -23.575 22.090 -8.966 1.00 44.21 29 SER A CA 12
ATOM 12919 C C . SER A 1 29 ? -22.533 22.602 -9.957 1.00 13.24 29 SER A C 12
ATOM 12920 O O . SER A 1 29 ? -22.806 23.503 -10.751 1.00 23.30 29 SER A O 12
ATOM 12928 N N . TYR A 1 30 ? -21.340 22.022 -9.903 1.00 23.10 30 TYR A N 12
ATOM 12929 C CA . TYR A 1 30 ? -20.256 22.420 -10.793 1.00 5.11 30 TYR A CA 12
ATOM 12930 C C . TYR A 1 30 ? -20.059 21.394 -11.905 1.00 3.02 30 TYR A C 12
ATOM 12931 O O . TYR A 1 30 ? -19.727 20.236 -11.646 1.00 44.41 30 TYR A O 12
ATOM 12949 N N . LEU A 1 31 ? -20.265 21.827 -13.143 1.00 53.15 31 LEU A N 12
ATOM 12950 C CA . LEU A 1 31 ? -20.110 20.948 -14.297 1.00 73.22 31 LEU A CA 12
ATOM 12951 C C . LEU A 1 31 ? -18.685 21.004 -14.837 1.00 50.44 31 LEU A C 12
ATOM 12952 O O . LEU A 1 31 ? -18.263 22.014 -15.402 1.00 34.11 31 LEU A O 12
ATOM 12968 N N . VAL A 1 32 ? -17.947 19.912 -14.662 1.00 54.52 32 VAL A N 12
ATOM 12969 C CA . VAL A 1 32 ? -16.570 19.836 -15.135 1.00 13.21 32 VAL A CA 12
ATOM 12970 C C . VAL A 1 32 ? -16.417 18.766 -16.210 1.00 3.02 32 VAL A C 12
ATOM 12971 O O . VAL A 1 32 ? -17.049 17.711 -16.147 1.00 3.33 32 VAL A O 12
ATOM 12984 N N . LYS A 1 33 ? -15.572 19.044 -17.197 1.00 60.11 33 LYS A N 12
ATOM 12985 C CA . LYS A 1 33 ? -15.332 18.105 -18.287 1.00 13.14 33 LYS A CA 12
ATOM 12986 C C . LYS A 1 33 ? -14.272 17.079 -17.898 1.00 14.42 33 LYS A C 12
ATOM 12987 O O . LYS A 1 33 ? -13.820 17.044 -16.753 1.00 40.25 33 LYS A O 12
ATOM 13006 N N . TRP A 1 34 ? -13.880 16.248 -18.857 1.00 13.54 34 TRP A N 12
ATOM 13007 C CA . TRP A 1 34 ? -12.872 15.223 -18.614 1.00 20.11 34 TRP A CA 12
ATOM 13008 C C . TRP A 1 34 ? -11.714 15.355 -19.596 1.00 44.23 34 TRP A C 12
ATOM 13009 O O . TRP A 1 34 ? -11.534 14.514 -20.477 1.00 71.03 34 TRP A O 12
ATOM 13030 N N . LYS A 1 35 ? -10.929 16.416 -19.440 1.00 21.00 35 LYS A N 12
ATOM 13031 C CA . LYS A 1 35 ? -9.786 16.658 -20.312 1.00 40.13 35 LYS A CA 12
ATOM 13032 C C . LYS A 1 35 ? -10.239 16.892 -21.750 1.00 3.10 35 LYS A C 12
ATOM 13033 O O . LYS A 1 35 ? -9.606 16.422 -22.694 1.00 62.31 35 LYS A O 12
ATOM 13052 N N . ASN A 1 36 ? -11.337 17.623 -21.908 1.00 53.30 36 ASN A N 12
ATOM 13053 C CA . ASN A 1 36 ? -11.874 17.920 -23.231 1.00 42.52 36 ASN A CA 12
ATOM 13054 C C . ASN A 1 36 ? -12.364 16.649 -23.918 1.00 12.25 36 ASN A C 12
ATOM 13055 O O . ASN A 1 36 ? -12.612 16.638 -25.124 1.00 3.24 36 ASN A O 12
ATOM 13066 N N . TYR A 1 37 ? -12.503 15.580 -23.141 1.00 44.31 37 TYR A N 12
ATOM 13067 C CA . TYR A 1 37 ? -12.962 14.303 -23.674 1.00 4.01 37 TYR A CA 12
ATOM 13068 C C . TYR A 1 37 ? -14.486 14.246 -23.714 1.00 63.34 37 TYR A C 12
ATOM 13069 O O . TYR A 1 37 ? -15.069 13.491 -24.493 1.00 12.25 37 TYR A O 12
ATOM 13087 N N . SER A 1 38 ? -15.124 15.050 -22.870 1.00 72.23 38 SER A N 12
ATOM 13088 C CA . SER A 1 38 ? -16.580 15.090 -22.806 1.00 74.41 38 SER A CA 12
ATOM 13089 C C . SER A 1 38 ? -17.074 16.508 -22.535 1.00 63.32 38 SER A C 12
ATOM 13090 O O . SER A 1 38 ? -17.710 16.771 -21.515 1.00 73.01 38 SER A O 12
ATOM 13098 N N . SER A 1 39 ? -16.775 17.418 -23.457 1.00 25.34 39 SER A N 12
ATOM 13099 C CA . SER A 1 39 ? -17.183 18.810 -23.317 1.00 14.44 39 SER A CA 12
ATOM 13100 C C . SER A 1 39 ? -18.685 18.913 -23.064 1.00 44.00 39 SER A C 12
ATOM 13101 O O . SER A 1 39 ? -19.157 19.861 -22.436 1.00 74.15 39 SER A O 12
ATOM 13109 N N . LYS A 1 40 ? -19.430 17.930 -23.558 1.00 23.13 40 LYS A N 12
ATOM 13110 C CA . LYS A 1 40 ? -20.877 17.906 -23.386 1.00 54.30 40 LYS A CA 12
ATOM 13111 C C . LYS A 1 40 ? -21.293 16.801 -22.420 1.00 42.13 40 LYS A C 12
ATOM 13112 O O . LYS A 1 40 ? -22.339 16.887 -21.777 1.00 72.32 40 LYS A O 12
ATOM 13131 N N . ASP A 1 41 ? -20.466 15.766 -22.323 1.00 34.43 41 ASP A N 12
ATOM 13132 C CA . ASP A 1 41 ? -20.747 14.645 -21.433 1.00 61.31 41 ASP A CA 12
ATOM 13133 C C . ASP A 1 41 ? -20.173 14.898 -20.043 1.00 23.44 41 ASP A C 12
ATOM 13134 O O . ASP A 1 41 ? -20.137 14.000 -19.202 1.00 73.34 41 ASP A O 12
ATOM 13143 N N . ASN A 1 42 ? -19.723 16.126 -19.808 1.00 50.11 42 ASN A N 12
ATOM 13144 C CA . ASN A 1 42 ? -19.149 16.497 -18.520 1.00 24.22 42 ASN A CA 12
ATOM 13145 C C . ASN A 1 42 ? -20.047 16.043 -17.373 1.00 1.50 42 ASN A C 12
ATOM 13146 O O . ASN A 1 42 ? -21.227 15.751 -17.571 1.00 43.31 42 ASN A O 12
ATOM 13157 N N . THR A 1 43 ? -19.481 15.988 -16.171 1.00 64.54 43 THR A N 12
ATOM 13158 C CA . THR A 1 43 ? -20.229 15.570 -14.993 1.00 22.34 43 THR A CA 12
ATOM 13159 C C . THR A 1 43 ? -20.534 16.756 -14.086 1.00 0.42 43 THR A C 12
ATOM 13160 O O . THR A 1 43 ? -19.759 17.710 -14.014 1.00 40.24 43 THR A O 12
ATOM 13171 N N . TRP A 1 44 ? -21.666 16.691 -13.395 1.00 31.12 44 TRP A N 12
ATOM 13172 C CA . TRP A 1 44 ? -22.073 17.761 -12.491 1.00 42.22 44 TRP A CA 12
ATOM 13173 C C . TRP A 1 44 ? -21.766 17.397 -11.043 1.00 33.22 44 TRP A C 12
ATOM 13174 O O . TRP A 1 44 ? -22.502 16.635 -10.417 1.00 15.13 44 TRP A O 12
ATOM 13195 N N . GLU A 1 45 ? -20.676 17.946 -10.517 1.00 23.31 45 GLU A N 12
ATOM 13196 C CA . GLU A 1 45 ? -20.273 17.676 -9.141 1.00 51.45 45 GLU A CA 12
ATOM 13197 C C . GLU A 1 45 ? -20.647 18.840 -8.228 1.00 23.15 45 GLU A C 12
ATOM 13198 O O . GLU A 1 45 ? -20.274 19.987 -8.478 1.00 63.40 45 GLU A O 12
ATOM 13210 N N . THR A 1 46 ? -21.387 18.537 -7.166 1.00 30.33 46 THR A N 12
ATOM 13211 C CA . THR A 1 46 ? -21.813 19.556 -6.215 1.00 33.31 46 THR A CA 12
ATOM 13212 C C . THR A 1 46 ? -20.666 20.497 -5.866 1.00 61.15 46 THR A C 12
ATOM 13213 O O . THR A 1 46 ? -19.499 20.111 -5.914 1.00 64.35 46 THR A O 12
ATOM 13224 N N . GLU A 1 47 ? -21.006 21.733 -5.515 1.00 53.02 47 GLU A N 12
ATOM 13225 C CA . GLU A 1 47 ? -20.003 22.729 -5.159 1.00 25.12 47 GLU A CA 12
ATOM 13226 C C . GLU A 1 47 ? -19.159 22.253 -3.979 1.00 50.34 47 GLU A C 12
ATOM 13227 O O . GLU A 1 47 ? -18.020 22.685 -3.803 1.00 44.03 47 GLU A O 12
ATOM 13239 N N . ASP A 1 48 ? -19.727 21.362 -3.175 1.00 13.12 48 ASP A N 12
ATOM 13240 C CA . ASP A 1 48 ? -19.029 20.827 -2.012 1.00 64.31 48 ASP A CA 12
ATOM 13241 C C . ASP A 1 48 ? -18.320 19.520 -2.358 1.00 15.44 48 ASP A C 12
ATOM 13242 O O . ASP A 1 48 ? -17.644 18.928 -1.516 1.00 74.14 48 ASP A O 12
ATOM 13251 N N . ASP A 1 49 ? -18.481 19.077 -3.599 1.00 72.14 49 ASP A N 12
ATOM 13252 C CA . ASP A 1 49 ? -17.857 17.841 -4.057 1.00 34.45 49 ASP A CA 12
ATOM 13253 C C . ASP A 1 49 ? -16.928 18.105 -5.237 1.00 0.01 49 ASP A C 12
ATOM 13254 O O . ASP A 1 49 ? -16.246 17.199 -5.717 1.00 50.34 49 ASP A O 12
ATOM 13263 N N . ILE A 1 50 ? -16.907 19.350 -5.700 1.00 12.44 50 ILE A N 12
ATOM 13264 C CA . ILE A 1 50 ? -16.062 19.733 -6.823 1.00 43.34 50 ILE A CA 12
ATOM 13265 C C . ILE A 1 50 ? -14.827 20.492 -6.349 1.00 51.40 50 ILE A C 12
ATOM 13266 O O . ILE A 1 50 ? -13.750 20.374 -6.934 1.00 55.43 50 ILE A O 12
ATOM 13282 N N . ARG A 1 51 ? -14.991 21.270 -5.284 1.00 4.21 51 ARG A N 12
ATOM 13283 C CA . ARG A 1 51 ? -13.889 22.048 -4.730 1.00 13.41 51 ARG A CA 12
ATOM 13284 C C . ARG A 1 51 ? -12.952 21.161 -3.916 1.00 62.03 51 ARG A C 12
ATOM 13285 O O . ARG A 1 51 ? -11.746 21.404 -3.855 1.00 61.43 51 ARG A O 12
ATOM 13306 N N . THR A 1 52 ? -13.514 20.131 -3.291 1.00 51.03 52 THR A N 12
ATOM 13307 C CA . THR A 1 52 ? -12.730 19.209 -2.480 1.00 61.52 52 THR A CA 12
ATOM 13308 C C . THR A 1 52 ? -12.137 18.093 -3.334 1.00 2.52 52 THR A C 12
ATOM 13309 O O . THR A 1 52 ? -11.176 17.435 -2.934 1.00 53.10 52 THR A O 12
ATOM 13320 N N . LYS A 1 53 ? -12.714 17.886 -4.512 1.00 52.35 53 LYS A N 12
ATOM 13321 C CA . LYS A 1 53 ? -12.242 16.852 -5.425 1.00 61.20 53 LYS A CA 12
ATOM 13322 C C . LYS A 1 53 ? -11.439 17.461 -6.570 1.00 3.34 53 LYS A C 12
ATOM 13323 O O . LYS A 1 53 ? -10.407 16.923 -6.972 1.00 40.22 53 LYS A O 12
ATOM 13342 N N . TYR A 1 54 ? -11.917 18.586 -7.088 1.00 53.55 54 TYR A N 12
ATOM 13343 C CA . TYR A 1 54 ? -11.244 19.268 -8.187 1.00 51.44 54 TYR A CA 12
ATOM 13344 C C . TYR A 1 54 ? -10.834 20.681 -7.782 1.00 60.04 54 TYR A C 12
ATOM 13345 O O . TYR A 1 54 ? -10.822 21.596 -8.604 1.00 53.15 54 TYR A O 12
ATOM 13363 N N . GLY A 1 55 ? -10.497 20.850 -6.507 1.00 61.22 55 GLY A N 12
ATOM 13364 C CA . GLY A 1 55 ? -10.090 22.152 -6.014 1.00 10.53 55 GLY A CA 12
ATOM 13365 C C . GLY A 1 55 ? -9.077 22.825 -6.919 1.00 20.21 55 GLY A C 12
ATOM 13366 O O . GLY A 1 55 ? -8.977 24.052 -6.947 1.00 33.41 55 GLY A O 12
ATOM 13370 N N . ASP A 1 56 ? -8.322 22.021 -7.660 1.00 34.34 56 ASP A N 12
ATOM 13371 C CA . ASP A 1 56 ? -7.311 22.545 -8.570 1.00 10.21 56 ASP A CA 12
ATOM 13372 C C . ASP A 1 56 ? -7.929 23.524 -9.564 1.00 33.53 56 ASP A C 12
ATOM 13373 O O . ASP A 1 56 ? -7.499 24.673 -9.669 1.00 70.14 56 ASP A O 12
ATOM 13382 N N . LEU A 1 57 ? -8.940 23.060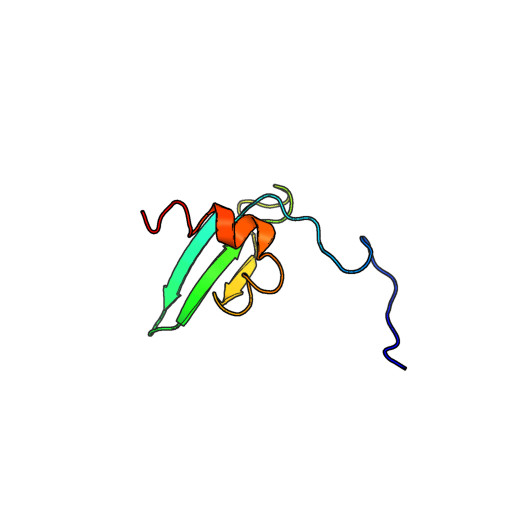 -10.291 1.00 42.31 57 LEU A N 12
ATOM 13383 C CA . LEU A 1 57 ? -9.617 23.894 -11.278 1.00 54.10 57 LEU A CA 12
ATOM 13384 C C . LEU A 1 57 ? -10.682 24.764 -10.617 1.00 44.31 57 LEU A C 12
ATOM 13385 O O . LEU A 1 57 ? -10.904 25.906 -11.021 1.00 24.13 57 LEU A O 12
ATOM 13401 N N . VAL A 1 58 ? -11.336 24.218 -9.597 1.00 71.33 58 VAL A N 12
ATOM 13402 C CA . VAL A 1 58 ? -12.375 24.945 -8.878 1.00 2.04 58 VAL A CA 12
ATOM 13403 C C . VAL A 1 58 ? -11.854 26.282 -8.364 1.00 3.43 58 VAL A C 12
ATOM 13404 O O . VAL A 1 58 ? -12.577 27.279 -8.352 1.00 23.23 58 VAL A O 12
ATOM 13417 N N . ASP A 1 59 ? -10.595 26.297 -7.940 1.00 43.14 59 ASP A N 12
ATOM 13418 C CA . ASP A 1 59 ? -9.975 27.513 -7.426 1.00 50.13 59 ASP A CA 12
ATOM 13419 C C . ASP A 1 59 ? -9.514 28.413 -8.569 1.00 33.03 59 ASP A C 12
ATOM 13420 O O . ASP A 1 59 ? -8.887 29.448 -8.343 1.00 23.34 59 ASP A O 12
ATOM 13429 N N . ASP A 1 60 ? -9.829 28.011 -9.795 1.00 50.22 60 ASP A N 12
ATOM 13430 C CA . ASP A 1 60 ? -9.447 28.781 -10.973 1.00 54.05 60 ASP A CA 12
ATOM 13431 C C . ASP A 1 60 ? -10.681 29.248 -11.740 1.00 43.32 60 ASP A C 12
ATOM 13432 O O . ASP A 1 60 ? -10.605 30.163 -12.561 1.00 1.14 60 ASP A O 12
ATOM 13441 N N . PHE A 1 61 ? -11.816 28.613 -11.468 1.00 40.31 61 PHE A N 12
ATOM 13442 C CA . PHE A 1 61 ? -13.066 28.962 -12.134 1.00 4.43 61 PHE A CA 12
ATOM 13443 C C . PHE A 1 61 ? -13.896 29.907 -11.270 1.00 54.01 61 PHE A C 12
ATOM 13444 O O . PHE A 1 61 ? -14.309 30.975 -11.721 1.00 72.23 61 PHE A O 12
ATOM 13461 N N . GLU A 1 62 ? -14.137 29.504 -10.026 1.00 54.43 62 GLU A N 12
ATOM 13462 C CA . GLU A 1 62 ? -14.920 30.314 -9.100 1.00 51.21 62 GLU A CA 12
ATOM 13463 C C . GLU A 1 62 ? -14.116 31.517 -8.615 1.00 64.14 62 GLU A C 12
ATOM 13464 O O . GLU A 1 62 ? -14.664 32.597 -8.393 1.00 62.24 62 GLU A O 12
ATOM 13476 N N . LYS A 1 63 ? -12.811 31.322 -8.453 1.00 14.15 63 LYS A N 12
ATOM 13477 C CA . LYS A 1 63 ? -11.929 32.389 -7.995 1.00 31.11 63 LYS A CA 12
ATOM 13478 C C . LYS A 1 63 ? -11.771 33.462 -9.068 1.00 24.42 63 LYS A C 12
ATOM 13479 O O . LYS A 1 63 ? -11.239 34.540 -8.807 1.00 30.24 63 LYS A O 12
ATOM 13498 N N . ASN A 1 64 ? -12.237 33.158 -10.275 1.00 2.21 64 ASN A N 12
ATOM 13499 C CA . ASN A 1 64 ? -12.147 34.097 -11.387 1.00 52.40 64 ASN A CA 12
ATOM 13500 C C . ASN A 1 64 ? -13.476 34.817 -11.600 1.00 4.14 64 ASN A C 12
ATOM 13501 O O . ASN A 1 64 ? -13.506 36.020 -11.857 1.00 10.12 64 ASN A O 12
ATOM 13512 N N . GLN A 1 65 ? -14.570 34.072 -11.490 1.00 34.45 65 GLN A N 12
ATOM 13513 C CA . GLN A 1 65 ? -15.902 34.639 -11.670 1.00 25.22 65 GLN A CA 12
ATOM 13514 C C . GLN A 1 65 ? -16.422 35.232 -10.365 1.00 3.42 65 GLN A C 12
ATOM 13515 O O . GLN A 1 65 ? -17.483 35.856 -10.333 1.00 45.52 65 GLN A O 12
ATOM 13529 N N . LYS A 1 66 ? -15.668 35.034 -9.289 1.00 33.45 66 LYS A N 12
ATOM 13530 C CA . LYS A 1 66 ? -16.052 35.549 -7.980 1.00 4.53 66 LYS A CA 12
ATOM 13531 C C . LYS A 1 66 ? -16.294 37.054 -8.038 1.00 5.44 66 LYS A C 12
ATOM 13532 O O . LYS A 1 66 ? -17.064 37.601 -7.247 1.00 65.14 66 LYS A O 12
ATOM 13551 N N . LYS A 1 67 ? -15.632 37.720 -8.979 1.00 34.42 67 LYS A N 12
ATOM 13552 C CA . LYS A 1 67 ? -15.777 39.161 -9.142 1.00 51.24 67 LYS A CA 12
ATOM 13553 C C . LYS A 1 67 ? -15.219 39.615 -10.488 1.00 33.33 67 LYS A C 12
ATOM 13554 O O . LYS A 1 67 ? -14.132 39.202 -10.891 1.00 22.51 67 LYS A O 12
ATOM 13573 N N . MET A 1 1 ? 2.518 -8.207 -12.717 1.00 64.02 1 MET A N 13
ATOM 13574 C CA . MET A 1 1 ? 1.265 -8.377 -13.444 1.00 4.43 1 MET A CA 13
ATOM 13575 C C . MET A 1 1 ? 0.554 -7.039 -13.620 1.00 13.13 1 MET A C 13
ATOM 13576 O O . MET A 1 1 ? 0.276 -6.339 -12.645 1.00 71.21 1 MET A O 13
ATOM 13590 N N . HIS A 1 2 ? 0.261 -6.689 -14.868 1.00 45.23 2 HIS A N 13
ATOM 13591 C CA . HIS A 1 2 ? -0.418 -5.434 -15.171 1.00 73.44 2 HIS A CA 13
ATOM 13592 C C . HIS A 1 2 ? 0.418 -4.241 -14.721 1.00 0.43 2 HIS A C 13
ATOM 13593 O O . HIS A 1 2 ? 0.421 -3.881 -13.543 1.00 10.20 2 HIS A O 13
ATOM 13607 N N . HIS A 1 3 ? 1.127 -3.631 -15.665 1.00 42.52 3 HIS A N 13
ATOM 13608 C CA . HIS A 1 3 ? 1.968 -2.477 -15.365 1.00 31.11 3 HIS A CA 13
ATOM 13609 C C . HIS A 1 3 ? 2.555 -1.885 -16.643 1.00 22.52 3 HIS A C 13
ATOM 13610 O O . HIS A 1 3 ? 3.688 -2.191 -17.017 1.00 73.54 3 HIS A O 13
ATOM 13624 N N . HIS A 1 4 ? 1.778 -1.037 -17.308 1.00 74.44 4 HIS A N 13
ATOM 13625 C CA . HIS A 1 4 ? 2.221 -0.403 -18.545 1.00 20.02 4 HIS A CA 13
ATOM 13626 C C . HIS A 1 4 ? 1.411 0.859 -18.829 1.00 23.51 4 HIS A C 13
ATOM 13627 O O . HIS A 1 4 ? 0.463 0.836 -19.615 1.00 4.33 4 HIS A O 13
ATOM 13641 N N . HIS A 1 5 ? 1.790 1.957 -18.184 1.00 5.22 5 HIS A N 13
ATOM 13642 C CA . HIS A 1 5 ? 1.099 3.228 -18.367 1.00 42.41 5 HIS A CA 13
ATOM 13643 C C . HIS A 1 5 ? 2.055 4.401 -18.164 1.00 74.52 5 HIS A C 13
ATOM 13644 O O . HIS A 1 5 ? 2.882 4.390 -17.252 1.00 71.30 5 HIS A O 13
ATOM 13658 N N . HIS A 1 6 ? 1.935 5.410 -19.021 1.00 4.24 6 HIS A N 13
ATOM 13659 C CA . HIS A 1 6 ? 2.789 6.590 -18.935 1.00 73.02 6 HIS A CA 13
ATOM 13660 C C . HIS A 1 6 ? 1.970 7.866 -19.107 1.00 2.14 6 HIS A C 13
ATOM 13661 O O . HIS A 1 6 ? 1.380 8.100 -20.162 1.00 14.05 6 HIS A O 13
ATOM 13675 N N . HIS A 1 7 ? 1.939 8.688 -18.062 1.00 51.14 7 HIS A N 13
ATOM 13676 C CA . HIS A 1 7 ? 1.192 9.941 -18.098 1.00 24.33 7 HIS A CA 13
ATOM 13677 C C . HIS A 1 7 ? 1.743 10.930 -17.075 1.00 51.32 7 HIS A C 13
ATOM 13678 O O . HIS A 1 7 ? 2.699 10.631 -16.361 1.00 61.31 7 HIS A O 13
ATOM 13692 N N . GLU A 1 8 ? 1.133 12.110 -17.012 1.00 71.22 8 GLU A N 13
ATOM 13693 C CA . GLU A 1 8 ? 1.564 13.143 -16.078 1.00 41.11 8 GLU A CA 13
ATOM 13694 C C . GLU A 1 8 ? 0.737 13.097 -14.796 1.00 45.02 8 GLU A C 13
ATOM 13695 O O . GLU A 1 8 ? -0.024 12.157 -14.568 1.00 62.35 8 GLU A O 13
ATOM 13707 N N . VAL A 1 9 ? 0.894 14.120 -13.961 1.00 73.52 9 VAL A N 13
ATOM 13708 C CA . VAL A 1 9 ? 0.162 14.197 -12.702 1.00 42.13 9 VAL A CA 13
ATOM 13709 C C . VAL A 1 9 ? 0.307 12.908 -11.902 1.00 63.31 9 VAL A C 13
ATOM 13710 O O . VAL A 1 9 ? -0.606 12.085 -11.832 1.00 12.32 9 VAL A O 13
ATOM 13723 N N . PRO A 1 10 ? 1.483 12.725 -11.283 1.00 31.23 10 PRO A N 13
ATOM 13724 C CA . PRO A 1 10 ? 1.776 11.537 -10.475 1.00 13.33 10 PRO A CA 13
ATOM 13725 C C . PRO A 1 10 ? 0.976 11.508 -9.177 1.00 30.33 10 PRO A C 13
ATOM 13726 O O . PRO A 1 10 ? 1.510 11.781 -8.102 1.00 42.13 10 PRO A O 13
ATOM 13737 N N . GLN A 1 11 ? -0.306 11.174 -9.284 1.00 70.04 11 GLN A N 13
ATOM 13738 C CA . GLN A 1 11 ? -1.179 11.109 -8.118 1.00 4.30 11 GLN A CA 13
ATOM 13739 C C . GLN A 1 11 ? -2.588 10.682 -8.515 1.00 42.44 11 GLN A C 13
ATOM 13740 O O . GLN A 1 11 ? -3.267 9.973 -7.772 1.00 2.32 11 GLN A O 13
ATOM 13754 N N . THR A 1 12 ? -3.023 11.119 -9.693 1.00 53.12 12 THR A N 13
ATOM 13755 C CA . THR A 1 12 ? -4.352 10.784 -10.189 1.00 31.20 12 THR A CA 13
ATOM 13756 C C . THR A 1 12 ? -4.535 11.250 -11.629 1.00 34.52 12 THR A C 13
ATOM 13757 O O . THR A 1 12 ? -4.484 10.448 -12.562 1.00 54.33 12 THR A O 13
ATOM 13768 N N . PHE A 1 13 ? -4.748 12.550 -11.803 1.00 34.33 13 PHE A N 13
ATOM 13769 C CA . PHE A 1 13 ? -4.940 13.122 -13.130 1.00 44.22 13 PHE A CA 13
ATOM 13770 C C . PHE A 1 13 ? -5.152 14.631 -13.046 1.00 60.13 13 PHE A C 13
ATOM 13771 O O . PHE A 1 13 ? -5.156 15.208 -11.959 1.00 60.43 13 PHE A O 13
ATOM 13788 N N . GLU A 1 14 ? -5.328 15.263 -14.203 1.00 5.15 14 GLU A N 13
ATOM 13789 C CA . GLU A 1 14 ? -5.539 16.705 -14.260 1.00 21.32 14 GLU A CA 13
ATOM 13790 C C . GLU A 1 14 ? -6.792 17.039 -15.064 1.00 42.31 14 GLU A C 13
ATOM 13791 O O . GLU A 1 14 ? -7.186 16.293 -15.960 1.00 63.22 14 GLU A O 13
ATOM 13803 N N . VAL A 1 15 ? -7.414 18.167 -14.737 1.00 15.24 15 VAL A N 13
ATOM 13804 C CA . VAL A 1 15 ? -8.622 18.602 -15.428 1.00 13.22 15 VAL A CA 13
ATOM 13805 C C . VAL A 1 15 ? -8.379 19.895 -16.198 1.00 52.03 15 VAL A C 13
ATOM 13806 O O . VAL A 1 15 ? -7.570 20.728 -15.792 1.00 21.02 15 VAL A O 13
ATOM 13819 N N . GLU A 1 16 ? -9.086 20.055 -17.313 1.00 12.44 16 GLU A N 13
ATOM 13820 C CA . GLU A 1 16 ? -8.946 21.248 -18.140 1.00 73.33 16 GLU A CA 13
ATOM 13821 C C . GLU A 1 16 ? -9.405 22.491 -17.385 1.00 15.53 16 GLU A C 13
ATOM 13822 O O . GLU A 1 16 ? -8.600 23.362 -17.054 1.00 14.04 16 GLU A O 13
ATOM 13834 N N . ARG A 1 17 ? -10.705 22.567 -17.116 1.00 42.31 17 ARG A N 13
ATOM 13835 C CA . ARG A 1 17 ? -11.272 23.704 -16.402 1.00 12.54 17 ARG A CA 13
ATOM 13836 C C . ARG A 1 17 ? -12.752 23.478 -16.107 1.00 31.01 17 ARG A C 13
ATOM 13837 O O . ARG A 1 17 ? -13.379 22.585 -16.678 1.00 52.42 17 ARG A O 13
ATOM 13858 N N . ILE A 1 18 ? -13.303 24.291 -15.212 1.00 50.11 18 ILE A N 13
ATOM 13859 C CA . ILE A 1 18 ? -14.709 24.180 -14.842 1.00 65.54 18 ILE A CA 13
ATOM 13860 C C . ILE A 1 18 ? -15.614 24.649 -15.976 1.00 10.21 18 ILE A C 13
ATOM 13861 O O . ILE A 1 18 ? -15.657 25.836 -16.300 1.00 2.24 18 ILE A O 13
ATOM 13877 N N . VAL A 1 19 ? -16.339 23.710 -16.575 1.00 63.32 19 VAL A N 13
ATOM 13878 C CA . VAL A 1 19 ? -17.247 24.027 -17.671 1.00 45.20 19 VAL A CA 13
ATOM 13879 C C . VAL A 1 19 ? -18.307 25.031 -17.233 1.00 2.31 19 VAL A C 13
ATOM 13880 O O . VAL A 1 19 ? -18.490 26.071 -17.865 1.00 52.53 19 VAL A O 13
ATOM 13893 N N . ARG A 1 20 ? -19.002 24.713 -16.146 1.00 73.31 20 ARG A N 13
ATOM 13894 C CA . ARG A 1 20 ? -20.045 25.587 -15.623 1.00 74.32 20 ARG A CA 13
ATOM 13895 C C . ARG A 1 20 ? -20.435 25.180 -14.205 1.00 2.31 20 ARG A C 13
ATOM 13896 O O . ARG A 1 20 ? -19.794 24.325 -13.594 1.00 63.12 20 ARG A O 13
ATOM 13917 N N . LYS A 1 21 ? -21.489 25.800 -13.686 1.00 75.10 21 LYS A N 13
ATOM 13918 C CA . LYS A 1 21 ? -21.966 25.503 -12.340 1.00 50.43 21 LYS A CA 13
ATOM 13919 C C . LYS A 1 21 ? -23.437 25.879 -12.189 1.00 3.01 21 LYS A C 13
ATOM 13920 O O . LYS A 1 21 ? -23.964 26.688 -12.953 1.00 5.12 21 LYS A O 13
ATOM 13939 N N . LYS A 1 22 ? -24.095 25.288 -11.197 1.00 65.55 22 LYS A N 13
ATOM 13940 C CA . LYS A 1 22 ? -25.504 25.562 -10.943 1.00 61.52 22 LYS A CA 13
ATOM 13941 C C . LYS A 1 22 ? -25.947 24.950 -9.618 1.00 24.41 22 LYS A C 13
ATOM 13942 O O . LYS A 1 22 ? -25.469 23.885 -9.225 1.00 62.11 22 LYS A O 13
ATOM 13961 N N . ILE A 1 23 ? -26.862 25.628 -8.935 1.00 11.23 23 ILE A N 13
ATOM 13962 C CA . ILE A 1 23 ? -27.370 25.149 -7.655 1.00 54.24 23 ILE A CA 13
ATOM 13963 C C . ILE A 1 23 ? -28.828 24.715 -7.771 1.00 25.43 23 ILE A C 13
ATOM 13964 O O . ILE A 1 23 ? -29.586 25.255 -8.575 1.00 52.54 23 ILE A O 13
ATOM 13980 N N . VAL A 1 24 ? -29.213 23.735 -6.959 1.00 72.13 24 VAL A N 13
ATOM 13981 C CA . VAL A 1 24 ? -30.581 23.229 -6.968 1.00 4.04 24 VAL A CA 13
ATOM 13982 C C . VAL A 1 24 ? -31.092 23.004 -5.549 1.00 50.11 24 VAL A C 13
ATOM 13983 O O . VAL A 1 24 ? -30.479 22.280 -4.764 1.00 2.21 24 VAL A O 13
ATOM 13996 N N . HIS A 1 25 ? -32.220 23.629 -5.227 1.00 31.04 25 HIS A N 13
ATOM 13997 C CA . HIS A 1 25 ? -32.816 23.496 -3.902 1.00 3.23 25 HIS A CA 13
ATOM 13998 C C . HIS A 1 25 ? -31.820 23.894 -2.816 1.00 70.22 25 HIS A C 13
ATOM 13999 O O . HIS A 1 25 ? -31.928 23.457 -1.671 1.00 43.01 25 HIS A O 13
ATOM 14013 N N . GLY A 1 26 ? -30.850 24.725 -3.185 1.00 1.00 26 GLY A N 13
ATOM 14014 C CA . GLY A 1 26 ? -29.849 25.166 -2.232 1.00 1.55 26 GLY A CA 13
ATOM 14015 C C . GLY A 1 26 ? -28.595 24.316 -2.272 1.00 22.10 26 GLY A C 13
ATOM 14016 O O . GLY A 1 26 ? -27.732 24.428 -1.402 1.00 53.51 26 GLY A O 13
ATOM 14020 N N . ASN A 1 27 ? -28.494 23.461 -3.285 1.00 20.15 27 ASN A N 13
ATOM 14021 C CA . ASN A 1 27 ? -27.337 22.586 -3.434 1.00 21.25 27 ASN A CA 13
ATOM 14022 C C . ASN A 1 27 ? -26.506 22.984 -4.650 1.00 13.54 27 ASN A C 13
ATOM 14023 O O . ASN A 1 27 ? -26.895 22.733 -5.791 1.00 2.31 27 ASN A O 13
ATOM 14034 N N . THR A 1 28 ? -25.359 23.608 -4.398 1.00 32.55 28 THR A N 13
ATOM 14035 C CA . THR A 1 28 ? -24.473 24.042 -5.470 1.00 74.34 28 THR A CA 13
ATOM 14036 C C . THR A 1 28 ? -23.825 22.849 -6.165 1.00 12.44 28 THR A C 13
ATOM 14037 O O . THR A 1 28 ? -23.536 21.833 -5.533 1.00 52.11 28 THR A O 13
ATOM 14048 N N . SER A 1 29 ? -23.599 22.981 -7.468 1.00 25.32 29 SER A N 13
ATOM 14049 C CA . SER A 1 29 ? -22.987 21.912 -8.249 1.00 4.03 29 SER A CA 13
ATOM 14050 C C . SER A 1 29 ? -22.056 22.482 -9.315 1.00 12.53 29 SER A C 13
ATOM 14051 O O . SER A 1 29 ? -22.441 23.364 -10.083 1.00 40.31 29 SER A O 13
ATOM 14059 N N . TYR A 1 30 ? -20.830 21.973 -9.355 1.00 32.13 30 TYR A N 13
ATOM 14060 C CA . TYR A 1 30 ? -19.843 22.432 -10.324 1.00 42.32 30 TYR A CA 13
ATOM 14061 C C . TYR A 1 30 ? -19.624 21.388 -11.415 1.00 44.50 30 TYR A C 13
ATOM 14062 O O . TYR A 1 30 ? -19.219 20.259 -11.138 1.00 21.43 30 TYR A O 13
ATOM 14080 N N . LEU A 1 31 ? -19.893 21.775 -12.657 1.00 52.01 31 LEU A N 13
ATOM 14081 C CA . LEU A 1 31 ? -19.725 20.874 -13.792 1.00 53.22 31 LEU A CA 13
ATOM 14082 C C . LEU A 1 31 ? -18.361 21.070 -14.446 1.00 12.12 31 LEU A C 13
ATOM 14083 O O . LEU A 1 31 ? -18.122 22.073 -15.119 1.00 23.22 31 LEU A O 13
ATOM 14099 N N . VAL A 1 32 ? -17.470 20.104 -14.245 1.00 11.41 32 VAL A N 13
ATOM 14100 C CA . VAL A 1 32 ? -16.131 20.169 -14.817 1.00 63.23 32 VAL A CA 13
ATOM 14101 C C . VAL A 1 32 ? -15.900 19.030 -15.804 1.00 44.03 32 VAL A C 13
ATOM 14102 O O . VAL A 1 32 ? -16.365 17.909 -15.597 1.00 12.32 32 VAL A O 13
ATOM 14115 N N . LYS A 1 33 ? -15.177 19.324 -16.880 1.00 3.14 33 LYS A N 13
ATOM 14116 C CA . LYS A 1 33 ? -14.881 18.325 -17.900 1.00 3.32 33 LYS A CA 13
ATOM 14117 C C . LYS A 1 33 ? -13.607 17.559 -17.557 1.00 73.44 33 LYS A C 13
ATOM 14118 O O . LYS A 1 33 ? -13.098 17.651 -16.441 1.00 22.34 33 LYS A O 13
ATOM 14137 N N . TRP A 1 34 ? -13.098 16.805 -18.525 1.00 34.51 34 TRP A N 13
ATOM 14138 C CA . TRP A 1 34 ? -11.883 16.023 -18.325 1.00 51.13 34 TRP A CA 13
ATOM 14139 C C . TRP A 1 34 ? -10.904 16.237 -19.474 1.00 63.12 34 TRP A C 13
ATOM 14140 O O . TRP A 1 34 ? -10.939 15.520 -20.475 1.00 4.33 34 TRP A O 13
ATOM 14161 N N . LYS A 1 35 ? -10.030 17.227 -19.325 1.00 31.22 35 LYS A N 13
ATOM 14162 C CA . LYS A 1 35 ? -9.039 17.534 -20.349 1.00 52.52 35 LYS A CA 13
ATOM 14163 C C . LYS A 1 35 ? -9.703 17.717 -21.711 1.00 3.15 35 LYS A C 13
ATOM 14164 O O . LYS A 1 35 ? -9.136 17.355 -22.741 1.00 34.12 35 LYS A O 13
ATOM 14183 N N . ASN A 1 36 ? -10.906 18.282 -21.706 1.00 45.45 36 ASN A N 13
ATOM 14184 C CA . ASN A 1 36 ? -11.645 18.514 -22.942 1.00 34.12 36 ASN A CA 13
ATOM 14185 C C . ASN A 1 36 ? -12.023 17.193 -23.605 1.00 54.02 36 ASN A C 13
ATOM 14186 O O . ASN A 1 36 ? -12.149 17.114 -24.827 1.00 75.14 36 ASN A O 13
ATOM 14197 N N . TYR A 1 37 ? -12.203 16.159 -22.791 1.00 71.12 37 TYR A N 13
ATOM 14198 C CA . TYR A 1 37 ? -12.565 14.841 -23.299 1.00 20.34 37 TYR A CA 13
ATOM 14199 C C . TYR A 1 37 ? -13.988 14.840 -23.848 1.00 13.21 37 TYR A C 13
ATOM 14200 O O . TYR A 1 37 ? -14.205 14.632 -25.042 1.00 0.43 37 TYR A O 13
ATOM 14218 N N . SER A 1 38 ? -14.956 15.075 -22.967 1.00 44.30 38 SER A N 13
ATOM 14219 C CA . SER A 1 38 ? -16.359 15.099 -23.361 1.00 53.23 38 SER A CA 13
ATOM 14220 C C . SER A 1 38 ? -16.799 16.516 -23.720 1.00 22.44 38 SER A C 13
ATOM 14221 O O . SER A 1 38 ? -17.337 16.756 -24.800 1.00 64.24 38 SER A O 13
ATOM 14229 N N . SER A 1 39 ? -16.566 17.450 -22.804 1.00 3.33 39 SER A N 13
ATOM 14230 C CA . SER A 1 39 ? -16.940 18.843 -23.020 1.00 35.20 39 SER A CA 13
ATOM 14231 C C . SER A 1 39 ? -18.444 19.034 -22.846 1.00 31.02 39 SER A C 13
ATOM 14232 O O . SER A 1 39 ? -18.889 19.924 -22.121 1.00 31.03 39 SER A O 13
ATOM 14240 N N . LYS A 1 40 ? -19.223 18.192 -23.516 1.00 63.34 40 LYS A N 13
ATOM 14241 C CA . LYS A 1 40 ? -20.677 18.265 -23.437 1.00 22.22 40 LYS A CA 13
ATOM 14242 C C . LYS A 1 40 ? -21.200 17.437 -22.267 1.00 41.02 40 LYS A C 13
ATOM 14243 O O . LYS A 1 40 ? -22.235 17.756 -21.682 1.00 51.45 40 LYS A O 13
ATOM 14262 N N . ASP A 1 41 ? -20.477 16.374 -21.931 1.00 15.22 41 ASP A N 13
ATOM 14263 C CA . ASP A 1 41 ? -20.868 15.502 -20.829 1.00 44.20 41 ASP A CA 13
ATOM 14264 C C . ASP A 1 41 ? -20.322 16.024 -19.503 1.00 50.15 41 ASP A C 13
ATOM 14265 O O . ASP A 1 41 ? -21.077 16.486 -18.649 1.00 71.21 41 ASP A O 13
ATOM 14274 N N . ASN A 1 42 ? -19.005 15.946 -19.340 1.00 14.15 42 ASN A N 13
ATOM 14275 C CA . ASN A 1 42 ? -18.359 16.409 -18.117 1.00 43.21 42 ASN A CA 13
ATOM 14276 C C . ASN A 1 42 ? -18.963 15.731 -16.891 1.00 63.54 42 ASN A C 13
ATOM 14277 O O . ASN A 1 42 ? -19.852 14.887 -17.009 1.00 55.35 42 ASN A O 13
ATOM 14288 N N . THR A 1 43 ? -18.473 16.105 -15.713 1.00 74.52 43 THR A N 13
ATOM 14289 C CA . THR A 1 43 ? -18.964 15.533 -14.466 1.00 23.54 43 THR A CA 13
ATOM 14290 C C . THR A 1 43 ? -19.456 16.620 -13.518 1.00 1.40 43 THR A C 13
ATOM 14291 O O . THR A 1 43 ? -18.938 17.737 -13.518 1.00 12.21 43 THR A O 13
ATOM 14302 N N . TRP A 1 44 ? -20.457 16.287 -12.712 1.00 12.12 44 TRP A N 13
ATOM 14303 C CA . TRP A 1 44 ? -21.019 17.237 -11.758 1.00 23.11 44 TRP A CA 13
ATOM 14304 C C . TRP A 1 44 ? -20.504 16.963 -10.349 1.00 62.52 44 TRP A C 13
ATOM 14305 O O . TRP A 1 44 ? -20.716 15.881 -9.802 1.00 12.34 44 TRP A O 13
ATOM 14326 N N . GLU A 1 45 ? -19.827 17.948 -9.769 1.00 3.34 45 GLU A N 13
ATOM 14327 C CA . GLU A 1 45 ? -19.282 17.811 -8.423 1.00 64.32 45 GLU A CA 13
ATOM 14328 C C . GLU A 1 45 ? -19.687 18.993 -7.548 1.00 55.11 45 GLU A C 13
ATOM 14329 O O . GLU A 1 45 ? -19.456 20.150 -7.900 1.00 44.24 45 GLU A O 13
ATOM 14341 N N . THR A 1 46 ? -20.296 18.694 -6.404 1.00 40.25 46 THR A N 13
ATOM 14342 C CA . THR A 1 46 ? -20.736 19.731 -5.479 1.00 72.33 46 THR A CA 13
ATOM 14343 C C . THR A 1 46 ? -19.667 20.803 -5.305 1.00 64.15 46 THR A C 13
ATOM 14344 O O . THR A 1 46 ? -18.475 20.532 -5.447 1.00 62.41 46 THR A O 13
ATOM 14355 N N . GLU A 1 47 ? -20.101 22.021 -4.997 1.00 62.0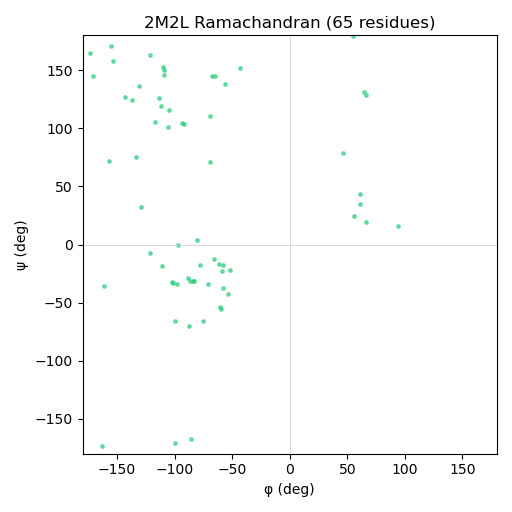2 47 GLU A N 13
ATOM 14356 C CA . GLU A 1 47 ? -19.179 23.134 -4.804 1.00 65.13 47 GLU A CA 13
ATOM 14357 C C . GLU A 1 47 ? -18.189 22.832 -3.683 1.00 2.03 47 GLU A C 13
ATOM 14358 O O . GLU A 1 47 ? -17.105 23.413 -3.624 1.00 63.41 47 GLU A O 13
ATOM 14370 N N . ASP A 1 48 ? -18.570 21.921 -2.795 1.00 33.24 48 ASP A N 13
ATOM 14371 C CA . ASP A 1 48 ? -17.717 21.541 -1.675 1.00 32.35 48 ASP A CA 13
ATOM 14372 C C . ASP A 1 48 ? -16.930 20.274 -1.997 1.00 2.45 48 ASP A C 13
ATOM 14373 O O . ASP A 1 48 ? -16.147 19.793 -1.177 1.00 41.12 48 ASP A O 13
ATOM 14382 N N . ASP A 1 49 ? -17.143 19.739 -3.194 1.00 14.55 49 ASP A N 13
ATOM 14383 C CA . ASP A 1 49 ? -16.454 18.529 -3.624 1.00 62.11 49 ASP A CA 13
ATOM 14384 C C . ASP A 1 49 ? -15.648 18.785 -4.894 1.00 3.03 49 ASP A C 13
ATOM 14385 O O . ASP A 1 49 ? -14.878 17.931 -5.334 1.00 43.14 49 ASP A O 13
ATOM 14394 N N . ILE A 1 50 ? -15.831 19.965 -5.477 1.00 31.31 50 ILE A N 13
ATOM 14395 C CA . ILE A 1 50 ? -15.121 20.333 -6.695 1.00 61.45 50 ILE A CA 13
ATOM 14396 C C . ILE A 1 50 ? -13.896 21.185 -6.382 1.00 20.11 50 ILE A C 13
ATOM 14397 O O . ILE A 1 50 ? -12.878 21.104 -7.070 1.00 32.13 50 ILE A O 13
ATOM 14413 N N . ARG A 1 51 ? -14.001 22.001 -5.338 1.00 30.41 51 ARG A N 13
ATOM 14414 C CA . ARG A 1 51 ? -12.902 22.868 -4.932 1.00 65.22 51 ARG A CA 13
ATOM 14415 C C . ARG A 1 51 ? -11.854 22.086 -4.145 1.00 33.32 51 ARG A C 13
ATOM 14416 O O . ARG A 1 51 ? -10.719 22.535 -3.982 1.00 54.43 51 ARG A O 13
ATOM 14437 N N . THR A 1 52 ? -12.243 20.912 -3.657 1.00 31.24 52 THR A N 13
ATOM 14438 C CA . THR A 1 52 ? -11.340 20.068 -2.885 1.00 24.10 52 THR A CA 13
ATOM 14439 C C . THR A 1 52 ? -10.534 19.149 -3.796 1.00 22.55 52 THR A C 13
ATOM 14440 O O . THR A 1 52 ? -9.394 18.797 -3.489 1.00 51.24 52 THR A O 13
ATOM 14451 N N . LYS A 1 53 ? -11.132 18.762 -4.917 1.00 70.21 53 LYS A N 13
ATOM 14452 C CA . LYS A 1 53 ? -10.470 17.884 -5.875 1.00 3.22 53 LYS A CA 13
ATOM 14453 C C . LYS A 1 53 ? -9.954 18.676 -7.072 1.00 42.11 53 LYS A C 13
ATOM 14454 O O . LYS A 1 53 ? -8.920 18.342 -7.651 1.00 24.14 53 LYS A O 13
ATOM 14473 N N . TYR A 1 54 ? -10.680 19.727 -7.438 1.00 24.15 54 TYR A N 13
ATOM 14474 C CA . TYR A 1 54 ? -10.295 20.566 -8.567 1.00 35.25 54 TYR A CA 13
ATOM 14475 C C . TYR A 1 54 ? -10.213 22.032 -8.153 1.00 22.14 54 TYR A C 13
ATOM 14476 O O . TYR A 1 54 ? -10.478 22.930 -8.950 1.00 74.04 54 TYR A O 13
ATOM 14494 N N . GLY A 1 55 ? -9.841 22.266 -6.897 1.00 74.25 55 GLY A N 13
ATOM 14495 C CA . GLY A 1 55 ? -9.729 23.624 -6.398 1.00 32.31 55 GLY A CA 13
ATOM 14496 C C . GLY A 1 55 ? -8.865 24.498 -7.284 1.00 42.14 55 GLY A C 13
ATOM 14497 O O . GLY A 1 55 ? -8.969 25.724 -7.249 1.00 50.35 55 GLY A O 13
ATOM 14501 N N . ASP A 1 56 ? -8.008 23.867 -8.080 1.00 1.33 56 ASP A N 13
ATOM 14502 C CA . ASP A 1 56 ? -7.121 24.596 -8.979 1.00 61.01 56 ASP A CA 13
ATOM 14503 C C . ASP A 1 56 ? -7.921 25.454 -9.954 1.00 70.23 56 ASP A C 13
ATOM 14504 O O . ASP A 1 56 ? -7.690 26.658 -10.073 1.00 20.05 56 ASP A O 13
ATOM 14513 N N . LEU A 1 57 ? -8.862 24.826 -10.652 1.00 5.52 57 LEU A N 13
ATOM 14514 C CA . LEU A 1 57 ? -9.696 25.532 -11.618 1.00 60.13 57 LEU A CA 13
ATOM 14515 C C . LEU A 1 57 ? -10.881 26.201 -10.929 1.00 61.21 57 LEU A C 13
ATOM 14516 O O . LEU A 1 57 ? -11.322 27.276 -11.334 1.00 53.23 57 LEU A O 13
ATOM 14532 N N . VAL A 1 58 ? -11.391 25.558 -9.883 1.00 62.23 58 VAL A N 13
ATOM 14533 C CA . VAL A 1 58 ? -12.522 26.092 -9.135 1.00 34.20 58 VAL A CA 13
ATOM 14534 C C . VAL A 1 58 ? -12.273 27.537 -8.719 1.00 55.21 58 VAL A C 13
ATOM 14535 O O . VAL A 1 58 ? -13.140 28.397 -8.877 1.00 10.42 58 VAL A O 13
ATOM 14548 N N . ASP A 1 59 ? -11.084 27.798 -8.188 1.00 31.42 59 ASP A N 13
ATOM 14549 C CA . ASP A 1 59 ? -10.719 29.140 -7.750 1.00 54.02 59 ASP A CA 13
ATOM 14550 C C . ASP A 1 59 ? -10.266 29.992 -8.931 1.00 45.04 59 ASP A C 13
ATOM 14551 O O . ASP A 1 59 ? -9.715 31.078 -8.751 1.00 12.43 59 ASP A O 13
ATOM 14560 N N . ASP A 1 60 ? -10.499 29.491 -10.140 1.00 10.45 60 ASP A N 13
ATOM 14561 C CA . ASP A 1 60 ? -10.114 30.206 -11.351 1.00 12.51 60 ASP A CA 13
ATOM 14562 C C . ASP A 1 60 ? -11.316 30.405 -12.269 1.00 42.15 60 ASP A C 13
ATOM 14563 O O . ASP A 1 60 ? -11.219 31.072 -13.300 1.00 13.54 60 ASP A O 13
ATOM 14572 N N . PHE A 1 61 ? -12.447 29.820 -11.890 1.00 53.50 61 PHE A N 13
ATOM 14573 C CA . PHE A 1 61 ? -13.668 29.931 -12.681 1.00 4.44 61 PHE A CA 13
ATOM 14574 C C . PHE A 1 61 ? -14.792 30.557 -11.861 1.00 1.44 61 PHE A C 13
ATOM 14575 O O . PHE A 1 61 ? -15.538 31.402 -12.355 1.00 61.10 61 PHE A O 13
ATOM 14592 N N . GLU A 1 62 ? -14.906 30.136 -10.605 1.00 70.20 62 GLU A N 13
ATOM 14593 C CA . GLU A 1 62 ? -15.940 30.654 -9.717 1.00 0.11 62 GLU A CA 13
ATOM 14594 C C . GLU A 1 62 ? -15.687 32.122 -9.385 1.00 63.04 62 GLU A C 13
ATOM 14595 O O . GLU A 1 62 ? -16.619 32.922 -9.302 1.00 32.54 62 GLU A O 13
ATOM 14607 N N . LYS A 1 63 ? -14.418 32.469 -9.197 1.00 12.50 63 LYS A N 13
ATOM 14608 C CA . LYS A 1 63 ? -14.040 33.840 -8.875 1.00 44.22 63 LYS A CA 13
ATOM 14609 C C . LYS A 1 63 ? -14.141 34.736 -10.106 1.00 24.22 63 LYS A C 13
ATOM 14610 O O . LYS A 1 63 ? -14.147 35.961 -9.994 1.00 71.14 63 LYS A O 13
ATOM 14629 N N . ASN A 1 64 ? -14.221 34.115 -11.279 1.00 3.55 64 ASN A N 13
ATOM 14630 C CA . ASN A 1 64 ? -14.323 34.857 -12.530 1.00 45.21 64 ASN A CA 13
ATOM 14631 C C . ASN A 1 64 ? -15.743 35.372 -12.743 1.00 42.13 64 ASN A C 13
ATOM 14632 O O . ASN A 1 64 ? -15.943 36.507 -13.176 1.00 32.42 64 ASN A O 13
ATOM 14643 N N . GLN A 1 65 ? -16.724 34.530 -12.436 1.00 30.11 65 GLN A N 13
ATOM 14644 C CA . GLN A 1 65 ? -18.125 34.900 -12.594 1.00 54.21 65 GLN A CA 13
ATOM 14645 C C . GLN A 1 65 ? -18.803 35.060 -11.237 1.00 3.30 65 GLN A C 13
ATOM 14646 O O . GLN A 1 65 ? -20.029 35.130 -11.147 1.00 64.10 65 GLN A O 13
ATOM 14660 N N . LYS A 1 66 ? -17.997 35.118 -10.182 1.00 64.12 66 LYS A N 13
ATOM 14661 C CA . LYS A 1 66 ? -18.517 35.271 -8.829 1.00 23.33 66 LYS A CA 13
ATOM 14662 C C . LYS A 1 66 ? -19.462 36.465 -8.740 1.00 64.14 66 LYS A C 13
ATOM 14663 O O . LYS A 1 66 ? -20.384 36.481 -7.925 1.00 52.04 66 LYS A O 13
ATOM 14682 N N . LYS A 1 67 ? -19.227 37.463 -9.585 1.00 43.13 67 LYS A N 13
ATOM 14683 C CA . LYS A 1 67 ? -20.058 38.661 -9.605 1.00 61.24 67 LYS A CA 13
ATOM 14684 C C . LYS A 1 67 ? -21.322 38.432 -10.428 1.00 31.13 67 LYS A C 13
ATOM 14685 O O . LYS A 1 67 ? -21.281 37.803 -11.485 1.00 40.15 67 LYS A O 13
ATOM 14704 N N . MET A 1 1 ? 0.767 -3.140 -24.927 1.00 65.33 1 MET A N 14
ATOM 14705 C CA . MET A 1 1 ? 1.664 -2.062 -25.326 1.00 5.21 1 MET A CA 14
ATOM 14706 C C . MET A 1 1 ? 1.044 -0.700 -25.027 1.00 64.52 1 MET A C 14
ATOM 14707 O O . MET A 1 1 ? 0.320 -0.143 -25.852 1.00 51.22 1 MET A O 14
ATOM 14721 N N . HIS A 1 2 ? 1.333 -0.171 -23.843 1.00 0.43 2 HIS A N 14
ATOM 14722 C CA . HIS A 1 2 ? 0.803 1.126 -23.436 1.00 5.12 2 HIS A CA 14
ATOM 14723 C C . HIS A 1 2 ? 1.741 1.809 -22.445 1.00 2.21 2 HIS A C 14
ATOM 14724 O O . HIS A 1 2 ? 1.838 1.405 -21.286 1.00 31.42 2 HIS A O 14
ATOM 14738 N N . HIS A 1 3 ? 2.431 2.846 -22.909 1.00 10.51 3 HIS A N 14
ATOM 14739 C CA . HIS A 1 3 ? 3.362 3.586 -22.063 1.00 75.32 3 HIS A CA 14
ATOM 14740 C C . HIS A 1 3 ? 3.067 5.082 -22.110 1.00 43.04 3 HIS A C 14
ATOM 14741 O O . HIS A 1 3 ? 3.326 5.745 -23.116 1.00 31.43 3 HIS A O 14
ATOM 14755 N N . HIS A 1 4 ? 2.525 5.608 -21.017 1.00 54.41 4 HIS A N 14
ATOM 14756 C CA . HIS A 1 4 ? 2.195 7.027 -20.934 1.00 70.11 4 HIS A CA 14
ATOM 14757 C C . HIS A 1 4 ? 2.166 7.494 -19.482 1.00 32.21 4 HIS A C 14
ATOM 14758 O O . HIS A 1 4 ? 1.369 7.008 -18.679 1.00 14.02 4 HIS A O 14
ATOM 14772 N N . HIS A 1 5 ? 3.040 8.439 -19.151 1.00 64.34 5 HIS A N 14
ATOM 14773 C CA . HIS A 1 5 ? 3.115 8.971 -17.795 1.00 52.15 5 HIS A CA 14
ATOM 14774 C C . HIS A 1 5 ? 4.006 10.209 -17.746 1.00 34.32 5 HIS A C 14
ATOM 14775 O O . HIS A 1 5 ? 5.173 10.162 -18.136 1.00 54.34 5 HIS A O 14
ATOM 14789 N N . HIS A 1 6 ? 3.448 11.315 -17.264 1.00 34.32 6 HIS A N 14
ATOM 14790 C CA . HIS A 1 6 ? 4.192 12.565 -17.163 1.00 53.25 6 HIS A CA 14
ATOM 14791 C C . HIS A 1 6 ? 4.141 13.115 -15.741 1.00 51.01 6 HIS A C 14
ATOM 14792 O O . HIS A 1 6 ? 5.168 13.484 -15.170 1.00 53.22 6 HIS A O 14
ATOM 14806 N N . HIS A 1 7 ? 2.940 13.167 -15.175 1.00 15.34 7 HIS A N 14
ATOM 14807 C CA . HIS A 1 7 ? 2.755 13.672 -13.819 1.00 1.43 7 HIS A CA 14
ATOM 14808 C C . HIS A 1 7 ? 2.450 12.533 -12.851 1.00 64.21 7 HIS A C 14
ATOM 14809 O O . HIS A 1 7 ? 2.164 11.412 -13.269 1.00 62.45 7 HIS A O 14
ATOM 14823 N N . GLU A 1 8 ? 2.515 12.829 -11.557 1.00 22.53 8 GLU A N 14
ATOM 14824 C CA . GLU A 1 8 ? 2.248 11.827 -10.531 1.00 13.42 8 GLU A CA 14
ATOM 14825 C C . GLU A 1 8 ? 0.764 11.794 -10.177 1.00 75.43 8 GLU A C 14
ATOM 14826 O O . GLU A 1 8 ? 0.387 11.949 -9.016 1.00 32.34 8 GLU A O 14
ATOM 14838 N N . VAL A 1 9 ? -0.075 11.590 -11.188 1.00 51.45 9 VAL A N 14
ATOM 14839 C CA . VAL A 1 9 ? -1.518 11.536 -10.986 1.00 21.41 9 VAL A CA 14
ATOM 14840 C C . VAL A 1 9 ? -2.051 10.125 -11.208 1.00 21.31 9 VAL A C 14
ATOM 14841 O O . VAL A 1 9 ? -2.555 9.786 -12.279 1.00 42.00 9 VAL A O 14
ATOM 14854 N N . PRO A 1 10 ? -1.939 9.280 -10.172 1.00 62.00 10 PRO A N 14
ATOM 14855 C CA . PRO A 1 10 ? -2.405 7.891 -10.229 1.00 1.31 10 PRO A CA 14
ATOM 14856 C C . PRO A 1 10 ? -3.926 7.792 -10.272 1.00 21.32 10 PRO A C 14
ATOM 14857 O O . PRO A 1 10 ? -4.548 7.266 -9.349 1.00 52.42 10 PRO A O 14
ATOM 14868 N N . GLN A 1 11 ? -4.517 8.299 -11.349 1.00 34.33 11 GLN A N 14
ATOM 14869 C CA . GLN A 1 11 ? -5.966 8.266 -11.510 1.00 51.34 11 GLN A CA 14
ATOM 14870 C C . GLN A 1 11 ? -6.654 9.079 -10.418 1.00 71.43 11 GLN A C 14
ATOM 14871 O O . GLN A 1 11 ? -7.855 8.935 -10.185 1.00 61.03 11 GLN A O 14
ATOM 14885 N N . THR A 1 12 ? -5.886 9.933 -9.750 1.00 5.01 12 THR A N 14
ATOM 14886 C CA . THR A 1 12 ? -6.420 10.767 -8.681 1.00 52.32 12 THR A CA 14
ATOM 14887 C C . THR A 1 12 ? -7.334 11.853 -9.237 1.00 14.34 12 THR A C 14
ATOM 14888 O O . THR A 1 12 ? -8.557 11.771 -9.116 1.00 1.30 12 THR A O 14
ATOM 14899 N N . PHE A 1 13 ? -6.735 12.870 -9.846 1.00 44.43 13 PHE A N 14
ATOM 14900 C CA . PHE A 1 13 ? -7.496 13.974 -10.421 1.00 24.14 13 PHE A CA 14
ATOM 14901 C C . PHE A 1 13 ? -8.059 13.593 -11.787 1.00 4.22 13 PHE A C 14
ATOM 14902 O O . PHE A 1 13 ? -9.250 13.318 -11.923 1.00 51.03 13 PHE A O 14
ATOM 14919 N N . GLU A 1 14 ? -7.192 13.581 -12.795 1.00 21.12 14 GLU A N 14
ATOM 14920 C CA . GLU A 1 14 ? -7.603 13.236 -14.151 1.00 31.34 14 GLU A CA 14
ATOM 14921 C C . GLU A 1 14 ? -8.667 14.204 -14.660 1.00 4.31 14 GLU A C 14
ATOM 14922 O O . GLU A 1 14 ? -9.510 13.843 -15.481 1.00 22.43 14 GLU A O 14
ATOM 14934 N N . VAL A 1 15 ? -8.621 15.438 -14.166 1.00 65.42 15 VAL A N 14
ATOM 14935 C CA . VAL A 1 15 ? -9.579 16.459 -14.571 1.00 2.33 15 VAL A CA 14
ATOM 14936 C C . VAL A 1 15 ? -8.879 17.631 -15.251 1.00 70.50 15 VAL A C 14
ATOM 14937 O O . VAL A 1 15 ? -7.749 17.975 -14.907 1.00 11.31 15 VAL A O 14
ATOM 14950 N N . GLU A 1 16 ? -9.559 18.238 -16.218 1.00 51.32 16 GLU A N 14
ATOM 14951 C CA . GLU A 1 16 ? -9.001 19.371 -16.947 1.00 55.42 16 GLU A CA 14
ATOM 14952 C C . GLU A 1 16 ? -9.331 20.686 -16.245 1.00 74.42 16 GLU A C 14
ATOM 14953 O O . GLU A 1 16 ? -8.436 21.422 -15.831 1.00 11.02 16 GLU A O 14
ATOM 14965 N N . ARG A 1 17 ? -10.623 20.973 -16.116 1.00 64.32 17 ARG A N 14
ATOM 14966 C CA . ARG A 1 17 ? -11.072 22.198 -15.467 1.00 5.34 17 ARG A CA 14
ATOM 14967 C C . ARG A 1 17 ? -12.592 22.222 -15.342 1.00 52.14 17 ARG A C 14
ATOM 14968 O O . ARG A 1 17 ? -13.287 21.407 -15.949 1.00 71.33 17 ARG A O 14
ATOM 14989 N N . ILE A 1 18 ? -13.101 23.161 -14.552 1.00 53.22 18 ILE A N 14
ATOM 14990 C CA . ILE A 1 18 ? -14.539 23.291 -14.349 1.00 41.12 18 ILE A CA 14
ATOM 14991 C C . ILE A 1 18 ? -15.231 23.781 -15.617 1.00 30.52 18 ILE A C 14
ATOM 14992 O O . ILE A 1 18 ? -15.052 24.925 -16.032 1.00 40.44 18 ILE A O 14
ATOM 15008 N N . VAL A 1 19 ? -16.024 22.906 -16.227 1.00 34.42 19 VAL A N 14
ATOM 15009 C CA . VAL A 1 19 ? -16.747 23.249 -17.446 1.00 22.02 19 VAL A CA 14
ATOM 15010 C C . VAL A 1 19 ? -17.717 24.400 -17.204 1.00 44.12 19 VAL A C 14
ATOM 15011 O O . VAL A 1 19 ? -17.705 25.397 -17.926 1.00 40.14 19 VAL A O 14
ATOM 15024 N N . ARG A 1 20 ? -18.555 24.256 -16.183 1.00 72.33 20 ARG A N 14
ATOM 15025 C CA . ARG A 1 20 ? -19.533 25.283 -15.846 1.00 42.43 20 ARG A CA 14
ATOM 15026 C C . ARG A 1 20 ? -20.108 25.050 -14.452 1.00 53.15 20 ARG A C 14
ATOM 15027 O O . ARG A 1 20 ? -19.667 24.158 -13.728 1.00 4.34 20 ARG A O 14
ATOM 15048 N N . LYS A 1 21 ? -21.096 25.858 -14.083 1.00 54.12 21 LYS A N 14
ATOM 15049 C CA . LYS A 1 21 ? -21.734 25.741 -12.777 1.00 61.41 21 LYS A CA 14
ATOM 15050 C C . LYS A 1 21 ? -23.178 26.229 -12.831 1.00 2.44 21 LYS A C 14
ATOM 15051 O O . LYS A 1 21 ? -23.547 27.012 -13.706 1.00 13.40 21 LYS A O 14
ATOM 15070 N N . LYS A 1 22 ? -23.990 25.764 -11.888 1.00 74.11 22 LYS A N 14
ATOM 15071 C CA . LYS A 1 22 ? -25.394 26.155 -11.825 1.00 44.33 22 LYS A CA 14
ATOM 15072 C C . LYS A 1 22 ? -26.038 25.664 -10.533 1.00 52.10 22 LYS A C 14
ATOM 15073 O O . LYS A 1 22 ? -25.705 24.590 -10.032 1.00 21.13 22 LYS A O 14
ATOM 15092 N N . ILE A 1 23 ? -26.962 26.456 -10.000 1.00 54.10 23 ILE A N 14
ATOM 15093 C CA . ILE A 1 23 ? -27.655 26.100 -8.768 1.00 22.31 23 ILE A CA 14
ATOM 15094 C C . ILE A 1 23 ? -29.121 25.777 -9.035 1.00 20.41 23 ILE A C 14
ATOM 15095 O O . ILE A 1 23 ? -29.727 26.313 -9.962 1.00 52.24 23 ILE A O 14
ATOM 15111 N N . VAL A 1 24 ? -29.686 24.897 -8.214 1.00 74.14 24 VAL A N 14
ATOM 15112 C CA . VAL A 1 24 ? -31.083 24.504 -8.360 1.00 0.04 24 VAL A CA 14
ATOM 15113 C C . VAL A 1 24 ? -31.778 24.433 -7.004 1.00 64.03 24 VAL A C 14
ATOM 15114 O O . VAL A 1 24 ? -31.325 23.732 -6.099 1.00 11.05 24 VAL A O 14
ATOM 15127 N N . HIS A 1 25 ? -32.880 25.163 -6.872 1.00 15.13 25 HIS A N 14
ATOM 15128 C CA . HIS A 1 25 ? -33.640 25.182 -5.626 1.00 45.33 25 HIS A CA 14
ATOM 15129 C C . HIS A 1 25 ? -32.748 25.578 -4.453 1.00 32.21 25 HIS A C 14
ATOM 15130 O O . HIS A 1 25 ? -33.024 25.229 -3.306 1.00 11.12 25 HIS A O 14
ATOM 15144 N N . GLY A 1 26 ? -31.677 26.308 -4.749 1.00 70.21 26 GLY A N 14
ATOM 15145 C CA . GLY A 1 26 ? -30.761 26.738 -3.708 1.00 73.45 26 GLY A CA 14
ATOM 15146 C C . GLY A 1 26 ? -29.608 25.773 -3.517 1.00 4.21 26 GLY A C 14
ATOM 15147 O O . GLY A 1 26 ? -28.898 25.836 -2.514 1.00 20.40 26 GLY A O 14
ATOM 15151 N N . ASN A 1 27 ? -29.421 24.877 -4.481 1.00 2.51 27 ASN A N 14
ATOM 15152 C CA . ASN A 1 27 ? -28.346 23.894 -4.412 1.00 72.14 27 ASN A CA 14
ATOM 15153 C C . ASN A 1 27 ? -27.341 24.107 -5.540 1.00 3.42 27 ASN A C 14
ATOM 15154 O O . ASN A 1 27 ? -27.614 23.793 -6.699 1.00 2.12 27 ASN A O 14
ATOM 15165 N N . THR A 1 28 ? -26.175 24.644 -5.192 1.00 61.31 28 THR A N 14
ATOM 15166 C CA . THR A 1 28 ? -25.128 24.900 -6.174 1.00 34.14 28 THR A CA 14
ATOM 15167 C C . THR A 1 28 ? -24.550 23.597 -6.714 1.00 32.13 28 THR A C 14
ATOM 15168 O O . THR A 1 28 ? -24.428 22.612 -5.986 1.00 35.14 28 THR A O 14
ATOM 15179 N N . SER A 1 29 ? -24.194 23.599 -7.994 1.00 74.44 29 SER A N 14
ATOM 15180 C CA . SER A 1 29 ? -23.631 22.415 -8.633 1.00 33.21 29 SER A CA 14
ATOM 15181 C C . SER A 1 29 ? -22.553 22.802 -9.640 1.00 70.14 29 SER A C 14
ATOM 15182 O O . SER A 1 29 ? -22.781 23.629 -10.524 1.00 32.41 29 SER A O 14
ATOM 15190 N N . TYR A 1 30 ? -21.378 22.199 -9.501 1.00 21.44 30 TYR A N 14
ATOM 15191 C CA . TYR A 1 30 ? -20.262 22.481 -10.396 1.00 54.01 30 TYR A CA 14
ATOM 15192 C C . TYR A 1 30 ? -20.051 21.336 -11.381 1.00 73.54 30 TYR A C 14
ATOM 15193 O O . TYR A 1 30 ? -19.693 20.223 -10.991 1.00 54.25 30 TYR A O 14
ATOM 15211 N N . LEU A 1 31 ? -20.275 21.616 -12.661 1.00 22.44 31 LEU A N 14
ATOM 15212 C CA . LEU A 1 31 ? -20.109 20.610 -13.704 1.00 42.03 31 LEU A CA 14
ATOM 15213 C C . LEU A 1 31 ? -18.684 20.620 -14.248 1.00 23.40 31 LEU A C 14
ATOM 15214 O O . LEU A 1 31 ? -18.279 21.552 -14.942 1.00 1.52 31 LEU A O 14
ATOM 15230 N N . VAL A 1 32 ? -17.927 19.574 -13.930 1.00 34.23 32 VAL A N 14
ATOM 15231 C CA . VAL A 1 32 ? -16.548 19.460 -14.389 1.00 32.22 32 VAL A CA 14
ATOM 15232 C C . VAL A 1 32 ? -16.382 18.282 -15.343 1.00 11.24 32 VAL A C 14
ATOM 15233 O O . VAL A 1 32 ? -17.045 17.254 -15.199 1.00 44.35 32 VAL A O 14
ATOM 15246 N N . LYS A 1 33 ? -15.492 18.438 -16.317 1.00 54.21 33 LYS A N 14
ATOM 15247 C CA . LYS A 1 33 ? -15.236 17.388 -17.295 1.00 71.32 33 LYS A CA 14
ATOM 15248 C C . LYS A 1 33 ? -14.167 16.424 -16.791 1.00 22.10 33 LYS A C 14
ATOM 15249 O O . LYS A 1 33 ? -13.830 16.420 -15.607 1.00 11.11 33 LYS A O 14
ATOM 15268 N N . TRP A 1 34 ? -13.636 15.610 -17.697 1.00 13.15 34 TRP A N 14
ATOM 15269 C CA . TRP A 1 34 ? -12.604 14.643 -17.343 1.00 25.22 34 TRP A CA 14
ATOM 15270 C C . TRP A 1 34 ? -11.428 14.723 -18.311 1.00 32.23 34 TRP A C 14
ATOM 15271 O O . TRP A 1 34 ? -11.356 13.967 -19.280 1.00 54.21 34 TRP A O 14
ATOM 15292 N N . LYS A 1 35 ? -10.508 15.643 -18.042 1.00 62.32 35 LYS A N 14
ATOM 15293 C CA . LYS A 1 35 ? -9.334 15.821 -18.888 1.00 61.04 35 LYS A CA 14
ATOM 15294 C C . LYS A 1 35 ? -9.740 16.045 -20.342 1.00 3.34 35 LYS A C 14
ATOM 15295 O O . LYS A 1 35 ? -9.061 15.593 -21.262 1.00 45.12 35 LYS A O 14
ATOM 15314 N N . ASN A 1 36 ? -10.851 16.748 -20.539 1.00 65.24 36 ASN A N 14
ATOM 15315 C CA . ASN A 1 36 ? -11.346 17.033 -21.881 1.00 61.21 36 ASN A CA 14
ATOM 15316 C C . ASN A 1 36 ? -11.763 15.749 -22.591 1.00 72.42 36 ASN A C 14
ATOM 15317 O O . ASN A 1 36 ? -11.980 15.739 -23.803 1.00 42.22 36 ASN A O 14
ATOM 15328 N N . TYR A 1 37 ? -11.874 14.667 -21.828 1.00 74.14 37 TYR A N 14
ATOM 15329 C CA . TYR A 1 37 ? -12.264 13.376 -22.384 1.00 50.42 37 TYR A CA 14
ATOM 15330 C C . TYR A 1 37 ? -13.782 13.261 -22.481 1.00 32.22 37 TYR A C 14
ATOM 15331 O O . TYR A 1 37 ? -14.308 12.540 -23.328 1.00 74.42 37 TYR A O 14
ATOM 15349 N N . SER A 1 38 ? -14.481 13.978 -21.606 1.00 25.30 38 SER A N 14
ATOM 15350 C CA . SER A 1 38 ? -15.938 13.954 -21.589 1.00 54.32 38 SER A CA 14
ATOM 15351 C C . SER A 1 38 ? -16.504 15.370 -21.517 1.00 24.52 38 SER A C 14
ATOM 15352 O O . SER A 1 38 ? -17.255 15.704 -20.601 1.00 31.41 38 SER A O 14
ATOM 15360 N N . SER A 1 39 ? -16.136 16.197 -22.490 1.00 11.23 39 SER A N 14
ATOM 15361 C CA . SER A 1 39 ? -16.602 17.578 -22.535 1.00 55.15 39 SER A CA 14
ATOM 15362 C C . SER A 1 39 ? -18.120 17.644 -22.394 1.00 72.24 39 SER A C 14
ATOM 15363 O O . SER A 1 39 ? -18.665 18.609 -21.859 1.00 1.25 39 SER A O 14
ATOM 15371 N N . LYS A 1 40 ? -18.798 16.609 -22.880 1.00 14.34 40 LYS A N 14
ATOM 15372 C CA . LYS A 1 40 ? -20.253 16.546 -22.808 1.00 13.20 40 LYS A CA 14
ATOM 15373 C C . LYS A 1 40 ? -20.703 15.525 -21.768 1.00 71.33 40 LYS A C 14
ATOM 15374 O O . LYS A 1 40 ? -21.799 15.627 -21.217 1.00 52.31 40 LYS A O 14
ATOM 15393 N N . ASP A 1 41 ? -19.850 14.541 -21.504 1.00 41.33 41 ASP A N 14
ATOM 15394 C CA . ASP A 1 41 ? -20.159 13.503 -20.528 1.00 63.44 41 ASP A CA 14
ATOM 15395 C C . ASP A 1 41 ? -19.716 13.922 -19.130 1.00 72.20 41 ASP A C 14
ATOM 15396 O O . ASP A 1 41 ? -19.720 13.117 -18.200 1.00 34.12 41 ASP A O 14
ATOM 15405 N N . ASN A 1 42 ? -19.334 15.187 -18.990 1.00 41.13 42 ASN A N 14
ATOM 15406 C CA . ASN A 1 42 ? -18.887 15.713 -17.706 1.00 24.04 42 ASN A CA 14
ATOM 15407 C C . ASN A 1 42 ? -19.884 15.373 -16.602 1.00 4.01 42 ASN A C 14
ATOM 15408 O O . ASN A 1 42 ? -21.036 15.033 -16.873 1.00 1.30 42 ASN A O 14
ATOM 15419 N N . THR A 1 43 ? -19.433 15.467 -15.355 1.00 5.42 43 THR A N 14
ATOM 15420 C CA . THR A 1 43 ? -20.283 15.170 -14.210 1.00 35.33 43 THR A CA 14
ATOM 15421 C C . THR A 1 43 ? -20.554 16.423 -13.385 1.00 61.01 43 THR A C 14
ATOM 15422 O O . THR A 1 43 ? -19.877 17.439 -13.543 1.00 52.12 43 THR A O 14
ATOM 15433 N N . TRP A 1 44 ? -21.546 16.344 -12.505 1.00 65.24 44 TRP A N 14
ATOM 15434 C CA . TRP A 1 44 ? -21.904 17.473 -11.655 1.00 15.01 44 TRP A CA 14
ATOM 15435 C C . TRP A 1 44 ? -21.507 17.211 -10.206 1.00 54.33 44 TRP A C 14
ATOM 15436 O O . TRP A 1 44 ? -21.796 16.149 -9.657 1.00 71.54 44 TRP A O 14
ATOM 15457 N N . GLU A 1 45 ? -20.845 18.187 -9.593 1.00 65.11 45 GLU A N 14
ATOM 15458 C CA . GLU A 1 45 ? -20.408 18.060 -8.208 1.00 31.44 45 GLU A CA 14
ATOM 15459 C C . GLU A 1 45 ? -20.748 19.317 -7.412 1.00 73.33 45 GLU A C 14
ATOM 15460 O O . GLU A 1 45 ? -20.338 20.422 -7.769 1.00 71.31 45 GLU A O 14
ATOM 15472 N N . THR A 1 46 ? -21.502 19.140 -6.332 1.00 12.35 46 THR A N 14
ATOM 15473 C CA . THR A 1 46 ? -21.900 20.259 -5.486 1.00 63.10 46 THR A CA 14
ATOM 15474 C C . THR A 1 46 ? -20.737 21.219 -5.261 1.00 61.34 46 THR A C 14
ATOM 15475 O O . THR A 1 46 ? -19.576 20.811 -5.256 1.00 71.43 46 THR A O 14
ATOM 15486 N N . GLU A 1 47 ? -21.057 22.496 -5.075 1.00 61.54 47 GLU A N 14
ATOM 15487 C CA . GLU A 1 47 ? -20.037 23.513 -4.850 1.00 61.03 47 GLU A CA 14
ATOM 15488 C C . GLU A 1 47 ? -19.216 23.194 -3.604 1.00 62.13 47 GLU A C 14
ATOM 15489 O O . GLU A 1 47 ? -18.091 23.670 -3.450 1.00 51.32 47 GLU A O 14
ATOM 15501 N N . ASP A 1 48 ? -19.787 22.385 -2.718 1.00 44.41 48 ASP A N 14
ATOM 15502 C CA . ASP A 1 48 ? -19.109 22.002 -1.485 1.00 65.44 48 ASP A CA 14
ATOM 15503 C C . ASP A 1 48 ? -18.451 20.633 -1.631 1.00 24.13 48 ASP A C 14
ATOM 15504 O O . ASP A 1 48 ? -17.830 20.129 -0.695 1.00 3.15 48 ASP A O 14
ATOM 15513 N N . ASP A 1 49 ? -18.592 20.036 -2.809 1.00 51.42 49 ASP A N 14
ATOM 15514 C CA . ASP A 1 49 ? -18.012 18.726 -3.077 1.00 64.33 49 ASP A CA 14
ATOM 15515 C C . ASP A 1 49 ? -17.087 18.779 -4.289 1.00 61.44 49 ASP A C 14
ATOM 15516 O O . ASP A 1 49 ? -16.396 17.807 -4.598 1.00 53.02 49 ASP A O 14
ATOM 15525 N N . ILE A 1 50 ? -17.080 19.918 -4.973 1.00 0.25 50 ILE A N 14
ATOM 15526 C CA . ILE A 1 50 ? -16.240 20.097 -6.151 1.00 13.15 50 ILE A CA 14
ATOM 15527 C C . ILE A 1 50 ? -14.946 20.821 -5.798 1.00 5.21 50 ILE A C 14
ATOM 15528 O O . ILE A 1 50 ? -13.896 20.559 -6.385 1.00 41.04 50 ILE A O 14
ATOM 15544 N N . ARG A 1 51 ? -15.027 21.732 -4.834 1.00 11.14 51 ARG A N 14
ATOM 15545 C CA . ARG A 1 51 ? -13.862 22.494 -4.402 1.00 4.03 51 ARG A CA 14
ATOM 15546 C C . ARG A 1 51 ? -12.970 21.654 -3.492 1.00 45.13 51 ARG A C 14
ATOM 15547 O O . ARG A 1 51 ? -11.808 21.990 -3.261 1.00 4.44 51 ARG A O 14
ATOM 15568 N N . THR A 1 52 ? -13.521 20.559 -2.978 1.00 61.13 52 THR A N 14
ATOM 15569 C CA . THR A 1 52 ? -12.777 19.672 -2.093 1.00 62.23 52 THR A CA 14
ATOM 15570 C C . THR A 1 52 ? -11.975 18.648 -2.888 1.00 73.54 52 THR A C 14
ATOM 15571 O O . THR A 1 52 ? -10.872 18.267 -2.496 1.00 60.24 52 THR A O 14
ATOM 15582 N N . LYS A 1 53 ? -12.536 18.204 -4.008 1.00 53.54 53 LYS A N 14
ATOM 15583 C CA . LYS A 1 53 ? -11.873 17.225 -4.861 1.00 54.13 53 LYS A CA 14
ATOM 15584 C C . LYS A 1 53 ? -11.253 17.898 -6.082 1.00 22.35 53 LYS A C 14
ATOM 15585 O O . LYS A 1 53 ? -10.216 17.462 -6.583 1.00 30.44 53 LYS A O 14
ATOM 15604 N N . TYR A 1 54 ? -11.892 18.962 -6.554 1.00 33.21 54 TYR A N 14
ATOM 15605 C CA . TYR A 1 54 ? -11.403 19.694 -7.716 1.00 71.11 54 TYR A CA 14
ATOM 15606 C C . TYR A 1 54 ? -11.024 21.123 -7.340 1.00 24.23 54 TYR A C 14
ATOM 15607 O O . TYR A 1 54 ? -11.035 22.022 -8.179 1.00 63.02 54 TYR A O 14
ATOM 15625 N N . GLY A 1 55 ? -10.687 21.324 -6.069 1.00 62.31 55 GLY A N 14
ATOM 15626 C CA . GLY A 1 55 ? -10.308 22.644 -5.602 1.00 43.41 55 GLY A CA 14
ATOM 15627 C C . GLY A 1 55 ? -9.253 23.289 -6.480 1.00 14.22 55 GLY A C 14
ATOM 15628 O O . GLY A 1 55 ? -9.120 24.513 -6.505 1.00 32.15 55 GLY A O 14
ATOM 15632 N N . ASP A 1 56 ? -8.501 22.465 -7.201 1.00 12.04 56 ASP A N 14
ATOM 15633 C CA . ASP A 1 56 ? -7.452 22.962 -8.084 1.00 14.05 56 ASP A CA 14
ATOM 15634 C C . ASP A 1 56 ? -8.041 23.831 -9.191 1.00 3.13 56 ASP A C 14
ATOM 15635 O O . ASP A 1 56 ? -7.633 24.978 -9.377 1.00 44.23 56 ASP A O 14
ATOM 15644 N N . LEU A 1 57 ? -9.001 23.277 -9.923 1.00 44.32 57 LEU A N 14
ATOM 15645 C CA . LEU A 1 57 ? -9.645 24.001 -11.014 1.00 11.35 57 LEU A CA 14
ATOM 15646 C C . LEU A 1 57 ? -10.761 24.898 -10.487 1.00 2.20 57 LEU A C 14
ATOM 15647 O O . LEU A 1 57 ? -11.027 25.966 -11.040 1.00 23.34 57 LEU A O 14
ATOM 15663 N N . VAL A 1 58 ? -11.410 24.458 -9.413 1.00 41.45 58 VAL A N 14
ATOM 15664 C CA . VAL A 1 58 ? -12.495 25.223 -8.810 1.00 22.44 58 VAL A CA 14
ATOM 15665 C C . VAL A 1 58 ? -12.048 26.641 -8.475 1.00 41.44 58 VAL A C 14
ATOM 15666 O O . VAL A 1 58 ? -12.794 27.601 -8.672 1.00 31.31 58 VAL A O 14
ATOM 15679 N N . ASP A 1 59 ? -10.826 26.767 -7.970 1.00 1.01 59 ASP A N 14
ATOM 15680 C CA . ASP A 1 59 ? -10.278 28.069 -7.609 1.00 42.54 59 ASP A CA 14
ATOM 15681 C C . ASP A 1 59 ? -9.755 28.799 -8.843 1.00 5.13 59 ASP A C 14
ATOM 15682 O O . ASP A 1 59 ? -9.181 29.883 -8.738 1.00 3.21 59 ASP A O 14
ATOM 15691 N N . ASP A 1 60 ? -9.956 28.197 -10.010 1.00 25.25 60 ASP A N 14
ATOM 15692 C CA . ASP A 1 60 ? -9.504 28.789 -11.263 1.00 70.04 60 ASP A CA 14
ATOM 15693 C C . ASP A 1 60 ? -10.691 29.187 -12.135 1.00 11.12 60 ASP A C 14
ATOM 15694 O O . ASP A 1 60 ? -10.554 29.988 -13.060 1.00 75.53 60 ASP A O 14
ATOM 15703 N N . PHE A 1 61 ? -11.856 28.622 -11.833 1.00 44.34 61 PHE A N 14
ATOM 15704 C CA . PHE A 1 61 ? -13.067 28.917 -12.590 1.00 62.55 61 PHE A CA 14
ATOM 15705 C C . PHE A 1 61 ? -13.942 29.921 -11.847 1.00 51.31 61 PHE A C 14
ATOM 15706 O O . PHE A 1 61 ? -14.194 31.022 -12.337 1.00 22.32 61 PHE A O 14
ATOM 15723 N N . GLU A 1 62 ? -14.403 29.533 -10.662 1.00 70.12 62 GLU A N 14
ATOM 15724 C CA . GLU A 1 62 ? -15.251 30.399 -9.852 1.00 74.00 62 GLU A CA 14
ATOM 15725 C C . GLU A 1 62 ? -14.513 31.677 -9.465 1.00 65.11 62 GLU A C 14
ATOM 15726 O O . GLU A 1 62 ? -15.110 32.749 -9.369 1.00 74.11 62 GLU A O 14
ATOM 15738 N N . LYS A 1 63 ? -13.208 31.555 -9.243 1.00 71.14 63 LYS A N 14
ATOM 15739 C CA . LYS A 1 63 ? -12.385 32.698 -8.867 1.00 52.45 63 LYS A CA 14
ATOM 15740 C C . LYS A 1 63 ? -12.235 33.668 -10.035 1.00 51.13 63 LYS A C 14
ATOM 15741 O O . LYS A 1 63 ? -11.759 34.790 -9.865 1.00 61.55 63 LYS A O 14
ATOM 15760 N N . ASN A 1 64 ? -12.646 33.228 -11.220 1.00 51.33 64 ASN A N 14
ATOM 15761 C CA . ASN A 1 64 ? -12.558 34.058 -12.416 1.00 41.42 64 ASN A CA 14
ATOM 15762 C C . ASN A 1 64 ? -13.904 34.705 -12.730 1.00 63.00 64 ASN A C 14
ATOM 15763 O O . ASN A 1 64 ? -13.970 35.883 -13.080 1.00 31.02 64 ASN A O 14
ATOM 15774 N N . GLN A 1 65 ? -14.973 33.926 -12.602 1.00 23.33 65 GLN A N 14
ATOM 15775 C CA . GLN A 1 65 ? -16.317 34.423 -12.872 1.00 24.33 65 GLN A CA 14
ATOM 15776 C C . GLN A 1 65 ? -16.893 35.127 -11.648 1.00 4.21 65 GLN A C 14
ATOM 15777 O O . GLN A 1 65 ? -17.981 35.700 -11.703 1.00 2.42 65 GLN A O 14
ATOM 15791 N N . LYS A 1 66 ? -16.156 35.080 -10.543 1.00 42.41 66 LYS A N 14
ATOM 15792 C CA . LYS A 1 66 ? -16.592 35.715 -9.305 1.00 22.43 66 LYS A CA 14
ATOM 15793 C C . LYS A 1 66 ? -16.860 37.201 -9.520 1.00 32.34 66 LYS A C 14
ATOM 15794 O O . LYS A 1 66 ? -17.673 37.803 -8.818 1.00 1.40 66 LYS A O 14
ATOM 15813 N N . LYS A 1 67 ? -16.173 37.786 -10.495 1.00 14.34 67 LYS A N 14
ATOM 15814 C CA . LYS A 1 67 ? -16.339 39.201 -10.805 1.00 0.44 67 LYS A CA 14
ATOM 15815 C C . LYS A 1 67 ? -17.281 39.392 -11.989 1.00 10.30 67 LYS A C 14
ATOM 15816 O O . LYS A 1 67 ? -17.700 38.424 -12.624 1.00 64.00 67 LYS A O 14
ATOM 15835 N N . MET A 1 1 ? 1.047 7.845 0.018 1.00 3.53 1 MET A N 15
ATOM 15836 C CA . MET A 1 1 ? 0.804 8.245 -1.363 1.00 74.40 1 MET A CA 15
ATOM 15837 C C . MET A 1 1 ? 1.840 7.629 -2.298 1.00 3.34 1 MET A C 15
ATOM 15838 O O . MET A 1 1 ? 2.948 7.293 -1.877 1.00 51.21 1 MET A O 15
ATOM 15852 N N . HIS A 1 2 ? 1.474 7.484 -3.567 1.00 40.22 2 HIS A N 15
ATOM 15853 C CA . HIS A 1 2 ? 2.373 6.909 -4.561 1.00 43.34 2 HIS A CA 15
ATOM 15854 C C . HIS A 1 2 ? 2.245 7.638 -5.896 1.00 3.24 2 HIS A C 15
ATOM 15855 O O . HIS A 1 2 ? 1.566 7.168 -6.809 1.00 65.21 2 HIS A O 15
ATOM 15869 N N . HIS A 1 3 ? 2.901 8.789 -6.001 1.00 4.51 3 HIS A N 15
ATOM 15870 C CA . HIS A 1 3 ? 2.861 9.584 -7.224 1.00 33.43 3 HIS A CA 15
ATOM 15871 C C . HIS A 1 3 ? 3.548 8.850 -8.371 1.00 60.42 3 HIS A C 15
ATOM 15872 O O . HIS A 1 3 ? 4.376 7.965 -8.149 1.00 13.31 3 HIS A O 15
ATOM 15886 N N . HIS A 1 4 ? 3.199 9.222 -9.599 1.00 21.33 4 HIS A N 15
ATOM 15887 C CA . HIS A 1 4 ? 3.783 8.598 -10.781 1.00 54.44 4 HIS A CA 15
ATOM 15888 C C . HIS A 1 4 ? 3.231 9.229 -12.056 1.00 53.32 4 HIS A C 15
ATOM 15889 O O . HIS A 1 4 ? 3.965 9.451 -13.020 1.00 0.25 4 HIS A O 15
ATOM 15903 N N . HIS A 1 5 ? 1.932 9.515 -12.055 1.00 45.32 5 HIS A N 15
ATOM 15904 C CA . HIS A 1 5 ? 1.282 10.121 -13.212 1.00 62.41 5 HIS A CA 15
ATOM 15905 C C . HIS A 1 5 ? 1.901 11.477 -13.536 1.00 25.14 5 HIS A C 15
ATOM 15906 O O . HIS A 1 5 ? 2.827 11.926 -12.858 1.00 74.01 5 HIS A O 15
ATOM 15920 N N . HIS A 1 6 ? 1.386 12.125 -14.576 1.00 32.35 6 HIS A N 15
ATOM 15921 C CA . HIS A 1 6 ? 1.889 13.430 -14.989 1.00 14.00 6 HIS A CA 15
ATOM 15922 C C . HIS A 1 6 ? 0.875 14.527 -14.676 1.00 21.42 6 HIS A C 15
ATOM 15923 O O . HIS A 1 6 ? -0.309 14.401 -14.991 1.00 23.52 6 HIS A O 15
ATOM 15937 N N . HIS A 1 7 ? 1.347 15.602 -14.053 1.00 43.02 7 HIS A N 15
ATOM 15938 C CA . HIS A 1 7 ? 0.482 16.721 -13.697 1.00 70.12 7 HIS A CA 15
ATOM 15939 C C . HIS A 1 7 ? -0.490 16.325 -12.589 1.00 43.15 7 HIS A C 15
ATOM 15940 O O . HIS A 1 7 ? -0.309 16.698 -11.431 1.00 11.11 7 HIS A O 15
ATOM 15954 N N . GLU A 1 8 ? -1.520 15.569 -12.955 1.00 30.31 8 GLU A N 15
ATOM 15955 C CA . GLU A 1 8 ? -2.520 15.125 -11.992 1.00 34.55 8 GLU A CA 15
ATOM 15956 C C . GLU A 1 8 ? -3.560 14.230 -12.660 1.00 70.41 8 GLU A C 15
ATOM 15957 O O . GLU A 1 8 ? -3.399 13.826 -13.812 1.00 34.21 8 GLU A O 15
ATOM 15969 N N . VAL A 1 9 ? -4.627 13.923 -11.928 1.00 64.14 9 VAL A N 15
ATOM 15970 C CA . VAL A 1 9 ? -5.693 13.076 -12.449 1.00 54.54 9 VAL A CA 15
ATOM 15971 C C . VAL A 1 9 ? -5.187 11.667 -12.734 1.00 41.15 9 VAL A C 15
ATOM 15972 O O . VAL A 1 9 ? -4.107 11.470 -13.291 1.00 24.41 9 VAL A O 15
ATOM 15985 N N . PRO A 1 10 ? -5.985 10.662 -12.345 1.00 61.43 10 PRO A N 15
ATOM 15986 C CA . PRO A 1 10 ? -5.639 9.252 -12.550 1.00 22.13 10 PRO A CA 15
ATOM 15987 C C . PRO A 1 10 ? -5.686 8.851 -14.020 1.00 73.40 10 PRO A C 15
ATOM 15988 O O . PRO A 1 10 ? -6.124 9.626 -14.870 1.00 32.43 10 PRO A O 15
ATOM 15999 N N . GLN A 1 11 ? -5.233 7.636 -14.312 1.00 33.30 11 GLN A N 15
ATOM 16000 C CA . GLN A 1 11 ? -5.225 7.133 -15.681 1.00 25.34 11 GLN A CA 15
ATOM 16001 C C . GLN A 1 11 ? -4.321 7.984 -16.567 1.00 73.54 11 GLN A C 15
ATOM 16002 O O . GLN A 1 11 ? -4.426 7.949 -17.794 1.00 41.00 11 GLN A O 15
ATOM 16016 N N . THR A 1 12 ? -3.433 8.748 -15.939 1.00 55.12 12 THR A N 15
ATOM 16017 C CA . THR A 1 12 ? -2.513 9.609 -16.671 1.00 1.23 12 THR A CA 15
ATOM 16018 C C . THR A 1 12 ? -3.226 10.844 -17.210 1.00 70.22 12 THR A C 15
ATOM 16019 O O . THR A 1 12 ? -2.843 11.975 -16.910 1.00 72.11 12 THR A O 15
ATOM 16030 N N . PHE A 1 13 ? -4.265 10.620 -18.007 1.00 74.04 13 PHE A N 15
ATOM 16031 C CA . PHE A 1 13 ? -5.032 11.715 -18.589 1.00 54.32 13 PHE A CA 15
ATOM 16032 C C . PHE A 1 13 ? -5.406 12.743 -17.525 1.00 51.01 13 PHE A C 15
ATOM 16033 O O . PHE A 1 13 ? -5.322 12.470 -16.328 1.00 44.42 13 PHE A O 15
ATOM 16050 N N . GLU A 1 14 ? -5.819 13.925 -17.972 1.00 3.24 14 GLU A N 15
ATOM 16051 C CA . GLU A 1 14 ? -6.204 14.994 -17.058 1.00 2.22 14 GLU A CA 15
ATOM 16052 C C . GLU A 1 14 ? -7.279 15.881 -17.680 1.00 30.33 14 GLU A C 15
ATOM 16053 O O . GLU A 1 14 ? -7.121 16.378 -18.795 1.00 11.03 14 GLU A O 15
ATOM 16065 N N . VAL A 1 15 ? -8.373 16.074 -16.950 1.00 75.43 15 VAL A N 15
ATOM 16066 C CA . VAL A 1 15 ? -9.475 16.900 -17.429 1.00 33.12 15 VAL A CA 15
ATOM 16067 C C . VAL A 1 15 ? -8.982 18.274 -17.866 1.00 43.42 15 VAL A C 15
ATOM 16068 O O . VAL A 1 15 ? -8.006 18.794 -17.327 1.00 2.44 15 VAL A O 15
ATOM 16081 N N . GLU A 1 16 ? -9.663 18.857 -18.847 1.00 54.44 16 GLU A N 15
ATOM 16082 C CA . GLU A 1 16 ? -9.293 20.172 -19.357 1.00 52.44 16 GLU A CA 15
ATOM 16083 C C . GLU A 1 16 ? -9.462 21.241 -18.281 1.00 33.20 16 GLU A C 15
ATOM 16084 O O . GLU A 1 16 ? -8.483 21.803 -17.790 1.00 51.14 16 GLU A O 15
ATOM 16096 N N . ARG A 1 17 ? -10.711 21.516 -17.919 1.00 73.44 17 ARG A N 15
ATOM 16097 C CA . ARG A 1 17 ? -11.010 22.517 -16.903 1.00 43.31 17 ARG A CA 15
ATOM 16098 C C . ARG A 1 17 ? -12.503 22.547 -16.591 1.00 21.35 17 ARG A C 15
ATOM 16099 O O . ARG A 1 17 ? -13.313 21.986 -17.329 1.00 63.33 17 ARG A O 15
ATOM 16120 N N . ILE A 1 18 ? -12.859 23.203 -15.492 1.00 13.42 18 ILE A N 15
ATOM 16121 C CA . ILE A 1 18 ? -14.254 23.306 -15.082 1.00 54.05 18 ILE A CA 15
ATOM 16122 C C . ILE A 1 18 ? -15.028 24.248 -15.998 1.00 52.33 18 ILE A C 15
ATOM 16123 O O . ILE A 1 18 ? -14.795 25.457 -16.004 1.00 2.04 18 ILE A O 15
ATOM 16139 N N . VAL A 1 19 ? -15.952 23.687 -16.772 1.00 33.25 19 VAL A N 15
ATOM 16140 C CA . VAL A 1 19 ? -16.764 24.477 -17.690 1.00 24.11 19 VAL A CA 15
ATOM 16141 C C . VAL A 1 19 ? -17.579 25.524 -16.941 1.00 15.34 19 VAL A C 15
ATOM 16142 O O . VAL A 1 19 ? -17.543 26.709 -17.274 1.00 34.13 19 VAL A O 15
ATOM 16155 N N . ARG A 1 20 ? -18.314 25.080 -15.927 1.00 35.54 20 ARG A N 15
ATOM 16156 C CA . ARG A 1 20 ? -19.140 25.979 -15.130 1.00 35.53 20 ARG A CA 15
ATOM 16157 C C . ARG A 1 20 ? -19.619 25.290 -13.855 1.00 14.21 20 ARG A C 15
ATOM 16158 O O . ARG A 1 20 ? -19.172 24.192 -13.523 1.00 41.23 20 ARG A O 15
ATOM 16179 N N . LYS A 1 21 ? -20.532 25.943 -13.143 1.00 43.20 21 LYS A N 15
ATOM 16180 C CA . LYS A 1 21 ? -21.073 25.395 -11.905 1.00 2.41 21 LYS A CA 15
ATOM 16181 C C . LYS A 1 21 ? -22.452 25.977 -11.610 1.00 21.43 21 LYS A C 15
ATOM 16182 O O . LYS A 1 21 ? -22.806 27.045 -12.108 1.00 14.22 21 LYS A O 15
ATOM 16201 N N . LYS A 1 22 ? -23.226 25.267 -10.796 1.00 1.15 22 LYS A N 15
ATOM 16202 C CA . LYS A 1 22 ? -24.565 25.713 -10.431 1.00 14.10 22 LYS A CA 15
ATOM 16203 C C . LYS A 1 22 ? -25.145 24.843 -9.320 1.00 1.30 22 LYS A C 15
ATOM 16204 O O . LYS A 1 22 ? -24.920 23.633 -9.285 1.00 40.24 22 LYS A O 15
ATOM 16223 N N . ILE A 1 23 ? -25.892 25.467 -8.415 1.00 71.04 23 ILE A N 15
ATOM 16224 C CA . ILE A 1 23 ? -26.506 24.748 -7.305 1.00 45.54 23 ILE A CA 15
ATOM 16225 C C . ILE A 1 23 ? -28.008 24.595 -7.513 1.00 54.33 23 ILE A C 15
ATOM 16226 O O . ILE A 1 23 ? -28.647 25.436 -8.147 1.00 33.42 23 ILE A O 15
ATOM 16242 N N . VAL A 1 24 ? -28.568 23.517 -6.974 1.00 11.14 24 VAL A N 15
ATOM 16243 C CA . VAL A 1 24 ? -29.997 23.255 -7.097 1.00 30.41 24 VAL A CA 15
ATOM 16244 C C . VAL A 1 24 ? -30.586 22.785 -5.771 1.00 40.53 24 VAL A C 15
ATOM 16245 O O . VAL A 1 24 ? -30.138 21.792 -5.197 1.00 41.42 24 VAL A O 15
ATOM 16258 N N . HIS A 1 25 ? -31.594 23.506 -5.290 1.00 1.12 25 HIS A N 15
ATOM 16259 C CA . HIS A 1 25 ? -32.246 23.163 -4.031 1.00 71.01 25 HIS A CA 15
ATOM 16260 C C . HIS A 1 25 ? -31.229 23.084 -2.896 1.00 74.02 25 HIS A C 15
ATOM 16261 O O . HIS A 1 25 ? -31.450 22.399 -1.898 1.00 51.23 25 HIS A O 15
ATOM 16275 N N . GLY A 1 26 ? -30.114 23.789 -3.057 1.00 42.41 26 GLY A N 15
ATOM 16276 C CA . GLY A 1 26 ? -29.080 23.784 -2.039 1.00 3.51 26 GLY A CA 15
ATOM 16277 C C . GLY A 1 26 ? -27.996 22.763 -2.319 1.00 24.44 26 GLY A C 15
ATOM 16278 O O . GLY A 1 26 ? -27.180 22.460 -1.449 1.00 63.11 26 GLY A O 15
ATOM 16282 N N . ASN A 1 27 ? -27.988 22.228 -3.536 1.00 2.45 27 ASN A N 15
ATOM 16283 C CA . ASN A 1 27 ? -26.997 21.232 -3.927 1.00 1.43 27 ASN A CA 15
ATOM 16284 C C . ASN A 1 27 ? -26.091 21.770 -5.031 1.00 14.35 27 ASN A C 15
ATOM 16285 O O . ASN A 1 27 ? -26.499 21.876 -6.188 1.00 31.22 27 ASN A O 15
ATOM 16296 N N . THR A 1 28 ? -24.859 22.109 -4.665 1.00 1.21 28 THR A N 15
ATOM 16297 C CA . THR A 1 28 ? -23.895 22.637 -5.623 1.00 33.53 28 THR A CA 15
ATOM 16298 C C . THR A 1 28 ? -23.496 21.576 -6.642 1.00 31.41 28 THR A C 15
ATOM 16299 O O . THR A 1 28 ? -23.407 20.392 -6.317 1.00 24.30 28 THR A O 15
ATOM 16310 N N . SER A 1 29 ? -23.257 22.007 -7.876 1.00 4.41 29 SER A N 15
ATOM 16311 C CA . SER A 1 29 ? -22.870 21.093 -8.944 1.00 44.31 29 SER A CA 15
ATOM 16312 C C . SER A 1 29 ? -21.825 21.732 -9.854 1.00 40.31 29 SER A C 15
ATOM 16313 O O . SER A 1 29 ? -22.006 22.851 -10.336 1.00 23.04 29 SER A O 15
ATOM 16321 N N . TYR A 1 30 ? -20.732 21.014 -10.085 1.00 30.40 30 TYR A N 15
ATOM 16322 C CA . TYR A 1 30 ? -19.656 21.510 -10.935 1.00 13.01 30 TYR A CA 15
ATOM 16323 C C . TYR A 1 30 ? -19.636 20.777 -12.273 1.00 33.34 30 TYR A C 15
ATOM 16324 O O . TYR A 1 30 ? -19.458 19.559 -12.324 1.00 73.02 30 TYR A O 15
ATOM 16342 N N . LEU A 1 31 ? -19.820 21.527 -13.354 1.00 23.25 31 LEU A N 15
ATOM 16343 C CA . LEU A 1 31 ? -19.822 20.950 -14.694 1.00 14.15 31 LEU A CA 15
ATOM 16344 C C . LEU A 1 31 ? -18.440 21.047 -15.331 1.00 21.13 31 LEU A C 15
ATOM 16345 O O . LEU A 1 31 ? -17.967 22.138 -15.652 1.00 35.55 31 LEU A O 15
ATOM 16361 N N . VAL A 1 32 ? -17.796 19.898 -15.513 1.00 53.23 32 VAL A N 15
ATOM 16362 C CA . VAL A 1 32 ? -16.469 19.853 -16.115 1.00 73.35 32 VAL A CA 15
ATOM 16363 C C . VAL A 1 32 ? -16.476 19.028 -17.398 1.00 24.14 32 VAL A C 15
ATOM 16364 O O . VAL A 1 32 ? -17.125 17.985 -17.475 1.00 61.40 32 VAL A O 15
ATOM 16377 N N . LYS A 1 33 ? -15.748 19.502 -18.403 1.00 62.01 33 LYS A N 15
ATOM 16378 C CA . LYS A 1 33 ? -15.667 18.809 -19.683 1.00 63.51 33 LYS A CA 15
ATOM 16379 C C . LYS A 1 33 ? -14.523 17.799 -19.683 1.00 75.25 33 LYS A C 15
ATOM 16380 O O . LYS A 1 33 ? -13.946 17.501 -18.638 1.00 32.31 33 LYS A O 15
ATOM 16399 N N . TRP A 1 34 ? -14.201 17.278 -20.862 1.00 33.43 34 TRP A N 15
ATOM 16400 C CA . TRP A 1 34 ? -13.125 16.302 -20.997 1.00 54.22 34 TRP A CA 15
ATOM 16401 C C . TRP A 1 34 ? -12.207 16.663 -22.159 1.00 62.04 34 TRP A C 15
ATOM 16402 O O . TRP A 1 34 ? -12.500 16.356 -23.315 1.00 35.31 34 TRP A O 15
ATOM 16423 N N . LYS A 1 35 ? -11.093 17.317 -21.847 1.00 20.53 35 LYS A N 15
ATOM 16424 C CA . LYS A 1 35 ? -10.130 17.718 -22.865 1.00 4.33 35 LYS A CA 15
ATOM 16425 C C . LYS A 1 35 ? -10.823 18.442 -24.015 1.00 0.05 35 LYS A C 15
ATOM 16426 O O . LYS A 1 35 ? -10.438 18.296 -25.174 1.00 11.32 35 LYS A O 15
ATOM 16445 N N . ASN A 1 36 ? -11.846 19.223 -23.685 1.00 14.33 36 ASN A N 15
ATOM 16446 C CA . ASN A 1 36 ? -12.593 19.971 -24.690 1.00 64.44 36 ASN A CA 15
ATOM 16447 C C . ASN A 1 36 ? -13.221 19.029 -25.713 1.00 34.44 36 ASN A C 15
ATOM 16448 O O . ASN A 1 36 ? -13.298 19.346 -26.900 1.00 30.21 36 ASN A O 15
ATOM 16459 N N . TYR A 1 37 ? -13.670 17.870 -25.243 1.00 55.02 37 TYR A N 15
ATOM 16460 C CA . TYR A 1 37 ? -14.291 16.881 -26.116 1.00 72.31 37 TYR A CA 15
ATOM 16461 C C . TYR A 1 37 ? -15.727 17.274 -26.451 1.00 45.14 37 TYR A C 15
ATOM 16462 O O . TYR A 1 37 ? -16.077 17.454 -27.618 1.00 24.32 37 TYR A O 15
ATOM 16480 N N . SER A 1 38 ? -16.553 17.407 -25.419 1.00 73.11 38 SER A N 15
ATOM 16481 C CA . SER A 1 38 ? -17.952 17.776 -25.603 1.00 10.14 38 SER A CA 15
ATOM 16482 C C . SER A 1 38 ? -18.129 19.290 -25.528 1.00 64.33 38 SER A C 15
ATOM 16483 O O . SER A 1 38 ? -18.680 19.907 -26.439 1.00 72.24 38 SER A O 15
ATOM 16491 N N . SER A 1 39 ? -17.656 19.881 -24.436 1.00 11.31 39 SER A N 15
ATOM 16492 C CA . SER A 1 39 ? -17.765 21.322 -24.239 1.00 45.12 39 SER A CA 15
ATOM 16493 C C . SER A 1 39 ? -19.186 21.711 -23.846 1.00 13.22 39 SER A C 15
ATOM 16494 O O . SER A 1 39 ? -19.403 22.376 -22.832 1.00 72.32 39 SER A O 15
ATOM 16502 N N . LYS A 1 40 ? -20.153 21.292 -24.655 1.00 40.34 40 LYS A N 15
ATOM 16503 C CA . LYS A 1 40 ? -21.555 21.594 -24.394 1.00 13.31 40 LYS A CA 15
ATOM 16504 C C . LYS A 1 40 ? -22.177 20.542 -23.482 1.00 15.14 40 LYS A C 15
ATOM 16505 O O . LYS A 1 40 ? -23.087 20.839 -22.706 1.00 64.41 40 LYS A O 15
ATOM 16524 N N . ASP A 1 41 ? -21.681 19.314 -23.579 1.00 32.34 41 ASP A N 15
ATOM 16525 C CA . ASP A 1 41 ? -22.187 18.218 -22.760 1.00 21.11 41 ASP A CA 15
ATOM 16526 C C . ASP A 1 41 ? -21.492 18.189 -21.402 1.00 73.41 41 ASP A C 15
ATOM 16527 O O . ASP A 1 41 ? -22.096 18.505 -20.378 1.00 52.32 41 ASP A O 15
ATOM 16536 N N . ASN A 1 42 ? -20.220 17.805 -21.402 1.00 42.12 42 ASN A N 15
ATOM 16537 C CA . ASN A 1 42 ? -19.443 17.733 -20.170 1.00 32.42 42 ASN A CA 15
ATOM 16538 C C . ASN A 1 42 ? -20.141 16.851 -19.139 1.00 25.44 42 ASN A C 15
ATOM 16539 O O . ASN A 1 42 ? -21.183 16.256 -19.416 1.00 11.52 42 ASN A O 15
ATOM 16550 N N . THR A 1 43 ? -19.558 16.770 -17.946 1.00 71.12 43 THR A N 15
ATOM 16551 C CA . THR A 1 43 ? -20.122 15.961 -16.873 1.00 71.32 43 THR A CA 15
ATOM 16552 C C . THR A 1 43 ? -20.401 16.806 -15.636 1.00 32.13 43 THR A C 15
ATOM 16553 O O . THR A 1 43 ? -19.650 17.729 -15.321 1.00 31.02 43 THR A O 15
ATOM 16564 N N . TRP A 1 44 ? -21.484 16.484 -14.938 1.00 13.42 44 TRP A N 15
ATOM 16565 C CA . TRP A 1 44 ? -21.862 17.215 -13.733 1.00 62.11 44 TRP A CA 15
ATOM 16566 C C . TRP A 1 44 ? -21.413 16.469 -12.481 1.00 74.12 44 TRP A C 15
ATOM 16567 O O . TRP A 1 44 ? -21.817 15.330 -12.249 1.00 55.12 44 TRP A O 15
ATOM 16588 N N . GLU A 1 45 ? -20.577 17.119 -11.678 1.00 64.41 45 GLU A N 15
ATOM 16589 C CA . GLU A 1 45 ? -20.074 16.514 -10.450 1.00 2.41 45 GLU A CA 15
ATOM 16590 C C . GLU A 1 45 ? -20.242 17.464 -9.268 1.00 14.44 45 GLU A C 15
ATOM 16591 O O . GLU A 1 45 ? -19.783 18.607 -9.303 1.00 32.40 45 GLU A O 15
ATOM 16603 N N . THR A 1 46 ? -20.905 16.984 -8.220 1.00 13.20 46 THR A N 15
ATOM 16604 C CA . THR A 1 46 ? -21.137 17.789 -7.028 1.00 1.55 46 THR A CA 15
ATOM 16605 C C . THR A 1 46 ? -19.873 18.535 -6.613 1.00 71.53 46 THR A C 15
ATOM 16606 O O . THR A 1 46 ? -18.760 18.080 -6.876 1.00 52.44 46 THR A O 15
ATOM 16617 N N . GLU A 1 47 ? -20.053 19.680 -5.964 1.00 12.34 47 GLU A N 15
ATOM 16618 C CA . GLU A 1 47 ? -18.926 20.488 -5.513 1.00 65.34 47 GLU A CA 15
ATOM 16619 C C . GLU A 1 47 ? -18.034 19.695 -4.561 1.00 74.05 47 GLU A C 15
ATOM 16620 O O . GLU A 1 47 ? -16.852 19.999 -4.403 1.00 10.33 47 GLU A O 15
ATOM 16632 N N . ASP A 1 48 ? -18.611 18.678 -3.931 1.00 25.25 48 ASP A N 15
ATOM 16633 C CA . ASP A 1 48 ? -17.870 17.840 -2.994 1.00 44.34 48 ASP A CA 15
ATOM 16634 C C . ASP A 1 48 ? -17.359 16.578 -3.682 1.00 31.45 48 ASP A C 15
ATOM 16635 O O . ASP A 1 48 ? -16.705 15.741 -3.059 1.00 4.44 48 ASP A O 15
ATOM 16644 N N . ASP A 1 49 ? -17.664 16.446 -4.968 1.00 2.12 49 ASP A N 15
ATOM 16645 C CA . ASP A 1 49 ? -17.236 15.285 -5.740 1.00 41.30 49 ASP A CA 15
ATOM 16646 C C . ASP A 1 49 ? -16.384 15.710 -6.932 1.00 72.23 49 ASP A C 15
ATOM 16647 O O . ASP A 1 49 ? -15.816 14.870 -7.632 1.00 15.40 49 ASP A O 15
ATOM 16656 N N . ILE A 1 50 ? -16.301 17.016 -7.158 1.00 41.50 50 ILE A N 15
ATOM 16657 C CA . ILE A 1 50 ? -15.519 17.552 -8.266 1.00 23.45 50 ILE A CA 15
ATOM 16658 C C . ILE A 1 50 ? -14.137 17.998 -7.798 1.00 35.30 50 ILE A C 15
ATOM 16659 O O . ILE A 1 50 ? -13.156 17.886 -8.533 1.00 12.10 50 ILE A O 15
ATOM 16675 N N . ARG A 1 51 ? -14.069 18.502 -6.570 1.00 64.32 51 ARG A N 15
ATOM 16676 C CA . ARG A 1 51 ? -12.807 18.964 -6.004 1.00 14.13 51 ARG A CA 15
ATOM 16677 C C . ARG A 1 51 ? -11.958 17.787 -5.534 1.00 71.41 51 ARG A C 15
ATOM 16678 O O . ARG A 1 51 ? -10.749 17.918 -5.337 1.00 75.51 51 ARG A O 15
ATOM 16699 N N . THR A 1 52 ? -12.599 16.635 -5.356 1.00 3.33 52 THR A N 15
ATOM 16700 C CA . THR A 1 52 ? -11.904 15.435 -4.908 1.00 5.32 52 THR A CA 15
ATOM 16701 C C . THR A 1 52 ? -11.350 14.647 -6.089 1.00 73.04 52 THR A C 15
ATOM 16702 O O . THR A 1 52 ? -10.344 13.949 -5.967 1.00 25.11 52 THR A O 15
ATOM 16713 N N . LYS A 1 53 ? -12.014 14.763 -7.235 1.00 21.13 53 LYS A N 15
ATOM 16714 C CA . LYS A 1 53 ? -11.588 14.063 -8.441 1.00 21.34 53 LYS A CA 15
ATOM 16715 C C . LYS A 1 53 ? -10.868 15.010 -9.394 1.00 44.43 53 LYS A C 15
ATOM 16716 O O . LYS A 1 53 ? -9.949 14.608 -10.108 1.00 44.21 53 LYS A O 15
ATOM 16735 N N . TYR A 1 54 ? -11.290 16.270 -9.400 1.00 64.11 54 TYR A N 15
ATOM 16736 C CA . TYR A 1 54 ? -10.685 17.275 -10.267 1.00 32.51 54 TYR A CA 15
ATOM 16737 C C . TYR A 1 54 ? -10.301 18.519 -9.473 1.00 1.22 54 TYR A C 15
ATOM 16738 O O . TYR A 1 54 ? -10.360 19.637 -9.982 1.00 53.51 54 TYR A O 15
ATOM 16756 N N . GLY A 1 55 ? -9.905 18.315 -8.220 1.00 15.23 55 GLY A N 15
ATOM 16757 C CA . GLY A 1 55 ? -9.516 19.429 -7.374 1.00 73.51 55 GLY A CA 15
ATOM 16758 C C . GLY A 1 55 ? -8.485 20.324 -8.032 1.00 74.13 55 GLY A C 15
ATOM 16759 O O . GLY A 1 55 ? -8.337 21.488 -7.661 1.00 52.42 55 GLY A O 15
ATOM 16763 N N . ASP A 1 56 ? -7.770 19.780 -9.010 1.00 70.25 56 ASP A N 15
ATOM 16764 C CA . ASP A 1 56 ? -6.747 20.537 -9.722 1.00 3.13 56 ASP A CA 15
ATOM 16765 C C . ASP A 1 56 ? -7.354 21.752 -10.416 1.00 71.13 56 ASP A C 15
ATOM 16766 O O . ASP A 1 56 ? -6.905 22.882 -10.220 1.00 31.05 56 ASP A O 15
ATOM 16775 N N . LEU A 1 57 ? -8.376 21.512 -11.230 1.00 73.10 57 LEU A N 15
ATOM 16776 C CA . LEU A 1 57 ? -9.045 22.586 -11.955 1.00 53.35 57 LEU A CA 15
ATOM 16777 C C . LEU A 1 57 ? -10.083 23.274 -11.075 1.00 34.04 57 LEU A C 15
ATOM 16778 O O . LEU A 1 57 ? -10.327 24.474 -11.205 1.00 24.24 57 LEU A O 15
ATOM 16794 N N . VAL A 1 58 ? -10.692 22.506 -10.176 1.00 42.11 58 VAL A N 15
ATOM 16795 C CA . VAL A 1 58 ? -11.701 23.042 -9.271 1.00 33.22 58 VAL A CA 15
ATOM 16796 C C . VAL A 1 58 ? -11.172 24.255 -8.514 1.00 35.24 58 VAL A C 15
ATOM 16797 O O . VAL A 1 58 ? -11.868 25.260 -8.367 1.00 34.31 58 VAL A O 15
ATOM 16810 N N . ASP A 1 59 ? -9.937 24.154 -8.035 1.00 54.01 59 ASP A N 15
ATOM 16811 C CA . ASP A 1 59 ? -9.313 25.244 -7.294 1.00 33.22 59 ASP A CA 15
ATOM 16812 C C . ASP A 1 59 ? -8.768 26.305 -8.244 1.00 41.22 59 ASP A C 15
ATOM 16813 O O . ASP A 1 59 ? -8.134 27.270 -7.816 1.00 22.54 59 ASP A O 15
ATOM 16822 N N . ASP A 1 60 ? -9.018 26.120 -9.536 1.00 10.14 60 ASP A N 15
ATOM 16823 C CA . ASP A 1 60 ? -8.552 27.061 -10.547 1.00 52.53 60 ASP A CA 15
ATOM 16824 C C . ASP A 1 60 ? -9.726 27.792 -11.191 1.00 53.14 60 ASP A C 15
ATOM 16825 O O . ASP A 1 60 ? -9.550 28.830 -11.830 1.00 73.10 60 ASP A O 15
ATOM 16834 N N . PHE A 1 61 ? -10.924 27.243 -11.020 1.00 72.33 61 PHE A N 15
ATOM 16835 C CA . PHE A 1 61 ? -12.128 27.841 -11.587 1.00 25.14 61 PHE A CA 15
ATOM 16836 C C . PHE A 1 61 ? -12.918 28.588 -10.517 1.00 54.51 61 PHE A C 15
ATOM 16837 O O . PHE A 1 61 ? -13.121 29.798 -10.613 1.00 50.32 61 PHE A O 15
ATOM 16854 N N . GLU A 1 62 ? -13.363 27.858 -9.499 1.00 62.12 62 GLU A N 15
ATOM 16855 C CA . GLU A 1 62 ? -14.133 28.452 -8.412 1.00 63.44 62 GLU A CA 15
ATOM 16856 C C . GLU A 1 62 ? -13.307 29.497 -7.669 1.00 1.43 62 GLU A C 15
ATOM 16857 O O . GLU A 1 62 ? -13.836 30.506 -7.202 1.00 11.25 62 GLU A O 15
ATOM 16869 N N . LYS A 1 63 ? -12.006 29.249 -7.562 1.00 41.12 63 LYS A N 15
ATOM 16870 C CA . LYS A 1 63 ? -11.105 30.168 -6.877 1.00 22.44 63 LYS A CA 15
ATOM 16871 C C . LYS A 1 63 ? -10.916 31.448 -7.683 1.00 51.33 63 LYS A C 15
ATOM 16872 O O . LYS A 1 63 ? -10.356 32.427 -7.190 1.00 72.53 63 LYS A O 15
ATOM 16891 N N . ASN A 1 64 ? -11.388 31.435 -8.926 1.00 35.14 64 ASN A N 15
ATOM 16892 C CA . ASN A 1 64 ? -11.272 32.596 -9.800 1.00 52.21 64 ASN A CA 15
ATOM 16893 C C . ASN A 1 64 ? -12.574 33.391 -9.825 1.00 13.02 64 ASN A C 15
ATOM 16894 O O . ASN A 1 64 ? -12.563 34.620 -9.771 1.00 42.41 64 ASN A O 15
ATOM 16905 N N . GLN A 1 65 ? -13.694 32.680 -9.906 1.00 30.42 65 GLN A N 15
ATOM 16906 C CA . GLN A 1 65 ? -15.004 33.319 -9.938 1.00 11.03 65 GLN A CA 15
ATOM 16907 C C . GLN A 1 65 ? -15.491 33.632 -8.527 1.00 34.02 65 GLN A C 15
ATOM 16908 O O . GLN A 1 65 ? -16.537 34.255 -8.344 1.00 13.25 65 GLN A O 15
ATOM 16922 N N . LYS A 1 66 ? -14.727 33.195 -7.532 1.00 10.23 66 LYS A N 15
ATOM 16923 C CA . LYS A 1 66 ? -15.079 33.429 -6.136 1.00 74.12 66 LYS A CA 15
ATOM 16924 C C . LYS A 1 66 ? -15.223 34.921 -5.854 1.00 30.12 66 LYS A C 15
ATOM 16925 O O . LYS A 1 66 ? -15.965 35.325 -4.959 1.00 14.52 66 LYS A O 15
ATOM 16944 N N . LYS A 1 67 ? -14.509 35.736 -6.623 1.00 72.55 67 LYS A N 15
ATOM 16945 C CA . LYS A 1 67 ? -14.559 37.183 -6.459 1.00 4.43 67 LYS A CA 15
ATOM 16946 C C . LYS A 1 67 ? -13.896 37.888 -7.638 1.00 3.21 67 LYS A C 15
ATOM 16947 O O . LYS A 1 67 ? -14.530 38.677 -8.339 1.00 34.31 67 LYS A O 15
ATOM 16966 N N . MET A 1 1 ? 6.859 9.026 -19.525 1.00 62.41 1 MET A N 16
ATOM 16967 C CA . MET A 1 1 ? 6.524 8.565 -18.183 1.00 15.33 1 MET A CA 16
ATOM 16968 C C . MET A 1 1 ? 6.595 9.713 -17.181 1.00 14.23 1 MET A C 16
ATOM 16969 O O . MET A 1 1 ? 7.095 9.549 -16.068 1.00 24.33 1 MET A O 16
ATOM 16983 N N . HIS A 1 2 ? 6.091 10.876 -17.583 1.00 31.24 2 HIS A N 16
ATOM 16984 C CA . HIS A 1 2 ? 6.097 12.051 -16.719 1.00 4.20 2 HIS A CA 16
ATOM 16985 C C . HIS A 1 2 ? 5.058 11.917 -15.611 1.00 34.35 2 HIS A C 16
ATOM 16986 O O . HIS A 1 2 ? 3.888 11.633 -15.873 1.00 43.21 2 HIS A O 16
ATOM 17000 N N . HIS A 1 3 ? 5.491 12.121 -14.371 1.00 4.23 3 HIS A N 16
ATOM 17001 C CA . HIS A 1 3 ? 4.598 12.022 -13.222 1.00 51.51 3 HIS A CA 16
ATOM 17002 C C . HIS A 1 3 ? 4.664 13.287 -12.372 1.00 4.52 3 HIS A C 16
ATOM 17003 O O . HIS A 1 3 ? 5.738 13.688 -11.920 1.00 15.42 3 HIS A O 16
ATOM 17017 N N . HIS A 1 4 ? 3.511 13.913 -12.158 1.00 72.42 4 HIS A N 16
ATOM 17018 C CA . HIS A 1 4 ? 3.438 15.133 -11.362 1.00 64.32 4 HIS A CA 16
ATOM 17019 C C . HIS A 1 4 ? 1.999 15.627 -11.255 1.00 50.14 4 HIS A C 16
ATOM 17020 O O . HIS A 1 4 ? 1.648 16.672 -11.804 1.00 43.14 4 HIS A O 16
ATOM 17034 N N . HIS A 1 5 ? 1.169 14.869 -10.546 1.00 71.20 5 HIS A N 16
ATOM 17035 C CA . HIS A 1 5 ? -0.233 15.230 -10.368 1.00 1.13 5 HIS A CA 16
ATOM 17036 C C . HIS A 1 5 ? -0.695 14.927 -8.946 1.00 13.14 5 HIS A C 16
ATOM 17037 O O . HIS A 1 5 ? -1.209 15.803 -8.249 1.00 1.11 5 HIS A O 16
ATOM 17051 N N . HIS A 1 6 ? -0.511 13.681 -8.521 1.00 65.02 6 HIS A N 16
ATOM 17052 C CA . HIS A 1 6 ? -0.909 13.263 -7.182 1.00 30.51 6 HIS A CA 16
ATOM 17053 C C . HIS A 1 6 ? -2.420 13.377 -7.004 1.00 71.42 6 HIS A C 16
ATOM 17054 O O . HIS A 1 6 ? -2.929 14.413 -6.575 1.00 25.21 6 HIS A O 16
ATOM 17068 N N . HIS A 1 7 ? -3.133 12.305 -7.338 1.00 0.42 7 HIS A N 16
ATOM 17069 C CA . HIS A 1 7 ? -4.586 12.286 -7.215 1.00 73.31 7 HIS A CA 16
ATOM 17070 C C . HIS A 1 7 ? -5.149 10.934 -7.644 1.00 14.01 7 HIS A C 16
ATOM 17071 O O . HIS A 1 7 ? -4.403 9.978 -7.849 1.00 62.24 7 HIS A O 16
ATOM 17085 N N . GLU A 1 8 ? -6.470 10.864 -7.776 1.00 33.51 8 GLU A N 16
ATOM 17086 C CA . GLU A 1 8 ? -7.132 9.628 -8.178 1.00 52.25 8 GLU A CA 16
ATOM 17087 C C . GLU A 1 8 ? -7.214 9.526 -9.699 1.00 35.42 8 GLU A C 16
ATOM 17088 O O . GLU A 1 8 ? -8.284 9.286 -10.259 1.00 72.12 8 GLU A O 16
ATOM 17100 N N . VAL A 1 9 ? -6.077 9.709 -10.361 1.00 4.41 9 VAL A N 16
ATOM 17101 C CA . VAL A 1 9 ? -6.018 9.637 -11.816 1.00 15.30 9 VAL A CA 16
ATOM 17102 C C . VAL A 1 9 ? -4.659 9.135 -12.287 1.00 64.15 9 VAL A C 16
ATOM 17103 O O . VAL A 1 9 ? -3.774 9.911 -12.650 1.00 71.44 9 VAL A O 16
ATOM 17116 N N . PRO A 1 10 ? -4.485 7.805 -12.283 1.00 73.25 10 PRO A N 16
ATOM 17117 C CA . PRO A 1 10 ? -3.235 7.168 -12.709 1.00 54.01 10 PRO A CA 16
ATOM 17118 C C . PRO A 1 10 ? -3.004 7.292 -14.211 1.00 41.12 10 PRO A C 16
ATOM 17119 O O . PRO A 1 10 ? -2.954 6.291 -14.925 1.00 32.32 10 PRO A O 16
ATOM 17130 N N . GLN A 1 11 ? -2.863 8.526 -14.684 1.00 4.35 11 GLN A N 16
ATOM 17131 C CA . GLN A 1 11 ? -2.636 8.780 -16.102 1.00 34.25 11 GLN A CA 16
ATOM 17132 C C . GLN A 1 11 ? -3.668 8.051 -16.956 1.00 51.01 11 GLN A C 16
ATOM 17133 O O . GLN A 1 11 ? -3.362 7.043 -17.594 1.00 41.34 11 GLN A O 16
ATOM 17147 N N . THR A 1 12 ? -4.894 8.567 -16.964 1.00 65.31 12 THR A N 16
ATOM 17148 C CA . THR A 1 12 ? -5.971 7.965 -17.739 1.00 31.52 12 THR A CA 16
ATOM 17149 C C . THR A 1 12 ? -6.994 9.012 -18.164 1.00 33.52 12 THR A C 16
ATOM 17150 O O . THR A 1 12 ? -7.043 9.410 -19.328 1.00 31.31 12 THR A O 16
ATOM 17161 N N . PHE A 1 13 ? -7.810 9.455 -17.213 1.00 72.22 13 PHE A N 16
ATOM 17162 C CA . PHE A 1 13 ? -8.833 10.456 -17.490 1.00 14.43 13 PHE A CA 16
ATOM 17163 C C . PHE A 1 13 ? -8.212 11.842 -17.638 1.00 40.10 13 PHE A C 16
ATOM 17164 O O . PHE A 1 13 ? -8.150 12.391 -18.738 1.00 15.15 13 PHE A O 16
ATOM 17181 N N . GLU A 1 14 ? -7.753 12.401 -16.522 1.00 54.04 14 GLU A N 16
ATOM 17182 C CA . GLU A 1 14 ? -7.138 13.723 -16.528 1.00 52.01 14 GLU A CA 16
ATOM 17183 C C . GLU A 1 14 ? -8.104 14.770 -17.076 1.00 43.10 14 GLU A C 16
ATOM 17184 O O . GLU A 1 14 ? -8.239 14.932 -18.289 1.00 30.31 14 GLU A O 16
ATOM 17196 N N . VAL A 1 15 ? -8.774 15.479 -16.173 1.00 24.12 15 VAL A N 16
ATOM 17197 C CA . VAL A 1 15 ? -9.726 16.511 -16.564 1.00 74.22 15 VAL A CA 16
ATOM 17198 C C . VAL A 1 15 ? -9.011 17.795 -16.969 1.00 64.40 15 VAL A C 16
ATOM 17199 O O . VAL A 1 15 ? -7.910 18.078 -16.497 1.00 14.22 15 VAL A O 16
ATOM 17212 N N . GLU A 1 16 ? -9.644 18.567 -17.846 1.00 43.32 16 GLU A N 16
ATOM 17213 C CA . GLU A 1 16 ? -9.066 19.822 -18.315 1.00 32.34 16 GLU A CA 16
ATOM 17214 C C . GLU A 1 16 ? -9.267 20.931 -17.286 1.00 71.20 16 GLU A C 16
ATOM 17215 O O . GLU A 1 16 ? -8.306 21.436 -16.707 1.00 4.41 16 GLU A O 16
ATOM 17227 N N . ARG A 1 17 ? -10.523 21.304 -17.065 1.00 53.31 17 ARG A N 16
ATOM 17228 C CA . ARG A 1 17 ? -10.851 22.354 -16.108 1.00 51.43 17 ARG A CA 16
ATOM 17229 C C . ARG A 1 17 ? -12.362 22.480 -15.935 1.00 41.15 17 ARG A C 16
ATOM 17230 O O . ARG A 1 17 ? -13.134 21.952 -16.736 1.00 51.34 17 ARG A O 16
ATOM 17251 N N . ILE A 1 18 ? -12.776 23.181 -14.886 1.00 2.45 18 ILE A N 16
ATOM 17252 C CA . ILE A 1 18 ? -14.193 23.376 -14.608 1.00 54.45 18 ILE A CA 16
ATOM 17253 C C . ILE A 1 18 ? -14.838 24.284 -15.651 1.00 64.32 18 ILE A C 16
ATOM 17254 O O . ILE A 1 18 ? -14.573 25.485 -15.693 1.00 42.31 18 ILE A O 16
ATOM 17270 N N . VAL A 1 19 ? -15.687 23.701 -16.491 1.00 62.34 19 VAL A N 16
ATOM 17271 C CA . VAL A 1 19 ? -16.372 24.457 -17.533 1.00 30.30 19 VAL A CA 16
ATOM 17272 C C . VAL A 1 19 ? -17.219 25.574 -16.934 1.00 72.21 19 VAL A C 16
ATOM 17273 O O . VAL A 1 19 ? -17.101 26.735 -17.326 1.00 63.31 19 VAL A O 16
ATOM 17286 N N . ARG A 1 20 ? -18.074 25.215 -15.982 1.00 3.14 20 ARG A N 16
ATOM 17287 C CA . ARG A 1 20 ? -18.942 26.187 -15.328 1.00 41.34 20 ARG A CA 16
ATOM 17288 C C . ARG A 1 20 ? -19.554 25.603 -14.059 1.00 32.11 20 ARG A C 16
ATOM 17289 O O . ARG A 1 20 ? -19.215 24.494 -13.646 1.00 64.32 20 ARG A O 16
ATOM 17310 N N . LYS A 1 21 ? -20.458 26.357 -13.443 1.00 75.10 21 LYS A N 16
ATOM 17311 C CA . LYS A 1 21 ? -21.120 25.915 -12.221 1.00 24.01 21 LYS A CA 16
ATOM 17312 C C . LYS A 1 21 ? -22.515 26.521 -12.108 1.00 20.34 21 LYS A C 16
ATOM 17313 O O . LYS A 1 21 ? -22.805 27.555 -12.710 1.00 72.50 21 LYS A O 16
ATOM 17332 N N . LYS A 1 22 ? -23.375 25.872 -11.331 1.00 35.43 22 LYS A N 16
ATOM 17333 C CA . LYS A 1 22 ? -24.740 26.347 -11.135 1.00 60.04 22 LYS A CA 16
ATOM 17334 C C . LYS A 1 22 ? -25.442 25.550 -10.041 1.00 12.35 22 LYS A C 16
ATOM 17335 O O . LYS A 1 22 ? -25.215 24.349 -9.891 1.00 41.42 22 LYS A O 16
ATOM 17354 N N . ILE A 1 23 ? -26.296 26.226 -9.279 1.00 73.30 23 ILE A N 16
ATOM 17355 C CA . ILE A 1 23 ? -27.033 25.579 -8.200 1.00 51.42 23 ILE A CA 16
ATOM 17356 C C . ILE A 1 23 ? -28.519 25.484 -8.530 1.00 20.25 23 ILE A C 16
ATOM 17357 O O . ILE A 1 23 ? -29.063 26.325 -9.245 1.00 43.13 23 ILE A O 16
ATOM 17373 N N . VAL A 1 24 ? -29.172 24.454 -8.001 1.00 22.33 24 VAL A N 16
ATOM 17374 C CA . VAL A 1 24 ? -30.596 24.249 -8.236 1.00 11.14 24 VAL A CA 16
ATOM 17375 C C . VAL A 1 24 ? -31.312 23.842 -6.952 1.00 41.54 24 VAL A C 16
ATOM 17376 O O . VAL A 1 24 ? -30.939 22.864 -6.304 1.00 51.11 24 VAL A O 16
ATOM 17389 N N . HIS A 1 25 ? -32.343 24.600 -6.591 1.00 22.21 25 HIS A N 16
ATOM 17390 C CA . HIS A 1 25 ? -33.113 24.318 -5.385 1.00 22.44 25 HIS A CA 16
ATOM 17391 C C . HIS A 1 25 ? -32.204 24.263 -4.160 1.00 60.34 25 HIS A C 16
ATOM 17392 O O . HIS A 1 25 ? -32.526 23.617 -3.164 1.00 72.22 25 HIS A O 16
ATOM 17406 N N . GLY A 1 26 ? -31.066 24.945 -4.243 1.00 64.11 26 GLY A N 16
ATOM 17407 C CA . GLY A 1 26 ? -30.128 24.960 -3.136 1.00 25.31 26 GLY A CA 16
ATOM 17408 C C . GLY A 1 26 ? -29.078 23.872 -3.251 1.00 4.41 26 GLY A C 16
ATOM 17409 O O . GLY A 1 26 ? -28.410 23.539 -2.273 1.00 10.21 26 GLY A O 16
ATOM 17413 N N . ASN A 1 27 ? -28.932 23.317 -4.449 1.00 74.45 27 ASN A N 16
ATOM 17414 C CA . ASN A 1 27 ? -27.958 22.258 -4.688 1.00 45.52 27 ASN A CA 16
ATOM 17415 C C . ASN A 1 27 ? -26.921 22.696 -5.719 1.00 10.14 27 ASN A C 16
ATOM 17416 O O . ASN A 1 27 ? -27.207 22.762 -6.915 1.00 23.42 27 ASN A O 16
ATOM 17427 N N . THR A 1 28 ? -25.715 22.995 -5.247 1.00 24.25 28 THR A N 16
ATOM 17428 C CA . THR A 1 28 ? -24.635 23.427 -6.125 1.00 73.45 28 THR A CA 16
ATOM 17429 C C . THR A 1 28 ? -24.194 22.297 -7.049 1.00 45.54 28 THR A C 16
ATOM 17430 O O . THR A 1 28 ? -24.182 21.131 -6.658 1.00 32.43 28 THR A O 16
ATOM 17441 N N . SER A 1 29 ? -23.830 22.652 -8.278 1.00 4.24 29 SER A N 16
ATOM 17442 C CA . SER A 1 29 ? -23.390 21.667 -9.259 1.00 5.41 29 SER A CA 16
ATOM 17443 C C . SER A 1 29 ? -22.271 22.231 -10.130 1.00 70.12 29 SER A C 16
ATOM 17444 O O . SER A 1 29 ? -22.409 23.302 -10.721 1.00 52.04 29 SER A O 16
ATOM 17452 N N . TYR A 1 30 ? -21.163 21.502 -10.204 1.00 73.43 30 TYR A N 16
ATOM 17453 C CA . TYR A 1 30 ? -20.019 21.929 -11.001 1.00 31.42 30 TYR A CA 16
ATOM 17454 C C . TYR A 1 30 ? -19.920 21.119 -12.290 1.00 31.30 30 TYR A C 16
ATOM 17455 O O . TYR A 1 30 ? -19.699 19.907 -12.261 1.00 0.30 30 TYR A O 16
ATOM 17473 N N . LEU A 1 31 ? -20.085 21.797 -13.421 1.00 23.54 31 LEU A N 16
ATOM 17474 C CA . LEU A 1 31 ? -20.013 21.142 -14.722 1.00 75.03 31 LEU A CA 16
ATOM 17475 C C . LEU A 1 31 ? -18.592 21.180 -15.274 1.00 41.20 31 LEU A C 16
ATOM 17476 O O . LEU A 1 31 ? -18.116 22.224 -15.720 1.00 4.32 31 LEU A O 16
ATOM 17492 N N . VAL A 1 32 ? -17.919 20.034 -15.243 1.00 14.13 32 VAL A N 16
ATOM 17493 C CA . VAL A 1 32 ? -16.553 19.935 -15.743 1.00 13.44 32 VAL A CA 16
ATOM 17494 C C . VAL A 1 32 ? -16.486 19.059 -16.988 1.00 40.35 32 VAL A C 16
ATOM 17495 O O . VAL A 1 32 ? -17.238 18.094 -17.124 1.00 55.32 32 VAL A O 16
ATOM 17508 N N . LYS A 1 33 ? -15.579 19.401 -17.897 1.00 41.32 33 LYS A N 16
ATOM 17509 C CA . LYS A 1 33 ? -15.410 18.646 -19.133 1.00 33.33 33 LYS A CA 16
ATOM 17510 C C . LYS A 1 33 ? -14.423 17.499 -18.939 1.00 13.01 33 LYS A C 16
ATOM 17511 O O . LYS A 1 33 ? -14.009 17.208 -17.817 1.00 24.10 33 LYS A O 16
ATOM 17530 N N . TRP A 1 34 ? -14.051 16.853 -20.038 1.00 3.51 34 TRP A N 16
ATOM 17531 C CA . TRP A 1 34 ? -13.111 15.739 -19.988 1.00 43.31 34 TRP A CA 16
ATOM 17532 C C . TRP A 1 34 ? -11.897 16.011 -20.870 1.00 72.03 34 TRP A C 16
ATOM 17533 O O . TRP A 1 34 ? -11.888 15.669 -22.053 1.00 43.31 34 TRP A O 16
ATOM 17554 N N . LYS A 1 35 ? -10.874 16.627 -20.288 1.00 50.33 35 LYS A N 16
ATOM 17555 C CA . LYS A 1 35 ? -9.654 16.944 -21.021 1.00 22.12 35 LYS A CA 16
ATOM 17556 C C . LYS A 1 35 ? -9.978 17.509 -22.400 1.00 72.10 35 LYS A C 16
ATOM 17557 O O . LYS A 1 35 ? -9.341 17.155 -23.391 1.00 53.23 35 LYS A O 16
ATOM 17576 N N . ASN A 1 36 ? -10.972 18.390 -22.455 1.00 20.31 36 ASN A N 16
ATOM 17577 C CA . ASN A 1 36 ? -11.380 19.004 -23.713 1.00 1.40 36 ASN A CA 16
ATOM 17578 C C . ASN A 1 36 ? -12.179 18.022 -24.564 1.00 44.25 36 ASN A C 16
ATOM 17579 O O . ASN A 1 36 ? -13.229 18.366 -25.107 1.00 40.31 36 ASN A O 16
ATOM 17590 N N . TYR A 1 37 ? -11.674 16.799 -24.676 1.00 60.43 37 TYR A N 16
ATOM 17591 C CA . TYR A 1 37 ? -12.339 15.767 -25.463 1.00 21.41 37 TYR A CA 16
ATOM 17592 C C . TYR A 1 37 ? -13.847 15.993 -25.494 1.00 74.41 37 TYR A C 16
ATOM 17593 O O . TYR A 1 37 ? -14.447 16.111 -26.563 1.00 3.53 37 TYR A O 16
ATOM 17611 N N . SER A 1 38 ? -14.455 16.051 -24.313 1.00 41.33 38 SER A N 16
ATOM 17612 C CA . SER A 1 38 ? -15.894 16.260 -24.203 1.00 61.15 38 SER A CA 16
ATOM 17613 C C . SER A 1 38 ? -16.201 17.645 -23.643 1.00 42.54 38 SER A C 16
ATOM 17614 O O . SER A 1 38 ? -16.731 17.778 -22.540 1.00 72.25 38 SER A O 16
ATOM 17622 N N . SER A 1 39 ? -15.863 18.676 -24.412 1.00 60.32 39 SER A N 16
ATOM 17623 C CA . SER A 1 39 ? -16.098 20.052 -23.993 1.00 12.35 39 SER A CA 16
ATOM 17624 C C . SER A 1 39 ? -17.591 20.368 -23.977 1.00 42.03 39 SER A C 16
ATOM 17625 O O . SER A 1 39 ? -18.022 21.361 -23.391 1.00 3.13 39 SER A O 16
ATOM 17633 N N . LYS A 1 40 ? -18.376 19.515 -24.627 1.00 0.50 40 LYS A N 16
ATOM 17634 C CA . LYS A 1 40 ? -19.821 19.700 -24.689 1.00 0.32 40 LYS A CA 16
ATOM 17635 C C . LYS A 1 40 ? -20.541 18.646 -23.853 1.00 45.32 40 LYS A C 16
ATOM 17636 O O . LYS A 1 40 ? -21.644 18.879 -23.359 1.00 41.33 40 LYS A O 16
ATOM 17655 N N . ASP A 1 41 ? -19.908 17.488 -23.698 1.00 55.31 41 ASP A N 16
ATOM 17656 C CA . ASP A 1 41 ? -20.487 16.399 -22.920 1.00 15.42 41 ASP A CA 16
ATOM 17657 C C . ASP A 1 41 ? -20.026 16.465 -21.467 1.00 73.32 41 ASP A C 16
ATOM 17658 O O . ASP A 1 41 ? -19.970 15.448 -20.777 1.00 63.35 41 ASP A O 16
ATOM 17667 N N . ASN A 1 42 ? -19.697 17.668 -21.010 1.00 3.42 42 ASN A N 16
ATOM 17668 C CA . ASN A 1 42 ? -19.239 17.866 -19.639 1.00 45.24 42 ASN A CA 16
ATOM 17669 C C . ASN A 1 42 ? -20.202 17.224 -18.646 1.00 2.02 42 ASN A C 16
ATOM 17670 O O . ASN A 1 42 ? -21.405 17.142 -18.894 1.00 53.21 42 ASN A O 16
ATOM 17681 N N . THR A 1 43 ? -19.664 16.769 -17.518 1.00 13.51 43 THR A N 16
ATOM 17682 C CA . THR A 1 43 ? -20.475 16.134 -16.487 1.00 2.23 43 THR A CA 16
ATOM 17683 C C . THR A 1 43 ? -20.735 17.088 -15.326 1.00 43.14 43 THR A C 16
ATOM 17684 O O . THR A 1 43 ? -19.873 17.890 -14.965 1.00 73.11 43 THR A O 16
ATOM 17695 N N . TRP A 1 44 ? -21.926 16.995 -14.746 1.00 43.42 44 TRP A N 16
ATOM 17696 C CA . TRP A 1 44 ? -22.298 17.851 -13.625 1.00 71.11 44 TRP A CA 16
ATOM 17697 C C . TRP A 1 44 ? -22.045 17.148 -12.296 1.00 62.42 44 TRP A C 16
ATOM 17698 O O . TRP A 1 44 ? -22.764 16.219 -11.929 1.00 64.22 44 TRP A O 16
ATOM 17719 N N . GLU A 1 45 ? -21.019 17.597 -11.580 1.00 31.13 45 GLU A N 16
ATOM 17720 C CA . GLU A 1 45 ? -20.672 17.009 -10.291 1.00 73.43 45 GLU A CA 16
ATOM 17721 C C . GLU A 1 45 ? -20.905 18.004 -9.158 1.00 60.03 45 GLU A C 16
ATOM 17722 O O . GLU A 1 45 ? -20.381 19.118 -9.177 1.00 50.43 45 GLU A O 16
ATOM 17734 N N . THR A 1 46 ? -21.696 17.594 -8.171 1.00 43.13 46 THR A N 16
ATOM 17735 C CA . THR A 1 46 ? -22.000 18.449 -7.031 1.00 31.23 46 THR A CA 16
ATOM 17736 C C . THR A 1 46 ? -20.746 19.148 -6.517 1.00 75.24 46 THR A C 16
ATOM 17737 O O . THR A 1 46 ? -19.637 18.638 -6.665 1.00 25.41 46 THR A O 16
ATOM 17748 N N . GLU A 1 47 ? -20.932 20.318 -5.914 1.00 22.42 47 GLU A N 16
ATOM 17749 C CA . GLU A 1 47 ? -19.814 21.086 -5.379 1.00 1.02 47 GLU A CA 16
ATOM 17750 C C . GLU A 1 47 ? -19.059 20.284 -4.322 1.00 41.44 47 GLU A C 16
ATOM 17751 O O . GLU A 1 47 ? -17.889 20.550 -4.045 1.00 12.12 47 GLU A O 16
ATOM 17763 N N . ASP A 1 48 ? -19.736 19.303 -3.737 1.00 15.44 48 ASP A N 16
ATOM 17764 C CA . ASP A 1 48 ? -19.131 18.462 -2.711 1.00 2.10 48 ASP A CA 16
ATOM 17765 C C . ASP A 1 48 ? -18.607 17.162 -3.314 1.00 12.22 48 ASP A C 16
ATOM 17766 O O . ASP A 1 48 ? -18.060 16.315 -2.608 1.00 2.23 48 ASP A O 16
ATOM 17775 N N . ASP A 1 49 ? -18.780 17.011 -4.622 1.00 50.22 49 ASP A N 16
ATOM 17776 C CA . ASP A 1 49 ? -18.325 15.815 -5.320 1.00 71.55 49 ASP A CA 16
ATOM 17777 C C . ASP A 1 49 ? -17.361 16.176 -6.446 1.00 61.31 49 ASP A C 16
ATOM 17778 O O . ASP A 1 49 ? -16.761 15.298 -7.068 1.00 2.33 49 ASP A O 16
ATOM 17787 N N . ILE A 1 50 ? -17.218 17.471 -6.703 1.00 55.52 50 ILE A N 16
ATOM 17788 C CA . ILE A 1 50 ? -16.327 17.948 -7.754 1.00 35.21 50 ILE A CA 16
ATOM 17789 C C . ILE A 1 50 ? -14.988 18.393 -7.178 1.00 44.42 50 ILE A C 16
ATOM 17790 O O . ILE A 1 50 ? -13.942 18.217 -7.804 1.00 52.41 50 ILE A O 16
ATOM 17806 N N . ARG A 1 51 ? -15.026 18.970 -5.981 1.00 73.32 51 ARG A N 16
ATOM 17807 C CA . ARG A 1 51 ? -13.815 19.440 -5.320 1.00 40.12 51 ARG A CA 16
ATOM 17808 C C . ARG A 1 51 ? -13.058 18.279 -4.682 1.00 70.10 51 ARG A C 16
ATOM 17809 O O . ARG A 1 51 ? -11.876 18.397 -4.356 1.00 53.53 51 ARG A O 16
ATOM 17830 N N . THR A 1 52 ? -13.747 17.156 -4.505 1.00 70.34 52 THR A N 16
ATOM 17831 C CA . THR A 1 52 ? -13.141 15.974 -3.905 1.00 33.10 52 THR A CA 16
ATOM 17832 C C . THR A 1 52 ? -12.467 15.105 -4.961 1.00 3.44 52 THR A C 16
ATOM 17833 O O . THR A 1 52 ? -11.469 14.438 -4.686 1.00 10.31 52 THR A O 16
ATOM 17844 N N . LYS A 1 53 ? -13.017 15.118 -6.170 1.00 44.11 53 LYS A N 16
ATOM 17845 C CA . LYS A 1 53 ? -12.467 14.333 -7.269 1.00 53.01 53 LYS A CA 16
ATOM 17846 C C . LYS A 1 53 ? -11.665 15.215 -8.220 1.00 41.41 53 LYS A C 16
ATOM 17847 O O . LYS A 1 53 ? -10.674 14.775 -8.803 1.00 4.40 53 LYS A O 16
ATOM 17866 N N . TYR A 1 54 ? -12.099 16.462 -8.371 1.00 63.31 54 TYR A N 16
ATOM 17867 C CA . TYR A 1 54 ? -11.421 17.405 -9.252 1.00 51.42 54 TYR A CA 16
ATOM 17868 C C . TYR A 1 54 ? -11.040 18.676 -8.499 1.00 41.43 54 TYR A C 16
ATOM 17869 O O . TYR A 1 54 ? -10.997 19.763 -9.074 1.00 54.13 54 TYR A O 16
ATOM 17887 N N . GLY A 1 55 ? -10.763 18.530 -7.207 1.00 44.40 55 GLY A N 16
ATOM 17888 C CA . GLY A 1 55 ? -10.388 19.673 -6.395 1.00 42.41 55 GLY A CA 16
ATOM 17889 C C . GLY A 1 55 ? -9.252 20.470 -7.005 1.00 3.31 55 GLY A C 16
ATOM 17890 O O . GLY A 1 55 ? -9.076 21.649 -6.697 1.00 52.30 55 GLY A O 16
ATOM 17894 N N . ASP A 1 56 ? -8.477 19.826 -7.871 1.00 33.34 56 ASP A N 16
ATOM 17895 C CA . ASP A 1 56 ? -7.351 20.482 -8.525 1.00 31.21 56 ASP A CA 16
ATOM 17896 C C . ASP A 1 56 ? -7.818 21.693 -9.326 1.00 15.22 56 ASP A C 16
ATOM 17897 O O . ASP A 1 56 ? -7.310 22.801 -9.149 1.00 51.24 56 ASP A O 16
ATOM 17906 N N . LEU A 1 57 ? -8.788 21.475 -10.207 1.00 34.02 57 LEU A N 16
ATOM 17907 C CA . LEU A 1 57 ? -9.324 22.549 -11.036 1.00 72.34 57 LEU A CA 16
ATOM 17908 C C . LEU A 1 57 ? -10.386 23.342 -10.281 1.00 44.32 57 LEU A C 16
ATOM 17909 O O . LEU A 1 57 ? -10.513 24.554 -10.459 1.00 33.23 57 LEU A O 16
ATOM 17925 N N . VAL A 1 58 ? -11.144 22.651 -9.436 1.00 52.31 58 VAL A N 16
ATOM 17926 C CA . VAL A 1 58 ? -12.192 23.292 -8.651 1.00 34.21 58 VAL A CA 16
ATOM 17927 C C . VAL A 1 58 ? -11.637 24.457 -7.840 1.00 53.52 58 VAL A C 16
ATOM 17928 O O . VAL A 1 58 ? -12.284 25.496 -7.704 1.00 40.23 58 VAL A O 16
ATOM 17941 N N . ASP A 1 59 ? -10.435 24.278 -7.304 1.00 12.32 59 ASP A N 16
ATOM 17942 C CA . ASP A 1 59 ? -9.791 25.316 -6.507 1.00 51.11 59 ASP A CA 16
ATOM 17943 C C . ASP A 1 59 ? -9.128 26.357 -7.404 1.00 70.31 59 ASP A C 16
ATOM 17944 O O . ASP A 1 59 ? -8.434 27.253 -6.924 1.00 24.32 59 ASP A O 16
ATOM 17953 N N . ASP A 1 60 ? -9.346 26.231 -8.708 1.00 51.04 60 ASP A N 16
ATOM 17954 C CA . ASP A 1 60 ? -8.770 27.161 -9.673 1.00 61.41 60 ASP A CA 16
ATOM 17955 C C . ASP A 1 60 ? -9.865 27.894 -10.442 1.00 25.11 60 ASP A C 16
ATOM 17956 O O . ASP A 1 60 ? -9.615 28.924 -11.067 1.00 45.44 60 ASP A O 16
ATOM 17965 N N . PHE A 1 61 ? -11.078 27.355 -10.392 1.00 32.02 61 PHE A N 16
ATOM 17966 C CA . PHE A 1 61 ? -12.211 27.957 -11.085 1.00 72.32 61 PHE A CA 16
ATOM 17967 C C . PHE A 1 61 ? -13.046 28.804 -10.130 1.00 11.14 61 PHE A C 16
ATOM 17968 O O . PHE A 1 61 ? -13.381 29.949 -10.431 1.00 2.23 61 PHE A O 16
ATOM 17985 N N . GLU A 1 62 ? -13.379 28.231 -8.977 1.00 3.41 62 GLU A N 16
ATOM 17986 C CA . GLU A 1 62 ? -14.176 28.933 -7.978 1.00 3.52 62 GLU A CA 16
ATOM 17987 C C . GLU A 1 62 ? -13.319 29.926 -7.198 1.00 4.33 62 GLU A C 16
ATOM 17988 O O . GLU A 1 62 ? -13.785 30.998 -6.811 1.00 75.11 62 GLU A O 16
ATOM 18000 N N . LYS A 1 63 ? -12.061 29.562 -6.969 1.00 75.33 63 LYS A N 16
ATOM 18001 C CA . LYS A 1 63 ? -11.137 30.419 -6.236 1.00 70.53 63 LYS A CA 16
ATOM 18002 C C . LYS A 1 63 ? -10.729 31.623 -7.078 1.00 5.43 63 LYS A C 16
ATOM 18003 O O . LYS A 1 63 ? -10.095 32.553 -6.580 1.00 43.14 63 LYS A O 16
ATOM 18022 N N . ASN A 1 64 ? -11.097 31.600 -8.354 1.00 52.35 64 ASN A N 16
ATOM 18023 C CA . ASN A 1 64 ? -10.770 32.692 -9.265 1.00 25.25 64 ASN A CA 16
ATOM 18024 C C . ASN A 1 64 ? -11.960 33.629 -9.441 1.00 12.34 64 ASN A C 16
ATOM 18025 O O . ASN A 1 64 ? -11.807 34.850 -9.432 1.00 51.32 64 ASN A O 16
ATOM 18036 N N . GLN A 1 65 ? -13.145 33.049 -9.599 1.00 72.41 65 GLN A N 16
ATOM 18037 C CA . GLN A 1 65 ? -14.362 33.832 -9.777 1.00 42.41 65 GLN A CA 16
ATOM 18038 C C . GLN A 1 65 ? -14.922 34.281 -8.431 1.00 73.35 65 GLN A C 16
ATOM 18039 O O . GLN A 1 65 ? -15.889 35.040 -8.371 1.00 54.34 65 GLN A O 16
ATOM 18053 N N . LYS A 1 66 ? -14.309 33.805 -7.353 1.00 12.32 66 LYS A N 16
ATOM 18054 C CA . LYS A 1 66 ? -14.745 34.157 -6.007 1.00 14.13 66 LYS A CA 16
ATOM 18055 C C . LYS A 1 66 ? -14.712 35.668 -5.801 1.00 44.23 66 LYS A C 16
ATOM 18056 O O . LYS A 1 66 ? -15.466 36.213 -4.995 1.00 73.22 66 LYS A O 16
ATOM 18075 N N . LYS A 1 67 ? -13.833 36.341 -6.536 1.00 42.14 67 LYS A N 16
ATOM 18076 C CA . LYS A 1 67 ? -13.702 37.790 -6.438 1.00 20.14 67 LYS A CA 16
ATOM 18077 C C . LYS A 1 67 ? -12.762 38.326 -7.513 1.00 74.00 67 LYS A C 16
ATOM 18078 O O . LYS A 1 67 ? -13.056 38.242 -8.706 1.00 14.42 67 LYS A O 16
ATOM 18097 N N . MET A 1 1 ? 1.883 -0.568 -6.407 1.00 52.34 1 MET A N 17
ATOM 18098 C CA . MET A 1 1 ? 1.113 0.636 -6.698 1.00 43.44 1 MET A CA 17
ATOM 18099 C C . MET A 1 1 ? 1.992 1.698 -7.353 1.00 13.13 1 MET A C 17
ATOM 18100 O O . MET A 1 1 ? 2.315 2.715 -6.738 1.00 51.35 1 MET A O 17
ATOM 18114 N N . HIS A 1 2 ? 2.375 1.455 -8.602 1.00 23.20 2 HIS A N 17
ATOM 18115 C CA . HIS A 1 2 ? 3.216 2.391 -9.339 1.00 65.24 2 HIS A CA 17
ATOM 18116 C C . HIS A 1 2 ? 2.486 3.710 -9.572 1.00 44.12 2 HIS A C 17
ATOM 18117 O O . HIS A 1 2 ? 2.813 4.728 -8.962 1.00 1.44 2 HIS A O 17
ATOM 18131 N N . HIS A 1 3 ? 1.497 3.685 -10.460 1.00 21.13 3 HIS A N 17
ATOM 18132 C CA . HIS A 1 3 ? 0.721 4.879 -10.773 1.00 52.33 3 HIS A CA 17
ATOM 18133 C C . HIS A 1 3 ? 1.632 6.016 -11.226 1.00 0.33 3 HIS A C 17
ATOM 18134 O O . HIS A 1 3 ? 2.040 6.856 -10.422 1.00 61.33 3 HIS A O 17
ATOM 18148 N N . HIS A 1 4 ? 1.948 6.037 -12.517 1.00 22.03 4 HIS A N 17
ATOM 18149 C CA . HIS A 1 4 ? 2.812 7.071 -13.076 1.00 13.12 4 HIS A CA 17
ATOM 18150 C C . HIS A 1 4 ? 2.494 7.306 -14.550 1.00 22.44 4 HIS A C 17
ATOM 18151 O O . HIS A 1 4 ? 2.790 6.466 -15.400 1.00 61.32 4 HIS A O 17
ATOM 18165 N N . HIS A 1 5 ? 1.890 8.452 -14.845 1.00 13.14 5 HIS A N 17
ATOM 18166 C CA . HIS A 1 5 ? 1.532 8.797 -16.216 1.00 32.10 5 HIS A CA 17
ATOM 18167 C C . HIS A 1 5 ? 0.886 10.178 -16.278 1.00 73.41 5 HIS A C 17
ATOM 18168 O O . HIS A 1 5 ? 0.751 10.858 -15.260 1.00 61.33 5 HIS A O 17
ATOM 18182 N N . HIS A 1 6 ? 0.488 10.586 -17.479 1.00 2.31 6 HIS A N 17
ATOM 18183 C CA . HIS A 1 6 ? -0.144 11.886 -17.674 1.00 3.44 6 HIS A CA 17
ATOM 18184 C C . HIS A 1 6 ? 0.817 13.016 -17.316 1.00 10.41 6 HIS A C 17
ATOM 18185 O O . HIS A 1 6 ? 1.993 12.780 -17.038 1.00 43.54 6 HIS A O 17
ATOM 18199 N N . HIS A 1 7 ? 0.308 14.244 -17.325 1.00 42.51 7 HIS A N 17
ATOM 18200 C CA . HIS A 1 7 ? 1.121 15.411 -17.002 1.00 4.32 7 HIS A CA 17
ATOM 18201 C C . HIS A 1 7 ? 1.591 15.361 -15.551 1.00 13.31 7 HIS A C 17
ATOM 18202 O O . HIS A 1 7 ? 2.755 15.074 -15.276 1.00 20.24 7 HIS A O 17
ATOM 18216 N N . GLU A 1 8 ? 0.677 15.644 -14.628 1.00 75.11 8 GLU A N 17
ATOM 18217 C CA . GLU A 1 8 ? 0.999 15.632 -13.206 1.00 14.40 8 GLU A CA 17
ATOM 18218 C C . GLU A 1 8 ? -0.188 15.138 -12.383 1.00 63.34 8 GLU A C 17
ATOM 18219 O O . GLU A 1 8 ? -0.529 15.720 -11.354 1.00 33.54 8 GLU A O 17
ATOM 18231 N N . VAL A 1 9 ? -0.813 14.060 -12.846 1.00 63.41 9 VAL A N 17
ATOM 18232 C CA . VAL A 1 9 ? -1.960 13.485 -12.154 1.00 55.42 9 VAL A CA 17
ATOM 18233 C C . VAL A 1 9 ? -1.887 11.963 -12.138 1.00 30.20 9 VAL A C 17
ATOM 18234 O O . VAL A 1 9 ? -2.706 11.270 -12.742 1.00 53.54 9 VAL A O 17
ATOM 18247 N N . PRO A 1 10 ? -0.882 11.426 -11.429 1.00 54.44 10 PRO A N 17
ATOM 18248 C CA . PRO A 1 10 ? -0.678 9.979 -11.316 1.00 51.21 10 PRO A CA 17
ATOM 18249 C C . PRO A 1 10 ? -1.759 9.305 -10.478 1.00 72.04 10 PRO A C 17
ATOM 18250 O O . PRO A 1 10 ? -1.474 8.727 -9.430 1.00 2.41 10 PRO A O 17
ATOM 18261 N N . GLN A 1 11 ? -3.000 9.382 -10.948 1.00 50.55 11 GLN A N 17
ATOM 18262 C CA . GLN A 1 11 ? -4.123 8.779 -10.241 1.00 54.23 11 GLN A CA 17
ATOM 18263 C C . GLN A 1 11 ? -5.158 8.239 -11.223 1.00 40.10 11 GLN A C 17
ATOM 18264 O O . GLN A 1 11 ? -5.711 7.156 -11.027 1.00 1.35 11 GLN A O 17
ATOM 18278 N N . THR A 1 12 ? -5.416 9.001 -12.282 1.00 34.24 12 THR A N 17
ATOM 18279 C CA . THR A 1 12 ? -6.386 8.600 -13.293 1.00 64.35 12 THR A CA 17
ATOM 18280 C C . THR A 1 12 ? -6.193 9.390 -14.583 1.00 31.31 12 THR A C 17
ATOM 18281 O O . THR A 1 12 ? -5.945 8.815 -15.643 1.00 52.44 12 THR A O 17
ATOM 18292 N N . PHE A 1 13 ? -6.308 10.710 -14.485 1.00 60.02 13 PHE A N 17
ATOM 18293 C CA . PHE A 1 13 ? -6.147 11.579 -15.645 1.00 4.31 13 PHE A CA 17
ATOM 18294 C C . PHE A 1 13 ? -6.320 13.044 -15.255 1.00 3.23 13 PHE A C 17
ATOM 18295 O O . PHE A 1 13 ? -6.490 13.368 -14.080 1.00 24.12 13 PHE A O 17
ATOM 18312 N N . GLU A 1 14 ? -6.274 13.925 -16.250 1.00 34.24 14 GLU A N 17
ATOM 18313 C CA . GLU A 1 14 ? -6.425 15.355 -16.010 1.00 44.32 14 GLU A CA 17
ATOM 18314 C C . GLU A 1 14 ? -7.657 15.900 -16.727 1.00 1.44 14 GLU A C 17
ATOM 18315 O O . GLU A 1 14 ? -8.177 15.277 -17.652 1.00 12.20 14 GLU A O 17
ATOM 18327 N N . VAL A 1 15 ? -8.119 17.068 -16.291 1.00 50.22 15 VAL A N 17
ATOM 18328 C CA . VAL A 1 15 ? -9.289 17.699 -16.890 1.00 74.51 15 VAL A CA 17
ATOM 18329 C C . VAL A 1 15 ? -8.947 19.076 -17.448 1.00 31.52 15 VAL A C 17
ATOM 18330 O O . VAL A 1 15 ? -8.104 19.785 -16.900 1.00 62.05 15 VAL A O 17
ATOM 18343 N N . GLU A 1 16 ? -9.608 19.447 -18.540 1.00 21.31 16 GLU A N 17
ATOM 18344 C CA . GLU A 1 16 ? -9.373 20.740 -19.172 1.00 24.32 16 GLU A CA 17
ATOM 18345 C C . GLU A 1 16 ? -9.649 21.880 -18.197 1.00 11.35 16 GLU A C 17
ATOM 18346 O O . GLU A 1 16 ? -8.732 22.583 -17.770 1.00 73.25 16 GLU A O 17
ATOM 18358 N N . ARG A 1 17 ? -10.919 22.058 -17.848 1.00 53.11 17 ARG A N 17
ATOM 18359 C CA . ARG A 1 17 ? -11.318 23.114 -16.925 1.00 24.10 17 ARG A CA 17
ATOM 18360 C C . ARG A 1 17 ? -12.802 23.009 -16.586 1.00 63.34 17 ARG A C 17
ATOM 18361 O O . ARG A 1 17 ? -13.553 22.301 -17.258 1.00 41.12 17 ARG A O 17
ATOM 18382 N N . ILE A 1 18 ? -13.216 23.716 -15.541 1.00 54.41 18 ILE A N 17
ATOM 18383 C CA . ILE A 1 18 ? -14.610 23.703 -15.114 1.00 70.23 18 ILE A CA 17
ATOM 18384 C C . ILE A 1 18 ? -15.499 24.433 -16.115 1.00 43.14 18 ILE A C 17
ATOM 18385 O O . ILE A 1 18 ? -15.390 25.647 -16.289 1.00 4.01 18 ILE A O 17
ATOM 18401 N N . VAL A 1 19 ? -16.380 23.685 -16.771 1.00 54.35 19 VAL A N 17
ATOM 18402 C CA . VAL A 1 19 ? -17.291 24.262 -17.754 1.00 20.54 19 VAL A CA 17
ATOM 18403 C C . VAL A 1 19 ? -18.186 25.319 -17.119 1.00 13.54 19 VAL A C 17
ATOM 18404 O O . VAL A 1 19 ? -18.177 26.481 -17.526 1.00 41.20 19 VAL A O 17
ATOM 18417 N N . ARG A 1 20 ? -18.959 24.910 -16.118 1.00 20.40 20 ARG A N 17
ATOM 18418 C CA . ARG A 1 20 ? -19.861 25.822 -15.426 1.00 55.24 20 ARG A CA 17
ATOM 18419 C C . ARG A 1 20 ? -20.211 25.293 -14.039 1.00 34.04 20 ARG A C 17
ATOM 18420 O O . ARG A 1 20 ? -19.626 24.318 -13.568 1.00 25.30 20 ARG A O 17
ATOM 18441 N N . LYS A 1 21 ? -21.170 25.943 -13.388 1.00 11.14 21 LYS A N 17
ATOM 18442 C CA . LYS A 1 21 ? -21.600 25.539 -12.054 1.00 63.12 21 LYS A CA 17
ATOM 18443 C C . LYS A 1 21 ? -23.034 25.985 -11.786 1.00 64.01 21 LYS A C 17
ATOM 18444 O O . LYS A 1 21 ? -23.527 26.929 -12.404 1.00 72.51 21 LYS A O 17
ATOM 18463 N N . LYS A 1 22 ? -23.698 25.302 -10.860 1.00 25.30 22 LYS A N 17
ATOM 18464 C CA . LYS A 1 22 ? -25.074 25.629 -10.507 1.00 60.52 22 LYS A CA 17
ATOM 18465 C C . LYS A 1 22 ? -25.525 24.837 -9.284 1.00 22.21 22 LYS A C 17
ATOM 18466 O O . LYS A 1 22 ? -25.145 23.679 -9.108 1.00 75.54 22 LYS A O 17
ATOM 18485 N N . ILE A 1 23 ? -26.336 25.468 -8.442 1.00 55.24 23 ILE A N 17
ATOM 18486 C CA . ILE A 1 23 ? -26.840 24.821 -7.237 1.00 74.15 23 ILE A CA 17
ATOM 18487 C C . ILE A 1 23 ? -28.333 24.529 -7.353 1.00 43.33 23 ILE A C 17
ATOM 18488 O O . ILE A 1 23 ? -29.066 25.247 -8.034 1.00 64.11 23 ILE A O 17
ATOM 18504 N N . VAL A 1 24 ? -28.777 23.472 -6.682 1.00 33.40 24 VAL A N 17
ATOM 18505 C CA . VAL A 1 24 ? -30.183 23.086 -6.707 1.00 31.03 24 VAL A CA 17
ATOM 18506 C C . VAL A 1 24 ? -30.673 22.706 -5.314 1.00 14.10 24 VAL A C 17
ATOM 18507 O O . VAL A 1 24 ? -30.129 21.804 -4.677 1.00 23.02 24 VAL A O 17
ATOM 18520 N N . HIS A 1 25 ? -31.706 23.400 -4.846 1.00 51.24 25 HIS A N 17
ATOM 18521 C CA . HIS A 1 25 ? -32.272 23.135 -3.528 1.00 64.02 25 HIS A CA 17
ATOM 18522 C C . HIS A 1 25 ? -31.211 23.287 -2.442 1.00 33.53 25 HIS A C 17
ATOM 18523 O O . HIS A 1 25 ? -31.337 22.724 -1.355 1.00 13.33 25 HIS A O 17
ATOM 18537 N N . GLY A 1 26 ? -30.165 24.050 -2.744 1.00 74.12 26 GLY A N 17
ATOM 18538 C CA . GLY A 1 26 ? -29.098 24.261 -1.784 1.00 32.44 26 GLY A CA 17
ATOM 18539 C C . GLY A 1 26 ? -27.918 23.338 -2.016 1.00 52.03 26 GLY A C 17
ATOM 18540 O O . GLY A 1 26 ? -26.967 23.327 -1.236 1.00 51.52 26 GLY A O 17
ATOM 18544 N N . ASN A 1 27 ? -27.981 22.560 -3.092 1.00 65.00 27 ASN A N 17
ATOM 18545 C CA . ASN A 1 27 ? -26.909 21.628 -3.424 1.00 34.51 27 ASN A CA 17
ATOM 18546 C C . ASN A 1 27 ? -26.095 22.134 -4.610 1.00 51.44 27 ASN A C 17
ATOM 18547 O O . ASN A 1 27 ? -26.556 22.106 -5.752 1.00 50.40 27 ASN A O 17
ATOM 18558 N N . THR A 1 28 ? -24.880 22.598 -4.333 1.00 31.52 28 THR A N 17
ATOM 18559 C CA . THR A 1 28 ? -24.001 23.111 -5.376 1.00 13.12 28 THR A CA 17
ATOM 18560 C C . THR A 1 28 ? -23.531 21.993 -6.299 1.00 30.34 28 THR A C 17
ATOM 18561 O O . THR A 1 28 ? -23.317 20.862 -5.861 1.00 11.33 28 THR A O 17
ATOM 18572 N N . SER A 1 29 ? -23.371 22.315 -7.578 1.00 52.21 29 SER A N 17
ATOM 18573 C CA . SER A 1 29 ? -22.929 21.336 -8.564 1.00 23.02 29 SER A CA 17
ATOM 18574 C C . SER A 1 29 ? -21.975 21.972 -9.571 1.00 73.41 29 SER A C 17
ATOM 18575 O O . SER A 1 29 ? -22.317 22.952 -10.233 1.00 60.11 29 SER A O 17
ATOM 18583 N N . TYR A 1 30 ? -20.778 21.406 -9.681 1.00 13.41 30 TYR A N 17
ATOM 18584 C CA . TYR A 1 30 ? -19.773 21.918 -10.605 1.00 12.20 30 TYR A CA 17
ATOM 18585 C C . TYR A 1 30 ? -19.716 21.070 -11.872 1.00 25.13 30 TYR A C 17
ATOM 18586 O O . TYR A 1 30 ? -19.471 19.864 -11.815 1.00 73.11 30 TYR A O 17
ATOM 18604 N N . LEU A 1 31 ? -19.941 21.709 -13.014 1.00 74.33 31 LEU A N 17
ATOM 18605 C CA . LEU A 1 31 ? -19.915 21.015 -14.297 1.00 63.31 31 LEU A CA 17
ATOM 18606 C C . LEU A 1 31 ? -18.528 21.091 -14.929 1.00 34.43 31 LEU A C 17
ATOM 18607 O O . LEU A 1 31 ? -18.055 22.170 -15.284 1.00 23.01 31 LEU A O 17
ATOM 18623 N N . VAL A 1 32 ? -17.883 19.937 -15.068 1.00 20.24 32 VAL A N 17
ATOM 18624 C CA . VAL A 1 32 ? -16.552 19.872 -15.660 1.00 32.23 32 VAL A CA 17
ATOM 18625 C C . VAL A 1 32 ? -16.526 18.920 -16.850 1.00 31.40 32 VAL A C 17
ATOM 18626 O O . VAL A 1 32 ? -17.206 17.893 -16.853 1.00 65.21 32 VAL A O 17
ATOM 18639 N N . LYS A 1 33 ? -15.737 19.266 -17.861 1.00 2.51 33 LYS A N 17
ATOM 18640 C CA . LYS A 1 33 ? -15.619 18.443 -19.058 1.00 73.41 33 LYS A CA 17
ATOM 18641 C C . LYS A 1 33 ? -14.419 17.507 -18.959 1.00 30.42 33 LYS A C 17
ATOM 18642 O O . LYS A 1 33 ? -13.847 17.328 -17.883 1.00 72.44 33 LYS A O 17
ATOM 18661 N N . TRP A 1 34 ? -14.042 16.914 -20.086 1.00 33.11 34 TRP A N 17
ATOM 18662 C CA . TRP A 1 34 ? -12.908 15.997 -20.125 1.00 54.22 34 TRP A CA 17
ATOM 18663 C C . TRP A 1 34 ? -11.980 16.330 -21.288 1.00 23.33 34 TRP A C 17
ATOM 18664 O O . TRP A 1 34 ? -12.149 15.822 -22.396 1.00 75.43 34 TRP A O 17
ATOM 18685 N N . LYS A 1 35 ? -10.997 17.186 -21.028 1.00 60.53 35 LYS A N 17
ATOM 18686 C CA . LYS A 1 35 ? -10.039 17.585 -22.053 1.00 14.23 35 LYS A CA 17
ATOM 18687 C C . LYS A 1 35 ? -10.756 18.132 -23.283 1.00 63.35 35 LYS A C 17
ATOM 18688 O O . LYS A 1 35 ? -10.291 17.962 -24.410 1.00 1.42 35 LYS A O 17
ATOM 18707 N N . ASN A 1 36 ? -11.889 18.789 -23.060 1.00 10.12 36 ASN A N 17
ATOM 18708 C CA . ASN A 1 36 ? -12.669 19.361 -24.151 1.00 42.52 36 ASN A CA 17
ATOM 18709 C C . ASN A 1 36 ? -13.191 18.268 -25.078 1.00 41.25 36 ASN A C 17
ATOM 18710 O O . ASN A 1 36 ? -13.613 18.542 -26.202 1.00 61.03 36 ASN A O 17
ATOM 18721 N N . TYR A 1 37 ? -13.160 17.030 -24.600 1.00 23.43 37 TYR A N 17
ATOM 18722 C CA . TYR A 1 37 ? -13.628 15.894 -25.386 1.00 2.32 37 TYR A CA 17
ATOM 18723 C C . TYR A 1 37 ? -15.132 15.982 -25.628 1.00 45.51 37 TYR A C 17
ATOM 18724 O O . TYR A 1 37 ? -15.656 15.384 -26.567 1.00 54.43 37 TYR A O 17
ATOM 18742 N N . SER A 1 38 ? -15.819 16.734 -24.774 1.00 21.22 38 SER A N 17
ATOM 18743 C CA . SER A 1 38 ? -17.263 16.899 -24.892 1.00 1.13 38 SER A CA 17
ATOM 18744 C C . SER A 1 38 ? -17.759 18.013 -23.975 1.00 22.04 38 SER A C 17
ATOM 18745 O O . SER A 1 38 ? -18.443 17.758 -22.984 1.00 31.23 38 SER A O 17
ATOM 18753 N N . SER A 1 39 ? -17.408 19.250 -24.313 1.00 31.41 39 SER A N 17
ATOM 18754 C CA . SER A 1 39 ? -17.814 20.403 -23.519 1.00 5.52 39 SER A CA 17
ATOM 18755 C C . SER A 1 39 ? -19.313 20.370 -23.238 1.00 41.25 39 SER A C 17
ATOM 18756 O O . SER A 1 39 ? -19.777 20.874 -22.215 1.00 62.12 39 SER A O 17
ATOM 18764 N N . LYS A 1 40 ? -20.067 19.773 -24.155 1.00 44.14 40 LYS A N 17
ATOM 18765 C CA . LYS A 1 40 ? -21.514 19.671 -24.009 1.00 42.40 40 LYS A CA 17
ATOM 18766 C C . LYS A 1 40 ? -21.884 18.582 -23.007 1.00 51.52 40 LYS A C 17
ATOM 18767 O O . LYS A 1 40 ? -22.568 18.843 -22.017 1.00 43.20 40 LYS A O 17
ATOM 18786 N N . ASP A 1 41 ? -21.428 17.363 -23.270 1.00 43.03 41 ASP A N 17
ATOM 18787 C CA . ASP A 1 41 ? -21.709 16.235 -22.390 1.00 70.21 41 ASP A CA 17
ATOM 18788 C C . ASP A 1 41 ? -21.177 16.496 -20.985 1.00 3.34 41 ASP A C 17
ATOM 18789 O O . ASP A 1 41 ? -21.941 16.561 -20.023 1.00 31.20 41 ASP A O 17
ATOM 18798 N N . ASN A 1 42 ? -19.861 16.645 -20.874 1.00 25.20 42 ASN A N 17
ATOM 18799 C CA . ASN A 1 42 ? -19.226 16.897 -19.586 1.00 5.44 42 ASN A CA 17
ATOM 18800 C C . ASN A 1 42 ? -19.844 16.029 -18.494 1.00 54.05 42 ASN A C 17
ATOM 18801 O O . ASN A 1 42 ? -20.549 15.060 -18.781 1.00 1.23 42 ASN A O 17
ATOM 18812 N N . THR A 1 43 ? -19.577 16.383 -17.241 1.00 71.11 43 THR A N 17
ATOM 18813 C CA . THR A 1 43 ? -20.107 15.637 -16.107 1.00 24.32 43 THR A CA 17
ATOM 18814 C C . THR A 1 43 ? -20.339 16.550 -14.908 1.00 61.43 43 THR A C 17
ATOM 18815 O O . THR A 1 43 ? -19.560 17.469 -14.657 1.00 13.42 43 THR A O 17
ATOM 18826 N N . TRP A 1 44 ? -21.413 16.289 -14.172 1.00 40.30 44 TRP A N 17
ATOM 18827 C CA . TRP A 1 44 ? -21.747 17.088 -12.998 1.00 41.34 44 TRP A CA 17
ATOM 18828 C C . TRP A 1 44 ? -21.095 16.514 -11.745 1.00 75.43 44 TRP A C 17
ATOM 18829 O O . TRP A 1 44 ? -21.181 15.314 -11.486 1.00 61.21 44 TRP A O 17
ATOM 18850 N N . GLU A 1 45 ? -20.445 17.378 -10.972 1.00 34.41 45 GLU A N 17
ATOM 18851 C CA . GLU A 1 45 ? -19.779 16.953 -9.746 1.00 54.40 45 GLU A CA 17
ATOM 18852 C C . GLU A 1 45 ? -19.999 17.969 -8.628 1.00 71.42 45 GLU A C 17
ATOM 18853 O O . GLU A 1 45 ? -19.666 19.146 -8.768 1.00 21.01 45 GLU A O 17
ATOM 18865 N N . THR A 1 46 ? -20.563 17.504 -7.517 1.00 54.45 46 THR A N 17
ATOM 18866 C CA . THR A 1 46 ? -20.830 18.370 -6.376 1.00 1.40 46 THR A CA 17
ATOM 18867 C C . THR A 1 46 ? -19.636 19.270 -6.078 1.00 11.20 46 THR A C 17
ATOM 18868 O O . THR A 1 46 ? -18.491 18.904 -6.340 1.00 30.32 46 THR A O 17
ATOM 18879 N N . GLU A 1 47 ? -19.912 20.449 -5.528 1.00 62.14 47 GLU A N 17
ATOM 18880 C CA . GLU A 1 47 ? -18.859 21.401 -5.195 1.00 65.32 47 GLU A CA 17
ATOM 18881 C C . GLU A 1 47 ? -17.864 20.790 -4.212 1.00 32.30 47 GLU A C 17
ATOM 18882 O O . GLU A 1 47 ? -16.711 21.213 -4.136 1.00 25.41 47 GLU A O 17
ATOM 18894 N N . ASP A 1 48 ? -18.320 19.793 -3.461 1.00 53.31 48 ASP A N 17
ATOM 18895 C CA . ASP A 1 48 ? -17.472 19.123 -2.483 1.00 21.14 48 ASP A CA 17
ATOM 18896 C C . ASP A 1 48 ? -16.843 17.867 -3.078 1.00 74.11 48 ASP A C 17
ATOM 18897 O O . ASP A 1 48 ? -16.095 17.157 -2.406 1.00 42.12 48 ASP A O 17
ATOM 18906 N N . ASP A 1 49 ? -17.154 17.598 -4.341 1.00 42.55 49 ASP A N 17
ATOM 18907 C CA . ASP A 1 49 ? -16.620 16.428 -5.028 1.00 25.01 49 ASP A CA 17
ATOM 18908 C C . ASP A 1 49 ? -15.839 16.837 -6.273 1.00 52.32 49 ASP A C 17
ATOM 18909 O O . ASP A 1 49 ? -15.204 16.005 -6.921 1.00 30.20 49 ASP A O 17
ATOM 18918 N N . ILE A 1 50 ? -15.893 18.124 -6.602 1.00 64.53 50 ILE A N 17
ATOM 18919 C CA . ILE A 1 50 ? -15.191 18.643 -7.770 1.00 22.44 50 ILE A CA 17
ATOM 18920 C C . ILE A 1 50 ? -13.855 19.265 -7.377 1.00 32.54 50 ILE A C 17
ATOM 18921 O O . ILE A 1 50 ? -12.887 19.213 -8.136 1.00 34.42 50 ILE A O 17
ATOM 18937 N N . ARG A 1 51 ? -13.810 19.851 -6.185 1.00 24.01 51 ARG A N 17
ATOM 18938 C CA . ARG A 1 51 ? -12.592 20.482 -5.690 1.00 53.52 51 ARG A CA 17
ATOM 18939 C C . ARG A 1 51 ? -11.624 19.440 -5.139 1.00 60.34 51 ARG A C 17
ATOM 18940 O O . ARG A 1 51 ? -10.434 19.708 -4.973 1.00 24.22 51 ARG A O 17
ATOM 18961 N N . THR A 1 52 ? -12.143 18.248 -4.857 1.00 44.45 52 THR A N 17
ATOM 18962 C CA . THR A 1 52 ? -11.326 17.166 -4.324 1.00 65.11 52 THR A CA 17
ATOM 18963 C C . THR A 1 52 ? -10.699 16.345 -5.446 1.00 15.41 52 THR A C 17
ATOM 18964 O O . THR A 1 52 ? -9.596 15.818 -5.302 1.00 73.24 52 THR A O 17
ATOM 18975 N N . LYS A 1 53 ? -11.410 16.242 -6.564 1.00 62.30 53 LYS A N 17
ATOM 18976 C CA . LYS A 1 53 ? -10.923 15.487 -7.713 1.00 34.22 53 LYS A CA 17
ATOM 18977 C C . LYS A 1 53 ? -10.378 16.422 -8.787 1.00 42.20 53 LYS A C 17
ATOM 18978 O O . LYS A 1 53 ? -9.457 16.067 -9.523 1.00 41.42 53 LYS A O 17
ATOM 18997 N N . TYR A 1 54 ? -10.950 17.618 -8.870 1.00 74.22 54 TYR A N 17
ATOM 18998 C CA . TYR A 1 54 ? -10.522 18.604 -9.855 1.00 62.31 54 TYR A CA 17
ATOM 18999 C C . TYR A 1 54 ? -10.211 19.940 -9.188 1.00 45.24 54 TYR A C 17
ATOM 19000 O O . TYR A 1 54 ? -10.398 21.002 -9.781 1.00 73.45 54 TYR A O 17
ATOM 19018 N N . GLY A 1 55 ? -9.732 19.879 -7.949 1.00 71.12 55 GLY A N 17
ATOM 19019 C CA . GLY A 1 55 ? -9.401 21.090 -7.221 1.00 74.20 55 GLY A CA 17
ATOM 19020 C C . GLY A 1 55 ? -8.453 21.988 -7.990 1.00 22.01 55 GLY A C 17
ATOM 19021 O O . GLY A 1 55 ? -8.360 23.184 -7.715 1.00 53.52 55 GLY A O 17
ATOM 19025 N N . ASP A 1 56 ? -7.745 21.410 -8.954 1.00 51.44 56 ASP A N 17
ATOM 19026 C CA . ASP A 1 56 ? -6.798 22.167 -9.765 1.00 62.42 56 ASP A CA 17
ATOM 19027 C C . ASP A 1 56 ? -7.513 23.247 -10.570 1.00 70.05 56 ASP A C 17
ATOM 19028 O O . ASP A 1 56 ? -7.142 24.420 -10.522 1.00 44.53 56 ASP A O 17
ATOM 19037 N N . LEU A 1 57 ? -8.540 22.844 -11.311 1.00 24.42 57 LEU A N 17
ATOM 19038 C CA . LEU A 1 57 ? -9.307 23.777 -12.128 1.00 40.01 57 LEU A CA 17
ATOM 19039 C C . LEU A 1 57 ? -10.361 24.494 -11.291 1.00 51.40 57 LEU A C 17
ATOM 19040 O O . LEU A 1 57 ? -10.711 25.643 -11.565 1.00 21.51 57 LEU A O 17
ATOM 19056 N N . VAL A 1 58 ? -10.863 23.810 -10.268 1.00 1.34 58 VAL A N 17
ATOM 19057 C CA . VAL A 1 58 ? -11.875 24.383 -9.388 1.00 3.02 58 VAL A CA 17
ATOM 19058 C C . VAL A 1 58 ? -11.414 25.720 -8.818 1.00 33.00 58 VAL A C 17
ATOM 19059 O O . VAL A 1 58 ? -12.194 26.668 -8.723 1.00 73.25 58 VAL A O 17
ATOM 19072 N N . ASP A 1 59 ? -10.143 25.789 -8.440 1.00 3.11 59 ASP A N 17
ATOM 19073 C CA . ASP A 1 59 ? -9.577 27.011 -7.880 1.00 43.13 59 ASP A CA 17
ATOM 19074 C C . ASP A 1 59 ? -9.225 28.003 -8.985 1.00 34.20 59 ASP A C 17
ATOM 19075 O O . ASP A 1 59 ? -8.691 29.079 -8.719 1.00 44.43 59 ASP A O 17
ATOM 19084 N N . ASP A 1 60 ? -9.529 27.632 -10.224 1.00 64.00 60 ASP A N 17
ATOM 19085 C CA . ASP A 1 60 ? -9.245 28.489 -11.370 1.00 21.34 60 ASP A CA 17
ATOM 19086 C C . ASP A 1 60 ? -10.537 29.010 -11.991 1.00 43.50 60 ASP A C 17
ATOM 19087 O O . ASP A 1 60 ? -10.525 29.979 -12.751 1.00 73.00 60 ASP A O 17
ATOM 19096 N N . PHE A 1 61 ? -11.649 28.361 -11.664 1.00 11.44 61 PHE A N 17
ATOM 19097 C CA . PHE A 1 61 ? -12.949 28.758 -12.191 1.00 53.42 61 PHE A CA 17
ATOM 19098 C C . PHE A 1 61 ? -13.737 29.555 -11.155 1.00 4.12 61 PHE A C 17
ATOM 19099 O O . PHE A 1 61 ? -14.022 30.736 -11.351 1.00 61.21 61 PHE A O 17
ATOM 19116 N N . GLU A 1 62 ? -14.084 28.899 -10.052 1.00 54.11 62 GLU A N 17
ATOM 19117 C CA . GLU A 1 62 ? -14.840 29.546 -8.986 1.00 21.23 62 GLU A CA 17
ATOM 19118 C C . GLU A 1 62 ? -14.085 30.754 -8.439 1.00 43.15 62 GLU A C 17
ATOM 19119 O O . GLU A 1 62 ? -14.688 31.751 -8.043 1.00 35.04 62 GLU A O 17
ATOM 19131 N N . LYS A 1 63 ? -12.760 30.658 -8.422 1.00 24.42 63 LYS A N 17
ATOM 19132 C CA . LYS A 1 63 ? -11.920 31.741 -7.926 1.00 4.25 63 LYS A CA 17
ATOM 19133 C C . LYS A 1 63 ? -11.916 32.916 -8.899 1.00 25.24 63 LYS A C 17
ATOM 19134 O O . LYS A 1 63 ? -11.393 33.986 -8.592 1.00 4.14 63 LYS A O 17
ATOM 19153 N N . ASN A 1 64 ? -12.503 32.708 -10.072 1.00 73.05 64 ASN A N 17
ATOM 19154 C CA . ASN A 1 64 ? -12.568 33.751 -11.090 1.00 61.31 64 ASN A CA 17
ATOM 19155 C C . ASN A 1 64 ? -13.956 34.382 -11.135 1.00 10.13 64 ASN A C 17
ATOM 19156 O O . ASN A 1 64 ? -14.096 35.577 -11.392 1.00 13.43 64 ASN A O 17
ATOM 19167 N N . GLN A 1 65 ? -14.978 33.570 -10.882 1.00 43.30 65 GLN A N 17
ATOM 19168 C CA . GLN A 1 65 ? -16.355 34.050 -10.893 1.00 63.15 65 GLN A CA 17
ATOM 19169 C C . GLN A 1 65 ? -16.813 34.423 -9.487 1.00 61.25 65 GLN A C 17
ATOM 19170 O O . GLN A 1 65 ? -17.901 34.969 -9.302 1.00 5.23 65 GLN A O 17
ATOM 19184 N N . LYS A 1 66 ? -15.977 34.124 -8.499 1.00 63.22 66 LYS A N 17
ATOM 19185 C CA . LYS A 1 66 ? -16.294 34.428 -7.109 1.00 73.10 66 LYS A CA 17
ATOM 19186 C C . LYS A 1 66 ? -16.672 35.897 -6.946 1.00 24.21 66 LYS A C 17
ATOM 19187 O O . LYS A 1 66 ? -17.461 36.252 -6.070 1.00 42.44 66 LYS A O 17
ATOM 19206 N N . LYS A 1 67 ? -16.104 36.747 -7.795 1.00 60.52 67 LYS A N 17
ATOM 19207 C CA . LYS A 1 67 ? -16.382 38.177 -7.748 1.00 33.02 67 LYS A CA 17
ATOM 19208 C C . LYS A 1 67 ? -16.652 38.725 -9.145 1.00 43.54 67 LYS A C 17
ATOM 19209 O O . LYS A 1 67 ? -17.729 38.522 -9.706 1.00 21.41 67 LYS A O 17
ATOM 19228 N N . MET A 1 1 ? 8.949 -7.143 -16.175 1.00 5.11 1 MET A N 18
ATOM 19229 C CA . MET A 1 1 ? 9.171 -6.236 -17.296 1.00 30.45 1 MET A CA 18
ATOM 19230 C C . MET A 1 1 ? 7.866 -5.955 -18.033 1.00 71.14 1 MET A C 18
ATOM 19231 O O . MET A 1 1 ? 7.866 -5.688 -19.236 1.00 0.25 1 MET A O 18
ATOM 19245 N N . HIS A 1 2 ? 6.755 -6.017 -17.306 1.00 72.33 2 HIS A N 18
ATOM 19246 C CA . HIS A 1 2 ? 5.443 -5.769 -17.893 1.00 14.23 2 HIS A CA 18
ATOM 19247 C C . HIS A 1 2 ? 4.598 -4.885 -16.980 1.00 2.22 2 HIS A C 18
ATOM 19248 O O . HIS A 1 2 ? 3.819 -5.381 -16.165 1.00 41.13 2 HIS A O 18
ATOM 19262 N N . HIS A 1 3 ? 4.759 -3.573 -17.121 1.00 13.32 3 HIS A N 18
ATOM 19263 C CA . HIS A 1 3 ? 4.011 -2.619 -16.308 1.00 60.55 3 HIS A CA 18
ATOM 19264 C C . HIS A 1 3 ? 3.947 -1.257 -16.991 1.00 42.52 3 HIS A C 18
ATOM 19265 O O . HIS A 1 3 ? 4.781 -0.935 -17.838 1.00 63.33 3 HIS A O 18
ATOM 19279 N N . HIS A 1 4 ? 2.952 -0.459 -16.618 1.00 14.24 4 HIS A N 18
ATOM 19280 C CA . HIS A 1 4 ? 2.779 0.870 -17.194 1.00 71.32 4 HIS A CA 18
ATOM 19281 C C . HIS A 1 4 ? 2.647 1.924 -16.099 1.00 51.25 4 HIS A C 18
ATOM 19282 O O . HIS A 1 4 ? 1.993 1.698 -15.081 1.00 30.12 4 HIS A O 18
ATOM 19296 N N . HIS A 1 5 ? 3.273 3.077 -16.316 1.00 72.21 5 HIS A N 18
ATOM 19297 C CA . HIS A 1 5 ? 3.225 4.166 -15.347 1.00 43.35 5 HIS A CA 18
ATOM 19298 C C . HIS A 1 5 ? 3.874 5.426 -15.914 1.00 72.32 5 HIS A C 18
ATOM 19299 O O . HIS A 1 5 ? 4.821 5.350 -16.698 1.00 32.02 5 HIS A O 18
ATOM 19313 N N . HIS A 1 6 ? 3.357 6.583 -15.513 1.00 44.24 6 HIS A N 18
ATOM 19314 C CA . HIS A 1 6 ? 3.886 7.859 -15.982 1.00 3.33 6 HIS A CA 18
ATOM 19315 C C . HIS A 1 6 ? 3.214 9.024 -15.261 1.00 32.45 6 HIS A C 18
ATOM 19316 O O . HIS A 1 6 ? 2.002 9.016 -15.044 1.00 55.42 6 HIS A O 18
ATOM 19330 N N . HIS A 1 7 ? 4.009 10.022 -14.890 1.00 12.50 7 HIS A N 18
ATOM 19331 C CA . HIS A 1 7 ? 3.490 11.194 -14.193 1.00 21.03 7 HIS A CA 18
ATOM 19332 C C . HIS A 1 7 ? 2.860 10.799 -12.860 1.00 65.34 7 HIS A C 18
ATOM 19333 O O . HIS A 1 7 ? 2.796 9.618 -12.521 1.00 34.23 7 HIS A O 18
ATOM 19347 N N . GLU A 1 8 ? 2.399 11.795 -12.111 1.00 21.24 8 GLU A N 18
ATOM 19348 C CA . GLU A 1 8 ? 1.776 11.550 -10.815 1.00 25.30 8 GLU A CA 18
ATOM 19349 C C . GLU A 1 8 ? 0.357 12.109 -10.779 1.00 21.20 8 GLU A C 18
ATOM 19350 O O . GLU A 1 8 ? 0.130 13.226 -10.315 1.00 55.32 8 GLU A O 18
ATOM 19362 N N . VAL A 1 9 ? -0.595 11.323 -11.273 1.00 2.33 9 VAL A N 18
ATOM 19363 C CA . VAL A 1 9 ? -1.992 11.738 -11.297 1.00 53.32 9 VAL A CA 18
ATOM 19364 C C . VAL A 1 9 ? -2.921 10.559 -11.030 1.00 64.11 9 VAL A C 18
ATOM 19365 O O . VAL A 1 9 ? -3.664 10.111 -11.904 1.00 5.31 9 VAL A O 18
ATOM 19378 N N . PRO A 1 10 ? -2.880 10.042 -9.793 1.00 64.01 10 PRO A N 18
ATOM 19379 C CA . PRO A 1 10 ? -3.712 8.908 -9.381 1.00 61.31 10 PRO A CA 18
ATOM 19380 C C . PRO A 1 10 ? -5.188 9.277 -9.284 1.00 11.14 10 PRO A C 18
ATOM 19381 O O . PRO A 1 10 ? -5.714 9.485 -8.190 1.00 44.25 10 PRO A O 18
ATOM 19392 N N . GLN A 1 11 ? -5.851 9.356 -10.433 1.00 42.10 11 GLN A N 18
ATOM 19393 C CA . GLN A 1 11 ? -7.267 9.701 -10.476 1.00 21.24 11 GLN A CA 18
ATOM 19394 C C . GLN A 1 11 ? -7.782 9.710 -11.911 1.00 71.51 11 GLN A C 18
ATOM 19395 O O . GLN A 1 11 ? -8.888 9.243 -12.189 1.00 4.23 11 GLN A O 18
ATOM 19409 N N . THR A 1 12 ? -6.974 10.244 -12.822 1.00 21.34 12 THR A N 18
ATOM 19410 C CA . THR A 1 12 ? -7.348 10.315 -14.228 1.00 73.33 12 THR A CA 18
ATOM 19411 C C . THR A 1 12 ? -6.252 10.975 -15.056 1.00 63.55 12 THR A C 18
ATOM 19412 O O . THR A 1 12 ? -5.465 10.296 -15.717 1.00 31.42 12 THR A O 18
ATOM 19423 N N . PHE A 1 13 ? -6.204 12.302 -15.017 1.00 34.02 13 PHE A N 18
ATOM 19424 C CA . PHE A 1 13 ? -5.203 13.054 -15.764 1.00 73.14 13 PHE A CA 18
ATOM 19425 C C . PHE A 1 13 ? -5.345 14.552 -15.509 1.00 74.42 13 PHE A C 18
ATOM 19426 O O . PHE A 1 13 ? -5.054 15.370 -16.380 1.00 42.15 13 PHE A O 18
ATOM 19443 N N . GLU A 1 14 ? -5.796 14.901 -14.308 1.00 52.14 14 GLU A N 18
ATOM 19444 C CA . GLU A 1 14 ? -5.978 16.300 -13.939 1.00 75.10 14 GLU A CA 18
ATOM 19445 C C . GLU A 1 14 ? -7.054 16.955 -14.801 1.00 61.33 14 GLU A C 18
ATOM 19446 O O . GLU A 1 14 ? -6.881 17.121 -16.009 1.00 35.41 14 GLU A O 18
ATOM 19458 N N . VAL A 1 15 ? -8.165 17.324 -14.172 1.00 1.31 15 VAL A N 18
ATOM 19459 C CA . VAL A 1 15 ? -9.269 17.961 -14.880 1.00 42.30 15 VAL A CA 18
ATOM 19460 C C . VAL A 1 15 ? -8.802 19.215 -15.611 1.00 71.14 15 VAL A C 18
ATOM 19461 O O . VAL A 1 15 ? -7.860 19.880 -15.183 1.00 64.13 15 VAL A O 18
ATOM 19474 N N . GLU A 1 16 ? -9.469 19.531 -16.717 1.00 12.30 16 GLU A N 18
ATOM 19475 C CA . GLU A 1 16 ? -9.122 20.706 -17.508 1.00 62.22 16 GLU A CA 18
ATOM 19476 C C . GLU A 1 16 ? -9.525 21.988 -16.785 1.00 74.33 16 GLU A C 18
ATOM 19477 O O . GLU A 1 16 ? -8.674 22.787 -16.395 1.00 53.12 16 GLU A O 18
ATOM 19489 N N . ARG A 1 17 ? -10.829 22.176 -16.611 1.00 54.32 17 ARG A N 18
ATOM 19490 C CA . ARG A 1 17 ? -11.347 23.361 -15.937 1.00 43.13 17 ARG A CA 18
ATOM 19491 C C . ARG A 1 17 ? -12.856 23.257 -15.736 1.00 24.42 17 ARG A C 18
ATOM 19492 O O . ARG A 1 17 ? -13.514 22.406 -16.335 1.00 31.22 17 ARG A O 18
ATOM 19513 N N . ILE A 1 18 ? -13.396 24.127 -14.889 1.00 62.51 18 ILE A N 18
ATOM 19514 C CA . ILE A 1 18 ? -14.826 24.132 -14.610 1.00 13.15 18 ILE A CA 18
ATOM 19515 C C . ILE A 1 18 ? -15.619 24.637 -15.810 1.00 71.14 18 ILE A C 18
ATOM 19516 O O . ILE A 1 18 ? -15.518 25.804 -16.189 1.00 11.15 18 ILE A O 18
ATOM 19532 N N . VAL A 1 19 ? -16.410 23.750 -16.406 1.00 31.23 19 VAL A N 18
ATOM 19533 C CA . VAL A 1 19 ? -17.223 24.106 -17.562 1.00 74.53 19 VAL A CA 18
ATOM 19534 C C . VAL A 1 19 ? -18.215 25.211 -17.218 1.00 34.34 19 VAL A C 18
ATOM 19535 O O . VAL A 1 19 ? -18.201 26.283 -17.823 1.00 22.33 19 VAL A O 18
ATOM 19548 N N . ARG A 1 20 ? -19.076 24.942 -16.241 1.00 40.31 20 ARG A N 18
ATOM 19549 C CA . ARG A 1 20 ? -20.076 25.914 -15.816 1.00 32.02 20 ARG A CA 18
ATOM 19550 C C . ARG A 1 20 ? -20.546 25.624 -14.393 1.00 62.43 20 ARG A C 18
ATOM 19551 O O . ARG A 1 20 ? -19.978 24.779 -13.700 1.00 50.14 20 ARG A O 18
ATOM 19572 N N . LYS A 1 21 ? -21.586 26.330 -13.964 1.00 31.35 21 LYS A N 18
ATOM 19573 C CA . LYS A 1 21 ? -22.134 26.149 -12.624 1.00 62.44 21 LYS A CA 18
ATOM 19574 C C . LYS A 1 21 ? -23.598 26.573 -12.573 1.00 71.35 21 LYS A C 18
ATOM 19575 O O . LYS A 1 21 ? -24.053 27.372 -13.392 1.00 63.02 21 LYS A O 18
ATOM 19594 N N . LYS A 1 22 ? -24.332 26.034 -11.606 1.00 31.50 22 LYS A N 18
ATOM 19595 C CA . LYS A 1 22 ? -25.745 26.358 -11.446 1.00 24.44 22 LYS A CA 18
ATOM 19596 C C . LYS A 1 22 ? -26.294 25.771 -10.149 1.00 63.22 22 LYS A C 18
ATOM 19597 O O . LYS A 1 22 ? -25.892 24.685 -9.729 1.00 41.15 22 LYS A O 18
ATOM 19616 N N . ILE A 1 23 ? -27.214 26.494 -9.521 1.00 11.23 23 ILE A N 18
ATOM 19617 C CA . ILE A 1 23 ? -27.819 26.043 -8.274 1.00 14.11 23 ILE A CA 18
ATOM 19618 C C . ILE A 1 23 ? -29.281 25.661 -8.479 1.00 73.12 23 ILE A C 18
ATOM 19619 O O . ILE A 1 23 ? -29.962 26.211 -9.345 1.00 15.14 23 ILE A O 18
ATOM 19635 N N . VAL A 1 24 ? -29.759 24.715 -7.676 1.00 45.22 24 VAL A N 18
ATOM 19636 C CA . VAL A 1 24 ? -31.141 24.261 -7.767 1.00 61.22 24 VAL A CA 18
ATOM 19637 C C . VAL A 1 24 ? -31.761 24.108 -6.383 1.00 74.21 24 VAL A C 18
ATOM 19638 O O . VAL A 1 24 ? -31.248 23.373 -5.538 1.00 50.34 24 VAL A O 18
ATOM 19651 N N . HIS A 1 25 ? -32.870 24.806 -6.157 1.00 61.20 25 HIS A N 18
ATOM 19652 C CA . HIS A 1 25 ? -33.562 24.747 -4.875 1.00 33.24 25 HIS A CA 18
ATOM 19653 C C . HIS A 1 25 ? -32.623 25.122 -3.732 1.00 61.33 25 HIS A C 18
ATOM 19654 O O . HIS A 1 25 ? -32.826 24.714 -2.589 1.00 41.34 25 HIS A O 18
ATOM 19668 N N . GLY A 1 26 ? -31.593 25.901 -4.050 1.00 72.43 26 GLY A N 18
ATOM 19669 C CA . GLY A 1 26 ? -30.638 26.316 -3.040 1.00 43.32 26 GLY A CA 18
ATOM 19670 C C . GLY A 1 26 ? -29.427 25.406 -2.978 1.00 40.41 26 GLY A C 18
ATOM 19671 O O . GLY A 1 26 ? -28.604 25.518 -2.070 1.00 53.33 26 GLY A O 18
ATOM 19675 N N . ASN A 1 27 ? -29.318 24.501 -3.945 1.00 54.55 27 ASN A N 18
ATOM 19676 C CA . ASN A 1 27 ? -28.200 23.567 -3.996 1.00 32.45 27 ASN A CA 18
ATOM 19677 C C . ASN A 1 27 ? -27.268 23.896 -5.157 1.00 62.54 27 ASN A C 18
ATOM 19678 O O . ASN A 1 27 ? -27.588 23.636 -6.318 1.00 43.41 27 ASN A O 18
ATOM 19689 N N . THR A 1 28 ? -26.111 24.468 -4.837 1.00 73.04 28 THR A N 18
ATOM 19690 C CA . THR A 1 28 ? -25.132 24.833 -5.853 1.00 52.03 28 THR A CA 18
ATOM 19691 C C . THR A 1 28 ? -24.525 23.594 -6.502 1.00 51.40 28 THR A C 18
ATOM 19692 O O . THR A 1 28 ? -24.305 22.580 -5.840 1.00 43.12 28 THR A O 18
ATOM 19703 N N . SER A 1 29 ? -24.256 23.684 -7.801 1.00 31.34 29 SER A N 18
ATOM 19704 C CA . SER A 1 29 ? -23.677 22.568 -8.540 1.00 3.22 29 SER A CA 18
ATOM 19705 C C . SER A 1 29 ? -22.654 23.064 -9.558 1.00 21.34 29 SER A C 18
ATOM 19706 O O . SER A 1 29 ? -22.952 23.925 -10.385 1.00 51.31 29 SER A O 18
ATOM 19714 N N . TYR A 1 30 ? -21.447 22.513 -9.490 1.00 10.11 30 TYR A N 18
ATOM 19715 C CA . TYR A 1 30 ? -20.378 22.900 -10.403 1.00 72.22 30 TYR A CA 18
ATOM 19716 C C . TYR A 1 30 ? -20.178 21.844 -11.486 1.00 21.21 30 TYR A C 18
ATOM 19717 O O . TYR A 1 30 ? -19.922 20.676 -11.191 1.00 22.41 30 TYR A O 18
ATOM 19735 N N . LEU A 1 31 ? -20.296 22.263 -12.741 1.00 1.12 31 LEU A N 18
ATOM 19736 C CA . LEU A 1 31 ? -20.127 21.355 -13.870 1.00 34.00 31 LEU A CA 18
ATOM 19737 C C . LEU A 1 31 ? -18.695 21.395 -14.392 1.00 3.01 31 LEU A C 18
ATOM 19738 O O . LEU A 1 31 ? -18.255 22.399 -14.952 1.00 5.22 31 LEU A O 18
ATOM 19754 N N . VAL A 1 32 ? -17.972 20.295 -14.206 1.00 43.04 32 VAL A N 18
ATOM 19755 C CA . VAL A 1 32 ? -16.590 20.203 -14.661 1.00 64.23 32 VAL A CA 18
ATOM 19756 C C . VAL A 1 32 ? -16.408 19.045 -15.637 1.00 12.33 32 VAL A C 18
ATOM 19757 O O . VAL A 1 32 ? -17.057 18.006 -15.513 1.00 11.43 32 VAL A O 18
ATOM 19770 N N . LYS A 1 33 ? -15.521 19.231 -16.608 1.00 43.00 33 LYS A N 18
ATOM 19771 C CA . LYS A 1 33 ? -15.251 18.202 -17.605 1.00 42.34 33 LYS A CA 18
ATOM 19772 C C . LYS A 1 33 ? -14.050 17.353 -17.200 1.00 41.54 33 LYS A C 18
ATOM 19773 O O . LYS A 1 33 ? -13.618 17.383 -16.048 1.00 45.32 33 LYS A O 18
ATOM 19792 N N . TRP A 1 34 ? -13.516 16.600 -18.154 1.00 63.43 34 TRP A N 18
ATOM 19793 C CA . TRP A 1 34 ? -12.363 15.744 -17.896 1.00 73.32 34 TRP A CA 18
ATOM 19794 C C . TRP A 1 34 ? -11.307 15.910 -18.983 1.00 74.15 34 TRP A C 18
ATOM 19795 O O . TRP A 1 34 ? -11.322 15.202 -19.991 1.00 12.30 34 TRP A O 18
ATOM 19816 N N . LYS A 1 35 ? -10.391 16.849 -18.774 1.00 12.12 35 LYS A N 18
ATOM 19817 C CA . LYS A 1 35 ? -9.326 17.108 -19.735 1.00 60.33 35 LYS A CA 18
ATOM 19818 C C . LYS A 1 35 ? -9.899 17.383 -21.122 1.00 35.23 35 LYS A C 18
ATOM 19819 O O . LYS A 1 35 ? -9.294 17.035 -22.134 1.00 45.23 35 LYS A O 18
ATOM 19838 N N . ASN A 1 36 ? -11.071 18.010 -21.159 1.00 5.41 36 ASN A N 18
ATOM 19839 C CA . ASN A 1 36 ? -11.725 18.333 -22.422 1.00 30.03 36 ASN A CA 18
ATOM 19840 C C . ASN A 1 36 ? -12.097 17.063 -23.182 1.00 4.43 36 ASN A C 18
ATOM 19841 O O . ASN A 1 36 ? -12.384 17.105 -24.378 1.00 41.22 36 ASN A O 18
ATOM 19852 N N . TYR A 1 37 ? -12.089 15.936 -22.479 1.00 14.33 37 TYR A N 18
ATOM 19853 C CA . TYR A 1 37 ? -12.424 14.654 -23.087 1.00 1.01 37 TYR A CA 18
ATOM 19854 C C . TYR A 1 37 ? -13.892 14.613 -23.499 1.00 33.13 37 TYR A C 18
ATOM 19855 O O . TYR A 1 37 ? -14.283 13.836 -24.370 1.00 22.33 37 TYR A O 18
ATOM 19873 N N . SER A 1 38 ? -14.701 15.456 -22.866 1.00 14.43 38 SER A N 18
ATOM 19874 C CA . SER A 1 38 ? -16.128 15.516 -23.163 1.00 22.52 38 SER A CA 18
ATOM 19875 C C . SER A 1 38 ? -16.764 16.749 -22.529 1.00 40.13 38 SER A C 18
ATOM 19876 O O . SER A 1 38 ? -17.544 16.642 -21.583 1.00 50.31 38 SER A O 18
ATOM 19884 N N . SER A 1 39 ? -16.424 17.920 -23.059 1.00 14.14 39 SER A N 18
ATOM 19885 C CA . SER A 1 39 ? -16.959 19.175 -22.544 1.00 5.44 39 SER A CA 18
ATOM 19886 C C . SER A 1 39 ? -18.478 19.111 -22.425 1.00 12.21 39 SER A C 18
ATOM 19887 O O . SER A 1 39 ? -19.075 19.772 -21.575 1.00 12.40 39 SER A O 18
ATOM 19895 N N . LYS A 1 40 ? -19.099 18.310 -23.284 1.00 20.22 40 LYS A N 18
ATOM 19896 C CA . LYS A 1 40 ? -20.549 18.156 -23.277 1.00 1.12 40 LYS A CA 18
ATOM 19897 C C . LYS A 1 40 ? -20.995 17.257 -22.129 1.00 32.35 40 LYS A C 18
ATOM 19898 O O . LYS A 1 40 ? -21.804 17.658 -21.292 1.00 30.14 40 LYS A O 18
ATOM 19917 N N . ASP A 1 41 ? -20.462 16.040 -22.094 1.00 52.44 41 ASP A N 18
ATOM 19918 C CA . ASP A 1 41 ? -20.804 15.085 -21.047 1.00 2.01 41 ASP A CA 18
ATOM 19919 C C . ASP A 1 41 ? -20.457 15.642 -19.670 1.00 21.35 41 ASP A C 18
ATOM 19920 O O . ASP A 1 41 ? -21.335 15.841 -18.831 1.00 44.20 41 ASP A O 18
ATOM 19929 N N . ASN A 1 42 ? -19.171 15.889 -19.444 1.00 2.13 42 ASN A N 18
ATOM 19930 C CA . ASN A 1 42 ? -18.707 16.421 -18.167 1.00 55.22 42 ASN A CA 18
ATOM 19931 C C . ASN A 1 42 ? -19.417 15.737 -17.003 1.00 21.41 42 ASN A C 18
ATOM 19932 O O . ASN A 1 42 ? -20.055 14.697 -17.174 1.00 13.50 42 ASN A O 18
ATOM 19943 N N . THR A 1 43 ? -19.301 16.327 -15.817 1.00 73.31 43 THR A N 18
ATOM 19944 C CA . THR A 1 43 ? -19.930 15.774 -14.624 1.00 54.51 43 THR A CA 18
ATOM 19945 C C . THR A 1 43 ? -20.301 16.876 -13.638 1.00 53.20 43 THR A C 18
ATOM 19946 O O . THR A 1 43 ? -19.570 17.854 -13.482 1.00 22.14 43 THR A O 18
ATOM 19957 N N . TRP A 1 44 ? -21.440 16.711 -12.975 1.00 52.43 44 TRP A N 18
ATOM 19958 C CA . TRP A 1 44 ? -21.907 17.693 -12.003 1.00 14.11 44 TRP A CA 18
ATOM 19959 C C . TRP A 1 44 ? -21.366 17.382 -10.612 1.00 44.11 44 TRP A C 18
ATOM 19960 O O . TRP A 1 44 ? -21.440 16.245 -10.148 1.00 12.11 44 TRP A O 18
ATOM 19981 N N . GLU A 1 45 ? -20.821 18.400 -9.953 1.00 22.24 45 GLU A N 18
ATOM 19982 C CA . GLU A 1 45 ? -20.266 18.233 -8.614 1.00 72.44 45 GLU A CA 18
ATOM 19983 C C . GLU A 1 45 ? -20.629 19.417 -7.723 1.00 75.21 45 GLU A C 18
ATOM 19984 O O . GLU A 1 45 ? -20.318 20.566 -8.039 1.00 23.43 45 GLU A O 18
ATOM 19996 N N . THR A 1 46 ? -21.292 19.129 -6.607 1.00 21.40 46 THR A N 18
ATOM 19997 C CA . THR A 1 46 ? -21.700 20.168 -5.670 1.00 62.13 46 THR A CA 18
ATOM 19998 C C . THR A 1 46 ? -20.576 21.172 -5.439 1.00 20.50 46 THR A C 18
ATOM 19999 O O . THR A 1 46 ? -19.398 20.826 -5.518 1.00 43.04 46 THR A O 18
ATOM 20010 N N . GLU A 1 47 ? -20.949 22.415 -5.152 1.00 22.11 47 GLU A N 18
ATOM 20011 C CA . GLU A 1 47 ? -19.970 23.468 -4.909 1.00 51.32 47 GLU A CA 18
ATOM 20012 C C . GLU A 1 47 ? -19.063 23.109 -3.736 1.00 35.34 47 GLU A C 18
ATOM 20013 O O . GLU A 1 47 ? -17.941 23.602 -3.631 1.00 4.42 47 GLU A O 18
ATOM 20025 N N . ASP A 1 48 ? -19.559 22.246 -2.855 1.00 55.33 48 ASP A N 18
ATOM 20026 C CA . ASP A 1 48 ? -18.795 21.819 -1.689 1.00 11.40 48 ASP A CA 18
ATOM 20027 C C . ASP A 1 48 ? -18.061 20.512 -1.969 1.00 72.31 48 ASP A C 18
ATOM 20028 O O . ASP A 1 48 ? -17.356 19.987 -1.107 1.00 44.52 48 ASP A O 18
ATOM 20037 N N . ASP A 1 49 ? -18.234 19.990 -3.179 1.00 5.14 49 ASP A N 18
ATOM 20038 C CA . ASP A 1 49 ? -17.588 18.743 -3.573 1.00 3.44 49 ASP A CA 18
ATOM 20039 C C . ASP A 1 49 ? -16.687 18.958 -4.785 1.00 22.40 49 ASP A C 18
ATOM 20040 O O . ASP A 1 49 ? -15.941 18.062 -5.182 1.00 71.22 49 ASP A O 18
ATOM 20049 N N . ILE A 1 50 ? -16.762 20.149 -5.369 1.00 33.14 50 ILE A N 18
ATOM 20050 C CA . ILE A 1 50 ? -15.954 20.480 -6.535 1.00 62.03 50 ILE A CA 18
ATOM 20051 C C . ILE A 1 50 ? -14.703 21.255 -6.135 1.00 51.33 50 ILE A C 18
ATOM 20052 O O . ILE A 1 50 ? -13.650 21.119 -6.759 1.00 12.23 50 ILE A O 18
ATOM 20068 N N . ARG A 1 51 ? -14.826 22.067 -5.091 1.00 2.44 51 ARG A N 18
ATOM 20069 C CA . ARG A 1 51 ? -13.705 22.864 -4.606 1.00 51.34 51 ARG A CA 18
ATOM 20070 C C . ARG A 1 51 ? -12.765 22.018 -3.752 1.00 54.32 51 ARG A C 18
ATOM 20071 O O . ARG A 1 51 ? -11.616 22.392 -3.517 1.00 1.41 51 ARG A O 18
ATOM 20092 N N . THR A 1 52 ? -13.262 20.875 -3.289 1.00 52.34 52 THR A N 18
ATOM 20093 C CA . THR A 1 52 ? -12.469 19.977 -2.460 1.00 43.12 52 THR A CA 18
ATOM 20094 C C . THR A 1 52 ? -11.674 18.997 -3.316 1.00 12.02 52 THR A C 18
ATOM 20095 O O . THR A 1 52 ? -10.568 18.595 -2.953 1.00 74.13 52 THR A O 18
ATOM 20106 N N . LYS A 1 53 ? -12.244 18.616 -4.454 1.00 60.20 53 LYS A N 18
ATOM 20107 C CA . LYS A 1 53 ? -11.588 17.684 -5.364 1.00 35.23 53 LYS A CA 18
ATOM 20108 C C . LYS A 1 53 ? -10.969 18.422 -6.546 1.00 52.20 53 LYS A C 18
ATOM 20109 O O . LYS A 1 53 ? -9.950 17.997 -7.091 1.00 12.10 53 LYS A O 18
ATOM 20128 N N . TYR A 1 54 ? -11.590 19.530 -6.937 1.00 22.34 54 TYR A N 18
ATOM 20129 C CA . TYR A 1 54 ? -11.100 20.327 -8.055 1.00 63.40 54 TYR A CA 18
ATOM 20130 C C . TYR A 1 54 ? -10.928 21.787 -7.649 1.00 54.34 54 TYR A C 18
ATOM 20131 O O . TYR A 1 54 ? -11.106 22.694 -8.462 1.00 2.03 54 TYR A O 18
ATOM 20149 N N . GLY A 1 55 ? -10.581 22.007 -6.385 1.00 31.12 55 GLY A N 18
ATOM 20150 C CA . GLY A 1 55 ? -10.391 23.358 -5.892 1.00 4.42 55 GLY A CA 18
ATOM 20151 C C . GLY A 1 55 ? -9.405 24.148 -6.731 1.00 15.14 55 GLY A C 18
ATOM 20152 O O . GLY A 1 55 ? -9.393 25.379 -6.691 1.00 61.55 55 GLY A O 18
ATOM 20156 N N . ASP A 1 56 ? -8.577 23.440 -7.490 1.00 41.01 56 ASP A N 18
ATOM 20157 C CA . ASP A 1 56 ? -7.583 24.083 -8.342 1.00 23.51 56 ASP A CA 18
ATOM 20158 C C . ASP A 1 56 ? -8.255 24.939 -9.411 1.00 22.42 56 ASP A C 18
ATOM 20159 O O . ASP A 1 56 ? -7.945 26.122 -9.559 1.00 70.55 56 ASP A O 18
ATOM 20168 N N . LEU A 1 57 ? -9.175 24.334 -10.154 1.00 20.44 57 LEU A N 18
ATOM 20169 C CA . LEU A 1 57 ? -9.891 25.040 -11.210 1.00 62.05 57 LEU A CA 18
ATOM 20170 C C . LEU A 1 57 ? -11.060 25.835 -10.639 1.00 1.44 57 LEU A C 18
ATOM 20171 O O . LEU A 1 57 ? -11.427 26.885 -11.166 1.00 12.50 57 LEU A O 18
ATOM 20187 N N . VAL A 1 58 ? -11.640 25.329 -9.555 1.00 1.00 58 VAL A N 18
ATOM 20188 C CA . VAL A 1 58 ? -12.765 25.994 -8.909 1.00 33.31 58 VAL A CA 18
ATOM 20189 C C . VAL A 1 58 ? -12.432 27.445 -8.581 1.00 22.34 58 VAL A C 18
ATOM 20190 O O . VAL A 1 58 ? -13.251 28.341 -8.782 1.00 0.41 58 VAL A O 18
ATOM 20203 N N . ASP A 1 59 ? -11.224 27.668 -8.075 1.00 11.33 59 ASP A N 18
ATOM 20204 C CA . ASP A 1 59 ? -10.781 29.011 -7.720 1.00 4.44 59 ASP A CA 18
ATOM 20205 C C . ASP A 1 59 ? -10.329 29.780 -8.958 1.00 32.22 59 ASP A C 18
ATOM 20206 O O . ASP A 1 59 ? -9.886 30.924 -8.863 1.00 11.52 59 ASP A O 18
ATOM 20215 N N . ASP A 1 60 ? -10.444 29.142 -10.118 1.00 1.44 60 ASP A N 18
ATOM 20216 C CA . ASP A 1 60 ? -10.048 29.766 -11.375 1.00 64.40 60 ASP A CA 18
ATOM 20217 C C . ASP A 1 60 ? -11.270 30.115 -12.217 1.00 55.24 60 ASP A C 18
ATOM 20218 O O . ASP A 1 60 ? -11.190 30.926 -13.140 1.00 55.31 60 ASP A O 18
ATOM 20227 N N . PHE A 1 61 ? -12.402 29.497 -11.894 1.00 65.23 61 PHE A N 18
ATOM 20228 C CA . PHE A 1 61 ? -13.641 29.741 -12.622 1.00 72.14 61 PHE A CA 18
ATOM 20229 C C . PHE A 1 61 ? -14.559 30.673 -11.837 1.00 2.21 61 PHE A C 18
ATOM 20230 O O . PHE A 1 61 ? -14.859 31.782 -12.278 1.00 64.14 61 PHE A O 18
ATOM 20247 N N . GLU A 1 62 ? -15.001 30.214 -10.671 1.00 33.25 62 GLU A N 18
ATOM 20248 C CA . GLU A 1 62 ? -15.886 31.006 -9.824 1.00 41.03 62 GLU A CA 18
ATOM 20249 C C . GLU A 1 62 ? -15.248 32.348 -9.476 1.00 52.04 62 GLU A C 18
ATOM 20250 O O . GLU A 1 62 ? -15.933 33.366 -9.371 1.00 73.40 62 GLU A O 18
ATOM 20262 N N . LYS A 1 63 ? -13.931 32.342 -9.299 1.00 15.24 63 LYS A N 18
ATOM 20263 C CA . LYS A 1 63 ? -13.199 33.557 -8.963 1.00 42.42 63 LYS A CA 18
ATOM 20264 C C . LYS A 1 63 ? -13.095 34.481 -10.173 1.00 1.35 63 LYS A C 18
ATOM 20265 O O . LYS A 1 63 ? -12.635 35.617 -10.060 1.00 20.30 63 LYS A O 18
ATOM 20284 N N . ASN A 1 64 ? -13.527 33.987 -11.328 1.00 63.22 64 ASN A N 18
ATOM 20285 C CA . ASN A 1 64 ? -13.483 34.769 -12.558 1.00 62.03 64 ASN A CA 18
ATOM 20286 C C . ASN A 1 64 ? -14.869 35.293 -12.920 1.00 34.24 64 ASN A C 18
ATOM 20287 O O . ASN A 1 64 ? -15.010 36.403 -13.431 1.00 44.14 64 ASN A O 18
ATOM 20298 N N . GLN A 1 65 ? -15.890 34.486 -12.649 1.00 20.52 65 GLN A N 18
ATOM 20299 C CA . GLN A 1 65 ? -17.265 34.868 -12.946 1.00 34.04 65 GLN A CA 18
ATOM 20300 C C . GLN A 1 65 ? -17.941 35.467 -11.717 1.00 11.24 65 GLN A C 18
ATOM 20301 O O . GLN A 1 65 ? -19.079 35.932 -11.785 1.00 72.10 65 GLN A O 18
ATOM 20315 N N . LYS A 1 66 ? -17.233 35.453 -10.592 1.00 70.04 66 LYS A N 18
ATOM 20316 C CA . LYS A 1 66 ? -17.763 35.996 -9.347 1.00 62.50 66 LYS A CA 18
ATOM 20317 C C . LYS A 1 66 ? -18.306 37.406 -9.555 1.00 60.44 66 LYS A C 18
ATOM 20318 O O . LYS A 1 66 ? -19.260 37.818 -8.896 1.00 12.41 66 LYS A O 18
ATOM 20337 N N . LYS A 1 67 ? -17.693 38.140 -10.477 1.00 53.44 67 LYS A N 18
ATOM 20338 C CA . LYS A 1 67 ? -18.117 39.504 -10.775 1.00 65.55 67 LYS A CA 18
ATOM 20339 C C . LYS A 1 67 ? -19.049 39.532 -11.982 1.00 41.23 67 LYS A C 18
ATOM 20340 O O . LYS A 1 67 ? -20.271 39.562 -11.834 1.00 41.34 67 LYS A O 18
ATOM 20359 N N . MET A 1 1 ? 8.627 5.765 -25.398 1.00 22.31 1 MET A N 19
ATOM 20360 C CA . MET A 1 1 ? 8.862 6.002 -23.978 1.00 62.32 1 MET A CA 19
ATOM 20361 C C . MET A 1 1 ? 7.583 6.459 -23.284 1.00 42.24 1 MET A C 19
ATOM 20362 O O . MET A 1 1 ? 7.558 7.504 -22.633 1.00 51.35 1 MET A O 19
ATOM 20376 N N . HIS A 1 2 ? 6.523 5.671 -23.428 1.00 33.31 2 HIS A N 19
ATOM 20377 C CA . HIS A 1 2 ? 5.240 5.995 -22.814 1.00 51.43 2 HIS A CA 19
ATOM 20378 C C . HIS A 1 2 ? 4.453 4.727 -22.498 1.00 15.41 2 HIS A C 19
ATOM 20379 O O . HIS A 1 2 ? 4.821 3.633 -22.924 1.00 64.43 2 HIS A O 19
ATOM 20393 N N . HIS A 1 3 ? 3.367 4.883 -21.747 1.00 74.30 3 HIS A N 19
ATOM 20394 C CA . HIS A 1 3 ? 2.527 3.750 -21.373 1.00 62.13 3 HIS A CA 19
ATOM 20395 C C . HIS A 1 3 ? 3.361 2.644 -20.733 1.00 33.00 3 HIS A C 19
ATOM 20396 O O . HIS A 1 3 ? 3.518 1.563 -21.301 1.00 61.14 3 HIS A O 19
ATOM 20410 N N . HIS A 1 4 ? 3.893 2.922 -19.547 1.00 44.12 4 HIS A N 19
ATOM 20411 C CA . HIS A 1 4 ? 4.711 1.951 -18.830 1.00 22.53 4 HIS A CA 19
ATOM 20412 C C . HIS A 1 4 ? 3.866 1.156 -17.838 1.00 64.25 4 HIS A C 19
ATOM 20413 O O . HIS A 1 4 ? 4.106 -0.031 -17.615 1.00 22.24 4 HIS A O 19
ATOM 20427 N N . HIS A 1 5 ? 2.877 1.818 -17.247 1.00 5.13 5 HIS A N 19
ATOM 20428 C CA . HIS A 1 5 ? 1.997 1.173 -16.279 1.00 1.21 5 HIS A CA 19
ATOM 20429 C C . HIS A 1 5 ? 0.627 1.844 -16.260 1.00 33.50 5 HIS A C 19
ATOM 20430 O O . HIS A 1 5 ? 0.398 2.832 -16.959 1.00 32.54 5 HIS A O 19
ATOM 20444 N N . HIS A 1 6 ? -0.282 1.299 -15.457 1.00 0.43 6 HIS A N 19
ATOM 20445 C CA . HIS A 1 6 ? -1.630 1.845 -15.347 1.00 73.02 6 HIS A CA 19
ATOM 20446 C C . HIS A 1 6 ? -1.816 2.571 -14.018 1.00 75.40 6 HIS A C 19
ATOM 20447 O O . HIS A 1 6 ? -2.728 2.259 -13.251 1.00 70.40 6 HIS A O 19
ATOM 20461 N N . HIS A 1 7 ? -0.946 3.540 -13.751 1.00 74.52 7 HIS A N 19
ATOM 20462 C CA . HIS A 1 7 ? -1.015 4.309 -12.514 1.00 51.43 7 HIS A CA 19
ATOM 20463 C C . HIS A 1 7 ? -2.363 5.013 -12.387 1.00 4.53 7 HIS A C 19
ATOM 20464 O O . HIS A 1 7 ? -2.894 5.161 -11.287 1.00 32.43 7 HIS A O 19
ATOM 20478 N N . GLU A 1 8 ? -2.908 5.447 -13.519 1.00 32.31 8 GLU A N 19
ATOM 20479 C CA . GLU A 1 8 ? -4.193 6.137 -13.532 1.00 23.30 8 GLU A CA 19
ATOM 20480 C C . GLU A 1 8 ? -4.194 7.304 -12.549 1.00 24.33 8 GLU A C 19
ATOM 20481 O O . GLU A 1 8 ? -5.197 7.572 -11.888 1.00 2.53 8 GLU A O 19
ATOM 20493 N N . VAL A 1 9 ? -3.061 7.994 -12.457 1.00 71.42 9 VAL A N 19
ATOM 20494 C CA . VAL A 1 9 ? -2.930 9.132 -11.556 1.00 31.03 9 VAL A CA 19
ATOM 20495 C C . VAL A 1 9 ? -3.070 8.699 -10.100 1.00 41.55 9 VAL A C 19
ATOM 20496 O O . VAL A 1 9 ? -4.026 8.026 -9.716 1.00 71.22 9 VAL A O 19
ATOM 20509 N N . PRO A 1 10 ? -2.094 9.095 -9.269 1.00 54.33 10 PRO A N 19
ATOM 20510 C CA . PRO A 1 10 ? -2.086 8.761 -7.842 1.00 73.21 10 PRO A CA 19
ATOM 20511 C C . PRO A 1 10 ? -3.177 9.494 -7.069 1.00 1.03 10 PRO A C 19
ATOM 20512 O O . PRO A 1 10 ? -2.889 10.370 -6.253 1.00 75.24 10 PRO A O 19
ATOM 20523 N N . GLN A 1 11 ? -4.428 9.130 -7.330 1.00 71.30 11 GLN A N 19
ATOM 20524 C CA . GLN A 1 11 ? -5.561 9.754 -6.658 1.00 13.13 11 GLN A CA 19
ATOM 20525 C C . GLN A 1 11 ? -5.428 11.273 -6.663 1.00 3.31 11 GLN A C 19
ATOM 20526 O O . GLN A 1 11 ? -5.058 11.879 -5.656 1.00 63.23 11 GLN A O 19
ATOM 20540 N N . THR A 1 12 ? -5.731 11.885 -7.804 1.00 0.45 12 THR A N 19
ATOM 20541 C CA . THR A 1 12 ? -5.643 13.334 -7.941 1.00 34.35 12 THR A CA 19
ATOM 20542 C C . THR A 1 12 ? -6.591 13.842 -9.021 1.00 41.01 12 THR A C 19
ATOM 20543 O O . THR A 1 12 ? -7.196 14.905 -8.880 1.00 70.13 12 THR A O 19
ATOM 20554 N N . PHE A 1 13 ? -6.716 13.076 -10.100 1.00 10.11 13 PHE A N 19
ATOM 20555 C CA . PHE A 1 13 ? -7.591 13.450 -11.205 1.00 64.34 13 PHE A CA 19
ATOM 20556 C C . PHE A 1 13 ? -7.104 14.731 -11.875 1.00 4.40 13 PHE A C 19
ATOM 20557 O O . PHE A 1 13 ? -7.230 15.821 -11.318 1.00 1.13 13 PHE A O 19
ATOM 20574 N N . GLU A 1 14 ? -6.546 14.591 -13.074 1.00 32.23 14 GLU A N 19
ATOM 20575 C CA . GLU A 1 14 ? -6.039 15.737 -13.819 1.00 2.14 14 GLU A CA 19
ATOM 20576 C C . GLU A 1 14 ? -7.134 16.348 -14.688 1.00 45.54 14 GLU A C 19
ATOM 20577 O O . GLU A 1 14 ? -7.368 15.906 -15.813 1.00 40.11 14 GLU A O 19
ATOM 20589 N N . VAL A 1 15 ? -7.802 17.368 -14.159 1.00 5.42 15 VAL A N 19
ATOM 20590 C CA . VAL A 1 15 ? -8.871 18.042 -14.886 1.00 32.43 15 VAL A CA 19
ATOM 20591 C C . VAL A 1 15 ? -8.382 19.350 -15.496 1.00 62.04 15 VAL A C 19
ATOM 20592 O O . VAL A 1 15 ? -7.484 19.998 -14.961 1.00 4.24 15 VAL A O 19
ATOM 20605 N N . GLU A 1 16 ? -8.979 19.732 -16.621 1.00 35.03 16 GLU A N 19
ATOM 20606 C CA . GLU A 1 16 ? -8.603 20.964 -17.305 1.00 34.25 16 GLU A CA 19
ATOM 20607 C C . GLU A 1 16 ? -9.048 22.186 -16.507 1.00 11.41 16 GLU A C 19
ATOM 20608 O O . GLU A 1 16 ? -8.221 22.952 -16.012 1.00 41.20 16 GLU A O 19
ATOM 20620 N N . ARG A 1 17 ? -10.360 22.362 -16.387 1.00 41.43 17 ARG A N 19
ATOM 20621 C CA . ARG A 1 17 ? -10.915 23.492 -15.652 1.00 13.20 17 ARG A CA 19
ATOM 20622 C C . ARG A 1 17 ? -12.432 23.371 -15.533 1.00 43.14 17 ARG A C 19
ATOM 20623 O O . ARG A 1 17 ? -13.052 22.545 -16.203 1.00 54.12 17 ARG A O 19
ATOM 20644 N N . ILE A 1 18 ? -13.021 24.199 -14.677 1.00 61.03 18 ILE A N 19
ATOM 20645 C CA . ILE A 1 18 ? -14.464 24.185 -14.472 1.00 21.32 18 ILE A CA 19
ATOM 20646 C C . ILE A 1 18 ? -15.197 24.751 -15.683 1.00 73.30 18 ILE A C 19
ATOM 20647 O O . ILE A 1 18 ? -15.092 25.939 -15.987 1.00 0.13 18 ILE A O 19
ATOM 20663 N N . VAL A 1 19 ? -15.943 23.892 -16.371 1.00 64.24 19 VAL A N 19
ATOM 20664 C CA . VAL A 1 19 ? -16.697 24.306 -17.548 1.00 42.23 19 VAL A CA 19
ATOM 20665 C C . VAL A 1 19 ? -17.706 25.394 -17.199 1.00 74.22 19 VAL A C 19
ATOM 20666 O O . VAL A 1 19 ? -17.697 26.476 -17.787 1.00 70.50 19 VAL A O 19
ATOM 20679 N N . ARG A 1 20 ? -18.576 25.100 -16.238 1.00 71.33 20 ARG A N 19
ATOM 20680 C CA . ARG A 1 20 ? -19.593 26.053 -15.811 1.00 34.52 20 ARG A CA 19
ATOM 20681 C C . ARG A 1 20 ? -20.138 25.685 -14.434 1.00 31.14 20 ARG A C 19
ATOM 20682 O O . ARG A 1 20 ? -19.613 24.796 -13.763 1.00 71.42 20 ARG A O 19
ATOM 20703 N N . LYS A 1 21 ? -21.194 26.375 -14.017 1.00 51.52 21 LYS A N 19
ATOM 20704 C CA . LYS A 1 21 ? -21.812 26.122 -12.721 1.00 4.52 21 LYS A CA 19
ATOM 20705 C C . LYS A 1 21 ? -23.276 26.549 -12.723 1.00 50.11 21 LYS A C 19
ATOM 20706 O O . LYS A 1 21 ? -23.687 27.392 -13.521 1.00 3.32 21 LYS A O 19
ATOM 20725 N N . LYS A 1 22 ? -24.060 25.963 -11.825 1.00 22.33 22 LYS A N 19
ATOM 20726 C CA . LYS A 1 22 ? -25.478 26.284 -11.720 1.00 74.55 22 LYS A CA 19
ATOM 20727 C C . LYS A 1 22 ? -26.095 25.631 -10.487 1.00 63.34 22 LYS A C 19
ATOM 20728 O O . LYS A 1 22 ? -25.720 24.521 -10.109 1.00 22.43 22 LYS A O 19
ATOM 20747 N N . ILE A 1 23 ? -27.042 26.326 -9.867 1.00 20.43 23 ILE A N 19
ATOM 20748 C CA . ILE A 1 23 ? -27.711 25.811 -8.678 1.00 54.44 23 ILE A CA 19
ATOM 20749 C C . ILE A 1 23 ? -29.162 25.449 -8.978 1.00 11.51 23 ILE A C 19
ATOM 20750 O O . ILE A 1 23 ? -29.796 26.048 -9.847 1.00 61.13 23 ILE A O 19
ATOM 20766 N N . VAL A 1 24 ? -29.683 24.467 -8.251 1.00 34.45 24 VAL A N 19
ATOM 20767 C CA . VAL A 1 24 ? -31.061 24.026 -8.436 1.00 1.23 24 VAL A CA 19
ATOM 20768 C C . VAL A 1 24 ? -31.751 23.801 -7.095 1.00 40.21 24 VAL A C 19
ATOM 20769 O O . VAL A 1 24 ? -31.281 23.021 -6.266 1.00 11.53 24 VAL A O 19
ATOM 20782 N N . HIS A 1 25 ? -32.870 24.489 -6.889 1.00 5.24 25 HIS A N 19
ATOM 20783 C CA . HIS A 1 25 ? -33.626 24.364 -5.648 1.00 32.31 25 HIS A CA 19
ATOM 20784 C C . HIS A 1 25 ? -32.746 24.673 -4.441 1.00 24.21 25 HIS A C 19
ATOM 20785 O O . HIS A 1 25 ? -33.005 24.203 -3.334 1.00 72.10 25 HIS A O 19
ATOM 20799 N N . GLY A 1 26 ? -31.702 25.466 -4.663 1.00 40.22 26 GLY A N 19
ATOM 20800 C CA . GLY A 1 26 ? -30.799 25.823 -3.585 1.00 3.40 26 GLY A CA 19
ATOM 20801 C C . GLY A 1 26 ? -29.596 24.904 -3.508 1.00 43.51 26 GLY A C 19
ATOM 20802 O O . GLY A 1 26 ? -28.822 24.962 -2.553 1.00 54.10 26 GLY A O 19
ATOM 20806 N N . ASN A 1 27 ? -29.438 24.053 -4.516 1.00 71.23 27 ASN A N 19
ATOM 20807 C CA . ASN A 1 27 ? -28.321 23.116 -4.558 1.00 35.44 27 ASN A CA 19
ATOM 20808 C C . ASN A 1 27 ? -27.330 23.498 -5.653 1.00 13.35 27 ASN A C 19
ATOM 20809 O O . ASN A 1 27 ? -27.594 23.306 -6.840 1.00 31.10 27 ASN A O 19
ATOM 20820 N N . THR A 1 28 ? -26.187 24.041 -5.245 1.00 52.21 28 THR A N 19
ATOM 20821 C CA . THR A 1 28 ? -25.156 24.452 -6.190 1.00 74.42 28 THR A CA 19
ATOM 20822 C C . THR A 1 28 ? -24.529 23.244 -6.878 1.00 0.41 28 THR A C 19
ATOM 20823 O O . THR A 1 28 ? -24.352 22.191 -6.265 1.00 54.44 28 THR A O 19
ATOM 20834 N N . SER A 1 29 ? -24.193 23.404 -8.154 1.00 53.40 29 SER A N 19
ATOM 20835 C CA . SER A 1 29 ? -23.588 22.326 -8.926 1.00 62.32 29 SER A CA 19
ATOM 20836 C C . SER A 1 29 ? -22.514 22.867 -9.866 1.00 35.41 29 SER A C 19
ATOM 20837 O O . SER A 1 29 ? -22.768 23.774 -10.659 1.00 24.12 29 SER A O 19
ATOM 20845 N N . TYR A 1 30 ? -21.315 22.303 -9.771 1.00 35.11 30 TYR A N 19
ATOM 20846 C CA . TYR A 1 30 ? -20.202 22.729 -10.610 1.00 2.00 30 TYR A CA 19
ATOM 20847 C C . TYR A 1 30 ? -19.957 21.732 -11.738 1.00 71.23 30 TYR A C 19
ATOM 20848 O O . TYR A 1 30 ? -19.745 20.543 -11.497 1.00 65.30 30 TYR A O 19
ATOM 20866 N N . LEU A 1 31 ? -19.988 22.225 -12.971 1.00 71.25 31 LEU A N 19
ATOM 20867 C CA . LEU A 1 31 ? -19.769 21.379 -14.139 1.00 70.45 31 LEU A CA 19
ATOM 20868 C C . LEU A 1 31 ? -18.309 21.425 -14.580 1.00 13.24 31 LEU A C 19
ATOM 20869 O O . LEU A 1 31 ? -17.837 22.439 -15.093 1.00 42.50 31 LEU A O 19
ATOM 20885 N N . VAL A 1 32 ? -17.600 20.320 -14.377 1.00 62.50 32 VAL A N 19
ATOM 20886 C CA . VAL A 1 32 ? -16.195 20.233 -14.756 1.00 24.31 32 VAL A CA 19
ATOM 20887 C C . VAL A 1 32 ? -15.973 19.143 -15.799 1.00 21.13 32 VAL A C 19
ATOM 20888 O O . VAL A 1 32 ? -16.622 18.097 -15.768 1.00 3.01 32 VAL A O 19
ATOM 20901 N N . LYS A 1 33 ? -15.051 19.394 -16.722 1.00 52.22 33 LYS A N 19
ATOM 20902 C CA . LYS A 1 33 ? -14.741 18.434 -17.775 1.00 42.51 33 LYS A CA 19
ATOM 20903 C C . LYS A 1 33 ? -13.585 17.529 -17.362 1.00 70.33 33 LYS A C 19
ATOM 20904 O O . LYS A 1 33 ? -13.233 17.454 -16.185 1.00 32.30 33 LYS A O 19
ATOM 20923 N N . TRP A 1 34 ? -12.998 16.845 -18.338 1.00 33.33 34 TRP A N 19
ATOM 20924 C CA . TRP A 1 34 ? -11.881 15.945 -18.075 1.00 3.02 34 TRP A CA 19
ATOM 20925 C C . TRP A 1 34 ? -10.750 16.177 -19.071 1.00 23.52 34 TRP A C 19
ATOM 20926 O O . TRP A 1 34 ? -10.670 15.509 -20.102 1.00 75.40 34 TRP A O 19
ATOM 20947 N N . LYS A 1 35 ? -9.876 17.126 -18.756 1.00 45.44 35 LYS A N 19
ATOM 20948 C CA . LYS A 1 35 ? -8.747 17.446 -19.623 1.00 31.51 35 LYS A CA 19
ATOM 20949 C C . LYS A 1 35 ? -9.218 17.742 -21.043 1.00 14.51 35 LYS A C 19
ATOM 20950 O O . LYS A 1 35 ? -8.532 17.426 -22.013 1.00 61.04 35 LYS A O 19
ATOM 20969 N N . ASN A 1 36 ? -10.393 18.354 -21.156 1.00 72.50 36 ASN A N 19
ATOM 20970 C CA . ASN A 1 36 ? -10.955 18.694 -22.458 1.00 14.11 36 ASN A CA 19
ATOM 20971 C C . ASN A 1 36 ? -11.200 17.439 -23.290 1.00 34.12 36 ASN A C 19
ATOM 20972 O O . ASN A 1 36 ? -11.288 17.502 -24.516 1.00 64.44 36 ASN A O 19
ATOM 20983 N N . TYR A 1 37 ? -11.311 16.301 -22.614 1.00 60.53 37 TYR A N 19
ATOM 20984 C CA . TYR A 1 37 ? -11.544 15.030 -23.291 1.00 11.04 37 TYR A CA 19
ATOM 20985 C C . TYR A 1 37 ? -12.959 14.967 -23.858 1.00 62.44 37 TYR A C 19
ATOM 20986 O O . TYR A 1 37 ? -13.238 14.193 -24.774 1.00 33.43 37 TYR A O 19
ATOM 21004 N N . SER A 1 38 ? -13.848 15.788 -23.308 1.00 65.31 38 SER A N 19
ATOM 21005 C CA . SER A 1 38 ? -15.235 15.824 -23.756 1.00 44.14 38 SER A CA 19
ATOM 21006 C C . SER A 1 38 ? -16.019 16.898 -23.008 1.00 73.43 38 SER A C 19
ATOM 21007 O O . SER A 1 38 ? -16.864 16.592 -22.167 1.00 72.31 38 SER A O 19
ATOM 21015 N N . SER A 1 39 ? -15.733 18.157 -23.322 1.00 1.24 39 SER A N 19
ATOM 21016 C CA . SER A 1 39 ? -16.408 19.278 -22.677 1.00 71.41 39 SER A CA 19
ATOM 21017 C C . SER A 1 39 ? -17.922 19.087 -22.703 1.00 3.40 39 SER A C 19
ATOM 21018 O O . SER A 1 39 ? -18.590 19.188 -21.674 1.00 21.33 39 SER A O 19
ATOM 21026 N N . LYS A 1 40 ? -18.457 18.812 -23.888 1.00 2.14 40 LYS A N 19
ATOM 21027 C CA . LYS A 1 40 ? -19.891 18.606 -24.051 1.00 10.04 40 LYS A CA 19
ATOM 21028 C C . LYS A 1 40 ? -20.412 17.588 -23.042 1.00 35.42 40 LYS A C 19
ATOM 21029 O O . LYS A 1 40 ? -21.561 17.664 -22.606 1.00 74.42 40 LYS A O 19
ATOM 21048 N N . ASP A 1 41 ? -19.561 16.637 -22.674 1.00 22.20 41 ASP A N 19
ATOM 21049 C CA . ASP A 1 41 ? -19.935 15.605 -21.714 1.00 71.42 41 ASP A CA 19
ATOM 21050 C C . ASP A 1 41 ? -19.709 16.085 -20.284 1.00 21.30 41 ASP A C 19
ATOM 21051 O O . ASP A 1 41 ? -20.658 16.274 -19.525 1.00 54.11 41 ASP A O 19
ATOM 21060 N N . ASN A 1 42 ? -18.444 16.278 -19.923 1.00 54.32 42 ASN A N 19
ATOM 21061 C CA . ASN A 1 42 ? -18.093 16.735 -18.583 1.00 73.33 42 ASN A CA 19
ATOM 21062 C C . ASN A 1 42 ? -18.904 15.991 -17.526 1.00 4.43 42 ASN A C 19
ATOM 21063 O O . ASN A 1 42 ? -19.554 14.987 -17.817 1.00 63.13 42 ASN A O 19
ATOM 21074 N N . THR A 1 43 ? -18.861 16.492 -16.295 1.00 1.41 43 THR A N 19
ATOM 21075 C CA . THR A 1 43 ? -19.590 15.877 -15.193 1.00 60.44 43 THR A CA 19
ATOM 21076 C C . THR A 1 43 ? -20.010 16.918 -14.162 1.00 74.42 43 THR A C 19
ATOM 21077 O O . THR A 1 43 ? -19.281 17.874 -13.900 1.00 15.23 43 THR A O 19
ATOM 21088 N N . TRP A 1 44 ? -21.189 16.725 -13.581 1.00 24.23 44 TRP A N 19
ATOM 21089 C CA . TRP A 1 44 ? -21.705 17.648 -12.577 1.00 14.13 44 TRP A CA 19
ATOM 21090 C C . TRP A 1 44 ? -21.246 17.246 -11.180 1.00 20.13 44 TRP A C 19
ATOM 21091 O O . TRP A 1 44 ? -21.363 16.085 -10.789 1.00 64.13 44 TRP A O 19
ATOM 21112 N N . GLU A 1 45 ? -20.724 18.213 -10.432 1.00 20.04 45 GLU A N 19
ATOM 21113 C CA . GLU A 1 45 ? -20.247 17.957 -9.078 1.00 2.24 45 GLU A CA 19
ATOM 21114 C C . GLU A 1 45 ? -20.634 19.097 -8.140 1.00 4.30 45 GLU A C 19
ATOM 21115 O O . GLU A 1 45 ? -20.285 20.255 -8.374 1.00 54.20 45 GLU A O 19
ATOM 21127 N N . THR A 1 46 ? -21.357 18.761 -7.077 1.00 14.55 46 THR A N 19
ATOM 21128 C CA . THR A 1 46 ? -21.794 19.755 -6.104 1.00 43.51 46 THR A CA 19
ATOM 21129 C C . THR A 1 46 ? -20.667 20.725 -5.766 1.00 12.12 46 THR A C 19
ATOM 21130 O O . THR A 1 46 ? -19.492 20.365 -5.812 1.00 64.22 46 THR A O 19
ATOM 21141 N N . GLU A 1 47 ? -21.035 21.956 -5.425 1.00 2.41 47 GLU A N 19
ATOM 21142 C CA . GLU A 1 47 ? -20.053 22.978 -5.079 1.00 31.32 47 GLU A CA 19
ATOM 21143 C C . GLU A 1 47 ? -19.206 22.537 -3.888 1.00 53.13 47 GLU A C 19
ATOM 21144 O O . GLU A 1 47 ? -18.086 23.011 -3.700 1.00 41.53 47 GLU A O 19
ATOM 21156 N N . ASP A 1 48 ? -19.750 21.628 -3.087 1.00 74.43 48 ASP A N 19
ATOM 21157 C CA . ASP A 1 48 ? -19.046 21.122 -1.915 1.00 21.21 48 ASP A CA 19
ATOM 21158 C C . ASP A 1 48 ? -18.322 19.818 -2.236 1.00 50.14 48 ASP A C 19
ATOM 21159 O O . ASP A 1 48 ? -17.662 19.235 -1.376 1.00 71.53 48 ASP A O 19
ATOM 21168 N N . ASP A 1 49 ? -18.451 19.367 -3.479 1.00 73.40 49 ASP A N 19
ATOM 21169 C CA . ASP A 1 49 ? -17.810 18.132 -3.914 1.00 64.44 49 ASP A CA 19
ATOM 21170 C C . ASP A 1 49 ? -16.863 18.393 -5.081 1.00 45.44 49 ASP A C 19
ATOM 21171 O O . ASP A 1 49 ? -16.127 17.503 -5.508 1.00 61.11 49 ASP A O 19
ATOM 21180 N N . ILE A 1 50 ? -16.887 19.619 -5.593 1.00 54.32 50 ILE A N 19
ATOM 21181 C CA . ILE A 1 50 ? -16.031 19.998 -6.711 1.00 32.45 50 ILE A CA 19
ATOM 21182 C C . ILE A 1 50 ? -14.775 20.712 -6.223 1.00 60.33 50 ILE A C 19
ATOM 21183 O O . ILE A 1 50 ? -13.703 20.577 -6.814 1.00 73.30 50 ILE A O 19
ATOM 21199 N N . ARG A 1 51 ? -14.914 21.470 -5.141 1.00 54.41 51 ARG A N 19
ATOM 21200 C CA . ARG A 1 51 ? -13.791 22.206 -4.574 1.00 24.55 51 ARG A CA 19
ATOM 21201 C C . ARG A 1 51 ? -12.892 21.280 -3.758 1.00 41.41 51 ARG A C 19
ATOM 21202 O O . ARG A 1 51 ? -11.738 21.606 -3.477 1.00 50.10 51 ARG A O 19
ATOM 21223 N N . THR A 1 52 ? -13.429 20.124 -3.380 1.00 2.41 52 THR A N 19
ATOM 21224 C CA . THR A 1 52 ? -12.677 19.153 -2.596 1.00 32.23 52 THR A CA 19
ATOM 21225 C C . THR A 1 52 ? -11.903 18.199 -3.498 1.00 23.11 52 THR A C 19
ATOM 21226 O O . THR A 1 52 ? -10.855 17.679 -3.115 1.00 23.51 52 THR A O 19
ATOM 21237 N N . LYS A 1 53 ? -12.424 17.973 -4.699 1.00 13.50 53 LYS A N 19
ATOM 21238 C CA . LYS A 1 53 ? -11.781 17.083 -5.658 1.00 51.31 53 LYS A CA 19
ATOM 21239 C C . LYS A 1 53 ? -11.050 17.880 -6.734 1.00 74.24 53 LYS A C 19
ATOM 21240 O O . LYS A 1 53 ? -10.017 17.448 -7.246 1.00 74.42 53 LYS A O 19
ATOM 21259 N N . TYR A 1 54 ? -11.592 19.045 -7.072 1.00 72.41 54 TYR A N 19
ATOM 21260 C CA . TYR A 1 54 ? -10.992 19.901 -8.088 1.00 60.22 54 TYR A CA 19
ATOM 21261 C C . TYR A 1 54 ? -10.839 21.330 -7.576 1.00 31.43 54 TYR A C 19
ATOM 21262 O O . TYR A 1 54 ? -10.946 22.289 -8.338 1.00 1.52 54 TYR A O 19
ATOM 21280 N N . GLY A 1 55 ? -10.587 21.462 -6.277 1.00 34.22 55 GLY A N 19
ATOM 21281 C CA . GLY A 1 55 ? -10.423 22.776 -5.683 1.00 70.20 55 GLY A CA 19
ATOM 21282 C C . GLY A 1 55 ? -9.405 23.622 -6.421 1.00 51.42 55 GLY A C 19
ATOM 21283 O O . GLY A 1 55 ? -9.423 24.850 -6.327 1.00 20.32 55 GLY A O 19
ATOM 21287 N N . ASP A 1 56 ? -8.514 22.966 -7.157 1.00 13.35 56 ASP A N 19
ATOM 21288 C CA . ASP A 1 56 ? -7.483 23.667 -7.913 1.00 72.45 56 ASP A CA 19
ATOM 21289 C C . ASP A 1 56 ? -8.107 24.611 -8.936 1.00 1.51 56 ASP A C 19
ATOM 21290 O O . ASP A 1 56 ? -7.794 25.802 -8.969 1.00 0.45 56 ASP A O 19
ATOM 21299 N N . LEU A 1 57 ? -8.990 24.073 -9.770 1.00 4.01 57 LEU A N 19
ATOM 21300 C CA . LEU A 1 57 ? -9.657 24.868 -10.795 1.00 73.30 57 LEU A CA 19
ATOM 21301 C C . LEU A 1 57 ? -10.857 25.608 -10.214 1.00 54.50 57 LEU A C 19
ATOM 21302 O O . LEU A 1 57 ? -11.180 26.718 -10.638 1.00 51.31 57 LEU A O 19
ATOM 21318 N N . VAL A 1 58 ? -11.514 24.988 -9.239 1.00 72.11 58 VAL A N 19
ATOM 21319 C CA . VAL A 1 58 ? -12.677 25.589 -8.597 1.00 42.40 58 VAL A CA 19
ATOM 21320 C C . VAL A 1 58 ? -12.351 26.979 -8.062 1.00 12.23 58 VAL A C 19
ATOM 21321 O O . VAL A 1 58 ? -13.159 27.902 -8.169 1.00 33.14 58 VAL A O 19
ATOM 21334 N N . ASP A 1 59 ? -11.163 27.122 -7.486 1.00 64.21 59 ASP A N 19
ATOM 21335 C CA . ASP A 1 59 ? -10.728 28.400 -6.935 1.00 13.22 59 ASP A CA 19
ATOM 21336 C C . ASP A 1 59 ? -10.204 29.317 -8.036 1.00 32.21 59 ASP A C 19
ATOM 21337 O O . ASP A 1 59 ? -9.689 30.401 -7.762 1.00 14.01 59 ASP A O 19
ATOM 21346 N N . ASP A 1 60 ? -10.338 28.873 -9.281 1.00 2.50 60 ASP A N 19
ATOM 21347 C CA . ASP A 1 60 ? -9.878 29.654 -10.424 1.00 22.31 60 ASP A CA 19
ATOM 21348 C C . ASP A 1 60 ? -11.048 30.046 -11.321 1.00 21.33 60 ASP A C 19
ATOM 21349 O O . ASP A 1 60 ? -10.936 30.956 -12.142 1.00 14.32 60 ASP A O 19
ATOM 21358 N N . PHE A 1 61 ? -12.169 29.351 -11.159 1.00 14.54 61 PHE A N 19
ATOM 21359 C CA . PHE A 1 61 ? -13.360 29.625 -11.955 1.00 0.41 61 PHE A CA 19
ATOM 21360 C C . PHE A 1 61 ? -14.357 30.472 -11.169 1.00 32.42 61 PHE A C 19
ATOM 21361 O O . PHE A 1 61 ? -14.741 31.558 -11.601 1.00 74.54 61 PHE A O 19
ATOM 21378 N N . GLU A 1 62 ? -14.772 29.965 -10.012 1.00 30.50 62 GLU A N 19
ATOM 21379 C CA . GLU A 1 62 ? -15.726 30.673 -9.166 1.00 64.03 62 GLU A CA 19
ATOM 21380 C C . GLU A 1 62 ? -15.098 31.932 -8.575 1.00 61.01 62 GLU A C 19
ATOM 21381 O O . GLU A 1 62 ? -15.773 32.942 -8.375 1.00 75.33 62 GLU A O 19
ATOM 21393 N N . LYS A 1 63 ? -13.800 31.864 -8.297 1.00 15.25 63 LYS A N 19
ATOM 21394 C CA . LYS A 1 63 ? -13.079 32.997 -7.729 1.00 11.02 63 LYS A CA 19
ATOM 21395 C C . LYS A 1 63 ? -12.940 34.121 -8.751 1.00 23.32 63 LYS A C 19
ATOM 21396 O O . LYS A 1 63 ? -12.555 35.238 -8.410 1.00 4.14 63 LYS A O 19
ATOM 21415 N N . ASN A 1 64 ? -13.257 33.816 -10.005 1.00 50.51 64 ASN A N 19
ATOM 21416 C CA . ASN A 1 64 ? -13.168 34.802 -11.077 1.00 22.15 64 ASN A CA 19
ATOM 21417 C C . ASN A 1 64 ? -14.536 35.410 -11.372 1.00 24.13 64 ASN A C 19
ATOM 21418 O O . ASN A 1 64 ? -14.661 36.621 -11.552 1.00 20.22 64 ASN A O 19
ATOM 21429 N N . GLN A 1 65 ? -15.557 34.561 -11.419 1.00 21.32 65 GLN A N 19
ATOM 21430 C CA . GLN A 1 65 ? -16.915 35.015 -11.692 1.00 73.31 65 GLN A CA 19
ATOM 21431 C C . GLN A 1 65 ? -17.586 35.522 -10.420 1.00 30.03 65 GLN A C 19
ATOM 21432 O O . GLN A 1 65 ? -18.709 36.027 -10.455 1.00 65.54 65 GLN A O 19
ATOM 21446 N N . LYS A 1 66 ? -16.891 35.385 -9.295 1.00 73.45 66 LYS A N 19
ATOM 21447 C CA . LYS A 1 66 ? -17.418 35.829 -8.011 1.00 11.42 66 LYS A CA 19
ATOM 21448 C C . LYS A 1 66 ? -17.742 37.320 -8.042 1.00 71.41 66 LYS A C 19
ATOM 21449 O O . LYS A 1 66 ? -18.617 37.791 -7.316 1.00 34.23 66 LYS A O 19
ATOM 21468 N N . LYS A 1 67 ? -17.032 38.057 -8.889 1.00 0.20 67 LYS A N 19
ATOM 21469 C CA . LYS A 1 67 ? -17.245 39.494 -9.018 1.00 32.22 67 LYS A CA 19
ATOM 21470 C C . LYS A 1 67 ? -16.602 40.027 -10.294 1.00 4.12 67 LYS A C 19
ATOM 21471 O O . LYS A 1 67 ? -17.294 40.408 -11.238 1.00 34.22 67 LYS A O 19
ATOM 21490 N N . MET A 1 1 ? 4.089 8.859 -30.022 1.00 32.55 1 MET A N 20
ATOM 21491 C CA . MET A 1 1 ? 5.407 8.915 -29.401 1.00 1.03 1 MET A CA 20
ATOM 21492 C C . MET A 1 1 ? 5.297 9.272 -27.922 1.00 13.32 1 MET A C 20
ATOM 21493 O O . MET A 1 1 ? 4.294 9.837 -27.483 1.00 24.15 1 MET A O 20
ATOM 21507 N N . HIS A 1 2 ? 6.333 8.939 -27.158 1.00 53.52 2 HIS A N 20
ATOM 21508 C CA . HIS A 1 2 ? 6.351 9.226 -25.728 1.00 64.11 2 HIS A CA 20
ATOM 21509 C C . HIS A 1 2 ? 5.168 8.567 -25.026 1.00 73.14 2 HIS A C 20
ATOM 21510 O O . HIS A 1 2 ? 4.067 9.118 -24.994 1.00 73.55 2 HIS A O 20
ATOM 21524 N N . HIS A 1 3 ? 5.402 7.384 -24.466 1.00 13.51 3 HIS A N 20
ATOM 21525 C CA . HIS A 1 3 ? 4.354 6.650 -23.765 1.00 4.22 3 HIS A CA 20
ATOM 21526 C C . HIS A 1 3 ? 4.891 6.037 -22.475 1.00 1.11 3 HIS A C 20
ATOM 21527 O O . HIS A 1 3 ? 4.951 4.815 -22.334 1.00 41.12 3 HIS A O 20
ATOM 21541 N N . HIS A 1 4 ? 5.281 6.893 -21.536 1.00 10.33 4 HIS A N 20
ATOM 21542 C CA . HIS A 1 4 ? 5.813 6.436 -20.257 1.00 61.51 4 HIS A CA 20
ATOM 21543 C C . HIS A 1 4 ? 4.803 6.662 -19.136 1.00 63.01 4 HIS A C 20
ATOM 21544 O O . HIS A 1 4 ? 4.440 5.731 -18.417 1.00 34.12 4 HIS A O 20
ATOM 21558 N N . HIS A 1 5 ? 4.354 7.905 -18.992 1.00 65.14 5 HIS A N 20
ATOM 21559 C CA . HIS A 1 5 ? 3.387 8.254 -17.958 1.00 74.44 5 HIS A CA 20
ATOM 21560 C C . HIS A 1 5 ? 1.995 8.436 -18.556 1.00 51.24 5 HIS A C 20
ATOM 21561 O O . HIS A 1 5 ? 1.850 8.909 -19.684 1.00 54.01 5 HIS A O 20
ATOM 21575 N N . HIS A 1 6 ? 0.974 8.058 -17.794 1.00 30.42 6 HIS A N 20
ATOM 21576 C CA . HIS A 1 6 ? -0.406 8.180 -18.249 1.00 35.53 6 HIS A CA 20
ATOM 21577 C C . HIS A 1 6 ? -1.374 8.118 -17.071 1.00 31.23 6 HIS A C 20
ATOM 21578 O O . HIS A 1 6 ? -2.260 8.963 -16.936 1.00 45.13 6 HIS A O 20
ATOM 21592 N N . HIS A 1 7 ? -1.200 7.111 -16.220 1.00 2.31 7 HIS A N 20
ATOM 21593 C CA . HIS A 1 7 ? -2.058 6.939 -15.053 1.00 40.31 7 HIS A CA 20
ATOM 21594 C C . HIS A 1 7 ? -1.946 8.137 -14.115 1.00 51.40 7 HIS A C 20
ATOM 21595 O O . HIS A 1 7 ? -2.847 8.974 -14.052 1.00 65.41 7 HIS A O 20
ATOM 21609 N N . GLU A 1 8 ? -0.836 8.212 -13.388 1.00 4.10 8 GLU A N 20
ATOM 21610 C CA . GLU A 1 8 ? -0.608 9.307 -12.452 1.00 52.24 8 GLU A CA 20
ATOM 21611 C C . GLU A 1 8 ? -1.648 9.294 -11.336 1.00 34.10 8 GLU A C 20
ATOM 21612 O O . GLU A 1 8 ? -2.553 8.459 -11.325 1.00 54.32 8 GLU A O 20
ATOM 21624 N N . VAL A 1 9 ? -1.512 10.225 -10.397 1.00 20.32 9 VAL A N 20
ATOM 21625 C CA . VAL A 1 9 ? -2.439 10.321 -9.276 1.00 12.32 9 VAL A CA 20
ATOM 21626 C C . VAL A 1 9 ? -2.608 8.973 -8.584 1.00 41.14 9 VAL A C 20
ATOM 21627 O O . VAL A 1 9 ? -3.619 8.289 -8.743 1.00 21.55 9 VAL A O 20
ATOM 21640 N N . PRO A 1 10 ? -1.595 8.581 -7.798 1.00 22.32 10 PRO A N 20
ATOM 21641 C CA . PRO A 1 10 ? -1.608 7.311 -7.065 1.00 5.32 10 PRO A CA 20
ATOM 21642 C C . PRO A 1 10 ? -2.622 7.310 -5.926 1.00 25.40 10 PRO A C 20
ATOM 21643 O O . PRO A 1 10 ? -2.256 7.435 -4.758 1.00 4.32 10 PRO A O 20
ATOM 21654 N N . GLN A 1 11 ? -3.896 7.166 -6.275 1.00 0.02 11 GLN A N 20
ATOM 21655 C CA . GLN A 1 11 ? -4.962 7.148 -5.280 1.00 52.33 11 GLN A CA 20
ATOM 21656 C C . GLN A 1 11 ? -6.321 6.944 -5.943 1.00 2.15 11 GLN A C 20
ATOM 21657 O O . GLN A 1 11 ? -7.202 6.285 -5.388 1.00 45.43 11 GLN A O 20
ATOM 21671 N N . THR A 1 12 ? -6.485 7.514 -7.132 1.00 75.25 12 THR A N 20
ATOM 21672 C CA . THR A 1 12 ? -7.737 7.396 -7.870 1.00 30.22 12 THR A CA 20
ATOM 21673 C C . THR A 1 12 ? -7.615 8.006 -9.262 1.00 21.45 12 THR A C 20
ATOM 21674 O O . THR A 1 12 ? -7.486 7.290 -10.255 1.00 20.32 12 THR A O 20
ATOM 21685 N N . PHE A 1 13 ? -7.656 9.332 -9.327 1.00 4.32 13 PHE A N 20
ATOM 21686 C CA . PHE A 1 13 ? -7.550 10.039 -10.598 1.00 64.20 13 PHE A CA 20
ATOM 21687 C C . PHE A 1 13 ? -7.553 11.549 -10.383 1.00 11.43 13 PHE A C 20
ATOM 21688 O O . PHE A 1 13 ? -7.544 12.024 -9.248 1.00 0.44 13 PHE A O 20
ATOM 21705 N N . GLU A 1 14 ? -7.566 12.298 -11.481 1.00 61.23 14 GLU A N 20
ATOM 21706 C CA . GLU A 1 14 ? -7.569 13.754 -11.413 1.00 11.44 14 GLU A CA 20
ATOM 21707 C C . GLU A 1 14 ? -8.498 14.347 -12.468 1.00 61.24 14 GLU A C 20
ATOM 21708 O O . GLU A 1 14 ? -8.900 13.664 -13.411 1.00 15.43 14 GLU A O 20
ATOM 21720 N N . VAL A 1 15 ? -8.835 15.622 -12.303 1.00 41.13 15 VAL A N 20
ATOM 21721 C CA . VAL A 1 15 ? -9.716 16.308 -13.241 1.00 63.33 15 VAL A CA 20
ATOM 21722 C C . VAL A 1 15 ? -8.991 17.454 -13.938 1.00 61.54 15 VAL A C 20
ATOM 21723 O O . VAL A 1 15 ? -8.060 18.039 -13.386 1.00 70.13 15 VAL A O 20
ATOM 21736 N N . GLU A 1 16 ? -9.425 17.768 -15.155 1.00 11.31 16 GLU A N 20
ATOM 21737 C CA . GLU A 1 16 ? -8.816 18.845 -15.928 1.00 35.24 16 GLU A CA 20
ATOM 21738 C C . GLU A 1 16 ? -9.100 20.201 -15.288 1.00 40.03 16 GLU A C 20
ATOM 21739 O O . GLU A 1 16 ? -8.203 20.838 -14.735 1.00 33.10 16 GLU A O 20
ATOM 21751 N N . ARG A 1 17 ? -10.353 20.636 -15.369 1.00 40.43 17 ARG A N 20
ATOM 21752 C CA . ARG A 1 17 ? -10.755 21.917 -14.801 1.00 10.33 17 ARG A CA 20
ATOM 21753 C C . ARG A 1 17 ? -12.262 22.119 -14.927 1.00 52.32 17 ARG A C 20
ATOM 21754 O O . ARG A 1 17 ? -12.929 21.423 -15.693 1.00 54.00 17 ARG A O 20
ATOM 21775 N N . ILE A 1 18 ? -12.791 23.075 -14.171 1.00 53.32 18 ILE A N 20
ATOM 21776 C CA . ILE A 1 18 ? -14.219 23.369 -14.200 1.00 22.44 18 ILE A CA 20
ATOM 21777 C C . ILE A 1 18 ? -14.654 23.848 -15.580 1.00 73.42 18 ILE A C 20
ATOM 21778 O O . ILE A 1 18 ? -13.956 24.628 -16.228 1.00 22.34 18 ILE A O 20
ATOM 21794 N N . VAL A 1 19 ? -15.815 23.376 -16.025 1.00 41.32 19 VAL A N 20
ATOM 21795 C CA . VAL A 1 19 ? -16.346 23.758 -17.328 1.00 51.51 19 VAL A CA 20
ATOM 21796 C C . VAL A 1 19 ? -17.420 24.832 -17.190 1.00 70.24 19 VAL A C 20
ATOM 21797 O O . VAL A 1 19 ? -17.273 25.941 -17.703 1.00 44.24 19 VAL A O 20
ATOM 21810 N N . ARG A 1 20 ? -18.500 24.494 -16.494 1.00 14.10 20 ARG A N 20
ATOM 21811 C CA . ARG A 1 20 ? -19.600 25.429 -16.289 1.00 73.10 20 ARG A CA 20
ATOM 21812 C C . ARG A 1 20 ? -20.095 25.379 -14.846 1.00 62.34 20 ARG A C 20
ATOM 21813 O O . ARG A 1 20 ? -19.501 24.713 -13.998 1.00 33.32 20 ARG A O 20
ATOM 21834 N N . LYS A 1 21 ? -21.185 26.088 -14.575 1.00 72.22 21 LYS A N 20
ATOM 21835 C CA . LYS A 1 21 ? -21.761 26.125 -13.236 1.00 72.42 21 LYS A CA 20
ATOM 21836 C C . LYS A 1 21 ? -23.182 26.679 -13.270 1.00 4.50 21 LYS A C 20
ATOM 21837 O O . LYS A 1 21 ? -23.513 27.516 -14.111 1.00 20.51 21 LYS A O 20
ATOM 21856 N N . LYS A 1 22 ? -24.017 26.210 -12.350 1.00 12.23 22 LYS A N 20
ATOM 21857 C CA . LYS A 1 22 ? -25.402 26.661 -12.272 1.00 23.04 22 LYS A CA 20
ATOM 21858 C C . LYS A 1 22 ? -26.073 26.139 -11.005 1.00 51.22 22 LYS A C 20
ATOM 21859 O O . LYS A 1 22 ? -25.791 25.028 -10.555 1.00 13.30 22 LYS A O 20
ATOM 21878 N N . ILE A 1 23 ? -26.962 26.947 -10.437 1.00 32.42 23 ILE A N 20
ATOM 21879 C CA . ILE A 1 23 ? -27.675 26.564 -9.224 1.00 51.33 23 ILE A CA 20
ATOM 21880 C C . ILE A 1 23 ? -29.140 26.263 -9.520 1.00 33.51 23 ILE A C 20
ATOM 21881 O O . ILE A 1 23 ? -29.728 26.827 -10.443 1.00 2.23 23 ILE A O 20
ATOM 21897 N N . VAL A 1 24 ? -29.726 25.369 -8.729 1.00 11.10 24 VAL A N 20
ATOM 21898 C CA . VAL A 1 24 ? -31.124 24.994 -8.904 1.00 32.15 24 VAL A CA 20
ATOM 21899 C C . VAL A 1 24 ? -31.845 24.921 -7.562 1.00 71.52 24 VAL A C 20
ATOM 21900 O O . VAL A 1 24 ? -31.444 24.173 -6.669 1.00 42.24 24 VAL A O 20
ATOM 21913 N N . HIS A 1 25 ? -32.913 25.701 -7.427 1.00 5.12 25 HIS A N 20
ATOM 21914 C CA . HIS A 1 25 ? -33.691 25.724 -6.194 1.00 14.02 25 HIS A CA 20
ATOM 21915 C C . HIS A 1 25 ? -32.806 26.065 -4.999 1.00 35.15 25 HIS A C 20
ATOM 21916 O O . HIS A 1 25 ? -33.116 25.708 -3.863 1.00 0.24 25 HIS A O 20
ATOM 21930 N N . GLY A 1 26 ? -31.703 26.758 -5.264 1.00 22.44 26 GLY A N 20
ATOM 21931 C CA . GLY A 1 26 ? -30.790 27.134 -4.200 1.00 61.01 26 GLY A CA 20
ATOM 21932 C C . GLY A 1 26 ? -29.633 26.165 -4.059 1.00 61.12 26 GLY A C 20
ATOM 21933 O O . GLY A 1 26 ? -28.824 26.283 -3.140 1.00 13.03 26 GLY A O 20
ATOM 21937 N N . ASN A 1 27 ? -29.555 25.202 -4.972 1.00 44.44 27 ASN A N 20
ATOM 21938 C CA . ASN A 1 27 ? -28.489 24.207 -4.944 1.00 50.03 27 ASN A CA 20
ATOM 21939 C C . ASN A 1 27 ? -27.486 24.452 -6.068 1.00 33.32 27 ASN A C 20
ATOM 21940 O O . ASN A 1 27 ? -27.767 24.183 -7.236 1.00 74.22 27 ASN A O 20
ATOM 21951 N N . THR A 1 28 ? -26.314 24.964 -5.706 1.00 63.51 28 THR A N 20
ATOM 21952 C CA . THR A 1 28 ? -25.269 25.245 -6.682 1.00 40.34 28 THR A CA 20
ATOM 21953 C C . THR A 1 28 ? -24.712 23.958 -7.279 1.00 20.43 28 THR A C 20
ATOM 21954 O O . THR A 1 28 ? -24.639 22.931 -6.604 1.00 73.41 28 THR A O 20
ATOM 21965 N N . SER A 1 29 ? -24.319 24.020 -8.547 1.00 30.20 29 SER A N 20
ATOM 21966 C CA . SER A 1 29 ? -23.771 22.857 -9.235 1.00 61.12 29 SER A CA 20
ATOM 21967 C C . SER A 1 29 ? -22.642 23.265 -10.177 1.00 11.11 29 SER A C 20
ATOM 21968 O O . SER A 1 29 ? -22.800 24.169 -10.998 1.00 62.10 29 SER A O 20
ATOM 21976 N N . TYR A 1 30 ? -21.503 22.593 -10.051 1.00 75.44 30 TYR A N 20
ATOM 21977 C CA . TYR A 1 30 ? -20.346 22.886 -10.889 1.00 34.12 30 TYR A CA 20
ATOM 21978 C C . TYR A 1 30 ? -20.166 21.817 -11.962 1.00 63.11 30 TYR A C 20
ATOM 21979 O O . TYR A 1 30 ? -20.018 20.633 -11.657 1.00 73.53 30 TYR A O 20
ATOM 21997 N N . LEU A 1 31 ? -20.177 22.243 -13.220 1.00 55.31 31 LEU A N 20
ATOM 21998 C CA . LEU A 1 31 ? -20.014 21.324 -14.341 1.00 52.22 31 LEU A CA 20
ATOM 21999 C C . LEU A 1 31 ? -18.540 21.150 -14.692 1.00 71.30 31 LEU A C 20
ATOM 22000 O O . LEU A 1 31 ? -17.920 22.040 -15.273 1.00 43.21 31 LEU A O 20
ATOM 22016 N N . VAL A 1 32 ? -17.985 19.995 -14.337 1.00 12.11 32 VAL A N 20
ATOM 22017 C CA . VAL A 1 32 ? -16.585 19.702 -14.617 1.00 62.20 32 VAL A CA 20
ATOM 22018 C C . VAL A 1 32 ? -16.451 18.524 -15.576 1.00 11.21 32 VAL A C 20
ATOM 22019 O O . VAL A 1 32 ? -17.360 17.702 -15.699 1.00 3.45 32 VAL A O 20
ATOM 22032 N N . LYS A 1 33 ? -15.311 18.448 -16.255 1.00 34.53 33 LYS A N 20
ATOM 22033 C CA . LYS A 1 33 ? -15.056 17.369 -17.203 1.00 2.44 33 LYS A CA 20
ATOM 22034 C C . LYS A 1 33 ? -14.128 16.321 -16.597 1.00 0.10 33 LYS A C 20
ATOM 22035 O O . LYS A 1 33 ? -13.861 16.335 -15.395 1.00 41.34 33 LYS A O 20
ATOM 22054 N N . TRP A 1 34 ? -13.639 15.415 -17.436 1.00 53.21 34 TRP A N 20
ATOM 22055 C CA . TRP A 1 34 ? -12.740 14.360 -16.983 1.00 4.43 34 TRP A CA 20
ATOM 22056 C C . TRP A 1 34 ? -11.443 14.368 -17.785 1.00 53.33 34 TRP A C 20
ATOM 22057 O O . TRP A 1 34 ? -11.307 13.644 -18.772 1.00 33.25 34 TRP A O 20
ATOM 22078 N N . LYS A 1 35 ? -10.492 15.192 -17.357 1.00 74.42 35 LYS A N 20
ATOM 22079 C CA . LYS A 1 35 ? -9.205 15.293 -18.035 1.00 14.11 35 LYS A CA 20
ATOM 22080 C C . LYS A 1 35 ? -9.395 15.557 -19.525 1.00 64.44 35 LYS A C 20
ATOM 22081 O O . LYS A 1 35 ? -8.631 15.063 -20.354 1.00 73.22 35 LYS A O 20
ATOM 22100 N N . ASN A 1 36 ? -10.416 16.339 -19.858 1.00 41.33 36 ASN A N 20
ATOM 22101 C CA . ASN A 1 36 ? -10.704 16.669 -21.249 1.00 53.14 36 ASN A CA 20
ATOM 22102 C C . ASN A 1 36 ? -10.930 15.405 -22.073 1.00 25.42 36 ASN A C 20
ATOM 22103 O O . ASN A 1 36 ? -10.839 15.426 -23.301 1.00 1.44 36 ASN A O 20
ATOM 22114 N N . TYR A 1 37 ? -11.224 14.305 -21.389 1.00 22.41 37 TYR A N 20
ATOM 22115 C CA . TYR A 1 37 ? -11.460 13.030 -22.056 1.00 54.02 37 TYR A CA 20
ATOM 22116 C C . TYR A 1 37 ? -12.838 13.006 -22.711 1.00 61.54 37 TYR A C 20
ATOM 22117 O O . TYR A 1 37 ? -13.064 12.281 -23.681 1.00 0.23 37 TYR A O 20
ATOM 22135 N N . SER A 1 38 ? -13.756 13.803 -22.175 1.00 5.54 38 SER A N 20
ATOM 22136 C CA . SER A 1 38 ? -15.113 13.872 -22.704 1.00 4.32 38 SER A CA 20
ATOM 22137 C C . SER A 1 38 ? -15.829 15.122 -22.202 1.00 4.51 38 SER A C 20
ATOM 22138 O O . SER A 1 38 ? -16.752 15.039 -21.393 1.00 14.44 38 SER A O 20
ATOM 22146 N N . SER A 1 39 ? -15.395 16.281 -22.689 1.00 21.23 39 SER A N 20
ATOM 22147 C CA . SER A 1 39 ? -15.991 17.550 -22.288 1.00 21.35 39 SER A CA 20
ATOM 22148 C C . SER A 1 39 ? -17.505 17.520 -22.469 1.00 35.24 39 SER A C 20
ATOM 22149 O O . SER A 1 39 ? -18.236 18.261 -21.811 1.00 33.12 39 SER A O 20
ATOM 22157 N N . LYS A 1 40 ? -17.971 16.657 -23.366 1.00 2.32 40 LYS A N 20
ATOM 22158 C CA . LYS A 1 40 ? -19.398 16.528 -23.635 1.00 21.42 40 LYS A CA 20
ATOM 22159 C C . LYS A 1 40 ? -20.064 15.617 -22.609 1.00 34.41 40 LYS A C 20
ATOM 22160 O O . LYS A 1 40 ? -21.225 15.815 -22.250 1.00 74.34 40 LYS A O 20
ATOM 22179 N N . ASP A 1 41 ? -19.322 14.620 -22.139 1.00 74.35 41 ASP A N 20
ATOM 22180 C CA . ASP A 1 41 ? -19.841 13.680 -21.152 1.00 61.24 41 ASP A CA 20
ATOM 22181 C C . ASP A 1 41 ? -19.639 14.212 -19.737 1.00 35.10 41 ASP A C 20
ATOM 22182 O O . ASP A 1 41 ? -19.903 13.515 -18.758 1.00 55.21 41 ASP A O 20
ATOM 22191 N N . ASN A 1 42 ? -19.169 15.451 -19.637 1.00 70.05 42 ASN A N 20
ATOM 22192 C CA . ASN A 1 42 ? -18.930 16.076 -18.342 1.00 14.24 42 ASN A CA 20
ATOM 22193 C C . ASN A 1 42 ? -20.122 15.871 -17.411 1.00 22.10 42 ASN A C 20
ATOM 22194 O O . ASN A 1 42 ? -21.223 15.545 -17.856 1.00 11.13 42 ASN A O 20
ATOM 22205 N N . THR A 1 43 ? -19.894 16.064 -16.115 1.00 52.35 43 THR A N 20
ATOM 22206 C CA . THR A 1 43 ? -20.947 15.900 -15.122 1.00 13.24 43 THR A CA 20
ATOM 22207 C C . THR A 1 43 ? -20.999 17.092 -14.173 1.00 2.30 43 THR A C 20
ATOM 22208 O O . THR A 1 43 ? -20.048 17.870 -14.087 1.00 15.03 43 THR A O 20
ATOM 22219 N N . TRP A 1 44 ? -22.113 17.230 -13.463 1.00 63.42 44 TRP A N 20
ATOM 22220 C CA . TRP A 1 44 ? -22.287 18.328 -12.519 1.00 41.05 44 TRP A CA 20
ATOM 22221 C C . TRP A 1 44 ? -21.993 17.873 -11.094 1.00 72.03 44 TRP A C 20
ATOM 22222 O O . TRP A 1 44 ? -22.285 16.736 -10.724 1.00 41.34 44 TRP A O 20
ATOM 22243 N N . GLU A 1 45 ? -21.415 18.768 -10.299 1.00 62.41 45 GLU A N 20
ATOM 22244 C CA . GLU A 1 45 ? -21.082 18.456 -8.914 1.00 62.52 45 GLU A CA 20
ATOM 22245 C C . GLU A 1 45 ? -21.361 19.649 -8.005 1.00 74.12 45 GLU A C 20
ATOM 22246 O O . GLU A 1 45 ? -20.822 20.738 -8.206 1.00 71.31 45 GLU A O 20
ATOM 22258 N N . THR A 1 46 ? -22.209 19.437 -7.004 1.00 34.45 46 THR A N 20
ATOM 22259 C CA . THR A 1 46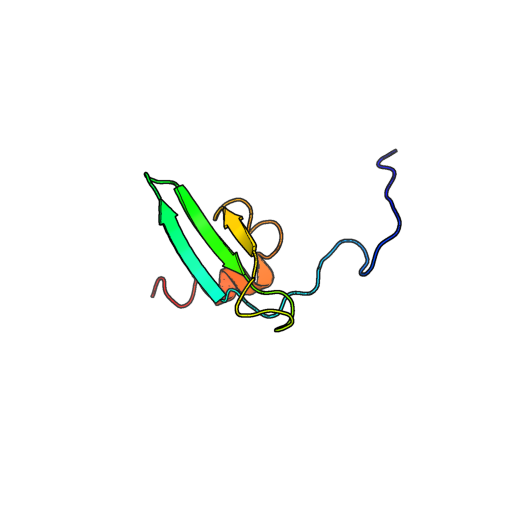 ? -22.563 20.493 -6.064 1.00 40.43 46 THR A CA 20
ATOM 22260 C C . THR A 1 46 ? -21.342 21.325 -5.687 1.00 53.15 46 THR A C 20
ATOM 22261 O O . THR A 1 46 ? -20.224 20.815 -5.640 1.00 24.21 46 THR A O 20
ATOM 22272 N N . GLU A 1 47 ? -21.566 22.608 -5.420 1.00 25.01 47 GLU A N 20
ATOM 22273 C CA . GLU A 1 47 ? -20.482 23.510 -5.047 1.00 61.32 47 GLU A CA 20
ATOM 22274 C C . GLU A 1 47 ? -19.778 23.022 -3.784 1.00 73.21 47 GLU A C 20
ATOM 22275 O O . GLU A 1 47 ? -18.633 23.386 -3.519 1.00 4.12 47 GLU A O 20
ATOM 22287 N N . ASP A 1 48 ? -20.473 22.196 -3.009 1.00 4.33 48 ASP A N 20
ATOM 22288 C CA . ASP A 1 48 ? -19.915 21.657 -1.774 1.00 14.45 48 ASP A CA 20
ATOM 22289 C C . ASP A 1 48 ? -19.318 20.273 -2.005 1.00 43.25 48 ASP A C 20
ATOM 22290 O O . ASP A 1 48 ? -18.735 19.678 -1.099 1.00 20.10 48 ASP A O 20
ATOM 22299 N N . ASP A 1 49 ? -19.467 19.767 -3.224 1.00 72.34 49 ASP A N 20
ATOM 22300 C CA . ASP A 1 49 ? -18.942 18.452 -3.576 1.00 12.31 49 ASP A CA 20
ATOM 22301 C C . ASP A 1 49 ? -17.896 18.563 -4.680 1.00 63.33 49 ASP A C 20
ATOM 22302 O O . ASP A 1 49 ? -17.184 17.601 -4.973 1.00 11.23 49 ASP A O 20
ATOM 22311 N N . ILE A 1 50 ? -17.809 19.740 -5.290 1.00 63.13 50 ILE A N 20
ATOM 22312 C CA . ILE A 1 50 ? -16.849 19.975 -6.362 1.00 54.22 50 ILE A CA 20
ATOM 22313 C C . ILE A 1 50 ? -15.598 20.671 -5.837 1.00 52.12 50 ILE A C 20
ATOM 22314 O O . ILE A 1 50 ? -14.487 20.401 -6.294 1.00 54.33 50 ILE A O 20
ATOM 22330 N N . ARG A 1 51 ? -15.786 21.567 -4.873 1.00 73.44 51 ARG A N 20
ATOM 22331 C CA . ARG A 1 51 ? -14.673 22.301 -4.285 1.00 42.21 51 ARG A CA 20
ATOM 22332 C C . ARG A 1 51 ? -13.954 21.453 -3.240 1.00 10.44 51 ARG A C 20
ATOM 22333 O O . ARG A 1 51 ? -12.819 21.744 -2.861 1.00 42.52 51 ARG A O 20
ATOM 22354 N N . THR A 1 52 ? -14.623 20.403 -2.775 1.00 71.53 52 THR A N 20
ATOM 22355 C CA . THR A 1 52 ? -14.050 19.514 -1.773 1.00 21.52 52 THR A CA 20
ATOM 22356 C C . THR A 1 52 ? -13.246 18.394 -2.425 1.00 54.43 52 THR A C 20
ATOM 22357 O O . THR A 1 52 ? -12.251 17.927 -1.872 1.00 63.14 52 THR A O 20
ATOM 22368 N N . LYS A 1 53 ? -13.684 17.968 -3.605 1.00 53.52 53 LYS A N 20
ATOM 22369 C CA . LYS A 1 53 ? -13.005 16.905 -4.336 1.00 30.15 53 LYS A CA 20
ATOM 22370 C C . LYS A 1 53 ? -12.154 17.478 -5.465 1.00 32.34 53 LYS A C 20
ATOM 22371 O O . LYS A 1 53 ? -11.119 16.915 -5.821 1.00 43.22 53 LYS A O 20
ATOM 22390 N N . TYR A 1 54 ? -12.597 18.599 -6.022 1.00 3.20 54 TYR A N 20
ATOM 22391 C CA . TYR A 1 54 ? -11.876 19.247 -7.111 1.00 51.42 54 TYR A CA 20
ATOM 22392 C C . TYR A 1 54 ? -11.596 20.711 -6.784 1.00 55.25 54 TYR A C 20
ATOM 22393 O O . TYR A 1 54 ? -11.530 21.556 -7.676 1.00 3.41 54 TYR A O 20
ATOM 22411 N N . GLY A 1 55 ? -11.433 21.003 -5.497 1.00 71.25 55 GLY A N 20
ATOM 22412 C CA . GLY A 1 55 ? -11.162 22.364 -5.074 1.00 0.10 55 GLY A CA 20
ATOM 22413 C C . GLY A 1 55 ? -10.002 22.986 -5.827 1.00 34.51 55 GLY A C 20
ATOM 22414 O O . GLY A 1 55 ? -9.887 24.209 -5.902 1.00 63.14 55 GLY A O 20
ATOM 22418 N N . ASP A 1 56 ? -9.141 22.142 -6.384 1.00 61.31 56 ASP A N 20
ATOM 22419 C CA . ASP A 1 56 ? -7.984 22.615 -7.135 1.00 4.14 56 ASP A CA 20
ATOM 22420 C C . ASP A 1 56 ? -8.414 23.527 -8.280 1.00 32.45 56 ASP A C 20
ATOM 22421 O O . ASP A 1 56 ? -7.932 24.653 -8.405 1.00 52.14 56 ASP A O 20
ATOM 22430 N N . LEU A 1 57 ? -9.323 23.032 -9.113 1.00 10.04 57 LEU A N 20
ATOM 22431 C CA . LEU A 1 57 ? -9.818 23.801 -10.249 1.00 14.42 57 LEU A CA 20
ATOM 22432 C C . LEU A 1 57 ? -10.943 24.739 -9.822 1.00 52.35 57 LEU A C 20
ATOM 22433 O O . LEU A 1 57 ? -11.069 25.850 -10.338 1.00 44.13 57 LEU A O 20
ATOM 22449 N N . VAL A 1 58 ? -11.758 24.285 -8.876 1.00 15.43 58 VAL A N 20
ATOM 22450 C CA . VAL A 1 58 ? -12.871 25.085 -8.377 1.00 50.01 58 VAL A CA 20
ATOM 22451 C C . VAL A 1 58 ? -12.391 26.443 -7.878 1.00 53.41 58 VAL A C 20
ATOM 22452 O O . VAL A 1 58 ? -13.062 27.458 -8.068 1.00 12.13 58 VAL A O 20
ATOM 22465 N N . ASP A 1 59 ? -11.226 26.455 -7.240 1.00 52.20 59 ASP A N 20
ATOM 22466 C CA . ASP A 1 59 ? -10.655 27.690 -6.715 1.00 22.35 59 ASP A CA 20
ATOM 22467 C C . ASP A 1 59 ? -9.977 28.489 -7.823 1.00 3.44 59 ASP A C 20
ATOM 22468 O O . ASP A 1 59 ? -9.375 29.533 -7.569 1.00 64.02 59 ASP A O 20
ATOM 22477 N N . ASP A 1 60 ? -10.078 27.993 -9.050 1.00 62.54 60 ASP A N 20
ATOM 22478 C CA . ASP A 1 60 ? -9.474 28.661 -10.198 1.00 33.53 60 ASP A CA 20
ATOM 22479 C C . ASP A 1 60 ? -10.541 29.085 -11.202 1.00 40.13 60 ASP A C 20
ATOM 22480 O O . ASP A 1 60 ? -10.287 29.908 -12.083 1.00 32.44 60 ASP A O 20
ATOM 22489 N N . PHE A 1 61 ? -11.735 28.518 -11.065 1.00 61.00 61 PHE A N 20
ATOM 22490 C CA . PHE A 1 61 ? -12.840 28.836 -11.962 1.00 0.02 61 PHE A CA 20
ATOM 22491 C C . PHE A 1 61 ? -13.703 29.955 -11.386 1.00 20.00 61 PHE A C 20
ATOM 22492 O O . PHE A 1 61 ? -13.989 30.942 -12.062 1.00 44.43 61 PHE A O 20
ATOM 22509 N N . GLU A 1 62 ? -14.115 29.791 -10.133 1.00 1.23 62 GLU A N 20
ATOM 22510 C CA . GLU A 1 62 ? -14.946 30.787 -9.466 1.00 74.34 62 GLU A CA 20
ATOM 22511 C C . GLU A 1 62 ? -14.113 31.988 -9.029 1.00 64.35 62 GLU A C 20
ATOM 22512 O O . GLU A 1 62 ? -14.551 33.134 -9.133 1.00 71.50 62 GLU A O 20
ATOM 22524 N N . LYS A 1 63 ? -12.907 31.717 -8.540 1.00 14.02 63 LYS A N 20
ATOM 22525 C CA . LYS A 1 63 ? -12.010 32.773 -8.087 1.00 51.30 63 LYS A CA 20
ATOM 22526 C C . LYS A 1 63 ? -11.548 33.634 -9.258 1.00 51.05 63 LYS A C 20
ATOM 22527 O O . LYS A 1 63 ? -10.968 34.702 -9.065 1.00 71.45 63 LYS A O 20
ATOM 22546 N N . ASN A 1 64 ? -11.811 33.163 -10.473 1.00 62.41 64 ASN A N 20
ATOM 22547 C CA . ASN A 1 64 ? -11.422 33.890 -11.676 1.00 14.31 64 ASN A CA 20
ATOM 22548 C C . ASN A 1 64 ? -12.622 34.607 -12.289 1.00 5.42 64 ASN A C 20
ATOM 22549 O O . ASN A 1 64 ? -12.478 35.668 -12.896 1.00 71.02 64 ASN A O 20
ATOM 22560 N N . GLN A 1 65 ? -13.803 34.021 -12.124 1.00 24.40 65 GLN A N 20
ATOM 22561 C CA . GLN A 1 65 ? -15.026 34.604 -12.661 1.00 73.32 65 GLN A CA 20
ATOM 22562 C C . GLN A 1 65 ? -15.613 35.625 -11.693 1.00 15.14 65 GLN A C 20
ATOM 22563 O O . GLN A 1 65 ? -16.233 36.605 -12.107 1.00 35.21 65 GLN A O 20
ATOM 22577 N N . LYS A 1 66 ? -15.415 35.390 -10.400 1.00 63.31 66 LYS A N 20
ATOM 22578 C CA . LYS A 1 66 ? -15.923 36.289 -9.371 1.00 71.11 66 LYS A CA 20
ATOM 22579 C C . LYS A 1 66 ? -15.341 37.689 -9.536 1.00 55.34 66 LYS A C 20
ATOM 22580 O O . LYS A 1 66 ? -15.876 38.662 -9.003 1.00 22.20 66 LYS A O 20
ATOM 22599 N N . LYS A 1 67 ? -14.244 37.785 -10.280 1.00 15.31 67 LYS A N 20
ATOM 22600 C CA . LYS A 1 67 ? -13.591 39.067 -10.519 1.00 31.24 67 LYS A CA 20
ATOM 22601 C C . LYS A 1 67 ? -12.750 39.020 -11.790 1.00 41.21 67 LYS A C 20
ATOM 22602 O O . LYS A 1 67 ? -12.518 40.046 -12.431 1.00 31.14 67 LYS A O 20
#

Radius of gyration: 13.11 Å; Cα contacts (8 Å, |Δi|>4): 87; chains: 1; bounding box: 34×38×25 Å